Protein AF-A0AAV5GVS8-F1 (afdb_monomer_lite)

pLDDT: mean 88.96, std 12.46, range [25.19, 98.62]

Sequence (884 aa):
MPSSALDIPVWERPAPTSEQLEYAELARIDLSKWPARKEELVSDLRHAVTEVGFWFVENTGISDEEVIRQHSIGNAFLDTSLDEKRKYPCDFARGNFFGFREGFRIMGDSGVKDNSEALCLPKITPSMTHEFPDFDHLEPFKPEIEAFQRKVHARVLDPLLRLLALMLELPEEYFAAAHAWERPTEDHLRYMRYIPNSKEVDEKLKDKAYLNGHTDFGILTLLFSQVVQGLQILSPDNRWLHVPYIPNTIVVNTADILSFATGGYLKSTIHRVVRPPEDQAHVQRMGLFYFSRAAHDWKTGVVAPSPVLERLGLYKATEQPAEPVSGLAGIAQAVRLQEALGKHVDFTVFERDSDVGGVWRDSTWPGTAVDVPIHLYCLYSHLNPSFSSKWAGRDEVLAYWKRIVTRHSLQDRFVFETEFIASRWDATTQTHTVTFRRVKTGETFEVVTDILVAATGALNKPIIPNVPGRDKFEGLQWHSSRWNNEVDLKGKRLAVVGNGSSGIQVIPNIVDIEGIHITQFIRSPGYFRPKVNFEYSFLQRLLFRIPGVLRLYRWKIYLEYDRNILSRGTGTWTSDLRERMTTNTVAYMKRELPEKYHDTLIPKYPMHCKRVAYDAGWLASLNRPNVELIADPIVAVDETGIITKSGRHVEVDCIAWATGFEVSETGVGLNKGVYGEDGRELREVWKEREGAYGYLGVAVPGVPNYFAVLGPNAISQSWGWTLGHNTELIARIIRGIYDQRLSSIVVKPEVMDAYNEYLGTRLEHTSLASPQCGTSWYKDPDTNKIVAPAPWGATELWTRARKIRWEDFLARRFPSPGSADDKPYIVELTSARTWTPWGLFVDWLAARLQKWLVRLMVEVEPGREEGLGRLPPGDPAAAKAVKA

InterPro domains:
  IPR005123 Oxoglutarate/iron-dependent dioxygenase domain [PS51471] (185-294)
  IPR023753 FAD/NAD(P)-binding domain [PF07992] (326-507)
  IPR026992 Non-haem dioxygenase, N-terminal domain [PF14226] (29-118)
  IPR027443 Isopenicillin N synthase-like superfamily [G3DSA:2.60.120.330] (17-322)
  IPR036188 FAD/NAD(P)-binding domain superfamily [G3DSA:3.50.50.60] (326-546)
  IPR036188 FAD/NAD(P)-binding domain superfamily [G3DSA:3.50.50.60] (633-811)
  IPR036188 FAD/NAD(P)-binding domain superfamily [SSF51905] (326-535)
  IPR036188 FAD/NAD(P)-binding domain superfamily [SSF51905] (567-809)
  IPR044861 Isopenicillin N synthase-like, Fe(2+) 2OG dioxygenase domain [PF03171] (190-291)

Structure (mmCIF, N/CA/C/O backbone):
data_AF-A0AAV5GVS8-F1
#
_entry.id   AF-A0AAV5GVS8-F1
#
loop_
_atom_site.group_PDB
_atom_site.id
_atom_site.type_symbol
_atom_site.label_atom_id
_atom_site.label_alt_id
_atom_site.label_comp_id
_atom_site.label_asym_id
_atom_site.label_entity_id
_atom_site.label_seq_id
_atom_site.pdbx_PDB_ins_code
_atom_site.Cartn_x
_atom_site.Cartn_y
_atom_site.Cartn_z
_atom_site.occupancy
_atom_site.B_iso_or_equiv
_atom_site.auth_seq_id
_atom_site.auth_comp_id
_atom_site.auth_asym_id
_atom_site.auth_atom_id
_atom_site.pdbx_PDB_model_num
ATOM 1 N N . MET A 1 1 ? -14.555 24.469 -47.625 1.00 25.19 1 MET A N 1
ATOM 2 C CA . MET A 1 1 ? -14.295 24.143 -49.044 1.00 25.19 1 MET A CA 1
ATOM 3 C C . MET A 1 1 ? -13.224 23.067 -49.052 1.00 25.19 1 MET A C 1
ATOM 5 O O . MET A 1 1 ? -12.346 23.182 -48.200 1.00 25.19 1 MET A O 1
ATOM 9 N N . PRO A 1 2 ? -13.289 22.035 -49.909 1.00 37.31 2 PRO A N 1
ATOM 10 C CA . PRO A 1 2 ? -12.160 21.125 -50.061 1.00 37.31 2 PRO A CA 1
ATOM 11 C C . PRO A 1 2 ? -10.952 21.933 -50.548 1.00 37.31 2 PRO A C 1
ATOM 13 O O . PRO A 1 2 ? -11.097 22.789 -51.424 1.00 37.31 2 PRO A O 1
ATOM 16 N N . SER A 1 3 ? -9.793 21.714 -49.925 1.00 36.47 3 SER A N 1
ATOM 17 C CA . SER A 1 3 ? -8.537 22.300 -50.399 1.00 36.47 3 SER A CA 1
ATOM 18 C C . SER A 1 3 ? -8.269 21.813 -51.822 1.00 36.47 3 SER A C 1
ATOM 20 O O . SER A 1 3 ? -8.675 20.704 -52.170 1.00 36.47 3 SER A O 1
ATOM 22 N N . SER A 1 4 ? -7.618 22.632 -52.649 1.00 41.31 4 SER A N 1
ATOM 23 C CA . SER A 1 4 ? -7.280 22.267 -54.028 1.00 41.31 4 SER A CA 1
ATOM 24 C C . SER A 1 4 ? -6.521 20.943 -54.043 1.00 41.31 4 SER A C 1
ATOM 26 O O . SER A 1 4 ? -5.409 20.872 -53.515 1.00 41.31 4 SER A O 1
ATOM 28 N N . ALA A 1 5 ? -7.138 19.910 -54.619 1.00 46.88 5 ALA A N 1
ATOM 29 C CA . ALA A 1 5 ? -6.570 18.575 -54.652 1.00 46.88 5 ALA A CA 1
ATOM 30 C C . ALA A 1 5 ? -5.198 18.605 -55.333 1.00 46.88 5 ALA A C 1
ATOM 32 O O . ALA A 1 5 ? -5.068 19.072 -56.465 1.00 46.88 5 ALA A O 1
ATOM 33 N N . LEU A 1 6 ? -4.185 18.073 -54.649 1.00 62.47 6 LEU A N 1
ATOM 34 C CA . LEU A 1 6 ? -3.020 17.554 -55.348 1.00 62.47 6 LEU A CA 1
ATOM 35 C C . LEU A 1 6 ? -3.494 16.354 -56.162 1.00 62.47 6 LEU A C 1
ATOM 37 O O . LEU A 1 6 ? -4.132 15.440 -55.627 1.00 62.47 6 LEU A O 1
ATOM 41 N N . ASP A 1 7 ? -3.240 16.431 -57.462 1.00 75.00 7 ASP A N 1
ATOM 42 C CA . ASP A 1 7 ? -3.770 15.504 -58.448 1.00 75.00 7 ASP A CA 1
ATOM 43 C C . ASP A 1 7 ? -2.989 14.187 -58.349 1.00 75.00 7 ASP A C 1
ATOM 45 O O . ASP A 1 7 ? -1.837 14.086 -58.774 1.00 75.00 7 ASP A O 1
ATOM 49 N N . ILE A 1 8 ? -3.598 13.200 -57.692 1.00 88.94 8 ILE A N 1
ATOM 50 C CA . ILE A 1 8 ? -3.068 11.841 -57.551 1.00 88.94 8 ILE A CA 1
ATOM 51 C C . ILE A 1 8 ? -3.932 10.884 -58.374 1.00 88.94 8 ILE A C 1
ATOM 53 O O . ILE A 1 8 ? -5.154 11.060 -58.394 1.00 88.94 8 ILE A O 1
ATOM 57 N N . PRO A 1 9 ? -3.341 9.864 -59.027 1.00 90.56 9 PRO A N 1
ATOM 58 C CA . PRO A 1 9 ? -4.104 8.883 -59.785 1.00 90.56 9 PRO A CA 1
ATOM 59 C C . PRO A 1 9 ? -5.215 8.260 -58.938 1.00 90.56 9 PRO A C 1
ATOM 61 O O . PRO A 1 9 ? -4.976 7.805 -57.817 1.00 90.56 9 PRO A O 1
ATOM 64 N N . VAL A 1 10 ? -6.432 8.238 -59.482 1.00 92.12 10 VAL A N 1
ATOM 65 C CA . VAL A 1 10 ? -7.559 7.546 -58.852 1.00 92.12 10 VAL A CA 1
ATOM 66 C C . VAL A 1 10 ? -7.275 6.049 -58.889 1.00 92.12 10 VAL A C 1
ATOM 68 O O . VAL A 1 10 ? -6.981 5.495 -59.946 1.00 92.12 10 VAL A O 1
ATOM 71 N N . TRP A 1 11 ? -7.358 5.388 -57.737 1.00 92.12 11 TRP A N 1
ATOM 72 C CA . TRP A 1 11 ? -7.229 3.938 -57.671 1.00 92.12 11 TRP A CA 1
ATOM 73 C C . TRP A 1 11 ? -8.448 3.273 -58.321 1.00 92.12 11 TRP A C 1
ATOM 75 O O . TRP A 1 11 ? -9.575 3.409 -57.838 1.00 92.12 11 TRP A O 1
ATOM 85 N N . GLU A 1 12 ? -8.224 2.551 -59.417 1.00 89.50 12 GLU A N 1
ATOM 86 C CA . GLU A 1 12 ? -9.275 1.814 -60.116 1.00 89.50 12 GLU A CA 1
ATOM 87 C C . GLU A 1 12 ? -9.557 0.472 -59.433 1.00 89.50 12 GLU A C 1
ATOM 89 O O . GLU A 1 12 ? -8.656 -0.316 -59.140 1.00 89.50 12 GLU A O 1
ATOM 94 N N . ARG A 1 13 ? -10.843 0.198 -59.198 1.00 88.94 13 ARG A N 1
ATOM 95 C CA . ARG A 1 13 ? -11.313 -1.039 -58.572 1.00 88.94 13 ARG A CA 1
ATOM 96 C C . ARG A 1 13 ? -11.180 -2.213 -59.561 1.00 88.94 13 ARG A C 1
ATOM 98 O O . ARG A 1 13 ? -11.824 -2.167 -60.609 1.00 88.94 13 ARG A O 1
ATOM 105 N N . PRO A 1 14 ? -10.431 -3.287 -59.237 1.00 91.06 14 PRO A N 1
ATOM 106 C CA . PRO A 1 14 ? -10.344 -4.470 -60.093 1.00 91.06 14 PRO A CA 1
ATOM 107 C C . PRO A 1 14 ? -11.698 -5.161 -60.290 1.00 91.06 14 PRO A C 1
ATOM 109 O O . PRO A 1 14 ? -12.604 -5.024 -59.465 1.00 91.06 14 PRO A O 1
ATOM 112 N N . ALA A 1 15 ? -11.818 -5.965 -61.348 1.00 91.06 15 ALA A N 1
ATOM 113 C CA . ALA A 1 15 ? -12.991 -6.810 -61.550 1.00 91.06 15 ALA A CA 1
ATOM 114 C C . ALA A 1 15 ? -13.127 -7.860 -60.420 1.00 91.06 15 ALA A C 1
ATOM 116 O O . ALA A 1 15 ? -12.114 -8.423 -59.986 1.00 91.06 15 ALA A O 1
ATOM 117 N N . PRO A 1 16 ? -14.353 -8.160 -59.942 1.00 93.56 16 PRO A N 1
ATOM 118 C CA . PRO A 1 16 ? -14.607 -9.323 -59.093 1.00 93.56 16 PRO A CA 1
ATOM 119 C C . PRO A 1 16 ? -14.174 -10.621 -59.785 1.00 93.56 16 PRO A C 1
ATOM 121 O O . PRO A 1 16 ? -14.270 -10.723 -61.007 1.00 93.56 16 PRO A O 1
ATOM 124 N N . THR A 1 17 ? -13.726 -11.610 -59.008 1.00 94.38 17 THR A N 1
ATOM 125 C CA . THR A 1 17 ? -13.376 -12.930 -59.554 1.00 94.38 17 THR A CA 1
ATOM 126 C C . THR A 1 17 ? -14.593 -13.612 -60.183 1.00 94.38 17 THR A C 1
ATOM 128 O O . THR A 1 17 ? -15.729 -13.472 -59.723 1.00 94.38 17 THR A O 1
ATOM 131 N N . SER A 1 18 ? -14.317 -14.355 -61.244 1.00 93.19 18 SER A N 1
ATOM 132 C CA . SER A 1 18 ? -15.211 -15.262 -61.953 1.00 93.19 18 SER A CA 1
ATOM 133 C C . SER A 1 18 ? -15.088 -16.715 -61.470 1.00 93.19 18 SER A C 1
ATOM 135 O O . SER A 1 18 ? -15.912 -17.553 -61.842 1.00 93.19 18 SER A O 1
ATOM 137 N N . GLU A 1 19 ? -14.090 -17.025 -60.634 1.00 94.25 19 GLU A N 1
ATOM 138 C CA . GLU A 1 19 ? -13.893 -18.361 -60.071 1.00 94.25 19 GLU A CA 1
ATOM 139 C C . GLU A 1 19 ? -14.892 -18.667 -58.945 1.00 94.25 19 GLU A C 1
ATOM 141 O O . GLU A 1 19 ? -15.252 -17.812 -58.135 1.00 94.25 19 GLU A O 1
ATOM 146 N N . GLN A 1 20 ? -15.336 -19.925 -58.879 1.00 92.44 20 GLN A N 1
ATOM 147 C CA . GLN A 1 20 ? -16.224 -20.398 -57.819 1.00 92.44 20 GLN A CA 1
ATOM 148 C C . GLN A 1 20 ? -15.407 -20.770 -56.580 1.00 92.44 20 GLN A C 1
ATOM 150 O O . GLN A 1 20 ? -14.637 -21.729 -56.602 1.00 92.44 20 GLN A O 1
ATOM 155 N N . LEU A 1 21 ? -15.598 -20.016 -55.497 1.00 94.31 21 LEU A N 1
ATOM 156 C CA . LEU A 1 21 ? -14.928 -20.219 -54.213 1.00 94.31 21 LEU A CA 1
ATOM 157 C C . LEU A 1 21 ? -15.927 -20.679 -53.142 1.00 94.31 21 LEU A C 1
ATOM 159 O O . LEU A 1 21 ? -17.108 -20.336 -53.185 1.00 94.31 21 LEU A O 1
ATOM 163 N N . GLU A 1 22 ? -15.440 -21.421 -52.149 1.00 94.75 22 GLU A N 1
ATOM 164 C CA . GLU A 1 22 ? -16.219 -21.770 -50.958 1.00 94.75 22 GLU A CA 1
ATOM 165 C C . GLU A 1 22 ? -16.215 -20.574 -49.988 1.00 94.75 22 GLU A C 1
ATOM 167 O O . GLU A 1 22 ? -15.165 -20.201 -49.456 1.00 94.75 22 GLU A O 1
ATOM 172 N N . TYR A 1 23 ? -17.372 -19.934 -49.797 1.00 95.00 23 TYR A N 1
ATOM 173 C CA . TYR A 1 23 ? -17.512 -18.710 -49.000 1.00 95.00 23 TYR A CA 1
ATOM 174 C C . TYR A 1 23 ? -18.056 -18.970 -47.590 1.00 95.00 23 TYR A C 1
ATOM 176 O O . TYR A 1 23 ? -18.855 -19.877 -47.372 1.00 95.00 23 TYR A O 1
ATOM 184 N N . ALA A 1 24 ? -17.662 -18.123 -46.640 1.00 92.31 24 ALA A N 1
ATOM 185 C CA . ALA A 1 24 ? -18.228 -18.088 -45.297 1.00 92.31 24 ALA A CA 1
ATOM 186 C C . ALA A 1 24 ? -19.589 -17.370 -45.272 1.00 92.31 24 ALA A C 1
ATOM 188 O O . ALA A 1 24 ? -19.736 -16.273 -45.820 1.00 92.31 24 ALA A O 1
ATOM 189 N N . GLU A 1 25 ? -20.560 -17.949 -44.566 1.00 90.31 25 GLU A N 1
ATOM 190 C CA . GLU A 1 25 ? -21.828 -17.289 -44.244 1.00 90.31 25 GLU A CA 1
ATOM 191 C C . GLU A 1 25 ? -21.620 -16.328 -43.065 1.00 90.31 25 GLU A C 1
ATOM 193 O O . GLU A 1 25 ? -21.480 -16.746 -41.917 1.00 90.31 25 GLU A O 1
ATOM 198 N N . LEU A 1 26 ? -21.560 -15.024 -43.353 1.00 92.25 26 LEU A N 1
ATOM 199 C CA . LEU A 1 26 ? -21.350 -13.974 -42.353 1.00 92.25 26 LEU A CA 1
ATOM 200 C C . LEU A 1 26 ? -22.602 -13.103 -42.201 1.00 92.25 26 LEU A C 1
ATOM 202 O O . LEU A 1 26 ? -23.224 -12.711 -43.193 1.00 92.25 26 LEU A O 1
ATOM 206 N N . ALA A 1 27 ? -22.934 -12.753 -40.957 1.00 92.75 27 ALA A N 1
ATOM 207 C CA . ALA A 1 27 ? -24.050 -11.862 -40.644 1.00 92.75 27 ALA A CA 1
ATOM 208 C C . ALA A 1 27 ? -23.850 -10.451 -41.227 1.00 92.75 27 ALA A C 1
ATOM 210 O O . ALA A 1 27 ? -22.722 -10.029 -41.495 1.00 92.75 27 ALA A O 1
ATOM 211 N N . ARG A 1 28 ? -24.949 -9.705 -41.386 1.00 94.06 28 ARG A N 1
ATOM 212 C CA . ARG A 1 28 ? -24.949 -8.316 -41.867 1.00 94.06 28 ARG A CA 1
ATOM 213 C C . ARG A 1 28 ? -25.641 -7.412 -40.857 1.00 94.06 28 ARG A C 1
ATOM 215 O O . ARG A 1 28 ? -26.767 -7.690 -40.461 1.00 94.06 28 ARG A O 1
ATOM 222 N N . ILE A 1 29 ? -24.959 -6.345 -40.454 1.00 95.38 29 ILE A N 1
ATOM 223 C CA . ILE A 1 29 ? -25.410 -5.404 -39.428 1.00 95.38 29 ILE A CA 1
ATOM 224 C C . ILE A 1 29 ? -25.643 -4.036 -40.075 1.00 95.38 29 ILE A C 1
ATOM 226 O O . ILE A 1 29 ? -24.706 -3.362 -40.505 1.00 95.38 29 ILE A O 1
ATOM 230 N N . ASP A 1 30 ? -26.908 -3.634 -40.146 1.00 95.75 30 ASP A N 1
ATOM 231 C CA . ASP A 1 30 ? -27.362 -2.402 -40.795 1.00 95.75 30 ASP A CA 1
ATOM 232 C C . ASP A 1 30 ? -27.329 -1.211 -39.824 1.00 95.75 30 ASP A C 1
ATOM 234 O O . ASP A 1 30 ? -28.254 -0.997 -39.036 1.00 95.75 30 ASP A O 1
ATOM 238 N N . LEU A 1 31 ? -26.275 -0.390 -39.888 1.00 95.94 31 LEU A N 1
ATOM 239 C CA . LEU A 1 31 ? -26.132 0.752 -38.979 1.00 95.94 31 LEU A CA 1
ATOM 240 C C . LEU A 1 31 ? -27.085 1.921 -39.273 1.00 95.94 31 LEU A C 1
ATOM 242 O O . LEU A 1 31 ? -27.145 2.843 -38.459 1.00 95.94 31 LEU A O 1
ATOM 246 N N . SER A 1 32 ? -27.911 1.877 -40.329 1.00 94.75 32 SER A N 1
ATOM 247 C CA . SER A 1 32 ? -29.004 2.855 -40.485 1.00 94.75 32 SER A CA 1
ATOM 248 C C . SER A 1 32 ? -30.065 2.728 -39.383 1.00 94.75 32 SER A C 1
ATOM 250 O O . SER A 1 32 ? -30.741 3.702 -39.047 1.00 94.75 32 SER A O 1
ATOM 252 N N . LYS A 1 33 ? -30.163 1.545 -38.760 1.00 94.69 33 LYS A N 1
ATOM 253 C CA . LYS A 1 33 ? -31.031 1.262 -37.610 1.00 94.69 33 LYS A CA 1
ATOM 254 C C . LYS A 1 33 ? -30.519 1.885 -36.299 1.00 94.69 33 LYS A C 1
ATOM 256 O O . LYS A 1 33 ? -31.276 1.976 -35.328 1.00 94.69 33 LYS A O 1
ATOM 261 N N . TRP A 1 34 ? -29.253 2.312 -36.229 1.00 92.94 34 TRP A N 1
ATOM 262 C CA . TRP A 1 34 ? -28.658 2.922 -35.034 1.00 92.94 34 TRP A CA 1
ATOM 263 C C . TRP A 1 34 ? -28.953 4.436 -34.965 1.00 92.94 34 TRP A C 1
ATOM 265 O O . TRP A 1 34 ? -28.809 5.126 -35.973 1.00 92.94 34 TRP A O 1
ATOM 275 N N . PRO A 1 35 ? -29.320 5.010 -33.799 1.00 91.69 35 PRO A N 1
ATOM 276 C CA . PRO A 1 35 ? -29.492 4.392 -32.479 1.00 91.69 35 PRO A CA 1
ATOM 277 C C . PRO A 1 35 ? -30.942 3.966 -32.168 1.00 91.69 35 PRO A C 1
ATOM 279 O O . PRO A 1 35 ? -31.258 3.722 -31.008 1.00 91.69 35 PRO A O 1
ATOM 282 N N . ALA A 1 36 ? -31.840 3.938 -33.158 1.00 93.94 36 ALA A N 1
ATOM 283 C CA . ALA A 1 36 ? -33.286 3.818 -32.946 1.00 93.94 36 ALA A CA 1
ATOM 284 C C . ALA A 1 36 ? -33.791 2.388 -32.658 1.00 93.94 36 ALA A C 1
ATOM 286 O O . ALA A 1 36 ? -34.860 2.237 -32.072 1.00 93.94 36 ALA A O 1
ATOM 287 N N . ARG A 1 37 ? -33.057 1.349 -33.079 1.00 93.62 37 ARG A N 1
ATOM 288 C CA . ARG A 1 37 ? -33.410 -0.073 -32.895 1.00 93.62 37 ARG A CA 1
ATOM 289 C C . ARG A 1 37 ? -32.222 -0.867 -32.338 1.00 93.62 37 ARG A C 1
ATOM 291 O O . ARG A 1 37 ? -31.684 -1.754 -33.002 1.00 93.62 37 ARG A O 1
ATOM 298 N N . LYS A 1 38 ? -31.760 -0.507 -31.136 1.00 92.38 38 LYS A N 1
ATOM 299 C CA . LYS A 1 38 ? -30.547 -1.094 -30.534 1.00 92.38 38 LYS A CA 1
ATOM 300 C C . LYS A 1 38 ? -30.720 -2.582 -30.226 1.00 92.38 38 LYS A C 1
ATOM 302 O O . LYS A 1 38 ? -29.792 -3.354 -30.419 1.00 92.38 38 LYS A O 1
ATOM 307 N N . GLU A 1 39 ? -31.908 -2.982 -29.790 1.00 89.81 39 GLU A N 1
ATOM 308 C CA . GLU A 1 39 ? -32.247 -4.347 -29.380 1.00 89.81 39 GLU A CA 1
ATOM 309 C C . GLU A 1 39 ? -32.221 -5.316 -30.571 1.00 89.81 39 GLU A C 1
ATOM 311 O O . GLU A 1 39 ? -31.695 -6.422 -30.459 1.00 89.81 39 GLU A O 1
ATOM 316 N N . GLU A 1 40 ? -32.727 -4.873 -31.727 1.00 92.50 40 GLU A N 1
ATOM 317 C CA . GLU A 1 40 ? -32.669 -5.611 -32.996 1.00 92.50 40 GLU A CA 1
ATOM 318 C C . GLU A 1 40 ? -31.210 -5.813 -33.428 1.00 92.50 40 GLU A C 1
ATOM 320 O O . GLU A 1 40 ? -30.779 -6.940 -33.640 1.00 92.50 40 GLU A O 1
ATOM 325 N N . LEU A 1 41 ? -30.410 -4.741 -33.423 1.00 93.44 41 LEU A N 1
ATOM 326 C CA . LEU A 1 41 ? -28.983 -4.799 -33.757 1.00 93.44 41 LEU A CA 1
ATOM 327 C C . LEU A 1 41 ? -28.164 -5.680 -32.798 1.00 93.44 41 LEU A C 1
ATOM 329 O O . LEU A 1 41 ? -27.256 -6.380 -33.237 1.00 93.44 41 LEU A O 1
ATOM 333 N N . VAL A 1 42 ? -28.478 -5.675 -31.498 1.00 93.19 42 VAL A N 1
ATOM 334 C CA . VAL A 1 42 ? -27.859 -6.571 -30.503 1.00 93.19 42 VAL A CA 1
ATOM 335 C C . VAL A 1 42 ? -28.241 -8.031 -30.753 1.00 93.19 42 VAL A C 1
ATOM 337 O O . VAL A 1 42 ? -27.420 -8.921 -30.526 1.00 93.19 42 VAL A O 1
ATOM 340 N N . SER A 1 43 ? -29.464 -8.292 -31.221 1.00 89.50 43 SER A N 1
ATOM 341 C CA . SER A 1 43 ? -29.901 -9.633 -31.617 1.00 89.50 43 SER A CA 1
ATOM 342 C C . SER A 1 43 ? -29.160 -10.116 -32.868 1.00 89.50 43 SER A C 1
ATOM 344 O O . SER A 1 43 ? -28.577 -11.200 -32.837 1.00 89.50 43 SER A O 1
ATOM 346 N N . ASP A 1 44 ? -29.124 -9.296 -33.923 1.00 88.50 44 ASP A N 1
ATOM 347 C CA . ASP A 1 44 ? -28.443 -9.588 -35.194 1.00 88.50 44 ASP A CA 1
ATOM 348 C C . ASP A 1 44 ? -26.931 -9.841 -34.988 1.00 88.50 44 ASP A C 1
ATOM 350 O O . ASP A 1 44 ? -26.346 -10.742 -35.593 1.00 88.50 44 ASP A O 1
ATOM 354 N N . LEU A 1 45 ? -26.293 -9.079 -34.089 1.00 90.88 45 LEU A N 1
ATOM 355 C CA . LEU A 1 45 ? -24.857 -9.170 -33.797 1.00 90.88 45 LEU A CA 1
ATOM 356 C C . LEU A 1 45 ? -24.472 -10.419 -32.984 1.00 90.88 45 LEU A C 1
ATOM 358 O O . LEU A 1 45 ? -23.348 -10.906 -33.112 1.00 90.88 45 LEU A O 1
ATOM 362 N N . ARG A 1 46 ? -25.375 -10.954 -32.149 1.00 89.00 46 ARG A N 1
ATOM 363 C CA . ARG A 1 46 ? -25.027 -11.945 -31.113 1.00 89.00 46 ARG A CA 1
ATOM 364 C C . ARG A 1 46 ? -24.347 -13.194 -31.672 1.00 89.00 46 ARG A C 1
ATOM 366 O O . ARG A 1 46 ? -23.237 -13.508 -31.256 1.00 89.00 46 ARG A O 1
ATOM 373 N N . HIS A 1 47 ? -24.983 -13.875 -32.625 1.00 82.00 47 HIS A N 1
ATOM 374 C CA . HIS A 1 47 ? -24.433 -15.100 -33.219 1.00 82.00 47 HIS A CA 1
ATOM 375 C C . HIS A 1 47 ? -23.101 -14.845 -33.942 1.00 82.00 47 HIS A C 1
ATOM 377 O O . HIS A 1 47 ? -22.155 -15.626 -33.826 1.00 82.00 47 HIS A O 1
ATOM 383 N N . ALA A 1 48 ? -23.011 -13.712 -34.640 1.00 86.12 48 ALA A N 1
ATOM 384 C CA . ALA A 1 48 ? -21.842 -13.352 -35.426 1.00 86.12 48 ALA A CA 1
ATOM 385 C C . ALA A 1 48 ? -20.579 -13.189 -34.568 1.00 86.12 48 ALA A C 1
ATOM 387 O O . ALA A 1 48 ? -19.489 -13.544 -35.009 1.00 86.12 48 ALA A O 1
ATOM 388 N N . VAL A 1 49 ? -20.717 -12.697 -33.333 1.00 89.31 49 VAL A N 1
ATOM 389 C CA . VAL A 1 49 ? -19.578 -12.417 -32.448 1.00 89.31 49 VAL A CA 1
ATOM 390 C C . VAL A 1 49 ? -19.250 -13.584 -31.502 1.00 89.31 49 VAL A C 1
ATOM 392 O O . VAL A 1 49 ? -18.081 -13.762 -31.152 1.00 89.31 49 VAL A O 1
ATOM 395 N N . THR A 1 50 ? -20.231 -14.402 -31.094 1.00 88.38 50 THR A N 1
ATOM 396 C CA . THR A 1 50 ? -19.979 -15.534 -30.172 1.00 88.38 50 THR A CA 1
ATOM 397 C C . THR A 1 50 ? -19.523 -16.819 -30.857 1.00 88.38 50 THR A C 1
ATOM 399 O O . THR A 1 50 ? -18.834 -17.611 -30.218 1.00 88.38 50 THR A O 1
ATOM 402 N N . GLU A 1 51 ? -19.863 -17.024 -32.136 1.00 83.50 51 GLU A N 1
ATOM 403 C CA . GLU A 1 51 ? -19.509 -18.250 -32.873 1.00 83.50 51 GLU A CA 1
ATOM 404 C C . GLU A 1 51 ? -18.502 -18.014 -34.010 1.00 83.50 51 GLU A C 1
ATOM 406 O O . GLU A 1 51 ? -17.623 -18.846 -34.228 1.00 83.50 51 GLU A O 1
ATOM 411 N N . VAL A 1 52 ? -18.615 -16.894 -34.741 1.00 87.62 52 VAL A N 1
ATOM 412 C CA . VAL A 1 52 ? -17.866 -16.672 -35.998 1.00 87.62 52 VAL A CA 1
ATOM 413 C C . VAL A 1 52 ? -16.736 -15.649 -35.856 1.00 87.62 52 VAL A C 1
ATOM 415 O O . VAL A 1 52 ? -15.696 -15.794 -36.495 1.00 87.62 52 VAL A O 1
ATOM 418 N N . GLY A 1 53 ? -16.915 -14.607 -35.044 1.00 90.12 53 GLY A N 1
ATOM 419 C CA . GLY A 1 53 ? -15.957 -13.508 -34.859 1.00 90.12 53 GLY A CA 1
ATOM 420 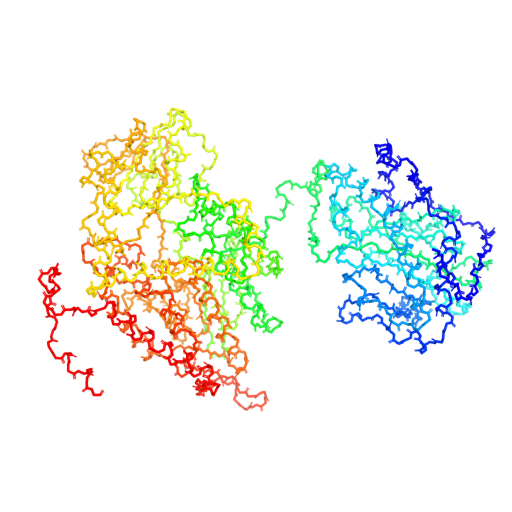C C . GLY A 1 53 ? -15.740 -12.612 -36.090 1.00 90.12 53 GLY A C 1
ATOM 421 O O . GLY A 1 53 ? -14.828 -11.788 -36.088 1.00 90.12 53 GLY A O 1
ATOM 422 N N . PHE A 1 54 ? -16.557 -12.769 -37.139 1.00 93.56 54 PHE A N 1
ATOM 423 C CA . PHE A 1 54 ? -16.521 -11.996 -38.385 1.00 93.56 54 PHE A CA 1
ATOM 424 C C . PHE A 1 54 ? -17.942 -11.661 -38.862 1.00 93.56 54 PHE A C 1
ATOM 426 O O . PHE A 1 54 ? -18.826 -12.517 -38.842 1.00 93.56 54 PHE A O 1
ATOM 433 N N . TRP A 1 55 ? -18.161 -10.426 -39.320 1.00 95.62 55 TRP A N 1
ATOM 434 C CA . TRP A 1 55 ? -19.438 -9.979 -39.892 1.00 95.62 55 TRP A CA 1
ATOM 435 C C . TRP A 1 55 ? -19.265 -8.819 -40.873 1.00 95.62 55 TRP A C 1
ATOM 437 O O . TRP A 1 55 ? -18.212 -8.188 -40.934 1.00 95.62 55 TRP A O 1
ATOM 447 N N . PHE A 1 56 ? -20.315 -8.525 -41.635 1.00 97.06 56 PHE A N 1
ATOM 448 C CA . PHE A 1 56 ? -20.414 -7.322 -42.452 1.00 97.06 56 PHE A CA 1
ATOM 449 C C . PHE A 1 56 ? -21.193 -6.229 -41.729 1.00 97.06 56 PHE A C 1
ATOM 451 O O . PHE A 1 56 ? -22.182 -6.488 -41.044 1.00 97.06 56 PHE A O 1
ATOM 458 N N . VAL A 1 57 ? -20.786 -4.988 -41.955 1.00 97.12 57 VAL A N 1
ATOM 459 C CA . VAL A 1 57 ? -21.509 -3.788 -41.544 1.00 97.12 57 VAL A CA 1
ATOM 460 C C . VAL A 1 57 ? -21.858 -2.976 -42.785 1.00 97.12 57 VAL A C 1
ATOM 462 O O . VAL A 1 57 ? -20.989 -2.700 -43.615 1.00 97.12 57 VAL A O 1
ATOM 465 N N . GLU A 1 58 ? -23.127 -2.598 -42.908 1.00 95.88 58 GLU A N 1
ATOM 466 C CA . GLU A 1 58 ? -23.686 -1.872 -44.051 1.00 95.88 58 GLU A CA 1
ATOM 467 C C . GLU A 1 58 ? -24.402 -0.581 -43.614 1.00 95.88 58 GLU A C 1
ATOM 469 O O . GLU A 1 58 ? -24.617 -0.333 -42.425 1.00 95.88 58 GLU A O 1
ATOM 474 N N . ASN A 1 59 ? -24.708 0.287 -44.585 1.00 95.69 59 ASN A N 1
ATOM 475 C CA . ASN A 1 59 ? -25.358 1.593 -44.389 1.00 95.69 59 ASN A CA 1
ATOM 476 C C . ASN A 1 59 ? -24.663 2.521 -43.365 1.00 95.69 59 ASN A C 1
ATOM 478 O O . ASN A 1 59 ? -25.298 3.318 -42.677 1.00 95.69 59 ASN A O 1
ATOM 482 N N . THR A 1 60 ? -23.330 2.469 -43.310 1.00 95.06 60 THR A N 1
ATOM 483 C CA . THR A 1 60 ? -22.474 3.261 -42.402 1.00 95.06 60 THR A CA 1
ATOM 484 C C . THR A 1 60 ? -22.497 4.773 -42.664 1.00 95.06 60 THR A C 1
ATOM 486 O O . THR A 1 60 ? -21.999 5.561 -41.859 1.00 95.06 60 THR A O 1
ATOM 489 N N . GLY A 1 61 ? -23.019 5.205 -43.815 1.00 93.56 61 GLY A N 1
ATOM 490 C CA . GLY A 1 61 ? -22.933 6.590 -44.283 1.00 93.56 61 GLY A CA 1
ATOM 491 C C . GLY A 1 61 ? -21.541 7.002 -44.783 1.00 93.56 61 GLY A C 1
ATOM 492 O O . GLY A 1 61 ? -21.324 8.191 -45.027 1.00 93.56 61 GLY A O 1
ATOM 493 N N . ILE A 1 62 ? -20.608 6.055 -44.928 1.00 95.75 62 ILE A N 1
ATOM 494 C CA . ILE A 1 62 ? -19.340 6.221 -45.652 1.00 95.75 62 ILE A CA 1
ATOM 495 C C . ILE A 1 62 ? -19.585 5.798 -47.104 1.00 95.75 62 ILE A C 1
ATOM 497 O O . ILE A 1 62 ? -20.127 4.719 -47.339 1.00 95.75 62 ILE A O 1
ATOM 501 N N . SER A 1 63 ? -19.242 6.653 -48.067 1.00 93.50 63 SER A N 1
ATOM 502 C CA . SER A 1 63 ? -19.437 6.377 -49.491 1.00 93.50 63 SER A CA 1
ATOM 503 C C . SER A 1 63 ? -18.276 5.576 -50.082 1.00 93.50 63 SER A C 1
ATOM 505 O O . SER A 1 63 ? -17.150 5.603 -49.582 1.00 93.50 63 SER A O 1
ATOM 507 N N . ASP A 1 64 ? -18.539 4.890 -51.196 1.00 90.62 64 ASP A N 1
ATOM 508 C CA . ASP A 1 64 ? -17.490 4.181 -51.935 1.00 90.62 64 ASP A CA 1
ATOM 509 C C . ASP A 1 64 ? -16.443 5.151 -52.510 1.00 90.62 64 ASP A C 1
ATOM 511 O O . ASP A 1 64 ? -15.261 4.832 -52.552 1.00 90.62 64 ASP A O 1
ATOM 515 N N . GLU A 1 65 ? -16.855 6.375 -52.859 1.00 92.94 65 GLU A N 1
ATOM 516 C CA . GLU A 1 65 ? -15.969 7.461 -53.298 1.00 92.94 65 GLU A CA 1
ATOM 517 C C . GLU A 1 65 ? -14.955 7.860 -52.213 1.00 92.94 65 GLU A C 1
ATOM 519 O O . GLU A 1 65 ? -13.776 8.042 -52.512 1.00 92.94 65 GLU A O 1
ATOM 524 N N . GLU A 1 66 ? -15.373 7.946 -50.943 1.00 94.81 66 GLU A N 1
ATOM 525 C CA . GLU A 1 66 ? -14.462 8.208 -49.820 1.00 94.81 66 GLU A CA 1
ATOM 526 C C . GLU A 1 66 ? -13.452 7.063 -49.646 1.00 94.81 66 GLU A C 1
ATOM 528 O O . GLU A 1 66 ? -12.265 7.311 -49.433 1.00 94.81 66 GLU A O 1
ATOM 533 N N . VAL A 1 67 ? -13.897 5.811 -49.791 1.00 95.31 67 VAL A N 1
ATOM 534 C CA . VAL A 1 67 ? -13.035 4.620 -49.710 1.00 95.31 67 VAL A CA 1
ATOM 535 C C . VAL A 1 67 ? -12.037 4.581 -50.875 1.00 95.31 67 VAL A C 1
ATOM 537 O O . VAL A 1 67 ? -10.840 4.408 -50.645 1.00 95.31 67 VAL A O 1
ATOM 540 N N . ILE A 1 68 ? -12.487 4.827 -52.110 1.00 94.69 68 ILE A N 1
ATOM 541 C CA . ILE A 1 68 ? -11.632 4.943 -53.304 1.00 94.69 68 ILE A CA 1
ATOM 542 C C . ILE A 1 68 ? -10.628 6.091 -53.145 1.00 94.69 68 ILE A C 1
ATOM 544 O O . ILE A 1 68 ? -9.456 5.929 -53.491 1.00 94.69 68 ILE A O 1
ATOM 548 N N . ARG A 1 69 ? -11.024 7.232 -52.565 1.00 94.75 69 ARG A N 1
ATOM 549 C CA . ARG A 1 69 ? -10.109 8.353 -52.295 1.00 94.75 69 ARG A CA 1
ATOM 550 C C . ARG A 1 69 ? -9.000 7.961 -51.317 1.00 94.75 69 ARG A C 1
ATOM 552 O O . ARG A 1 69 ? -7.836 8.238 -51.596 1.00 94.75 69 ARG A O 1
ATOM 559 N N . GLN A 1 70 ? -9.323 7.262 -50.227 1.00 96.00 70 GLN A N 1
ATOM 560 C CA . GLN A 1 70 ? -8.312 6.744 -49.293 1.00 96.00 70 GLN A CA 1
ATOM 561 C C . GLN A 1 70 ? -7.411 5.677 -49.944 1.00 96.00 70 GLN A C 1
ATOM 563 O O . GLN A 1 70 ? -6.197 5.706 -49.748 1.00 96.00 70 GLN A O 1
ATOM 568 N N . HIS A 1 71 ? -7.963 4.787 -50.781 1.00 95.12 71 HIS A N 1
ATOM 569 C CA . HIS A 1 71 ? -7.159 3.859 -51.587 1.00 95.12 71 HIS A CA 1
ATOM 570 C C . HIS A 1 71 ? -6.222 4.586 -52.557 1.00 95.12 71 HIS A C 1
ATOM 572 O O . HIS A 1 71 ? -5.079 4.170 -52.697 1.00 95.12 71 HIS A O 1
ATOM 578 N N . SER A 1 72 ? -6.665 5.685 -53.173 1.00 94.88 72 SER A N 1
ATOM 579 C CA . SER A 1 72 ? -5.849 6.505 -54.081 1.00 94.88 72 SER A CA 1
ATOM 580 C C . SER A 1 72 ? -4.659 7.131 -53.345 1.00 94.88 72 SER A C 1
ATOM 582 O O . SER A 1 72 ? -3.525 7.015 -53.802 1.00 94.88 72 SER A O 1
ATOM 584 N N . ILE A 1 73 ? -4.894 7.712 -52.160 1.00 94.44 73 ILE A N 1
ATOM 585 C CA . ILE A 1 73 ? -3.841 8.276 -51.294 1.00 94.44 73 ILE A CA 1
ATOM 586 C C . ILE A 1 73 ? -2.848 7.182 -50.866 1.00 94.44 73 ILE A C 1
ATOM 588 O O . ILE A 1 73 ? -1.635 7.347 -51.002 1.00 94.44 73 ILE A O 1
ATOM 592 N N . GLY A 1 74 ? -3.352 6.040 -50.388 1.00 94.12 74 GLY A N 1
ATOM 593 C CA . GLY A 1 74 ? -2.514 4.918 -49.967 1.00 94.12 74 GLY A CA 1
ATOM 594 C C . GLY A 1 74 ? -1.727 4.273 -51.108 1.00 94.12 74 GLY A C 1
ATOM 595 O O . GLY A 1 74 ? -0.576 3.892 -50.911 1.00 94.12 74 GLY A O 1
ATOM 596 N N . ASN A 1 75 ? -2.308 4.181 -52.305 1.00 92.62 75 ASN A N 1
ATOM 597 C CA . ASN A 1 75 ? -1.631 3.655 -53.486 1.00 92.62 75 ASN A CA 1
ATOM 598 C C . ASN A 1 75 ? -0.526 4.608 -53.961 1.00 92.62 75 ASN A C 1
ATOM 600 O O . ASN A 1 75 ? 0.602 4.170 -54.165 1.00 92.62 75 ASN A O 1
ATOM 604 N N . ALA A 1 76 ? -0.817 5.912 -54.044 1.00 91.69 76 ALA A N 1
ATOM 605 C CA . ALA A 1 76 ? 0.165 6.934 -54.406 1.00 91.69 76 ALA A CA 1
ATOM 606 C C . ALA A 1 76 ? 1.379 6.944 -53.457 1.00 91.69 76 ALA A C 1
ATOM 608 O O . ALA A 1 76 ? 2.506 7.089 -53.921 1.00 91.69 76 ALA A O 1
ATOM 609 N N . PHE A 1 77 ? 1.171 6.720 -52.152 1.00 92.31 77 PHE A N 1
ATOM 610 C CA . PHE A 1 77 ? 2.263 6.479 -51.201 1.00 92.31 77 PHE A CA 1
ATOM 611 C C . PHE A 1 77 ? 3.036 5.191 -51.517 1.00 92.31 77 PHE A C 1
ATOM 613 O O . PHE A 1 77 ? 4.262 5.203 -51.618 1.00 92.31 77 PHE A O 1
ATOM 620 N N . LEU A 1 78 ? 2.336 4.059 -51.647 1.00 92.12 78 LEU A N 1
ATOM 621 C CA . LEU A 1 78 ? 2.980 2.748 -51.769 1.00 92.12 78 LEU A CA 1
ATOM 622 C C . LEU A 1 78 ? 3.771 2.603 -53.082 1.00 92.12 78 LEU A C 1
ATOM 624 O O . LEU A 1 78 ? 4.784 1.900 -53.096 1.00 92.12 78 LEU A O 1
ATOM 628 N N . ASP A 1 79 ? 3.376 3.300 -54.147 1.00 91.44 79 ASP A N 1
ATOM 629 C CA . ASP A 1 79 ? 4.089 3.350 -55.433 1.00 91.44 79 ASP A CA 1
ATOM 630 C C . ASP A 1 79 ? 5.358 4.225 -55.433 1.00 91.44 79 ASP A C 1
ATOM 632 O O . ASP A 1 79 ? 6.117 4.199 -56.404 1.00 91.44 79 ASP A O 1
ATOM 636 N N . THR A 1 80 ? 5.654 4.950 -54.346 1.00 91.06 80 THR A N 1
ATOM 637 C CA . THR A 1 80 ? 6.952 5.629 -54.190 1.00 91.06 80 THR A CA 1
ATOM 638 C C . THR A 1 80 ? 8.115 4.636 -54.031 1.00 91.06 80 THR A C 1
ATOM 640 O O . THR A 1 80 ? 7.938 3.435 -53.787 1.00 91.06 80 THR A O 1
ATOM 643 N N . SER A 1 81 ? 9.347 5.136 -54.195 1.00 91.25 81 SER A N 1
ATOM 644 C CA . SER A 1 81 ? 10.555 4.313 -54.085 1.00 91.25 81 SER A CA 1
ATOM 645 C C . SER A 1 81 ? 10.706 3.707 -52.686 1.00 91.25 81 SER A C 1
ATOM 647 O O . SER A 1 81 ? 10.211 4.227 -51.685 1.00 91.25 81 SER A O 1
ATOM 649 N N . LEU A 1 82 ? 11.416 2.582 -52.593 1.00 90.19 82 LEU A N 1
ATOM 650 C CA . LEU A 1 82 ? 11.581 1.895 -51.314 1.00 90.19 82 LEU A CA 1
ATOM 651 C C . LEU A 1 82 ? 12.362 2.736 -50.290 1.00 90.19 82 LEU A C 1
ATOM 653 O O . LEU A 1 82 ? 12.049 2.692 -49.104 1.00 90.19 82 LEU A O 1
ATOM 657 N N . ASP A 1 83 ? 13.323 3.539 -50.751 1.00 90.31 83 ASP A N 1
ATOM 658 C CA . ASP A 1 83 ? 14.089 4.459 -49.904 1.00 90.31 83 ASP A CA 1
ATOM 659 C C . ASP A 1 83 ? 13.225 5.611 -49.368 1.00 90.31 83 ASP A C 1
ATOM 661 O O . ASP A 1 83 ? 13.399 6.019 -48.221 1.00 90.31 83 ASP A O 1
ATOM 665 N N . GLU A 1 84 ? 12.251 6.088 -50.154 1.00 88.62 84 GLU A N 1
ATOM 666 C CA . GLU A 1 84 ? 11.279 7.091 -49.711 1.00 88.62 84 GLU A CA 1
ATOM 667 C C . GLU A 1 84 ? 10.405 6.528 -48.585 1.00 88.62 84 GLU A C 1
ATOM 669 O O . GLU A 1 84 ? 10.349 7.095 -47.494 1.00 88.62 84 GLU A O 1
ATOM 674 N N . LYS A 1 85 ? 9.803 5.351 -48.801 1.00 91.44 85 LYS A N 1
ATOM 675 C CA . LYS A 1 85 ? 8.949 4.681 -47.806 1.00 91.44 85 LYS A CA 1
ATOM 676 C C . LYS A 1 85 ? 9.709 4.339 -46.518 1.00 91.44 85 LYS A C 1
ATOM 678 O O . LYS A 1 85 ? 9.147 4.416 -45.428 1.00 91.44 85 LYS A O 1
ATOM 683 N N . ARG A 1 86 ? 11.005 4.020 -46.617 1.00 92.00 86 ARG A N 1
ATOM 684 C CA . ARG A 1 86 ? 11.890 3.711 -45.478 1.00 92.00 86 ARG A CA 1
ATOM 685 C C . ARG A 1 86 ? 12.277 4.907 -44.601 1.00 92.00 86 ARG A C 1
ATOM 687 O O . ARG A 1 86 ? 12.876 4.669 -43.555 1.00 92.00 86 ARG A O 1
ATOM 694 N N . LYS A 1 87 ? 11.937 6.156 -44.957 1.00 90.25 87 LYS A N 1
ATOM 695 C CA . LYS A 1 87 ? 12.235 7.340 -44.120 1.00 90.25 87 LYS A CA 1
ATOM 696 C C . LYS A 1 87 ? 11.626 7.260 -42.710 1.00 90.25 87 LYS A C 1
ATOM 698 O O . LYS A 1 87 ? 12.284 7.655 -41.751 1.00 90.25 87 LYS A O 1
ATOM 703 N N . TYR A 1 88 ? 10.407 6.725 -42.581 1.00 88.44 88 TYR A N 1
ATOM 704 C CA . TYR A 1 88 ? 9.686 6.597 -41.304 1.00 88.44 88 TYR A CA 1
ATOM 705 C C . TYR A 1 88 ? 9.205 5.149 -41.096 1.00 88.44 88 TYR A C 1
ATOM 707 O O . TYR A 1 88 ? 8.037 4.848 -41.358 1.00 88.44 88 TYR A O 1
ATOM 715 N N . PRO A 1 89 ? 10.087 4.223 -40.675 1.00 91.44 89 PRO A N 1
ATOM 716 C CA . PRO A 1 89 ? 9.726 2.831 -40.426 1.00 91.44 89 PRO A CA 1
ATOM 717 C C . PRO A 1 89 ? 9.011 2.662 -39.075 1.00 91.44 89 PRO A C 1
ATOM 719 O O . PRO A 1 89 ? 9.222 3.452 -38.155 1.00 91.44 89 PRO A O 1
ATOM 722 N N . CYS A 1 90 ? 8.231 1.590 -38.913 1.00 89.94 90 CYS A N 1
ATOM 723 C CA . CYS A 1 90 ? 7.671 1.227 -37.606 1.00 89.94 90 CYS A CA 1
ATOM 724 C C . CYS A 1 90 ? 8.764 0.892 -36.574 1.00 89.94 90 CYS A C 1
ATOM 726 O O . CYS A 1 90 ? 9.513 -0.076 -36.740 1.00 89.94 90 CYS A O 1
ATOM 728 N N . ASP A 1 91 ? 8.816 1.644 -35.471 1.00 86.06 91 ASP A N 1
ATOM 729 C CA . ASP A 1 91 ? 9.755 1.413 -34.365 1.00 86.06 91 ASP A CA 1
ATOM 730 C C . ASP A 1 91 ? 9.229 0.353 -33.379 1.00 86.06 91 ASP A C 1
ATOM 732 O O . ASP A 1 91 ? 8.819 0.633 -32.246 1.00 86.06 91 ASP A O 1
ATOM 736 N N . PHE A 1 92 ? 9.293 -0.911 -33.805 1.00 83.06 92 PHE A N 1
ATOM 737 C CA . PHE A 1 92 ? 8.943 -2.055 -32.958 1.00 83.06 92 PHE A CA 1
ATOM 738 C C . PHE A 1 92 ? 9.810 -2.171 -31.696 1.00 83.06 92 PHE A C 1
ATOM 740 O O . PHE A 1 92 ? 9.358 -2.754 -30.712 1.00 83.06 92 PHE A O 1
ATOM 747 N N . ALA A 1 93 ? 11.025 -1.607 -31.678 1.00 81.31 93 ALA A N 1
ATOM 748 C CA . ALA A 1 93 ? 11.891 -1.633 -30.497 1.00 81.31 93 ALA A CA 1
ATOM 749 C C . ALA A 1 93 ? 11.348 -0.749 -29.359 1.00 81.31 93 ALA A C 1
ATOM 751 O O . ALA A 1 93 ? 11.641 -0.998 -28.188 1.00 81.31 93 ALA A O 1
ATOM 752 N N . ARG A 1 94 ? 10.519 0.248 -29.692 1.00 79.62 94 ARG A N 1
ATOM 753 C CA . ARG A 1 94 ? 9.761 1.073 -28.738 1.00 79.62 94 ARG A CA 1
ATOM 754 C C . ARG A 1 94 ? 8.285 0.677 -28.631 1.00 79.62 94 ARG A C 1
ATOM 756 O O . ARG A 1 94 ? 7.535 1.368 -27.949 1.00 79.62 94 ARG A O 1
ATOM 763 N N . GLY A 1 95 ? 7.878 -0.423 -29.271 1.00 76.62 95 GLY A N 1
ATOM 764 C CA . GLY A 1 95 ? 6.484 -0.873 -29.334 1.00 76.62 95 GLY A CA 1
ATOM 765 C C . GLY A 1 95 ? 5.590 -0.020 -30.240 1.00 76.62 95 GLY A C 1
ATOM 766 O O . GLY A 1 95 ? 4.375 -0.108 -30.138 1.00 76.62 95 GLY A O 1
ATOM 767 N N . ASN A 1 96 ? 6.169 0.811 -31.110 1.00 83.62 96 ASN A N 1
ATOM 768 C CA . ASN A 1 96 ? 5.425 1.714 -31.979 1.00 83.62 96 ASN A CA 1
ATOM 769 C C . ASN A 1 96 ? 5.040 1.013 -33.296 1.00 83.62 96 ASN A C 1
ATOM 771 O O . ASN A 1 96 ? 5.878 0.408 -33.969 1.00 83.62 96 ASN A O 1
ATOM 775 N N . PHE A 1 97 ? 3.759 1.099 -33.659 1.00 85.81 97 PHE A N 1
ATOM 776 C CA . PHE A 1 97 ? 3.180 0.456 -34.842 1.00 85.81 97 PHE A CA 1
ATOM 777 C C . PHE A 1 97 ? 2.894 1.422 -36.002 1.00 85.81 97 PHE A C 1
ATOM 779 O O . PHE A 1 97 ? 2.362 0.977 -37.019 1.00 85.81 97 PHE A O 1
ATOM 786 N N . PHE A 1 98 ? 3.212 2.711 -35.866 1.00 93.12 98 PHE A N 1
ATOM 787 C CA . PHE A 1 98 ? 2.981 3.745 -36.880 1.00 93.12 98 PHE A CA 1
ATOM 788 C C . PHE A 1 98 ? 4.164 3.864 -37.853 1.00 93.12 98 PHE A C 1
ATOM 790 O O . PHE A 1 98 ? 5.269 3.427 -37.547 1.00 93.12 98 PHE A O 1
ATOM 797 N N . GLY A 1 99 ? 3.935 4.418 -39.044 1.00 93.81 99 GLY A N 1
ATOM 798 C CA . GLY A 1 99 ? 4.930 4.463 -40.121 1.00 93.81 99 GLY A CA 1
ATOM 799 C C . GLY A 1 99 ? 4.847 3.276 -41.087 1.00 93.81 99 GLY A C 1
ATOM 800 O O . GLY A 1 99 ? 3.842 2.561 -41.146 1.00 93.81 99 GLY A O 1
ATOM 801 N N . PHE A 1 100 ? 5.884 3.117 -41.907 1.00 94.81 100 PHE A N 1
ATOM 802 C CA . PHE A 1 100 ? 5.966 2.128 -42.980 1.00 94.81 100 PHE A CA 1
ATOM 803 C C . PHE A 1 100 ? 6.555 0.788 -42.517 1.00 94.81 100 PHE A C 1
ATOM 805 O O . PHE A 1 100 ? 7.441 0.724 -41.660 1.00 94.81 100 PHE A O 1
ATOM 812 N N . ARG A 1 101 ? 6.088 -0.299 -43.135 1.00 91.62 101 ARG A N 1
ATOM 813 C CA . ARG A 1 101 ? 6.528 -1.667 -42.872 1.00 91.62 101 ARG A CA 1
ATOM 814 C C . ARG A 1 101 ? 6.539 -2.508 -44.147 1.00 91.62 101 ARG A C 1
ATOM 816 O O . ARG A 1 101 ? 5.499 -2.715 -44.769 1.00 91.62 101 ARG A O 1
ATOM 823 N N . GLU A 1 102 ? 7.700 -3.065 -44.465 1.00 90.81 102 GLU A N 1
ATOM 824 C CA . GLU A 1 102 ? 7.869 -4.129 -45.463 1.00 90.81 102 GLU A CA 1
ATOM 825 C C . GLU A 1 102 ? 7.560 -5.511 -44.880 1.00 90.81 102 GLU A C 1
ATOM 827 O O . GLU A 1 102 ? 7.556 -5.712 -43.660 1.00 90.81 102 GLU A O 1
ATOM 832 N N . GLY A 1 103 ? 7.401 -6.490 -45.766 1.00 84.88 103 GLY A N 1
ATOM 833 C CA . GLY A 1 103 ? 7.377 -7.896 -45.412 1.00 84.88 103 GLY A CA 1
ATOM 834 C C . GLY A 1 103 ? 8.651 -8.338 -44.692 1.00 84.88 103 GLY A C 1
ATOM 835 O O . GLY A 1 103 ? 9.784 -8.160 -45.157 1.00 84.88 103 GLY A O 1
ATOM 836 N N . PHE A 1 104 ? 8.459 -8.915 -43.512 1.00 83.12 104 PHE A N 1
ATOM 837 C CA . PHE A 1 104 ? 9.529 -9.290 -42.586 1.00 83.12 104 PHE A CA 1
ATOM 838 C C . PHE A 1 104 ? 9.357 -10.699 -42.016 1.00 83.12 104 PHE A C 1
ATOM 840 O O . PHE A 1 104 ? 10.295 -11.234 -41.425 1.00 83.12 104 PHE A O 1
ATOM 847 N N . ARG A 1 105 ? 8.179 -11.310 -42.186 1.00 84.88 105 ARG A N 1
ATOM 848 C CA . ARG A 1 105 ? 7.870 -12.651 -41.689 1.00 84.88 105 ARG A CA 1
ATOM 849 C C . ARG A 1 105 ? 8.335 -13.679 -42.710 1.00 84.88 105 ARG A C 1
ATOM 851 O O . ARG A 1 105 ? 8.058 -13.526 -43.894 1.00 84.88 105 ARG A O 1
ATOM 858 N N . ILE A 1 106 ? 9.008 -14.734 -42.258 1.00 87.06 106 ILE A N 1
ATOM 859 C CA . ILE A 1 106 ? 9.274 -15.902 -43.104 1.00 87.06 106 ILE A CA 1
ATOM 860 C C . ILE A 1 106 ? 8.019 -16.778 -43.136 1.00 87.06 106 ILE A C 1
ATOM 862 O O . ILE A 1 106 ? 7.409 -17.063 -42.102 1.00 87.06 106 ILE A O 1
ATOM 866 N N . MET A 1 107 ? 7.618 -17.180 -44.336 1.00 86.00 107 MET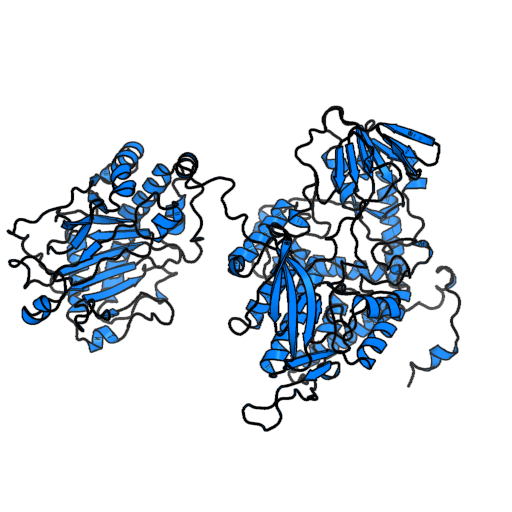 A N 1
ATOM 867 C CA . MET A 1 107 ? 6.367 -17.880 -44.591 1.00 86.00 107 MET A CA 1
ATOM 868 C C . MET A 1 107 ? 6.522 -19.381 -44.356 1.00 86.00 107 MET A C 1
ATOM 870 O O . MET A 1 107 ? 6.765 -20.160 -45.278 1.00 86.00 107 MET A O 1
ATOM 874 N N . GLY A 1 108 ? 6.400 -19.780 -43.088 1.00 78.12 108 GLY A N 1
ATOM 875 C CA . GLY A 1 108 ? 6.632 -21.160 -42.661 1.00 78.12 108 GLY A CA 1
ATOM 876 C C . GLY A 1 108 ? 8.112 -21.532 -42.769 1.00 78.12 108 GLY A C 1
ATOM 877 O O . GLY A 1 108 ? 8.980 -20.767 -42.360 1.00 78.12 108 GLY A O 1
ATOM 878 N N . ASP A 1 109 ? 8.390 -22.698 -43.338 1.00 80.81 109 ASP A N 1
ATOM 879 C CA . ASP A 1 109 ? 9.722 -23.244 -43.615 1.00 80.81 109 ASP A CA 1
ATOM 880 C C . ASP A 1 109 ? 10.253 -22.909 -45.026 1.00 80.81 109 ASP A C 1
ATOM 882 O O . ASP A 1 109 ? 11.378 -23.266 -45.365 1.00 80.81 109 ASP A O 1
ATOM 886 N N . SER A 1 110 ? 9.492 -22.162 -45.836 1.00 84.06 110 SER A N 1
ATOM 887 C CA . SER A 1 110 ? 9.822 -21.855 -47.243 1.00 84.06 110 SER A CA 1
ATOM 888 C C . SER A 1 110 ? 11.073 -20.990 -47.464 1.00 84.06 110 SER A C 1
ATOM 890 O O . SER A 1 110 ? 11.572 -20.903 -48.587 1.00 84.06 110 SER A O 1
ATOM 892 N N . GLY A 1 111 ? 11.541 -20.272 -46.436 1.00 84.31 111 GLY A N 1
ATOM 893 C CA . GLY A 1 111 ? 12.579 -19.238 -46.560 1.00 84.31 111 GLY A CA 1
ATOM 894 C C . GLY A 1 111 ? 12.141 -17.970 -47.315 1.00 84.31 111 GLY A C 1
ATOM 895 O O . GLY A 1 111 ? 12.929 -17.034 -47.445 1.00 84.31 111 GLY A O 1
ATOM 896 N N . VAL A 1 112 ? 10.893 -17.909 -47.790 1.00 87.62 112 VAL A N 1
ATOM 897 C CA . VAL A 1 112 ? 10.309 -16.762 -48.499 1.00 87.62 112 VAL A CA 1
ATOM 898 C C . VAL A 1 112 ? 9.764 -15.756 -47.481 1.00 87.62 112 VAL A C 1
ATOM 900 O O . VAL A 1 112 ? 9.117 -16.147 -46.509 1.00 87.62 112 VAL A O 1
ATOM 903 N N . LYS A 1 113 ? 10.016 -14.459 -47.690 1.00 87.62 113 LYS A N 1
ATOM 904 C CA . LYS A 1 113 ? 9.389 -13.383 -46.903 1.00 87.62 113 LYS A CA 1
ATOM 905 C C . LYS A 1 113 ? 7.953 -13.129 -47.359 1.00 87.62 113 LYS A C 1
ATOM 907 O O . LYS A 1 113 ? 7.659 -13.273 -48.541 1.00 87.62 113 LYS A O 1
ATOM 912 N N . ASP A 1 114 ? 7.090 -12.692 -46.445 1.00 87.69 114 ASP A N 1
ATOM 913 C CA . ASP A 1 114 ? 5.764 -12.194 -46.808 1.00 87.69 114 ASP A CA 1
ATOM 914 C C . ASP A 1 114 ? 5.865 -11.047 -47.833 1.00 87.69 114 ASP A C 1
ATOM 916 O O . ASP A 1 114 ? 6.789 -10.236 -47.800 1.00 87.69 114 ASP A O 1
ATOM 920 N N . ASN A 1 115 ? 4.930 -11.007 -48.777 1.00 90.94 115 ASN A N 1
ATOM 921 C CA . ASN A 1 115 ? 4.917 -10.084 -49.915 1.00 90.94 115 ASN A CA 1
ATOM 922 C C . ASN A 1 115 ? 4.084 -8.820 -49.639 1.00 90.94 115 ASN A C 1
ATOM 924 O O . ASN A 1 115 ? 3.523 -8.226 -50.567 1.00 90.94 115 ASN A O 1
ATOM 928 N N . SER A 1 116 ? 3.955 -8.436 -48.363 1.00 93.44 116 SER A N 1
ATOM 929 C CA . SER A 1 116 ? 3.146 -7.291 -47.959 1.00 93.44 116 SER A CA 1
ATOM 930 C C . SER A 1 116 ? 3.955 -6.007 -47.783 1.00 93.44 116 SER A C 1
ATOM 932 O O . SER A 1 116 ? 5.105 -6.010 -47.353 1.00 93.44 116 SER A O 1
ATOM 934 N N . GLU A 1 117 ? 3.319 -4.880 -48.078 1.00 95.06 117 GLU A N 1
ATOM 935 C CA . GLU A 1 117 ? 3.764 -3.552 -47.664 1.00 95.06 117 GLU A CA 1
ATOM 936 C C . GLU A 1 117 ? 2.610 -2.868 -46.930 1.00 95.06 117 GLU A C 1
ATOM 938 O O . GLU A 1 117 ? 1.453 -2.995 -47.338 1.00 95.06 117 GLU A O 1
ATOM 943 N N . ALA A 1 118 ? 2.899 -2.142 -45.852 1.00 95.19 118 ALA A N 1
ATOM 944 C CA . ALA A 1 118 ? 1.893 -1.423 -45.080 1.00 95.19 118 ALA A CA 1
ATOM 945 C C . ALA A 1 118 ? 2.390 -0.053 -44.615 1.00 95.19 118 ALA A C 1
ATOM 947 O O . ALA A 1 118 ? 3.547 0.098 -44.236 1.00 95.19 118 ALA A O 1
ATOM 948 N N . LEU A 1 119 ? 1.482 0.916 -44.574 1.00 95.69 119 LEU A N 1
ATOM 949 C CA . LEU A 1 119 ? 1.645 2.193 -43.893 1.00 95.69 119 LEU A CA 1
ATOM 950 C C . LEU A 1 119 ? 0.565 2.309 -42.816 1.00 95.69 119 LEU A C 1
ATOM 952 O O . LEU A 1 119 ? -0.626 2.244 -43.123 1.00 95.69 119 LEU A O 1
ATOM 956 N N . CYS A 1 120 ? 0.979 2.497 -41.567 1.00 95.19 120 CYS A N 1
ATOM 957 C CA . CYS A 1 120 ? 0.102 2.685 -40.417 1.00 95.19 120 CYS A CA 1
ATOM 958 C C . CYS A 1 120 ? 0.100 4.159 -39.991 1.00 95.19 120 CYS A C 1
ATOM 960 O O . CYS A 1 120 ? 1.141 4.707 -39.632 1.00 95.19 120 CYS A O 1
ATOM 962 N N . LEU A 1 121 ? -1.073 4.789 -39.994 1.00 95.38 121 LEU A N 1
ATOM 963 C CA . LEU A 1 121 ? -1.275 6.195 -39.650 1.00 95.38 121 LEU A CA 1
ATOM 964 C C . LEU A 1 121 ? -2.093 6.306 -38.353 1.00 95.38 121 LEU A C 1
ATOM 966 O O . LEU A 1 121 ? -3.237 5.835 -38.335 1.00 95.38 121 LEU A O 1
ATOM 970 N N . PRO A 1 122 ? -1.558 6.921 -37.279 1.00 94.00 122 PRO A N 1
ATOM 971 C CA . PRO A 1 122 ? -2.286 7.086 -36.020 1.00 94.00 122 PRO A CA 1
ATOM 972 C C . PRO A 1 122 ? -3.532 7.955 -36.219 1.00 94.00 122 PRO A C 1
ATOM 974 O O . PRO A 1 122 ? -3.646 8.667 -37.224 1.00 94.00 122 PRO A O 1
ATOM 977 N N . LYS A 1 123 ? -4.456 7.955 -35.248 1.00 92.25 123 LYS A N 1
ATOM 978 C CA . LYS A 1 123 ? -5.498 8.994 -35.195 1.00 92.25 123 LYS A CA 1
ATOM 979 C C . LYS A 1 123 ? -4.858 10.383 -35.237 1.00 92.25 123 LYS A C 1
ATOM 981 O O . LYS A 1 123 ? -3.974 10.688 -34.440 1.00 92.25 123 LYS A O 1
ATOM 986 N N . ILE A 1 124 ? -5.339 11.243 -36.126 1.00 92.00 124 ILE A N 1
ATOM 987 C CA . ILE A 1 124 ? -4.908 12.640 -36.177 1.00 92.00 124 ILE A CA 1
ATOM 988 C C . ILE A 1 124 ? -5.692 13.413 -35.105 1.00 92.00 124 ILE A C 1
ATOM 990 O O . ILE A 1 124 ? -6.845 13.793 -35.287 1.00 92.00 124 ILE A O 1
ATOM 994 N N . THR A 1 125 ? -5.068 13.584 -33.940 1.00 90.81 125 THR A N 1
ATOM 995 C CA . THR A 1 125 ? -5.595 14.338 -32.787 1.00 90.81 125 THR A CA 1
ATOM 996 C C . THR A 1 125 ? -4.476 15.159 -32.141 1.00 90.81 125 THR A C 1
ATOM 998 O O . THR A 1 125 ? -3.300 14.824 -32.313 1.00 90.81 125 THR A O 1
ATOM 1001 N N . PRO A 1 126 ? -4.775 16.179 -31.313 1.00 87.56 126 PRO A N 1
ATOM 1002 C CA . PRO A 1 126 ? -3.743 16.901 -30.561 1.00 87.56 126 PRO A CA 1
ATOM 1003 C C . PRO A 1 126 ? -2.882 15.998 -29.661 1.00 87.56 126 PRO A C 1
ATOM 1005 O O . PRO A 1 126 ? -1.738 16.334 -29.367 1.00 87.56 126 PRO A O 1
ATOM 1008 N N . SER A 1 127 ? -3.420 14.852 -29.225 1.00 84.69 127 SER A N 1
ATOM 1009 C CA . SER A 1 127 ? -2.724 13.870 -28.389 1.00 84.69 127 SER A CA 1
ATOM 1010 C C . SER A 1 127 ? -1.810 12.919 -29.173 1.00 84.69 127 SER A C 1
ATOM 1012 O O . SER A 1 127 ? -0.800 12.495 -28.619 1.00 84.69 127 SER A O 1
ATOM 1014 N N . MET A 1 128 ? -2.115 12.618 -30.441 1.00 89.06 128 MET A N 1
ATOM 1015 C CA . MET A 1 128 ? -1.423 11.590 -31.240 1.00 89.06 128 MET A CA 1
ATOM 1016 C C . MET A 1 128 ? -0.716 12.125 -32.501 1.00 89.06 128 MET A C 1
ATOM 1018 O O . MET A 1 128 ? 0.085 11.411 -33.090 1.00 89.06 128 MET A O 1
ATOM 1022 N N . THR A 1 129 ? -0.931 13.383 -32.905 1.00 85.38 129 THR A N 1
ATOM 1023 C CA . THR A 1 129 ? -0.349 13.970 -34.139 1.00 85.38 129 THR A CA 1
ATOM 1024 C C . THR A 1 129 ? 1.188 13.968 -34.185 1.00 85.38 129 THR A C 1
ATOM 1026 O O . THR A 1 129 ? 1.776 14.006 -35.260 1.00 85.38 129 THR A O 1
ATOM 1029 N N . HIS A 1 130 ? 1.854 13.865 -33.031 1.00 86.19 130 HIS A N 1
ATOM 1030 C CA . HIS A 1 130 ? 3.314 13.745 -32.934 1.00 86.19 130 HIS A CA 1
ATOM 1031 C C . HIS A 1 130 ? 3.862 12.384 -33.405 1.00 86.19 130 HIS A C 1
ATOM 1033 O O . HIS A 1 130 ? 5.056 12.274 -33.661 1.00 86.19 130 HIS A O 1
ATOM 1039 N N . GLU A 1 131 ? 2.997 11.373 -33.517 1.00 88.38 131 GLU A N 1
ATOM 1040 C CA . GLU A 1 131 ? 3.300 10.042 -34.058 1.00 88.38 131 GLU A CA 1
ATOM 1041 C C . GLU A 1 131 ? 2.968 9.932 -35.559 1.00 88.38 131 GLU A C 1
ATOM 1043 O O . GLU A 1 131 ? 3.166 8.881 -36.173 1.00 88.38 131 GLU A O 1
ATOM 1048 N N . PHE A 1 132 ? 2.402 10.982 -36.169 1.00 88.50 132 PHE A N 1
ATOM 1049 C CA . PHE A 1 132 ? 2.067 10.965 -37.590 1.00 88.50 132 PHE A CA 1
ATOM 1050 C C . PHE A 1 132 ? 3.357 11.064 -38.422 1.00 88.50 132 PHE A C 1
ATOM 1052 O O . PHE A 1 132 ? 4.118 12.014 -38.227 1.00 88.50 132 PHE A O 1
ATOM 1059 N N . PRO A 1 133 ? 3.630 10.118 -39.340 1.00 85.56 133 PRO A N 1
ATOM 1060 C CA . PRO A 1 133 ? 4.880 10.113 -40.086 1.00 85.56 133 PRO A CA 1
ATOM 1061 C C . PRO A 1 133 ? 4.903 11.249 -41.117 1.00 85.56 133 PRO A C 1
ATOM 1063 O O . PRO A 1 133 ? 4.016 11.356 -41.966 1.00 85.56 133 PRO A O 1
ATOM 1066 N N . ASP A 1 134 ? 5.936 12.086 -41.035 1.00 80.81 134 ASP A N 1
ATOM 1067 C CA . ASP A 1 134 ? 6.088 13.337 -41.789 1.00 80.81 134 ASP A CA 1
ATOM 1068 C C . ASP A 1 134 ? 6.625 13.080 -43.210 1.00 80.81 134 ASP A C 1
ATOM 1070 O O . ASP A 1 134 ? 7.740 13.443 -43.578 1.00 80.81 134 ASP A O 1
ATOM 1074 N N . PHE A 1 135 ? 5.841 12.350 -44.005 1.00 81.62 135 PHE A N 1
ATOM 1075 C CA . PHE A 1 135 ? 6.124 12.128 -45.419 1.00 81.62 135 PHE A CA 1
ATOM 1076 C C . PHE A 1 135 ? 5.621 13.320 -46.247 1.00 81.62 135 PHE A C 1
ATOM 1078 O O . PHE A 1 135 ? 4.416 13.588 -46.276 1.00 81.62 135 PHE A O 1
ATOM 1085 N N . ASP A 1 136 ? 6.521 13.959 -47.007 1.00 77.06 136 ASP A N 1
ATOM 1086 C CA . ASP A 1 136 ? 6.248 15.141 -47.853 1.00 77.06 136 ASP A CA 1
ATOM 1087 C C . ASP A 1 136 ? 5.004 14.987 -48.756 1.00 77.06 136 ASP A C 1
ATOM 1089 O O . ASP A 1 136 ? 4.286 15.944 -49.044 1.00 77.06 136 ASP A O 1
ATOM 1093 N N . HIS A 1 137 ? 4.741 13.759 -49.209 1.00 76.44 137 HIS A N 1
ATOM 1094 C CA . HIS A 1 137 ? 3.665 13.397 -50.130 1.00 76.44 137 HIS A CA 1
ATOM 1095 C C . HIS A 1 137 ? 2.362 12.940 -49.437 1.00 76.44 137 HIS A C 1
ATOM 1097 O O . HIS A 1 137 ? 1.377 12.673 -50.122 1.00 76.44 137 HIS A O 1
ATOM 1103 N N . LEU A 1 138 ? 2.326 12.871 -48.100 1.00 84.31 138 LEU A N 1
ATOM 1104 C CA . LEU A 1 138 ? 1.119 12.594 -47.305 1.00 84.31 138 LEU A CA 1
ATOM 1105 C C . LEU A 1 138 ? 0.603 13.802 -46.531 1.00 84.31 138 LEU A C 1
ATOM 1107 O O . LEU A 1 138 ? -0.610 13.915 -46.353 1.00 84.31 138 LEU A O 1
ATOM 1111 N N . GLU A 1 139 ? 1.489 14.692 -46.076 1.00 85.06 139 GLU A N 1
ATOM 1112 C CA . GLU A 1 139 ? 1.110 15.856 -45.264 1.00 85.06 139 GLU A CA 1
ATOM 1113 C C . GLU A 1 139 ? -0.032 16.693 -45.887 1.00 85.06 139 GLU A C 1
ATOM 1115 O O . GLU A 1 139 ? -0.960 17.055 -45.158 1.00 85.06 139 GLU A O 1
ATOM 1120 N N . PRO A 1 140 ? -0.096 16.915 -47.219 1.00 88.81 140 PRO A N 1
ATOM 1121 C CA . PRO A 1 140 ? -1.222 17.625 -47.831 1.00 88.81 140 PRO A CA 1
ATOM 1122 C C . PRO A 1 140 ? -2.580 16.910 -47.720 1.00 88.81 140 PRO A C 1
ATOM 1124 O O . PRO A 1 140 ? -3.621 17.567 -47.728 1.00 88.81 140 PRO A O 1
ATOM 1127 N N . PHE A 1 141 ? -2.586 15.577 -47.612 1.00 91.69 141 PHE A N 1
ATOM 1128 C CA . PHE A 1 141 ? -3.797 14.754 -47.498 1.00 91.69 141 PHE A CA 1
ATOM 1129 C C . PHE A 1 141 ? -4.225 14.515 -46.045 1.00 91.69 141 PHE A C 1
ATOM 1131 O O . PHE A 1 141 ? -5.328 14.023 -45.806 1.00 91.69 141 PHE A O 1
ATOM 1138 N N . LYS A 1 142 ? -3.399 14.894 -45.062 1.00 91.00 142 LYS A N 1
ATOM 1139 C CA . LYS A 1 142 ? -3.668 14.751 -43.622 1.00 91.00 142 LYS A CA 1
ATOM 1140 C C . LYS A 1 142 ? -5.074 15.226 -43.202 1.00 91.00 142 LYS A C 1
ATOM 1142 O O . LYS A 1 142 ? -5.728 14.468 -42.488 1.00 91.00 142 LYS A O 1
ATOM 1147 N N . PRO A 1 143 ? -5.627 16.364 -43.686 1.00 92.50 143 PRO A N 1
ATOM 1148 C CA . PRO A 1 143 ? -6.996 16.766 -43.341 1.00 92.50 143 PRO A CA 1
ATOM 1149 C C . PRO A 1 143 ? -8.084 15.847 -43.926 1.00 92.50 143 PRO A C 1
ATOM 1151 O O . PRO A 1 143 ? -9.126 15.656 -43.301 1.00 92.50 143 PRO A O 1
ATOM 1154 N N . GLU A 1 144 ? -7.861 15.261 -45.110 1.00 94.25 144 GLU A N 1
ATOM 1155 C CA . GLU A 1 144 ? -8.778 14.271 -45.701 1.00 94.25 144 GLU A CA 1
ATOM 1156 C C . GLU A 1 144 ? -8.743 12.955 -44.907 1.00 94.25 144 GLU A C 1
ATOM 1158 O O . GLU A 1 144 ? -9.788 12.365 -44.626 1.00 94.25 144 GLU A O 1
ATOM 1163 N N . ILE A 1 145 ? -7.544 12.524 -44.501 1.00 95.50 145 ILE A N 1
ATOM 1164 C CA . ILE A 1 145 ? -7.315 11.321 -43.689 1.00 95.50 145 ILE A CA 1
ATOM 1165 C C . ILE A 1 145 ? -7.946 11.481 -42.298 1.00 95.50 145 ILE A C 1
ATOM 1167 O O . ILE A 1 145 ? -8.645 10.577 -41.844 1.00 95.50 145 ILE A O 1
ATOM 1171 N N . GLU A 1 146 ? -7.770 12.632 -41.637 1.00 95.56 146 GLU A N 1
ATOM 1172 C CA . GLU A 1 146 ? -8.404 12.934 -40.344 1.00 95.56 146 GLU A CA 1
ATOM 1173 C C . GLU A 1 146 ? -9.931 12.881 -40.459 1.00 95.56 146 GLU A C 1
ATOM 1175 O O . GLU A 1 146 ? -10.595 12.205 -39.669 1.00 95.56 146 GLU A O 1
ATOM 1180 N N . ALA A 1 147 ? -10.496 13.558 -41.464 1.00 96.69 147 ALA A N 1
ATOM 1181 C CA . ALA A 1 147 ? -11.937 13.583 -41.689 1.00 96.69 147 ALA A CA 1
ATOM 1182 C C . ALA A 1 147 ? -12.501 12.169 -41.904 1.00 96.69 147 ALA A C 1
ATOM 1184 O O . ALA A 1 147 ? -13.534 11.828 -41.320 1.00 96.69 147 ALA A O 1
ATOM 1185 N N . PHE A 1 148 ? -11.796 11.328 -42.670 1.00 97.88 148 PHE A N 1
ATOM 1186 C CA . PHE A 1 148 ? -12.157 9.926 -42.859 1.00 97.88 148 PHE A CA 1
ATOM 1187 C C . PHE A 1 148 ? -12.059 9.131 -41.550 1.00 97.88 148 PHE A C 1
ATOM 1189 O O . PHE A 1 148 ? -13.058 8.560 -41.116 1.00 97.88 148 PHE A O 1
ATOM 1196 N N . GLN A 1 149 ? -10.912 9.149 -40.859 1.00 97.12 149 GLN A N 1
ATOM 1197 C CA . GLN A 1 149 ? -10.718 8.469 -39.569 1.00 97.12 149 GLN A CA 1
ATOM 1198 C C . GLN A 1 149 ? -11.801 8.843 -38.544 1.00 97.12 149 GLN A C 1
ATOM 1200 O O . GLN A 1 149 ? -12.348 7.971 -37.867 1.00 97.12 149 GLN A O 1
ATOM 1205 N N . ARG A 1 150 ? -12.140 10.133 -38.447 1.00 96.50 150 ARG A N 1
ATOM 1206 C CA . ARG A 1 150 ? -13.150 10.657 -37.520 1.00 96.50 150 ARG A CA 1
ATOM 1207 C C . ARG A 1 150 ? -14.564 10.222 -37.902 1.00 96.50 150 ARG A C 1
ATOM 1209 O O . ARG A 1 150 ? -15.384 9.961 -37.021 1.00 96.50 150 ARG A O 1
ATOM 1216 N N . LYS A 1 151 ? -14.851 10.099 -39.202 1.00 97.62 151 LYS A N 1
ATOM 1217 C CA . LYS A 1 151 ? -16.115 9.555 -39.716 1.00 97.62 151 LYS A CA 1
ATOM 1218 C C . LYS A 1 151 ? -16.235 8.056 -39.433 1.00 97.62 151 LYS A C 1
ATOM 1220 O O . LYS A 1 151 ? -17.272 7.638 -38.929 1.00 97.62 151 LYS A O 1
ATOM 1225 N N . VAL A 1 152 ? -15.178 7.274 -39.671 1.00 98.06 152 VAL A N 1
ATOM 1226 C CA . VAL A 1 152 ? -15.105 5.838 -39.330 1.00 98.06 152 VAL A CA 1
ATOM 1227 C C . VAL A 1 152 ? -15.332 5.620 -37.838 1.00 98.06 152 VAL A C 1
ATOM 1229 O O . VAL A 1 152 ? -16.161 4.795 -37.452 1.00 98.06 152 VAL A O 1
ATOM 1232 N N . HIS A 1 153 ? -14.659 6.408 -36.997 1.00 97.19 153 HIS A N 1
ATOM 1233 C CA . HIS A 1 153 ? -14.833 6.359 -35.550 1.00 97.19 153 HIS A CA 1
ATOM 1234 C C . HIS A 1 153 ? -16.294 6.602 -35.140 1.00 97.19 153 HIS A C 1
ATOM 1236 O O . HIS A 1 153 ? -16.923 5.729 -34.543 1.00 97.19 153 HIS A O 1
ATOM 1242 N N . ALA A 1 154 ? -16.860 7.746 -35.533 1.00 96.69 154 ALA A N 1
ATOM 1243 C CA . ALA A 1 154 ? -18.176 8.186 -35.073 1.00 96.69 154 ALA A CA 1
ATOM 1244 C C . ALA A 1 154 ? -19.368 7.453 -35.720 1.00 96.69 154 ALA A C 1
ATOM 1246 O O . ALA A 1 154 ? -20.467 7.473 -35.168 1.00 96.69 154 ALA A O 1
ATOM 1247 N N . ARG A 1 155 ? -19.195 6.858 -36.909 1.00 97.00 155 ARG A N 1
ATOM 1248 C CA . ARG A 1 155 ? -20.277 6.183 -37.653 1.00 97.00 155 ARG A CA 1
ATOM 1249 C C . ARG A 1 155 ? -20.219 4.663 -37.615 1.00 97.00 155 ARG A C 1
ATOM 1251 O O . ARG A 1 155 ? -21.230 4.041 -37.919 1.00 97.00 155 ARG A O 1
ATOM 1258 N N . VAL A 1 156 ? -19.074 4.076 -37.271 1.00 97.62 156 VAL A N 1
ATOM 1259 C CA . VAL A 1 156 ? -18.875 2.620 -37.293 1.00 97.62 156 VAL A CA 1
ATOM 1260 C C . VAL A 1 156 ? -18.365 2.129 -35.947 1.00 97.62 156 VAL A C 1
ATOM 1262 O O . VAL A 1 156 ? -19.048 1.347 -35.294 1.00 97.62 156 VAL A O 1
ATOM 1265 N N . LEU A 1 157 ? -17.200 2.608 -35.498 1.00 97.56 157 LEU A N 1
ATOM 1266 C CA . LEU A 1 157 ? -16.557 2.057 -34.305 1.00 97.56 157 LEU A CA 1
ATOM 1267 C C . LEU A 1 157 ? -17.365 2.317 -33.025 1.00 97.56 157 LEU A C 1
ATOM 1269 O O . LEU A 1 157 ? -17.689 1.369 -32.317 1.00 97.56 157 LEU A O 1
ATOM 1273 N N . ASP A 1 158 ? -17.708 3.573 -32.731 1.00 96.81 158 ASP A N 1
ATOM 1274 C CA . ASP A 1 158 ? -18.454 3.931 -31.518 1.00 96.81 158 ASP A CA 1
ATOM 1275 C C . ASP A 1 158 ? -19.827 3.214 -31.439 1.00 96.81 158 ASP A C 1
ATOM 1277 O O . ASP A 1 158 ? -20.063 2.546 -30.429 1.00 96.81 158 ASP A O 1
ATOM 1281 N N . PRO A 1 159 ? -20.675 3.189 -32.494 1.00 97.56 159 PRO A N 1
ATOM 1282 C CA . PRO A 1 159 ? -21.890 2.368 -32.516 1.00 97.56 159 PRO A CA 1
ATOM 1283 C C . PRO A 1 159 ? -21.653 0.877 -32.233 1.00 97.56 159 PRO A C 1
ATOM 1285 O O . PRO A 1 159 ? -22.382 0.289 -31.436 1.00 97.56 159 PRO A O 1
ATOM 1288 N N . LEU A 1 160 ? -20.631 0.253 -32.834 1.00 97.56 160 LEU A N 1
ATOM 1289 C CA . LEU A 1 160 ? -20.336 -1.168 -32.608 1.00 97.56 160 LEU A CA 1
ATOM 1290 C C . LEU A 1 160 ? -19.876 -1.437 -31.168 1.00 97.56 160 LEU A C 1
ATOM 1292 O O . LEU A 1 160 ? -20.367 -2.371 -30.541 1.00 97.56 160 LEU A O 1
ATOM 1296 N N . LEU A 1 161 ? -18.993 -0.604 -30.608 1.00 96.88 161 LEU A N 1
ATOM 1297 C CA . LEU A 1 161 ? -18.537 -0.734 -29.217 1.00 96.88 161 LEU A CA 1
ATOM 1298 C C . LEU A 1 161 ? -19.698 -0.606 -28.216 1.00 96.88 161 LEU A C 1
ATOM 1300 O O . LEU A 1 161 ? -19.733 -1.324 -27.215 1.00 96.88 161 LEU A O 1
ATOM 1304 N N . ARG A 1 162 ? -20.673 0.262 -28.509 1.00 97.44 162 ARG A N 1
ATOM 1305 C CA . ARG A 1 162 ? -21.905 0.419 -27.721 1.00 97.44 162 ARG A CA 1
ATOM 1306 C C . ARG A 1 162 ? -22.824 -0.793 -27.831 1.00 97.44 162 ARG A C 1
ATOM 1308 O O . ARG A 1 162 ? -23.308 -1.277 -26.811 1.00 97.44 162 ARG A O 1
ATOM 1315 N N . LEU A 1 163 ? -23.034 -1.321 -29.039 1.00 96.69 163 LEU A N 1
ATOM 1316 C CA . LEU A 1 163 ? -23.808 -2.550 -29.256 1.00 96.69 163 LEU A CA 1
ATOM 1317 C C . LEU A 1 163 ? -23.179 -3.747 -28.529 1.00 96.69 163 LEU A C 1
ATOM 1319 O O . LEU A 1 163 ? -23.896 -4.512 -27.890 1.00 96.69 163 LEU A O 1
ATOM 1323 N N . LEU A 1 164 ? -21.849 -3.871 -28.543 1.00 95.88 164 LEU A N 1
ATOM 1324 C CA . LEU A 1 164 ? -21.122 -4.896 -27.789 1.00 95.88 164 LEU A CA 1
ATOM 1325 C C . LEU A 1 164 ? -21.304 -4.743 -26.270 1.00 95.88 164 LEU A C 1
ATOM 1327 O O . LEU A 1 164 ? -21.503 -5.740 -25.580 1.00 95.88 164 LEU A O 1
ATOM 1331 N N . ALA A 1 165 ? -21.289 -3.515 -25.740 1.00 95.81 165 ALA A N 1
ATOM 1332 C CA . ALA A 1 165 ? -21.565 -3.267 -24.323 1.00 95.81 165 ALA A CA 1
ATOM 1333 C C . ALA A 1 165 ? -23.014 -3.640 -23.948 1.00 95.81 165 ALA A C 1
ATOM 1335 O O . ALA A 1 165 ? -23.230 -4.368 -22.978 1.00 95.81 165 ALA A O 1
ATOM 1336 N N . LEU A 1 166 ? -23.998 -3.226 -24.754 1.00 96.00 166 LEU A N 1
ATOM 1337 C CA . LEU A 1 166 ? -25.416 -3.555 -24.555 1.00 96.00 166 LEU A CA 1
ATOM 1338 C C . LEU A 1 166 ? -25.686 -5.065 -24.656 1.00 96.00 166 LEU A C 1
ATOM 1340 O O . LEU A 1 166 ? -26.431 -5.613 -23.847 1.00 96.00 166 LEU A O 1
ATOM 1344 N N . MET A 1 167 ? -25.033 -5.764 -25.590 1.00 94.38 167 MET A N 1
ATOM 1345 C CA . MET A 1 167 ? -25.116 -7.223 -25.743 1.00 94.38 167 MET A CA 1
ATOM 1346 C C . MET A 1 167 ? -24.641 -7.990 -24.499 1.00 94.38 167 MET A C 1
ATOM 1348 O O . MET A 1 167 ? -25.117 -9.106 -24.259 1.00 94.38 167 MET A O 1
ATOM 1352 N N . LEU A 1 168 ? -23.728 -7.384 -23.730 1.00 94.06 168 LEU A N 1
ATOM 1353 C CA . LEU A 1 168 ? -23.188 -7.861 -22.456 1.00 94.06 168 LEU A CA 1
ATOM 1354 C C . LEU A 1 168 ? -23.929 -7.302 -21.224 1.00 94.06 168 LEU A C 1
ATOM 1356 O O . LEU A 1 168 ? -23.488 -7.552 -20.103 1.00 94.06 168 LEU A O 1
ATOM 1360 N N . GLU A 1 169 ? -25.023 -6.554 -21.395 1.00 95.19 169 GLU A N 1
ATOM 1361 C CA . GLU A 1 169 ? -25.752 -5.871 -20.307 1.00 95.19 169 GLU A CA 1
ATOM 1362 C C . GLU A 1 169 ? -24.861 -4.928 -19.469 1.00 95.19 169 GLU A C 1
ATOM 1364 O O . GLU A 1 169 ? -25.088 -4.701 -18.280 1.00 95.19 169 GLU A O 1
ATOM 1369 N N . LEU A 1 170 ? -23.827 -4.364 -20.100 1.00 93.75 170 LEU A N 1
ATOM 1370 C CA . LEU A 1 170 ? -22.963 -3.331 -19.534 1.00 93.75 170 LEU A CA 1
ATOM 1371 C C . LEU A 1 170 ? -23.524 -1.930 -19.844 1.00 93.75 170 LEU A C 1
ATOM 1373 O O . LEU A 1 170 ? -24.307 -1.768 -20.785 1.00 93.75 170 LEU A O 1
ATOM 1377 N N . PRO A 1 171 ? -23.095 -0.882 -19.112 1.00 95.25 171 PRO A N 1
ATOM 1378 C CA . PRO A 1 171 ? -23.355 0.498 -19.508 1.00 95.25 171 PRO A CA 1
ATOM 1379 C C . PRO A 1 171 ? -22.892 0.745 -20.948 1.00 95.25 171 PRO A C 1
ATOM 1381 O O . PRO A 1 171 ? -21.782 0.363 -21.306 1.00 95.25 171 PRO A O 1
ATOM 1384 N N . GLU A 1 172 ? -23.709 1.422 -21.756 1.00 93.88 172 GLU A N 1
ATOM 1385 C CA . GLU A 1 172 ? -23.473 1.615 -23.198 1.00 93.88 172 GLU A CA 1
ATOM 1386 C C . GLU A 1 172 ? -22.083 2.209 -23.521 1.00 93.88 172 GLU A C 1
ATOM 1388 O O . GLU A 1 172 ? -21.447 1.837 -24.503 1.00 93.88 172 GLU A O 1
ATOM 1393 N N . GLU A 1 173 ? -21.570 3.079 -22.648 1.00 92.88 173 GLU A N 1
ATOM 1394 C CA . GLU A 1 173 ? -20.245 3.705 -22.766 1.00 92.88 173 GLU A CA 1
ATOM 1395 C C . GLU A 1 173 ? -19.059 2.780 -22.424 1.00 92.88 173 GLU A C 1
ATOM 1397 O O . GLU A 1 173 ? -17.917 3.200 -22.585 1.00 92.88 173 GLU A O 1
ATOM 1402 N N . TYR A 1 174 ? -19.276 1.559 -21.912 1.00 92.56 174 TYR A N 1
ATOM 1403 C CA . TYR A 1 174 ? -18.229 0.759 -21.252 1.00 92.56 174 TYR A CA 1
ATOM 1404 C C . TYR A 1 174 ? -16.986 0.548 -22.128 1.00 92.56 174 TYR A C 1
ATOM 1406 O O . TYR A 1 174 ? -15.872 0.851 -21.698 1.00 92.56 174 TYR A O 1
ATOM 1414 N N . PHE A 1 175 ? -17.175 0.090 -23.369 1.00 92.94 175 PHE A N 1
ATOM 1415 C CA . PHE A 1 175 ? -16.084 -0.010 -24.340 1.00 92.94 175 PHE A CA 1
ATOM 1416 C C . PHE A 1 175 ? -15.835 1.323 -25.060 1.00 92.94 175 PHE A C 1
ATOM 1418 O O . PHE A 1 175 ? -14.685 1.723 -25.222 1.00 92.94 175 PHE A O 1
ATOM 1425 N N . ALA A 1 176 ? -16.888 2.054 -25.448 1.00 93.75 176 ALA A N 1
ATOM 1426 C CA . ALA A 1 176 ? -16.768 3.300 -26.213 1.00 93.75 176 ALA A CA 1
ATOM 1427 C C . ALA A 1 176 ? -15.882 4.357 -25.519 1.00 93.75 176 ALA A C 1
ATOM 1429 O O . ALA A 1 176 ? -15.032 4.978 -26.158 1.00 93.75 176 ALA A O 1
ATOM 1430 N N . ALA A 1 177 ? -15.981 4.499 -24.193 1.00 90.75 177 ALA A N 1
ATOM 1431 C CA . ALA A 1 177 ? -15.162 5.423 -23.410 1.00 90.75 177 ALA A CA 1
ATOM 1432 C C . ALA A 1 177 ? -13.658 5.084 -23.441 1.00 90.75 177 ALA A C 1
ATOM 1434 O O . ALA A 1 177 ? -12.821 5.987 -23.332 1.00 90.75 177 ALA A O 1
ATOM 1435 N N . ALA A 1 178 ? -13.292 3.808 -23.605 1.00 89.50 178 ALA A N 1
ATOM 1436 C CA . ALA A 1 178 ? -11.903 3.376 -23.763 1.00 89.50 178 ALA A CA 1
ATOM 1437 C C . ALA A 1 178 ? -11.332 3.676 -25.163 1.00 89.50 178 ALA A C 1
ATOM 1439 O O . ALA A 1 178 ? -10.116 3.653 -25.328 1.00 89.50 178 ALA A O 1
ATOM 1440 N N . HIS A 1 179 ? -12.187 4.025 -26.129 1.00 91.75 179 HIS A N 1
ATOM 1441 C CA . HIS A 1 179 ? -11.826 4.398 -27.500 1.00 91.75 179 HIS A CA 1
ATOM 1442 C C . HIS A 1 179 ? -12.251 5.823 -27.873 1.00 91.75 179 HIS A C 1
ATOM 1444 O O . HIS A 1 179 ? -12.253 6.169 -29.052 1.00 91.75 179 HIS A O 1
ATOM 1450 N N . ALA A 1 180 ? -12.636 6.668 -26.910 1.00 92.25 180 ALA A N 1
ATOM 1451 C CA . ALA A 1 180 ? -13.090 8.032 -27.185 1.00 92.25 180 ALA A CA 1
ATOM 1452 C C . ALA A 1 180 ? -12.089 8.789 -28.085 1.00 92.25 180 ALA A C 1
ATOM 1454 O O . ALA A 1 180 ? -10.881 8.695 -27.872 1.00 92.25 180 ALA A O 1
ATOM 1455 N N . TRP A 1 181 ? -12.583 9.536 -29.082 1.00 92.94 181 TRP A N 1
ATOM 1456 C CA . TRP A 1 181 ? -11.769 10.093 -30.178 1.00 92.94 181 TRP A CA 1
ATOM 1457 C C . TRP A 1 181 ? -10.480 10.792 -29.703 1.00 92.94 181 TRP A C 1
ATOM 1459 O O . TRP A 1 181 ? -9.394 10.426 -30.144 1.00 92.94 181 TRP A O 1
ATOM 1469 N N . GLU A 1 182 ? -10.593 11.711 -28.737 1.00 90.50 182 GLU A N 1
ATOM 1470 C CA . GLU A 1 182 ? -9.477 12.500 -28.180 1.00 90.50 182 GLU A CA 1
ATOM 1471 C C . GLU A 1 182 ? -8.499 11.703 -27.286 1.00 90.50 182 GLU A C 1
ATOM 1473 O O . GLU A 1 182 ? -7.415 12.192 -26.943 1.00 90.50 182 GLU A O 1
ATOM 1478 N N . ARG A 1 183 ? -8.878 10.493 -26.852 1.00 89.94 183 ARG A N 1
ATOM 1479 C CA . ARG A 1 183 ? -8.109 9.691 -25.890 1.00 89.94 183 ARG A CA 1
ATOM 1480 C C . ARG A 1 183 ? -6.867 9.089 -26.571 1.00 89.94 183 ARG A C 1
ATOM 1482 O O . ARG A 1 183 ? -7.002 8.547 -27.670 1.00 89.94 183 ARG A O 1
ATOM 1489 N N . PRO A 1 184 ? -5.678 9.133 -25.933 1.00 88.44 184 PRO A N 1
ATOM 1490 C CA . PRO A 1 184 ? -4.488 8.450 -26.436 1.00 88.44 184 PRO A CA 1
ATOM 1491 C C . PRO A 1 184 ? -4.717 6.936 -26.517 1.00 88.44 184 PRO A C 1
ATOM 1493 O O . PRO A 1 184 ? -5.017 6.285 -25.512 1.00 88.44 184 PRO A O 1
ATOM 1496 N N . THR A 1 185 ? -4.590 6.403 -27.725 1.00 89.50 185 THR A N 1
ATOM 1497 C CA . THR A 1 185 ? -4.861 5.011 -28.109 1.00 89.50 185 THR A CA 1
ATOM 1498 C C . THR A 1 185 ? -3.954 4.648 -29.278 1.00 89.50 185 THR A C 1
ATOM 1500 O O . THR A 1 185 ? -3.672 5.515 -30.107 1.00 89.50 185 THR A O 1
ATOM 1503 N N . GLU A 1 186 ? -3.694 3.363 -29.486 1.00 88.31 186 GLU A N 1
ATOM 1504 C CA . GLU A 1 186 ? -3.058 2.876 -30.718 1.00 88.31 186 GLU A CA 1
ATOM 1505 C C . GLU A 1 186 ? -4.041 2.697 -31.905 1.00 88.31 186 GLU A C 1
ATOM 1507 O O . GLU A 1 186 ? -3.709 2.019 -32.880 1.00 88.31 186 GLU A O 1
ATOM 1512 N N . ASP A 1 187 ? -5.260 3.262 -31.840 1.00 93.06 187 ASP A N 1
ATOM 1513 C CA . ASP A 1 187 ? -6.207 3.292 -32.968 1.00 93.06 187 ASP A CA 1
ATOM 1514 C C . ASP A 1 187 ? -5.505 3.869 -34.220 1.00 93.06 187 ASP A C 1
ATOM 1516 O O . ASP A 1 187 ? -4.920 4.957 -34.164 1.00 93.06 187 ASP A O 1
ATOM 1520 N N . HIS A 1 188 ? -5.571 3.169 -35.358 1.00 94.56 188 HIS A N 1
ATOM 1521 C CA . HIS A 1 188 ? -4.916 3.618 -36.593 1.00 94.56 188 HIS A CA 1
ATOM 1522 C C . HIS A 1 188 ? -5.634 3.205 -37.873 1.00 94.56 188 HIS A C 1
ATOM 1524 O O . HIS A 1 188 ? -6.216 2.123 -37.973 1.00 94.56 188 HIS A O 1
ATOM 1530 N N . LEU A 1 189 ? -5.498 4.056 -38.890 1.00 97.00 189 LEU A N 1
ATOM 1531 C CA . LEU A 1 189 ? -5.787 3.708 -40.277 1.00 97.00 189 LEU A CA 1
ATOM 1532 C C . LEU A 1 189 ? -4.559 3.002 -40.867 1.00 97.00 189 LEU A C 1
ATOM 1534 O O . LEU A 1 189 ? -3.428 3.408 -40.605 1.00 97.00 189 LEU A O 1
ATOM 1538 N N . ARG A 1 190 ? -4.750 1.955 -41.667 1.00 96.62 190 ARG A N 1
ATOM 1539 C CA . ARG A 1 190 ? -3.666 1.275 -42.382 1.00 96.62 190 ARG A CA 1
ATOM 1540 C C . ARG A 1 190 ? -4.000 1.144 -43.860 1.00 96.62 190 ARG A C 1
ATOM 1542 O O . ARG A 1 190 ? -5.010 0.535 -44.216 1.00 96.62 190 ARG A O 1
ATOM 1549 N N . TYR A 1 191 ? -3.097 1.636 -44.700 1.00 96.75 191 TYR A N 1
ATOM 1550 C CA . TYR A 1 191 ? -3.020 1.247 -46.104 1.00 96.75 191 TYR A CA 1
ATOM 1551 C C . TYR A 1 191 ? -2.092 0.044 -46.202 1.00 96.75 191 TYR A C 1
ATOM 1553 O O . TYR A 1 191 ? -1.012 0.047 -45.615 1.00 96.75 191 TYR A O 1
ATOM 1561 N N . MET A 1 192 ? -2.506 -1.004 -46.902 1.00 95.38 192 MET A N 1
ATOM 1562 C CA . MET A 1 192 ? -1.713 -2.221 -47.039 1.00 95.38 192 MET A CA 1
ATOM 1563 C C . MET A 1 192 ? -1.878 -2.794 -48.437 1.00 95.38 192 MET A C 1
ATOM 1565 O O . MET A 1 192 ? -2.983 -2.786 -48.972 1.00 95.38 192 MET A O 1
ATOM 1569 N N . ARG A 1 193 ? -0.814 -3.350 -49.011 1.00 93.88 193 ARG A N 1
ATOM 1570 C CA . ARG A 1 193 ? -0.893 -4.112 -50.258 1.00 93.88 193 ARG A CA 1
ATOM 1571 C C . ARG A 1 193 ? -0.162 -5.433 -50.162 1.00 93.88 193 ARG A C 1
ATOM 1573 O O . ARG A 1 193 ? 0.808 -5.546 -49.421 1.00 93.88 193 ARG A O 1
ATOM 1580 N N . TYR A 1 194 ? -0.619 -6.400 -50.946 1.00 93.94 194 TYR A N 1
ATOM 1581 C CA . TYR A 1 194 ? 0.131 -7.614 -51.254 1.00 93.94 194 TYR A CA 1
ATOM 1582 C C . TYR A 1 194 ? 0.552 -7.560 -52.720 1.00 93.94 194 TYR A C 1
ATOM 1584 O O . TYR A 1 194 ? -0.288 -7.351 -53.602 1.00 93.94 194 TYR A O 1
ATOM 1592 N N . ILE A 1 195 ? 1.851 -7.722 -52.960 1.00 92.44 195 ILE A N 1
ATOM 1593 C CA . ILE A 1 195 ? 2.457 -7.690 -54.292 1.00 92.44 195 ILE A CA 1
ATOM 1594 C C . ILE A 1 195 ? 2.403 -9.111 -54.882 1.00 92.44 195 ILE A C 1
ATOM 1596 O O . ILE A 1 195 ? 2.871 -10.038 -54.219 1.00 92.44 195 ILE A O 1
ATOM 1600 N N . PRO A 1 196 ? 1.856 -9.323 -56.094 1.00 92.75 196 PRO A N 1
ATOM 1601 C CA . PRO A 1 196 ? 1.837 -10.633 -56.738 1.00 92.75 196 PRO A CA 1
ATOM 1602 C C . PRO A 1 196 ? 3.220 -11.286 -56.798 1.00 92.75 196 PRO A C 1
ATOM 1604 O O . PRO A 1 196 ? 4.194 -10.681 -57.248 1.00 92.75 196 PRO A O 1
ATOM 1607 N N . ASN A 1 197 ? 3.293 -12.538 -56.358 1.00 90.44 197 ASN A N 1
ATOM 1608 C CA . ASN A 1 197 ? 4.490 -13.362 -56.485 1.00 90.44 197 ASN A CA 1
ATOM 1609 C C . ASN A 1 197 ? 4.620 -13.938 -57.904 1.00 90.44 197 ASN A C 1
ATOM 1611 O O . ASN A 1 197 ? 3.649 -14.022 -58.658 1.00 90.44 197 ASN A O 1
ATOM 1615 N N . SER A 1 198 ? 5.811 -14.431 -58.253 1.00 90.06 198 SER A N 1
ATOM 1616 C CA . SER A 1 198 ? 5.945 -15.356 -59.383 1.00 90.06 198 SER A CA 1
ATOM 1617 C C . SER A 1 198 ? 5.383 -16.738 -59.020 1.00 90.06 198 SER A C 1
ATOM 1619 O O . SER A 1 198 ? 5.374 -17.130 -57.851 1.00 90.06 198 SER A O 1
ATOM 1621 N N . LYS A 1 199 ? 4.971 -17.521 -60.028 1.00 87.50 199 LYS A N 1
ATOM 1622 C CA . LYS A 1 199 ? 4.451 -18.886 -59.815 1.00 87.50 199 LYS A CA 1
ATOM 1623 C C . LYS A 1 199 ? 5.448 -19.785 -59.064 1.00 87.50 199 LYS A C 1
ATOM 1625 O O . LYS A 1 199 ? 5.049 -20.493 -58.149 1.00 87.50 199 LYS A O 1
ATOM 1630 N N . GLU A 1 200 ? 6.743 -19.658 -59.357 1.00 88.44 200 GLU A N 1
ATOM 1631 C CA . GLU A 1 200 ? 7.830 -20.372 -58.662 1.00 88.44 200 GLU A CA 1
ATOM 1632 C C . GLU A 1 200 ? 7.966 -20.019 -57.170 1.00 88.44 200 GLU A C 1
ATOM 1634 O O . GLU A 1 200 ? 8.516 -20.798 -56.389 1.00 88.44 200 GLU A O 1
ATOM 1639 N N . VAL A 1 201 ? 7.540 -18.818 -56.766 1.00 88.56 201 VAL A N 1
ATOM 1640 C CA . VAL A 1 201 ? 7.512 -18.403 -55.358 1.00 88.56 201 VAL A CA 1
ATOM 1641 C C . VAL A 1 201 ? 6.239 -18.920 -54.694 1.00 88.56 201 VAL A C 1
ATOM 1643 O O . VAL A 1 201 ? 6.327 -19.485 -53.607 1.00 88.56 201 VAL A O 1
ATOM 1646 N N . ASP A 1 202 ? 5.086 -18.828 -55.363 1.00 88.56 202 ASP A N 1
ATOM 1647 C CA . ASP A 1 202 ? 3.820 -19.384 -54.862 1.00 88.56 202 ASP A CA 1
ATOM 1648 C C . ASP A 1 202 ? 3.889 -20.901 -54.623 1.00 88.56 202 ASP A C 1
ATOM 1650 O O . ASP A 1 202 ? 3.321 -21.393 -53.652 1.00 88.56 202 ASP A O 1
ATOM 1654 N N . GLU A 1 203 ? 4.609 -21.647 -55.464 1.00 88.75 203 GLU A N 1
ATOM 1655 C CA . GLU A 1 203 ? 4.818 -23.096 -55.314 1.00 88.75 203 GLU A CA 1
ATOM 1656 C C . GLU A 1 203 ? 5.681 -23.476 -54.097 1.00 88.75 203 GLU A C 1
ATOM 1658 O O . GLU A 1 203 ? 5.591 -24.602 -53.611 1.00 88.75 203 GLU A O 1
ATOM 1663 N N . LYS A 1 204 ? 6.479 -22.541 -53.559 1.00 88.06 204 LYS A N 1
ATOM 1664 C CA . LYS A 1 204 ? 7.251 -22.730 -52.314 1.00 88.06 204 LYS A CA 1
ATOM 1665 C C . LYS A 1 204 ? 6.434 -22.418 -51.061 1.00 88.06 204 LYS A C 1
ATOM 1667 O O . LYS A 1 204 ? 6.855 -22.765 -49.959 1.00 88.06 204 LYS A O 1
ATOM 1672 N N . LEU A 1 205 ? 5.296 -21.739 -51.202 1.00 86.94 205 LEU A N 1
ATOM 1673 C CA . LEU A 1 205 ? 4.446 -21.337 -50.087 1.00 86.94 205 LEU A CA 1
ATOM 1674 C C . LEU A 1 205 ? 3.439 -22.445 -49.771 1.00 86.94 205 LEU A C 1
ATOM 1676 O O . LEU A 1 205 ? 2.570 -22.770 -50.581 1.00 86.94 205 LEU A O 1
ATOM 1680 N N . LYS A 1 206 ? 3.510 -22.990 -48.551 1.00 82.94 206 LYS A N 1
ATOM 1681 C CA . LYS A 1 206 ? 2.506 -23.935 -48.048 1.00 82.94 206 LYS A CA 1
ATOM 1682 C C . LYS A 1 206 ? 1.107 -23.315 -48.151 1.00 82.94 206 LYS A C 1
ATOM 1684 O O . LYS A 1 206 ? 0.899 -22.169 -47.753 1.00 82.94 206 LYS A O 1
ATOM 1689 N N . ASP A 1 207 ? 0.170 -24.063 -48.730 1.00 84.31 207 ASP A N 1
ATOM 1690 C CA . ASP A 1 207 ? -1.199 -23.637 -49.059 1.00 84.31 207 ASP A CA 1
ATOM 1691 C C . ASP A 1 207 ? -1.294 -22.322 -49.870 1.00 84.31 207 ASP A C 1
ATOM 1693 O O . ASP A 1 207 ? -2.340 -21.674 -49.873 1.00 84.31 207 ASP A O 1
ATOM 1697 N N . LYS A 1 208 ? -0.209 -21.896 -50.538 1.00 88.12 208 LYS A N 1
ATOM 1698 C CA . LYS A 1 208 ? -0.080 -20.581 -51.194 1.00 88.12 208 LYS A CA 1
ATOM 1699 C C . LYS A 1 208 ? -0.409 -19.404 -50.255 1.00 88.12 208 LYS A C 1
ATOM 1701 O O . LYS A 1 208 ? -0.973 -18.393 -50.681 1.00 88.12 208 LYS A O 1
ATOM 1706 N N . ALA A 1 209 ? -0.086 -19.529 -48.965 1.00 85.94 209 ALA A N 1
ATOM 1707 C CA . ALA A 1 209 ? -0.338 -18.491 -47.970 1.00 85.94 209 ALA A CA 1
ATOM 1708 C C . ALA A 1 209 ? 0.589 -17.275 -48.168 1.00 85.94 209 ALA A C 1
ATOM 1710 O O . ALA A 1 209 ? 1.809 -17.406 -48.134 1.00 85.94 209 ALA A O 1
ATOM 1711 N N . TYR A 1 210 ? 0.001 -16.086 -48.325 1.00 88.81 210 TYR A N 1
ATOM 1712 C CA . TYR A 1 210 ? 0.681 -14.779 -48.308 1.00 88.81 210 TYR A CA 1
ATOM 1713 C C . TYR A 1 210 ? 0.828 -14.247 -46.875 1.00 88.81 210 TYR A C 1
ATOM 1715 O O . TYR A 1 210 ? 1.779 -13.541 -46.553 1.00 88.81 210 TYR A O 1
ATOM 1723 N N . LEU A 1 211 ? -0.101 -14.622 -45.992 1.00 88.12 211 LEU A N 1
ATOM 1724 C CA . LEU A 1 211 ? -0.027 -14.411 -44.553 1.00 88.12 211 LEU A CA 1
ATOM 1725 C C . LEU A 1 211 ? -0.665 -15.612 -43.852 1.00 88.12 211 LEU A C 1
ATOM 1727 O O . LEU A 1 211 ? -1.819 -15.933 -44.124 1.00 88.12 211 LEU A O 1
ATOM 1731 N N . ASN A 1 212 ? 0.085 -16.276 -42.970 1.00 88.31 212 ASN A N 1
ATOM 1732 C CA . ASN A 1 212 ? -0.353 -17.490 -42.275 1.00 88.31 212 ASN A CA 1
ATOM 1733 C C . ASN A 1 212 ? -1.547 -17.230 -41.337 1.00 88.31 212 ASN A C 1
ATOM 1735 O O . ASN A 1 212 ? -1.849 -16.085 -40.999 1.00 88.31 212 ASN A O 1
ATOM 1739 N N . GLY A 1 213 ? -2.207 -18.307 -40.898 1.00 89.94 213 GLY A N 1
ATOM 1740 C CA . GLY A 1 213 ? -3.297 -18.244 -39.921 1.00 89.94 213 GLY A CA 1
ATOM 1741 C C . GLY A 1 213 ? -2.880 -17.516 -38.642 1.00 89.94 213 GLY A C 1
ATOM 1742 O O . GLY A 1 213 ? -1.915 -17.917 -37.994 1.00 89.94 213 GLY A O 1
ATOM 1743 N N . HIS A 1 214 ? -3.594 -16.446 -38.302 1.00 92.56 214 HIS A N 1
ATOM 1744 C CA . HIS A 1 214 ? -3.360 -15.620 -37.118 1.00 92.56 214 HIS A CA 1
ATOM 1745 C C . HIS A 1 214 ? -4.664 -14.970 -36.642 1.00 92.56 214 HIS A C 1
ATOM 1747 O O . HIS A 1 214 ? -5.650 -14.921 -37.375 1.00 92.56 214 HIS A O 1
ATOM 1753 N N . THR A 1 215 ? -4.653 -14.463 -35.416 1.00 94.19 215 THR A N 1
ATOM 1754 C CA . THR A 1 215 ? -5.645 -13.518 -34.899 1.00 94.19 215 THR A CA 1
ATOM 1755 C C . THR A 1 215 ? -5.102 -12.093 -34.967 1.00 94.19 215 THR A C 1
ATOM 1757 O O . THR A 1 215 ? -3.889 -11.874 -35.069 1.00 94.19 215 THR A O 1
ATOM 1760 N N . ASP A 1 216 ? -5.999 -11.110 -34.905 1.00 92.81 216 ASP A N 1
ATOM 1761 C CA . ASP A 1 216 ? -5.607 -9.720 -34.709 1.00 92.81 216 ASP A CA 1
ATOM 1762 C C . ASP A 1 216 ? -5.454 -9.412 -33.218 1.00 92.81 216 ASP A C 1
ATOM 1764 O O . ASP A 1 216 ? -6.352 -9.652 -32.412 1.00 92.81 216 ASP A O 1
ATOM 1768 N N . PHE A 1 217 ? -4.344 -8.771 -32.858 1.00 87.88 217 PHE A N 1
ATOM 1769 C CA . PHE A 1 217 ? -4.235 -8.069 -31.581 1.00 87.88 217 PHE A CA 1
ATOM 1770 C C . PHE A 1 217 ? -5.139 -6.819 -31.625 1.00 87.88 217 PHE A C 1
ATOM 1772 O O . PHE A 1 217 ? -5.201 -6.164 -32.665 1.00 87.88 217 PHE A O 1
ATOM 1779 N N . GLY A 1 218 ? -5.800 -6.440 -30.528 1.00 90.75 218 GLY A N 1
ATOM 1780 C CA . GLY A 1 218 ? -6.690 -5.264 -30.476 1.00 90.75 218 GLY A CA 1
ATOM 1781 C C . GLY A 1 218 ? -8.134 -5.596 -30.091 1.00 90.75 218 GLY A C 1
ATOM 1782 O O . GLY A 1 218 ? -8.375 -6.608 -29.440 1.00 90.75 218 GLY A O 1
ATOM 1783 N N . ILE A 1 219 ? -9.078 -4.724 -30.458 1.00 93.38 219 ILE A N 1
ATOM 1784 C CA . ILE A 1 219 ? -10.497 -4.811 -30.058 1.00 93.38 219 ILE A CA 1
ATOM 1785 C C . ILE A 1 219 ? -11.402 -5.173 -31.236 1.00 93.38 219 ILE A C 1
ATOM 1787 O O . ILE A 1 219 ? -12.088 -6.193 -31.191 1.00 93.38 219 ILE A O 1
ATOM 1791 N N . LEU A 1 220 ? -11.349 -4.371 -32.299 1.00 96.56 220 LEU A N 1
ATOM 1792 C CA . LEU A 1 220 ? -12.019 -4.620 -33.574 1.00 96.56 220 LEU A CA 1
ATOM 1793 C C . LEU A 1 220 ? -11.077 -4.255 -34.723 1.00 96.56 220 LEU A C 1
ATOM 1795 O O . LEU A 1 220 ? -10.423 -3.210 -34.668 1.00 96.56 220 LEU A O 1
ATOM 1799 N N . THR A 1 221 ? -11.065 -5.055 -35.784 1.00 97.12 221 THR A N 1
ATOM 1800 C CA . THR A 1 221 ? -10.464 -4.670 -37.070 1.00 97.12 221 THR A CA 1
ATOM 1801 C C . THR A 1 221 ? -11.575 -4.395 -38.071 1.00 97.12 221 THR A C 1
ATOM 1803 O O . THR A 1 221 ? -12.423 -5.251 -38.305 1.00 97.12 221 THR A O 1
ATOM 1806 N N . LEU A 1 222 ? -11.560 -3.209 -38.679 1.00 97.88 222 LEU A N 1
ATOM 1807 C CA . LEU A 1 222 ? -12.497 -2.793 -39.721 1.00 97.88 222 LEU A CA 1
ATOM 1808 C C . LEU A 1 222 ? -11.776 -2.838 -41.077 1.00 97.88 222 LEU A C 1
ATOM 1810 O O . LEU A 1 222 ? -10.891 -2.021 -41.320 1.00 97.88 222 LEU A O 1
ATOM 1814 N N . LEU A 1 223 ? -12.130 -3.771 -41.958 1.00 97.19 223 LEU A N 1
ATOM 1815 C CA . LEU A 1 223 ? -11.623 -3.884 -43.330 1.00 97.19 223 LEU A CA 1
ATOM 1816 C C . LEU A 1 223 ? -12.695 -3.399 -44.313 1.00 97.19 223 LEU A C 1
ATOM 1818 O O . LEU A 1 223 ? -13.782 -3.966 -44.391 1.00 97.19 223 LEU A O 1
ATOM 1822 N N . PHE A 1 224 ? -12.385 -2.371 -45.096 1.00 96.38 224 PHE A N 1
ATOM 1823 C CA . PHE A 1 224 ? -13.298 -1.861 -46.123 1.00 96.38 224 PHE A CA 1
ATOM 1824 C C . PHE A 1 224 ? -13.375 -2.821 -47.324 1.00 96.38 224 PHE A C 1
ATOM 1826 O O . PHE A 1 224 ? -12.402 -3.513 -47.630 1.00 96.38 224 PHE A O 1
ATOM 1833 N N . SER A 1 225 ? -14.540 -2.870 -47.987 1.00 87.06 225 SER A N 1
ATOM 1834 C CA . SER A 1 225 ? -14.879 -3.727 -49.140 1.00 87.06 225 SER A CA 1
ATOM 1835 C C . SER A 1 225 ? -13.709 -4.063 -50.085 1.00 87.06 225 SER A C 1
ATOM 1837 O O . SER A 1 225 ? -13.371 -3.292 -50.985 1.00 87.06 225 SER A O 1
ATOM 1839 N N . GLN A 1 226 ? -13.165 -5.274 -49.944 1.00 85.69 226 GLN A N 1
ATOM 1840 C CA . GLN A 1 226 ? -12.058 -5.801 -50.745 1.00 85.69 226 GLN A CA 1
ATOM 1841 C C . GLN A 1 226 ? -12.564 -6.651 -51.922 1.00 85.69 226 GLN A C 1
ATOM 1843 O O . GLN A 1 226 ? -13.286 -7.621 -51.705 1.00 85.69 226 GLN A O 1
ATOM 1848 N N . VAL A 1 227 ? -12.141 -6.329 -53.150 1.00 91.44 227 VAL A N 1
ATOM 1849 C CA . VAL A 1 227 ? -12.576 -7.033 -54.378 1.00 91.44 227 VAL A CA 1
ATOM 1850 C C . VAL A 1 227 ? -11.636 -8.167 -54.779 1.00 91.44 227 VAL A C 1
ATOM 1852 O O . VAL A 1 227 ? -12.082 -9.179 -55.324 1.00 91.44 227 VAL A O 1
ATOM 1855 N N . VAL A 1 228 ? -10.337 -8.015 -54.502 1.00 94.38 228 VAL A N 1
ATOM 1856 C CA . VAL A 1 228 ? -9.341 -9.048 -54.799 1.00 94.38 228 VAL A CA 1
ATOM 1857 C C . VAL A 1 228 ? -9.400 -10.110 -53.704 1.00 94.38 228 VAL A C 1
ATOM 1859 O O . VAL A 1 228 ? -9.078 -9.863 -52.532 1.00 94.38 228 VAL A O 1
ATOM 1862 N N . GLN A 1 229 ? -9.858 -11.295 -54.096 1.00 94.25 229 GLN A N 1
ATOM 1863 C CA . GLN A 1 229 ? -10.073 -12.428 -53.212 1.00 94.25 229 GLN A CA 1
ATOM 1864 C C . GLN A 1 229 ? -8.760 -12.948 -52.623 1.00 94.25 229 GLN A C 1
ATOM 1866 O O . GLN A 1 229 ? -7.678 -12.736 -53.164 1.00 94.25 229 GLN A O 1
ATOM 1871 N N . GLY A 1 230 ? -8.860 -13.594 -51.460 1.00 92.50 230 GLY A N 1
ATOM 1872 C CA . GLY A 1 230 ? -7.702 -14.162 -50.758 1.00 92.50 230 GLY A CA 1
ATOM 1873 C C . GLY A 1 230 ? -7.764 -14.073 -49.233 1.00 92.50 230 GLY A C 1
ATOM 1874 O O . GLY A 1 230 ? -6.983 -14.743 -48.570 1.00 92.50 230 GLY A O 1
ATOM 1875 N N . LEU A 1 231 ? -8.690 -13.303 -48.646 1.00 95.81 231 LEU A N 1
ATOM 1876 C CA . LEU A 1 231 ? -8.973 -13.415 -47.209 1.00 95.81 231 LEU A CA 1
ATOM 1877 C C . LEU A 1 231 ? -9.776 -14.694 -46.956 1.00 95.81 231 LEU A C 1
ATOM 1879 O O . LEU A 1 231 ? -10.865 -14.853 -47.510 1.00 95.81 231 LEU A O 1
ATOM 1883 N N . GLN A 1 232 ? -9.248 -15.567 -46.103 1.00 96.19 232 GLN A N 1
ATOM 1884 C CA . GLN A 1 232 ? -9.939 -16.753 -45.609 1.00 96.19 232 GLN A CA 1
ATOM 1885 C C . GLN A 1 232 ? -10.034 -16.709 -44.082 1.00 96.19 232 GLN A C 1
ATOM 1887 O O . GLN A 1 232 ? -9.076 -16.314 -43.415 1.00 96.19 232 GLN A O 1
ATOM 1892 N N . ILE A 1 233 ? -11.158 -17.161 -43.532 1.00 95.12 233 ILE A N 1
ATOM 1893 C CA . ILE A 1 233 ? -11.332 -17.406 -42.094 1.00 95.12 233 ILE A CA 1
ATOM 1894 C C . ILE A 1 233 ? -11.340 -18.910 -41.819 1.00 95.12 233 ILE A C 1
ATOM 1896 O O . ILE A 1 233 ? -11.759 -19.697 -42.671 1.00 95.12 233 ILE A O 1
ATOM 1900 N N . LEU A 1 234 ? -10.866 -19.310 -40.641 1.00 93.38 234 LEU A N 1
ATOM 1901 C CA . LEU A 1 234 ? -10.978 -20.679 -40.158 1.00 93.38 234 LEU A CA 1
ATOM 1902 C C . LEU A 1 234 ? -12.324 -20.832 -39.445 1.00 93.38 234 LEU A C 1
ATOM 1904 O O . LEU A 1 234 ? -12.581 -20.187 -38.431 1.00 93.38 234 LEU A O 1
ATOM 1908 N N . SER A 1 235 ? -13.186 -21.671 -40.000 1.00 89.00 235 SER A N 1
ATOM 1909 C CA . SER A 1 235 ? -14.497 -21.990 -39.429 1.00 89.00 235 SER A CA 1
ATOM 1910 C C . SER A 1 235 ? -14.389 -22.981 -38.253 1.00 89.00 235 SER A C 1
ATOM 1912 O O . SER A 1 235 ? -13.364 -23.658 -38.121 1.00 89.00 235 SER A O 1
ATOM 1914 N N . PRO A 1 236 ? -15.421 -23.106 -37.389 1.00 82.50 236 PRO A N 1
ATOM 1915 C CA . PRO A 1 236 ? -15.375 -23.984 -36.211 1.00 82.50 236 PRO A CA 1
ATOM 1916 C C . PRO A 1 236 ? -15.131 -25.475 -36.506 1.00 82.50 236 PRO A C 1
ATOM 1918 O O . PRO A 1 236 ? -14.641 -26.197 -35.640 1.00 82.50 236 PRO A O 1
ATOM 1921 N N . ASP A 1 237 ? -15.430 -25.943 -37.723 1.00 87.12 237 ASP A N 1
ATOM 1922 C CA . ASP A 1 237 ? -15.135 -27.304 -38.195 1.00 87.12 237 ASP A CA 1
ATOM 1923 C C . ASP A 1 237 ? -13.749 -27.435 -38.870 1.00 87.12 237 ASP A C 1
ATOM 1925 O O . ASP A 1 237 ? -13.433 -28.458 -39.476 1.00 87.12 237 ASP A O 1
ATOM 1929 N N . ASN A 1 238 ? -12.885 -26.429 -38.692 1.00 88.38 238 ASN A N 1
ATOM 1930 C CA . ASN A 1 238 ? -11.514 -26.323 -39.200 1.00 88.38 238 ASN A CA 1
ATOM 1931 C C . ASN A 1 238 ? -11.378 -26.243 -40.734 1.00 88.38 238 ASN A C 1
ATOM 1933 O O . ASN A 1 238 ? -10.309 -26.547 -41.273 1.00 88.38 238 ASN A O 1
ATOM 1937 N N . ARG A 1 239 ? -12.411 -25.782 -41.455 1.00 93.25 239 ARG A N 1
ATOM 1938 C CA . ARG A 1 239 ? -12.300 -25.445 -42.886 1.00 93.25 239 ARG A CA 1
ATOM 1939 C C . ARG A 1 239 ? -11.900 -23.987 -43.107 1.00 93.25 239 ARG A C 1
ATOM 1941 O O . ARG A 1 239 ? -12.342 -23.092 -42.384 1.00 93.25 239 ARG A O 1
ATOM 1948 N N . TRP A 1 240 ? -11.093 -23.744 -44.139 1.00 95.31 240 TRP A N 1
ATOM 1949 C CA . TRP A 1 240 ? -10.728 -22.400 -44.592 1.00 95.31 240 TRP A CA 1
ATOM 1950 C C . TRP A 1 240 ? -11.739 -21.894 -45.621 1.00 95.31 240 TRP A C 1
ATOM 1952 O O . TRP A 1 240 ? -11.748 -22.367 -46.753 1.00 95.31 240 TRP A O 1
ATOM 1962 N N . LEU A 1 241 ? -12.559 -20.918 -45.233 1.00 95.50 241 LEU A N 1
ATOM 1963 C CA . LEU A 1 241 ? -13.631 -20.363 -46.062 1.00 95.50 241 LEU A CA 1
ATOM 1964 C C . LEU A 1 241 ? -13.293 -18.934 -46.495 1.00 95.50 241 LEU A C 1
ATOM 1966 O O . LEU A 1 241 ? -12.799 -18.142 -45.691 1.00 95.50 241 LEU A O 1
ATOM 1970 N N . HIS A 1 242 ? -13.563 -18.582 -47.752 1.00 96.00 242 HIS A N 1
ATOM 1971 C CA . HIS A 1 242 ? -13.332 -17.234 -48.272 1.00 96.00 242 HIS A CA 1
ATOM 1972 C C . HIS A 1 242 ? -14.329 -16.223 -47.698 1.00 96.00 242 HIS A C 1
ATOM 1974 O O . HIS A 1 242 ? -15.520 -16.505 -47.575 1.00 96.00 242 HIS A O 1
ATOM 1980 N N . VAL A 1 243 ? -13.871 -15.004 -47.414 1.00 95.56 243 VAL A N 1
ATOM 1981 C CA . VAL A 1 243 ? -14.777 -13.892 -47.087 1.00 95.56 243 VAL A CA 1
ATOM 1982 C C . VAL A 1 243 ? -15.331 -13.307 -48.395 1.00 95.56 243 VAL A C 1
ATOM 1984 O O . VAL A 1 243 ? -14.542 -12.839 -49.222 1.00 95.56 243 VAL A O 1
ATOM 1987 N N . PRO A 1 244 ? -16.657 -13.329 -48.632 1.00 93.94 244 PRO A N 1
ATOM 1988 C CA . PRO A 1 244 ? -17.219 -12.868 -49.897 1.00 93.94 244 PRO A CA 1
ATOM 1989 C C . PRO A 1 244 ? -17.023 -11.359 -50.089 1.00 93.94 244 PRO A C 1
ATOM 1991 O O . PRO A 1 244 ? -17.047 -10.578 -49.138 1.00 93.94 244 PRO A O 1
ATOM 1994 N N . TYR A 1 245 ? -16.857 -10.928 -51.340 1.00 93.06 245 TYR A N 1
ATOM 1995 C CA . TYR A 1 245 ? -16.884 -9.503 -51.665 1.00 93.06 245 TYR A CA 1
ATOM 1996 C C . TYR A 1 245 ? -18.336 -9.016 -51.697 1.00 93.06 245 TYR A C 1
ATOM 1998 O O . TYR A 1 245 ? -19.132 -9.486 -52.509 1.00 93.06 245 TYR A O 1
ATOM 2006 N N . ILE A 1 246 ? -18.666 -8.048 -50.840 1.00 93.12 246 ILE A N 1
ATOM 2007 C CA . ILE A 1 246 ? -19.945 -7.331 -50.868 1.00 93.12 246 ILE A CA 1
ATOM 2008 C C . ILE A 1 246 ? -19.644 -5.832 -51.049 1.00 93.12 246 ILE A C 1
ATOM 2010 O O . ILE A 1 246 ? -18.911 -5.271 -50.224 1.00 93.12 246 ILE A O 1
ATOM 2014 N N . PRO A 1 247 ? -20.159 -5.165 -52.102 1.00 91.19 247 PRO A N 1
ATOM 2015 C CA . PRO A 1 247 ? -19.977 -3.726 -52.304 1.00 91.19 247 PRO A CA 1
ATOM 2016 C C . PRO A 1 247 ? -20.515 -2.893 -51.133 1.00 91.19 247 PRO A C 1
ATOM 2018 O O . PRO A 1 247 ? -21.523 -3.257 -50.535 1.00 91.19 247 PRO A O 1
ATOM 2021 N N . ASN A 1 248 ? -19.882 -1.750 -50.850 1.00 91.00 248 ASN A N 1
ATOM 2022 C CA . ASN A 1 248 ? -20.313 -0.765 -49.844 1.00 91.00 248 ASN A CA 1
ATOM 2023 C C . ASN A 1 248 ? -20.475 -1.310 -48.408 1.00 91.00 248 ASN A C 1
ATOM 2025 O O . ASN A 1 248 ? -21.305 -0.818 -47.641 1.00 91.00 248 ASN A O 1
ATOM 2029 N N . THR A 1 249 ? -19.670 -2.306 -48.029 1.00 95.69 249 THR A N 1
ATOM 2030 C CA . THR A 1 249 ? -19.658 -2.890 -46.681 1.00 95.69 249 THR A CA 1
ATOM 2031 C C . THR A 1 249 ? -18.295 -2.746 -46.008 1.00 95.69 249 THR A C 1
ATOM 2033 O O . THR A 1 249 ? -17.267 -2.477 -46.635 1.00 95.69 249 THR A O 1
ATOM 2036 N N . ILE A 1 250 ? -18.285 -2.939 -44.694 1.00 97.81 250 ILE A N 1
ATOM 2037 C CA . ILE A 1 250 ? -17.070 -3.103 -43.901 1.00 97.81 250 ILE A CA 1
ATOM 2038 C C . ILE A 1 250 ? -17.107 -4.507 -43.306 1.00 97.81 250 ILE A C 1
ATOM 2040 O O . ILE A 1 250 ? -18.046 -4.846 -42.590 1.00 97.81 250 ILE A O 1
ATOM 2044 N N . VAL A 1 251 ? -16.091 -5.316 -43.595 1.00 97.12 251 VAL A N 1
ATOM 2045 C CA . VAL A 1 251 ? -15.832 -6.567 -42.879 1.00 97.12 251 VAL A CA 1
ATOM 2046 C C . VAL A 1 251 ? -15.266 -6.199 -41.516 1.00 97.12 251 VAL A C 1
ATOM 2048 O O . VAL A 1 251 ? -14.254 -5.505 -41.432 1.00 97.12 251 VAL A O 1
ATOM 2051 N N . VAL A 1 252 ? -15.897 -6.665 -40.449 1.00 96.88 252 VAL A N 1
ATOM 2052 C CA . VAL A 1 252 ? -15.424 -6.474 -39.080 1.00 96.88 252 VAL A CA 1
ATOM 2053 C C . VAL A 1 252 ? -14.981 -7.813 -38.517 1.00 96.88 252 VAL A C 1
ATOM 2055 O O . VAL A 1 252 ? -15.698 -8.800 -38.674 1.00 96.88 252 VAL A O 1
ATOM 2058 N N . ASN A 1 253 ? -13.819 -7.839 -37.860 1.00 94.75 253 ASN A N 1
ATOM 2059 C CA . ASN A 1 253 ? -13.433 -8.936 -36.974 1.00 94.75 253 ASN A CA 1
ATOM 2060 C C . ASN A 1 253 ? -13.379 -8.477 -35.516 1.00 94.75 253 ASN A C 1
ATOM 2062 O O . ASN A 1 253 ? -13.112 -7.306 -35.224 1.00 94.75 253 ASN A O 1
ATOM 2066 N N . THR A 1 254 ? -13.620 -9.420 -34.611 1.00 94.12 254 THR A N 1
ATOM 2067 C CA . THR A 1 254 ? -13.257 -9.307 -33.199 1.00 94.12 254 THR A CA 1
ATOM 2068 C C . THR A 1 254 ? -11.818 -9.755 -32.977 1.00 94.12 254 THR A C 1
ATOM 2070 O O . THR A 1 254 ? -11.382 -10.777 -33.505 1.00 94.12 254 THR A O 1
ATOM 2073 N N . ALA A 1 255 ? -11.096 -8.987 -32.162 1.00 93.00 255 ALA A N 1
ATOM 2074 C CA . ALA A 1 255 ? -9.667 -9.150 -31.916 1.00 93.00 255 ALA A CA 1
ATOM 2075 C C . ALA A 1 255 ? -9.362 -9.546 -30.453 1.00 93.00 255 ALA A C 1
ATOM 2077 O O . ALA A 1 255 ? -10.228 -9.519 -29.571 1.00 93.00 255 ALA A O 1
ATOM 2078 N N . ASP A 1 256 ? -8.115 -9.944 -30.193 1.00 92.12 256 ASP A N 1
ATOM 2079 C CA . ASP A 1 256 ? -7.712 -10.700 -28.998 1.00 92.12 256 ASP A CA 1
ATOM 2080 C C . ASP A 1 256 ? -8.039 -10.021 -27.659 1.00 92.12 256 ASP A C 1
ATOM 2082 O O . ASP A 1 256 ? -8.476 -10.692 -26.724 1.00 92.12 256 ASP A O 1
ATOM 2086 N N . ILE A 1 257 ? -7.896 -8.694 -27.543 1.00 90.75 257 ILE A N 1
ATOM 2087 C CA . ILE A 1 257 ? -8.182 -7.988 -26.281 1.00 90.75 257 ILE A CA 1
ATOM 2088 C C . ILE A 1 257 ? -9.676 -8.042 -25.953 1.00 90.75 257 ILE A C 1
ATOM 2090 O O . ILE A 1 257 ? -10.023 -8.145 -24.780 1.00 90.75 257 ILE A O 1
ATOM 2094 N N . LEU A 1 258 ? -10.564 -8.018 -26.952 1.00 91.62 258 LEU A N 1
ATOM 2095 C CA . LEU A 1 258 ? -12.008 -8.108 -26.722 1.00 91.62 258 LEU A CA 1
ATOM 2096 C C . LEU A 1 258 ? -12.427 -9.534 -26.329 1.00 91.62 258 LEU A C 1
ATOM 2098 O O . LEU A 1 258 ? -13.287 -9.707 -25.464 1.00 91.62 258 LEU A O 1
ATOM 2102 N N . SER A 1 259 ? -11.761 -10.550 -26.886 1.00 91.12 259 SER A N 1
ATOM 2103 C CA . SER A 1 259 ? -11.890 -11.939 -26.428 1.00 91.12 259 SER A CA 1
ATOM 2104 C C . SER A 1 259 ? -11.461 -12.079 -24.962 1.00 91.12 259 SER A C 1
ATOM 2106 O O . SER A 1 259 ? -12.244 -12.531 -24.124 1.00 91.12 259 SER A O 1
ATOM 2108 N N . PHE A 1 260 ? -10.273 -11.586 -24.595 1.00 88.25 260 PHE A N 1
ATOM 2109 C CA . PHE A 1 260 ? -9.789 -11.632 -23.208 1.00 88.25 260 PHE A CA 1
ATOM 2110 C C . PHE A 1 260 ? -10.670 -10.826 -22.242 1.00 88.25 260 PHE A C 1
ATOM 2112 O O . PHE A 1 260 ? -11.026 -11.322 -21.174 1.00 88.25 260 PHE A O 1
ATOM 2119 N N . ALA A 1 261 ? -11.097 -9.621 -22.632 1.00 89.50 261 ALA A N 1
ATOM 2120 C CA . ALA A 1 261 ? -12.000 -8.775 -21.851 1.00 89.50 261 ALA A CA 1
ATOM 2121 C C . ALA A 1 261 ? -13.405 -9.379 -21.674 1.00 89.50 261 ALA A C 1
ATOM 2123 O O . ALA A 1 261 ? -14.200 -8.849 -20.903 1.00 89.50 261 ALA A O 1
ATOM 2124 N N . THR A 1 262 ? -13.729 -10.482 -22.354 1.00 91.75 262 THR A N 1
ATOM 2125 C CA . THR A 1 262 ? -15.017 -11.178 -22.230 1.00 91.75 262 THR A CA 1
ATOM 2126 C C . THR A 1 262 ? -14.881 -12.649 -21.834 1.00 91.75 262 THR A C 1
ATOM 2128 O O . THR A 1 262 ? -15.820 -13.422 -22.000 1.00 91.75 262 THR A O 1
ATOM 2131 N N . GLY A 1 263 ? -13.721 -13.058 -21.304 1.00 86.31 263 GLY A N 1
ATOM 2132 C CA . GLY A 1 263 ? -13.494 -14.439 -20.858 1.00 86.31 263 GLY A CA 1
ATOM 2133 C C . GLY A 1 263 ? -13.563 -15.464 -21.998 1.00 86.31 263 GLY A C 1
ATOM 2134 O O . GLY A 1 263 ? -13.924 -16.616 -21.775 1.00 86.31 263 GLY A O 1
ATOM 2135 N N . GLY A 1 264 ? -13.281 -15.041 -23.235 1.00 88.19 264 GLY A N 1
ATOM 2136 C CA . GLY A 1 264 ? -13.420 -15.857 -24.441 1.00 88.19 264 GLY A CA 1
ATOM 2137 C C . GLY A 1 264 ? -14.861 -16.027 -24.938 1.00 88.19 264 GLY A C 1
ATOM 2138 O O . GLY A 1 264 ? -15.099 -16.891 -25.787 1.00 88.19 264 GLY A O 1
ATOM 2139 N N . TYR A 1 265 ? -15.826 -15.246 -24.432 1.00 92.31 265 TYR A N 1
ATOM 2140 C CA . TYR A 1 265 ? -17.208 -15.250 -24.928 1.00 92.31 265 TYR A CA 1
ATOM 2141 C C . TYR A 1 265 ? -17.309 -14.691 -26.353 1.00 92.31 265 TYR A C 1
ATOM 2143 O O . TYR A 1 265 ? -17.962 -15.295 -27.200 1.00 92.31 265 TYR A O 1
ATOM 2151 N N . LEU A 1 266 ? -16.632 -13.572 -26.627 1.00 92.50 266 LEU A N 1
ATOM 2152 C CA . LEU A 1 266 ? -16.539 -12.983 -27.964 1.00 92.50 266 LEU A CA 1
ATOM 2153 C C . LEU A 1 266 ? -15.292 -13.537 -28.663 1.00 92.50 266 LEU A C 1
ATOM 2155 O O . LEU A 1 266 ? -14.196 -13.465 -28.108 1.00 92.50 266 LEU A O 1
ATOM 2159 N N . LYS A 1 267 ? -15.433 -14.138 -29.847 1.00 88.38 267 LYS A N 1
ATOM 2160 C CA . LYS A 1 267 ? -14.353 -14.945 -30.441 1.00 88.38 267 LYS A CA 1
ATOM 2161 C C . LYS A 1 267 ? -13.376 -14.102 -31.245 1.00 88.38 267 LYS A C 1
ATOM 2163 O O . LYS A 1 267 ? -13.769 -13.413 -32.179 1.00 88.38 267 LYS A O 1
ATOM 2168 N N . SER A 1 268 ? -12.090 -14.209 -30.924 1.00 92.12 268 SER A N 1
ATOM 2169 C CA . SER A 1 268 ? -11.028 -13.793 -31.841 1.00 92.12 268 SER A CA 1
ATOM 2170 C C . SER A 1 268 ? -10.783 -14.926 -32.833 1.00 92.12 268 SER A C 1
ATOM 2172 O O . SER A 1 268 ? -10.440 -16.039 -32.425 1.00 92.12 268 SER A O 1
ATOM 2174 N N . THR A 1 269 ? -11.025 -14.672 -34.118 1.00 90.88 269 THR A N 1
ATOM 2175 C CA . THR A 1 269 ? -11.085 -15.729 -35.138 1.00 90.88 269 THR A CA 1
ATOM 2176 C C . THR A 1 269 ? -9.819 -15.782 -35.980 1.00 90.88 269 THR A C 1
ATOM 2178 O O . THR A 1 269 ? -9.370 -14.782 -36.552 1.00 90.88 269 THR A O 1
ATOM 2181 N N . ILE A 1 270 ? -9.256 -16.989 -36.084 1.00 93.81 270 ILE A N 1
ATOM 2182 C CA . ILE A 1 270 ? -8.065 -17.254 -36.887 1.00 93.81 270 ILE A CA 1
ATOM 2183 C C . ILE A 1 270 ? -8.403 -17.035 -38.364 1.00 93.81 270 ILE A C 1
ATOM 2185 O O . ILE A 1 270 ? -9.305 -17.661 -38.918 1.00 93.81 270 ILE A O 1
ATOM 2189 N N . HIS A 1 271 ? -7.653 -16.155 -39.013 1.00 95.31 271 HIS A N 1
ATOM 2190 C CA . HIS A 1 271 ? -7.805 -15.825 -40.420 1.00 95.31 271 HIS A CA 1
ATOM 2191 C C . HIS A 1 271 ? -6.439 -15.772 -41.114 1.00 95.31 271 HIS A C 1
ATOM 2193 O O . HIS A 1 271 ? -5.390 -15.658 -40.476 1.00 95.31 271 HIS A O 1
ATOM 2199 N N . ARG A 1 272 ? -6.433 -15.920 -42.439 1.00 94.25 272 ARG A N 1
ATOM 2200 C CA . ARG A 1 272 ? -5.218 -15.938 -43.262 1.00 94.25 272 ARG A CA 1
ATOM 2201 C C . ARG A 1 272 ? -5.432 -15.183 -44.566 1.00 94.25 272 ARG A C 1
ATOM 2203 O O . ARG A 1 272 ? -6.567 -14.992 -45.003 1.00 94.25 272 ARG A O 1
ATOM 2210 N N . VAL A 1 273 ? -4.336 -14.786 -45.205 1.00 93.31 273 VAL A N 1
ATOM 2211 C CA . VAL A 1 273 ? -4.368 -14.292 -46.586 1.00 93.31 273 VAL A CA 1
ATOM 2212 C C . VAL A 1 273 ? -3.662 -15.315 -47.459 1.00 93.31 273 VAL A C 1
ATOM 2214 O O . VAL A 1 273 ? -2.500 -15.634 -47.224 1.00 93.31 273 VAL A O 1
ATOM 2217 N N . VAL A 1 274 ? -4.362 -15.844 -48.453 1.00 93.88 274 VAL A N 1
ATOM 2218 C CA . VAL A 1 274 ? -3.802 -16.699 -49.505 1.00 93.88 274 VAL A CA 1
ATOM 2219 C C . VAL A 1 274 ? -3.648 -15.908 -50.798 1.00 93.88 274 VAL A C 1
ATOM 2221 O O . VAL A 1 274 ? -4.250 -14.844 -50.968 1.00 93.88 274 VAL A O 1
ATOM 2224 N N . ARG A 1 275 ? -2.845 -16.449 -51.714 1.00 93.69 275 ARG A N 1
ATOM 2225 C CA . ARG A 1 275 ? -2.798 -16.027 -53.112 1.00 93.69 275 ARG A CA 1
ATOM 2226 C C . ARG A 1 275 ? -4.222 -15.895 -53.690 1.00 93.69 275 ARG A C 1
ATOM 2228 O O . ARG A 1 275 ? -5.033 -16.796 -53.459 1.00 93.69 275 ARG A O 1
ATOM 2235 N N . PRO A 1 276 ? -4.525 -14.837 -54.464 1.00 94.81 276 PRO A N 1
ATOM 2236 C CA . PRO A 1 276 ? -5.803 -14.726 -55.159 1.00 94.81 276 PRO A CA 1
ATOM 2237 C C . PRO A 1 276 ? -6.074 -15.889 -56.145 1.00 94.81 276 PRO A C 1
ATOM 2239 O O . PRO A 1 276 ? -5.132 -16.590 -56.551 1.00 94.81 276 PRO A O 1
ATOM 2242 N N . PRO A 1 277 ? -7.347 -16.071 -56.558 1.00 94.25 277 PRO A N 1
ATOM 2243 C CA . PRO A 1 277 ? -7.744 -16.950 -57.668 1.00 94.25 277 PRO A CA 1
ATOM 2244 C C . PRO A 1 277 ? -6.930 -16.665 -58.939 1.00 94.25 277 PRO A C 1
ATOM 2246 O O . PRO A 1 277 ? -6.368 -15.580 -59.070 1.00 94.25 277 PRO A O 1
ATOM 2249 N N . GLU A 1 278 ? -6.821 -17.609 -59.873 1.00 92.38 278 GLU A N 1
ATOM 2250 C CA . GLU A 1 278 ? -5.949 -17.464 -61.051 1.00 92.38 278 GLU A CA 1
ATOM 2251 C C . GLU A 1 278 ? -6.328 -16.251 -61.916 1.00 92.38 278 GLU A C 1
ATOM 2253 O O . GLU A 1 278 ? -5.438 -15.539 -62.389 1.00 92.38 278 GLU A O 1
ATOM 2258 N N . ASP A 1 279 ? -7.624 -15.949 -62.035 1.00 94.31 279 ASP A N 1
ATOM 2259 C CA . ASP A 1 279 ? -8.118 -14.763 -62.747 1.00 94.31 279 ASP A CA 1
ATOM 2260 C C . ASP A 1 279 ? -7.771 -13.415 -62.078 1.00 94.31 279 ASP A C 1
ATOM 2262 O O . ASP A 1 279 ? -7.722 -12.388 -62.755 1.00 94.31 279 ASP A O 1
ATOM 2266 N N . GLN A 1 280 ? -7.437 -13.414 -60.784 1.00 94.62 280 GLN A N 1
ATOM 2267 C CA . GLN A 1 280 ? -7.003 -12.240 -60.016 1.00 94.62 280 GLN A CA 1
ATOM 2268 C C . GLN A 1 280 ? -5.533 -12.310 -59.557 1.00 94.62 280 GLN A C 1
ATOM 2270 O O . GLN A 1 280 ? -5.022 -11.350 -58.984 1.00 94.62 280 GLN A O 1
ATOM 2275 N N . ALA A 1 281 ? -4.814 -13.409 -59.804 1.00 92.19 281 ALA A N 1
ATOM 2276 C CA . ALA A 1 281 ? -3.493 -13.673 -59.221 1.00 92.19 281 ALA A CA 1
ATOM 2277 C C . ALA A 1 281 ? -2.394 -12.685 -59.642 1.00 92.19 281 ALA A C 1
ATOM 2279 O O . ALA A 1 281 ? -1.377 -12.564 -58.967 1.00 92.19 281 ALA A O 1
ATOM 2280 N N . HIS A 1 282 ? -2.599 -11.987 -60.757 1.00 91.81 282 HIS A N 1
ATOM 2281 C CA . HIS A 1 282 ? -1.707 -10.960 -61.290 1.00 91.81 282 HIS A CA 1
ATOM 2282 C C . HIS A 1 282 ? -2.037 -9.542 -60.777 1.00 91.81 282 HIS A C 1
ATOM 2284 O O . HIS A 1 282 ? -1.330 -8.590 -61.105 1.00 91.81 282 HIS A O 1
ATOM 2290 N N . VAL A 1 283 ? -3.105 -9.385 -59.987 1.00 92.81 283 VAL A N 1
ATOM 2291 C CA . VAL A 1 283 ? -3.619 -8.096 -59.505 1.00 92.81 283 VAL A CA 1
ATOM 2292 C C . VAL A 1 283 ? -3.071 -7.791 -58.109 1.00 92.81 283 VAL A C 1
ATOM 2294 O O . VAL A 1 283 ? -3.100 -8.636 -57.215 1.00 92.81 283 VAL A O 1
ATOM 2297 N N . GLN A 1 284 ? -2.602 -6.559 -57.885 1.00 91.00 284 GLN A N 1
ATOM 2298 C CA . GLN A 1 284 ? -2.189 -6.116 -56.550 1.00 91.00 284 GLN A CA 1
ATOM 2299 C C . GLN A 1 284 ? -3.393 -6.026 -55.604 1.00 91.00 284 GLN A C 1
ATOM 2301 O O . GLN A 1 284 ? -4.375 -5.333 -55.876 1.00 91.00 284 GLN A O 1
ATOM 2306 N N . ARG A 1 285 ? -3.308 -6.688 -54.446 1.00 92.88 285 ARG A N 1
ATOM 2307 C CA . ARG A 1 285 ? -4.390 -6.698 -53.452 1.00 92.88 285 ARG A CA 1
ATOM 2308 C C . ARG A 1 285 ? -4.236 -5.535 -52.470 1.00 92.88 285 ARG A C 1
ATOM 2310 O O . ARG A 1 285 ? -3.614 -5.692 -51.420 1.00 92.88 285 ARG A O 1
ATOM 2317 N N . MET A 1 286 ? -4.812 -4.386 -52.820 1.00 91.94 286 MET A N 1
ATOM 2318 C CA . MET A 1 286 ? -4.870 -3.164 -52.000 1.00 91.94 286 MET A CA 1
ATOM 2319 C C . MET A 1 286 ? -5.968 -3.248 -50.934 1.00 91.94 286 MET A C 1
ATOM 2321 O O . MET A 1 286 ? -7.137 -3.395 -51.271 1.00 91.94 286 MET A O 1
ATOM 2325 N N . GLY A 1 287 ? -5.628 -3.128 -49.652 1.00 94.38 287 GLY A N 1
ATOM 2326 C CA . GLY A 1 287 ? -6.559 -3.131 -48.521 1.00 94.38 287 GLY A CA 1
ATOM 2327 C C . GLY A 1 287 ? -6.488 -1.848 -47.691 1.00 94.38 287 GLY A C 1
ATOM 2328 O O . GLY A 1 287 ? -5.405 -1.340 -47.400 1.00 94.38 287 GLY A O 1
ATOM 2329 N N . LEU A 1 288 ? -7.661 -1.362 -47.286 1.00 97.38 288 LEU A N 1
ATOM 2330 C CA . LEU A 1 288 ? -7.845 -0.259 -46.349 1.00 97.38 288 LEU A CA 1
ATOM 2331 C C . LEU A 1 288 ? -8.396 -0.826 -45.039 1.00 97.38 288 LEU A C 1
ATOM 2333 O O . LEU A 1 288 ? -9.410 -1.526 -45.047 1.00 97.38 288 LEU A O 1
ATOM 2337 N N . PHE A 1 289 ? -7.735 -0.526 -43.924 1.00 97.19 289 PHE A N 1
ATOM 2338 C CA . PHE A 1 289 ? -8.111 -1.028 -42.604 1.00 97.19 289 PHE A CA 1
ATOM 2339 C C . PHE A 1 289 ? -8.181 0.105 -41.580 1.00 97.19 289 PHE A C 1
ATOM 2341 O O . PHE A 1 289 ? -7.382 1.037 -41.636 1.00 97.19 289 PHE A O 1
ATOM 2348 N N . TYR A 1 290 ? -9.058 -0.021 -40.589 1.00 97.56 290 TYR A N 1
ATOM 2349 C CA . TYR A 1 290 ? -9.001 0.734 -39.341 1.00 97.56 290 TYR A CA 1
ATOM 2350 C C . TYR A 1 290 ? -8.890 -0.261 -38.181 1.00 97.56 290 TYR A C 1
ATOM 2352 O O . TYR A 1 290 ? -9.805 -1.049 -37.942 1.00 97.56 290 TYR A O 1
ATOM 2360 N N . PHE A 1 291 ? -7.762 -0.247 -37.475 1.00 96.19 291 PHE A N 1
ATOM 2361 C CA . PHE A 1 291 ? -7.527 -1.101 -36.312 1.00 96.19 291 PHE A CA 1
ATOM 2362 C C . PHE A 1 291 ? -7.910 -0.350 -35.047 1.00 96.19 291 PHE A C 1
ATOM 2364 O O . PHE A 1 291 ? -7.331 0.696 -34.757 1.00 96.19 291 PHE A O 1
ATOM 2371 N N . SER A 1 292 ? -8.842 -0.906 -34.278 1.00 95.06 292 SER A N 1
ATOM 2372 C CA . SER A 1 292 ? -9.243 -0.359 -32.990 1.00 95.06 292 SER A CA 1
ATOM 2373 C C . SER A 1 292 ? -8.421 -0.959 -31.849 1.00 95.06 292 SER A C 1
ATOM 2375 O O . SER A 1 292 ? -8.313 -2.183 -31.707 1.00 95.06 292 SER A O 1
ATOM 2377 N N . ARG A 1 293 ? -7.832 -0.089 -31.025 1.00 90.88 293 ARG A N 1
ATOM 2378 C CA . ARG A 1 293 ? -6.931 -0.427 -29.919 1.00 90.88 293 ARG A CA 1
ATOM 2379 C C . ARG A 1 293 ? -7.346 0.296 -28.653 1.00 90.88 293 ARG A C 1
ATOM 2381 O O . ARG A 1 293 ? -7.713 1.465 -28.683 1.00 90.88 293 ARG A O 1
ATOM 2388 N N . ALA A 1 294 ? -7.264 -0.421 -27.540 1.00 85.06 294 ALA A N 1
ATOM 2389 C CA . ALA A 1 294 ? -7.529 0.122 -26.222 1.00 85.06 294 ALA A CA 1
ATOM 2390 C C . ALA A 1 294 ? -6.718 1.405 -25.960 1.00 85.06 294 ALA A C 1
ATOM 2392 O O . ALA A 1 294 ? -5.563 1.518 -26.381 1.00 85.06 294 ALA A O 1
ATOM 2393 N N . ALA A 1 295 ? -7.292 2.360 -25.223 1.00 85.38 295 ALA A N 1
ATOM 2394 C CA . ALA A 1 295 ? -6.501 3.448 -24.659 1.00 85.38 295 ALA A CA 1
ATOM 2395 C C . ALA A 1 295 ? -5.380 2.925 -23.761 1.00 85.38 295 ALA A C 1
ATOM 2397 O O . ALA A 1 295 ? -5.543 1.915 -23.076 1.00 85.38 295 ALA A O 1
ATOM 2398 N N . HIS A 1 296 ? -4.269 3.666 -23.711 1.00 81.38 296 HIS A N 1
ATOM 2399 C CA . HIS A 1 296 ? -3.052 3.259 -22.991 1.00 81.38 296 HIS A CA 1
ATOM 2400 C C . HIS A 1 296 ? -3.273 3.055 -21.475 1.00 81.38 296 HIS A C 1
ATOM 2402 O O . HIS A 1 296 ? -2.424 2.493 -20.791 1.00 81.38 296 HIS A O 1
ATOM 2408 N N . ASP A 1 297 ? -4.396 3.541 -20.936 1.00 76.69 297 ASP A N 1
ATOM 2409 C CA . ASP A 1 297 ? -4.808 3.436 -19.536 1.00 76.69 297 ASP A CA 1
ATOM 2410 C C . ASP A 1 297 ? -6.009 2.492 -19.295 1.00 76.69 297 ASP A C 1
ATOM 2412 O O . ASP A 1 297 ? -6.493 2.401 -18.163 1.00 76.69 297 ASP A O 1
ATOM 2416 N N . TRP A 1 298 ? -6.507 1.777 -20.314 1.00 79.19 298 TRP A N 1
ATOM 2417 C CA . TRP A 1 298 ? -7.518 0.731 -20.114 1.00 79.19 298 TRP A CA 1
ATOM 2418 C C . TRP A 1 298 ? -6.856 -0.537 -19.550 1.00 79.19 298 TRP A C 1
ATOM 2420 O O . TRP A 1 298 ? -5.951 -1.111 -20.151 1.00 79.19 298 TRP A O 1
ATOM 2430 N N . LYS A 1 299 ? -7.325 -0.989 -18.377 1.00 66.06 299 LYS A N 1
ATOM 2431 C CA . LYS A 1 299 ? -6.925 -2.262 -17.758 1.00 66.06 299 LYS A CA 1
ATOM 2432 C C . LYS A 1 299 ? -7.245 -3.457 -18.676 1.00 66.06 299 LYS A C 1
ATOM 2434 O O . LYS A 1 299 ? -8.384 -3.916 -18.715 1.00 66.06 299 LYS A O 1
ATOM 2439 N N . THR A 1 300 ? -6.237 -3.994 -19.356 1.00 58.62 300 THR A N 1
ATOM 2440 C CA . THR A 1 300 ? -6.297 -5.302 -20.027 1.00 58.62 300 THR A CA 1
ATOM 2441 C C . THR A 1 300 ? -6.172 -6.450 -19.017 1.00 58.62 300 THR A C 1
ATOM 2443 O O . THR A 1 300 ? -5.643 -6.259 -17.923 1.00 58.62 300 THR A O 1
ATOM 2446 N N . GLY A 1 301 ? -6.628 -7.656 -19.378 1.00 58.88 301 GLY A N 1
ATOM 2447 C CA . GLY A 1 301 ? -6.474 -8.862 -18.544 1.00 58.88 301 GLY A CA 1
ATOM 2448 C C . GLY A 1 301 ? -7.513 -9.041 -17.427 1.00 58.88 301 GLY A C 1
ATOM 2449 O O . GLY A 1 301 ? -7.362 -9.933 -16.600 1.00 58.88 301 GLY A O 1
ATOM 2450 N N . VAL A 1 302 ? -8.570 -8.224 -17.399 1.00 68.88 302 VAL A N 1
ATOM 2451 C CA . VAL A 1 302 ? -9.720 -8.388 -16.495 1.00 68.88 302 VAL A CA 1
ATOM 2452 C C . VAL A 1 302 ? -10.968 -8.635 -17.338 1.00 68.88 302 VAL A C 1
ATOM 2454 O O . VAL A 1 302 ? -11.240 -7.872 -18.265 1.00 68.88 302 VAL A O 1
ATOM 2457 N N . VAL A 1 303 ? -11.729 -9.685 -17.017 1.00 84.44 303 VAL A N 1
ATOM 2458 C CA . VAL A 1 303 ? -13.027 -9.945 -17.654 1.00 84.44 303 VAL A CA 1
ATOM 2459 C C . VAL A 1 303 ? -14.015 -8.851 -17.244 1.00 84.44 303 VAL A C 1
ATOM 2461 O O . VAL A 1 303 ? -14.101 -8.487 -16.069 1.00 84.44 303 VAL A O 1
ATOM 2464 N N . ALA A 1 304 ? -14.744 -8.300 -18.213 1.00 87.50 304 ALA A N 1
ATOM 2465 C CA . ALA A 1 304 ? -15.696 -7.224 -17.990 1.00 87.50 304 ALA A CA 1
ATOM 2466 C C . ALA A 1 304 ? -16.780 -7.647 -16.976 1.00 87.50 304 ALA A C 1
ATOM 2468 O O . ALA A 1 304 ? -17.258 -8.783 -17.045 1.00 87.50 304 ALA A O 1
ATOM 2469 N N . PRO A 1 305 ? -17.214 -6.751 -16.065 1.00 86.44 305 PRO A N 1
ATOM 2470 C CA . PRO A 1 305 ? -18.172 -7.054 -15.002 1.00 86.44 305 PRO A CA 1
ATOM 2471 C C . PRO A 1 305 ? -19.607 -7.098 -15.549 1.00 86.44 305 PRO A C 1
ATOM 2473 O O . PRO A 1 305 ? -20.449 -6.259 -15.238 1.00 86.44 305 PRO A O 1
ATOM 2476 N N . SER A 1 306 ? -19.841 -8.045 -16.451 1.00 91.69 306 SER A N 1
ATOM 2477 C CA . SER A 1 306 ? -21.047 -8.198 -17.252 1.00 91.69 306 SER A CA 1
ATOM 2478 C C . SER A 1 306 ? -22.006 -9.192 -16.593 1.00 91.69 306 SER A C 1
ATOM 2480 O O . SER A 1 306 ? -21.605 -10.331 -16.343 1.00 91.69 306 SER A O 1
ATOM 2482 N N . PRO A 1 307 ? -23.290 -8.833 -16.406 1.00 90.44 307 PRO A N 1
ATOM 2483 C CA . PRO A 1 307 ? -24.315 -9.778 -15.964 1.00 90.44 307 PRO A CA 1
ATOM 2484 C C . PRO A 1 307 ? -24.490 -10.973 -16.914 1.00 90.44 307 PRO A C 1
ATOM 2486 O O . PRO A 1 307 ? -24.829 -12.070 -16.474 1.00 90.44 307 PRO A O 1
ATOM 2489 N N . VAL A 1 308 ? -24.231 -10.793 -18.216 1.00 91.94 308 VAL A N 1
ATOM 2490 C CA . VAL A 1 308 ? -24.242 -11.886 -19.204 1.00 91.94 308 VAL A CA 1
ATOM 2491 C C . VAL A 1 308 ? -23.092 -12.856 -18.944 1.00 91.94 308 VAL A C 1
ATOM 2493 O O . VAL A 1 308 ? -23.324 -14.060 -18.858 1.00 91.94 308 VAL A O 1
ATOM 2496 N N . LEU A 1 309 ? -21.868 -12.349 -18.767 1.00 91.50 309 LEU A N 1
ATOM 2497 C CA . LEU A 1 309 ? -20.701 -13.187 -18.469 1.00 91.50 309 LEU A CA 1
ATOM 2498 C C . LEU A 1 309 ? -20.818 -13.863 -17.095 1.00 91.50 309 LEU A C 1
ATOM 2500 O O . LEU A 1 309 ? -20.359 -14.994 -16.944 1.00 91.50 309 LEU A O 1
ATOM 2504 N N . GLU A 1 310 ? -21.484 -13.218 -16.130 1.00 85.69 310 GLU A N 1
ATOM 2505 C CA . GLU A 1 310 ? -21.783 -13.804 -14.819 1.00 85.69 310 GLU A CA 1
ATOM 2506 C C . GLU A 1 310 ? -22.714 -15.014 -14.925 1.00 85.69 310 GLU A C 1
ATOM 2508 O O . GLU A 1 310 ? -22.400 -16.091 -14.418 1.00 85.69 310 GLU A O 1
ATOM 2513 N N . ARG A 1 311 ? -23.825 -14.886 -15.662 1.00 93.25 311 ARG A N 1
ATOM 2514 C CA . ARG A 1 311 ? -24.758 -16.004 -15.897 1.00 93.25 311 ARG A CA 1
ATOM 2515 C C . ARG A 1 311 ? -24.135 -17.159 -16.681 1.00 93.25 311 ARG A C 1
ATOM 2517 O O . ARG A 1 311 ? -24.598 -18.288 -16.555 1.00 93.25 311 ARG A O 1
ATOM 2524 N N . LEU A 1 312 ? -23.104 -16.885 -17.479 1.00 87.44 312 LEU A N 1
ATOM 2525 C CA . LEU A 1 312 ? -22.338 -17.890 -18.220 1.00 87.44 312 LEU A CA 1
ATOM 2526 C C . LEU A 1 312 ? -21.178 -18.495 -17.406 1.00 87.44 312 LEU A C 1
ATOM 2528 O O . LEU A 1 312 ? -20.515 -19.406 -17.893 1.00 87.44 312 LEU A O 1
ATOM 2532 N N . GLY A 1 313 ? -20.907 -17.999 -16.192 1.00 84.06 313 GLY A N 1
ATOM 2533 C CA . GLY A 1 313 ? -19.781 -18.437 -15.361 1.00 84.06 313 GLY A CA 1
ATOM 2534 C C . GLY A 1 313 ? -18.396 -18.057 -15.904 1.00 84.06 313 GLY A C 1
ATOM 2535 O O . GLY A 1 313 ? -17.395 -18.560 -15.399 1.00 84.06 313 GLY A O 1
ATOM 2536 N N . LEU A 1 314 ? -18.338 -17.184 -16.918 1.00 81.56 314 LEU A N 1
ATOM 2537 C CA . LEU A 1 314 ? -17.110 -16.634 -17.517 1.00 81.56 314 LEU A CA 1
ATOM 2538 C C . LEU A 1 314 ? -16.600 -15.400 -16.756 1.00 81.56 314 LEU A C 1
ATOM 2540 O O . LEU A 1 314 ? -15.441 -15.012 -16.877 1.00 81.56 314 LEU A O 1
ATOM 2544 N N . TYR A 1 315 ? -17.481 -14.801 -15.961 1.00 73.00 315 TYR A N 1
ATOM 2545 C CA . TYR A 1 315 ? -17.193 -13.848 -14.902 1.00 73.00 315 TYR A CA 1
ATOM 2546 C C . TYR A 1 315 ? -17.861 -14.377 -13.625 1.00 73.00 315 TYR A C 1
ATOM 2548 O O . TYR A 1 315 ? -18.884 -15.056 -13.694 1.00 73.00 315 TYR A O 1
ATOM 2556 N N . LYS A 1 316 ? -17.324 -14.056 -12.450 1.00 63.16 316 LYS A N 1
ATOM 2557 C CA . LYS A 1 316 ? -18.055 -14.163 -11.178 1.00 63.16 316 LYS A CA 1
ATOM 2558 C C . LYS A 1 316 ? -17.760 -12.895 -10.398 1.00 63.16 316 LYS A C 1
ATOM 2560 O O . LYS A 1 316 ? -16.610 -12.459 -10.398 1.00 63.16 316 LYS A O 1
ATOM 2565 N N . ALA A 1 317 ? -18.722 -12.335 -9.665 1.00 48.91 317 ALA A N 1
ATOM 2566 C CA . ALA A 1 317 ? -18.433 -11.213 -8.765 1.00 48.91 317 ALA A CA 1
ATOM 2567 C C . ALA A 1 317 ? -17.312 -11.519 -7.738 1.00 48.91 317 ALA A C 1
ATOM 2569 O O . ALA A 1 317 ? -16.630 -10.606 -7.279 1.00 48.91 317 ALA A O 1
ATOM 2570 N N . THR A 1 318 ? -17.084 -12.801 -7.421 1.00 39.06 318 THR A N 1
ATOM 2571 C CA . THR A 1 318 ? -15.981 -13.304 -6.579 1.00 39.06 318 THR A CA 1
ATOM 2572 C C . THR A 1 318 ? -14.689 -13.634 -7.343 1.00 39.06 318 THR A C 1
ATOM 2574 O O . THR A 1 318 ? -13.677 -13.906 -6.708 1.00 39.06 318 THR A O 1
ATOM 2577 N N . GLU A 1 319 ? -14.722 -13.636 -8.680 1.00 37.56 319 GLU A N 1
ATOM 2578 C CA . GLU A 1 319 ? -13.586 -13.843 -9.598 1.00 37.56 319 GLU A CA 1
ATOM 2579 C C . GLU A 1 319 ? -13.305 -12.583 -10.435 1.00 37.56 319 GLU A C 1
ATOM 2581 O O . GLU A 1 319 ? -12.837 -12.643 -11.572 1.00 37.56 319 GLU A O 1
ATOM 2586 N N . GLN A 1 320 ? -13.437 -11.408 -9.817 1.00 35.25 320 GLN A N 1
ATOM 2587 C CA . GLN A 1 320 ? -12.294 -10.510 -9.969 1.00 35.25 320 GLN A CA 1
ATOM 2588 C C . GLN A 1 320 ? -11.069 -11.273 -9.432 1.00 35.25 320 GLN A C 1
ATOM 2590 O O . GLN A 1 320 ? -11.212 -11.980 -8.427 1.00 35.25 320 GLN A O 1
ATOM 2595 N N . PRO A 1 321 ? -9.850 -11.114 -9.986 1.00 30.16 321 PRO A N 1
ATOM 2596 C CA . PRO A 1 321 ? -8.710 -11.228 -9.091 1.00 30.16 321 PRO A CA 1
ATOM 2597 C C . PRO A 1 321 ? -9.043 -10.299 -7.923 1.00 30.16 321 PRO A C 1
ATOM 2599 O O . PRO A 1 321 ? -9.343 -9.123 -8.158 1.00 30.16 321 PRO A O 1
ATOM 2602 N N . ALA A 1 322 ? -9.061 -10.814 -6.689 1.00 30.70 322 ALA A N 1
ATOM 2603 C CA . ALA A 1 322 ? -8.936 -9.941 -5.533 1.00 30.70 322 ALA A CA 1
ATOM 2604 C C . ALA A 1 322 ? -7.710 -9.088 -5.869 1.00 30.70 322 ALA A C 1
ATOM 2606 O O . ALA A 1 322 ? -6.640 -9.676 -6.054 1.00 30.70 322 ALA A O 1
ATOM 2607 N N . GLU A 1 323 ? -7.936 -7.802 -6.234 1.00 33.09 323 GLU A N 1
ATOM 2608 C CA . GLU A 1 323 ? -6.905 -6.997 -6.924 1.00 33.09 323 GLU A CA 1
ATOM 2609 C C . GLU A 1 323 ? -5.612 -7.240 -6.147 1.00 33.09 323 GLU A C 1
ATOM 2611 O O . GLU A 1 323 ? -5.722 -7.128 -4.956 1.00 33.09 323 GLU A O 1
ATOM 2616 N N . PRO A 1 324 ? -4.476 -7.685 -6.701 1.00 31.12 324 PRO A N 1
ATOM 2617 C CA . PRO A 1 324 ? -3.545 -8.567 -5.962 1.00 31.12 324 PRO A CA 1
ATOM 2618 C C . PRO A 1 324 ? -2.447 -7.796 -5.223 1.00 31.12 324 PRO A C 1
ATOM 2620 O O . PRO A 1 324 ? -1.715 -7.008 -5.828 1.00 31.12 324 PRO A O 1
ATOM 2623 N N . VAL A 1 325 ? -2.427 -7.842 -3.883 1.00 38.16 325 VAL A N 1
ATOM 2624 C CA . VAL A 1 325 ? -2.054 -6.623 -3.133 1.00 38.16 325 VAL A CA 1
ATOM 2625 C C . VAL A 1 325 ? -1.488 -6.992 -1.692 1.00 38.16 325 VAL A C 1
ATOM 2627 O O . VAL A 1 325 ? -1.813 -8.053 -1.191 1.00 38.16 325 VAL A O 1
ATOM 2630 N N . SER A 1 326 ? -0.560 -6.244 -1.033 1.00 49.53 326 SER A N 1
ATOM 2631 C CA . SER A 1 326 ? 0.140 -6.535 0.282 1.00 49.53 326 SER A CA 1
ATOM 2632 C C . SER A 1 326 ? 0.066 -5.406 1.370 1.00 49.53 326 SER A C 1
ATOM 2634 O O . SER A 1 326 ? -0.650 -4.420 1.234 1.00 49.53 326 SER A O 1
ATOM 2636 N N . GLY A 1 327 ? 0.776 -5.458 2.502 1.00 75.25 327 GLY A N 1
ATOM 2637 C CA . GLY A 1 327 ? 0.896 -4.332 3.453 1.00 75.25 327 GLY A CA 1
ATOM 2638 C C . GLY A 1 327 ? 1.294 -2.979 2.813 1.00 75.25 327 GLY A C 1
ATOM 2639 O O . GLY A 1 327 ? 2.115 -2.924 1.897 1.00 75.25 327 GLY A O 1
ATOM 2640 N N . LEU A 1 328 ? 0.768 -1.850 3.331 1.00 88.50 328 LEU A N 1
ATOM 2641 C CA . LEU A 1 328 ? 1.014 -0.493 2.781 1.00 88.50 328 LEU A CA 1
ATOM 2642 C C . LEU A 1 328 ? 2.494 -0.156 2.567 1.00 88.50 328 LEU A C 1
ATOM 2644 O O . LEU A 1 328 ? 2.853 0.583 1.648 1.00 88.50 328 LEU A O 1
ATOM 2648 N N . ALA A 1 329 ? 3.343 -0.677 3.453 1.00 91.19 329 ALA A N 1
ATOM 2649 C CA . ALA A 1 329 ? 4.772 -0.450 3.405 1.00 91.19 329 ALA A CA 1
ATOM 2650 C C . ALA A 1 329 ? 5.438 -1.127 2.201 1.00 91.19 329 ALA A C 1
ATOM 2652 O O . ALA A 1 329 ? 6.315 -0.518 1.590 1.00 91.19 329 ALA A O 1
ATOM 2653 N N . GLY A 1 330 ? 4.977 -2.323 1.818 1.00 92.56 330 GLY A N 1
ATOM 2654 C CA . GLY A 1 330 ? 5.474 -3.052 0.652 1.00 92.56 330 GLY A CA 1
ATOM 2655 C C . GLY A 1 330 ? 5.166 -2.299 -0.638 1.00 92.56 330 GLY A C 1
ATOM 2656 O O . GLY A 1 330 ? 6.070 -2.052 -1.429 1.00 92.56 330 GLY A O 1
ATOM 2657 N N . ILE A 1 331 ? 3.925 -1.812 -0.788 1.00 93.44 331 ILE A N 1
ATOM 2658 C CA . ILE A 1 331 ? 3.518 -0.971 -1.929 1.00 93.44 331 ILE A CA 1
ATOM 2659 C C . ILE A 1 331 ? 4.419 0.262 -2.039 1.00 93.44 331 ILE A C 1
ATOM 2661 O O . ILE A 1 331 ? 4.972 0.555 -3.094 1.00 93.44 331 ILE A O 1
ATOM 2665 N N . ALA A 1 332 ? 4.557 1.012 -0.942 1.00 94.19 332 ALA A N 1
ATOM 2666 C CA . ALA A 1 332 ? 5.309 2.257 -0.942 1.00 94.19 332 ALA A CA 1
ATOM 2667 C C . ALA A 1 332 ? 6.788 2.021 -1.277 1.00 94.19 332 ALA A C 1
ATOM 2669 O O . ALA A 1 332 ? 7.354 2.782 -2.063 1.00 94.19 332 ALA A O 1
ATOM 2670 N N . GLN A 1 333 ? 7.387 0.955 -0.734 1.00 95.38 333 GLN A N 1
ATOM 2671 C CA . GLN A 1 333 ? 8.767 0.580 -1.021 1.00 95.38 333 GLN A CA 1
ATOM 2672 C C . GLN A 1 333 ? 8.956 0.151 -2.478 1.00 95.38 333 GLN A C 1
ATOM 2674 O O . GLN A 1 333 ? 9.882 0.642 -3.119 1.00 95.38 333 GLN A O 1
ATOM 2679 N N . ALA A 1 334 ? 8.072 -0.696 -3.009 1.00 94.75 334 ALA A N 1
ATOM 2680 C CA . ALA A 1 334 ? 8.097 -1.138 -4.402 1.00 94.75 334 ALA A CA 1
ATOM 2681 C C . ALA A 1 334 ? 8.037 0.053 -5.373 1.00 94.75 334 ALA A C 1
ATOM 2683 O O . ALA A 1 334 ? 8.888 0.180 -6.252 1.00 94.75 334 ALA A O 1
ATOM 2684 N N . VAL A 1 335 ? 7.122 1.002 -5.133 1.00 94.62 335 VAL A N 1
ATOM 2685 C CA . VAL A 1 335 ? 7.036 2.245 -5.916 1.00 94.62 335 VAL A CA 1
ATOM 2686 C C . VAL A 1 335 ? 8.311 3.091 -5.788 1.00 94.62 335 VAL A C 1
ATOM 2688 O O . VAL A 1 335 ? 8.777 3.636 -6.785 1.00 94.62 335 VAL A O 1
ATOM 2691 N N . ARG A 1 336 ? 8.904 3.233 -4.587 1.00 94.88 336 ARG A N 1
ATOM 2692 C CA . ARG A 1 336 ? 10.186 3.960 -4.439 1.00 94.88 336 ARG A CA 1
ATOM 2693 C C . ARG A 1 336 ? 11.320 3.274 -5.209 1.00 94.88 336 ARG A C 1
ATOM 2695 O O . ARG A 1 336 ? 12.133 3.969 -5.806 1.00 94.88 336 ARG A O 1
ATOM 2702 N N . LEU A 1 337 ? 11.377 1.942 -5.199 1.00 95.25 337 LEU A N 1
ATOM 2703 C CA . LEU A 1 337 ? 12.395 1.168 -5.914 1.00 95.25 337 LEU A CA 1
ATOM 2704 C C . LEU A 1 337 ? 12.247 1.315 -7.433 1.00 95.25 337 LEU A C 1
ATOM 2706 O O . LEU A 1 337 ? 13.226 1.656 -8.093 1.00 95.25 337 LEU A O 1
ATOM 2710 N N . GLN A 1 338 ? 11.035 1.169 -7.977 1.00 93.69 338 GLN A N 1
ATOM 2711 C CA . GLN A 1 338 ? 10.768 1.429 -9.397 1.00 93.69 338 GLN A CA 1
ATOM 2712 C C . GLN A 1 338 ? 11.125 2.869 -9.798 1.00 93.69 338 GLN A C 1
ATOM 2714 O O . GLN A 1 338 ? 11.785 3.063 -10.814 1.00 93.69 338 GLN A O 1
ATOM 2719 N N . GLU A 1 339 ? 10.753 3.879 -9.002 1.00 93.94 339 GLU A N 1
ATOM 2720 C CA . GLU A 1 339 ? 11.098 5.281 -9.293 1.00 93.94 339 GLU A CA 1
ATOM 2721 C C . GLU A 1 339 ? 12.615 5.557 -9.217 1.00 93.94 339 GLU A C 1
ATOM 2723 O O . GLU A 1 339 ? 13.124 6.363 -9.994 1.00 93.94 339 GLU A O 1
ATOM 2728 N N . ALA A 1 340 ? 13.350 4.905 -8.307 1.00 93.88 340 ALA A N 1
ATOM 2729 C CA . ALA A 1 340 ? 14.781 5.149 -8.097 1.00 93.88 340 ALA A CA 1
ATOM 2730 C C . ALA A 1 340 ? 15.702 4.353 -9.043 1.00 93.88 340 ALA A C 1
ATOM 2732 O O . ALA A 1 340 ? 16.777 4.838 -9.411 1.00 93.88 340 ALA A O 1
ATOM 2733 N N . LEU A 1 341 ? 15.321 3.127 -9.410 1.00 93.38 341 LEU A N 1
ATOM 2734 C CA . LEU A 1 341 ? 16.164 2.164 -10.137 1.00 93.38 341 LEU A CA 1
ATOM 2735 C C . LEU A 1 341 ? 15.567 1.719 -11.481 1.00 93.38 341 LEU A C 1
ATOM 2737 O O . LEU A 1 341 ? 16.315 1.290 -12.360 1.00 93.38 341 LEU A O 1
ATOM 2741 N N . GLY A 1 342 ? 14.253 1.842 -11.688 1.00 92.56 342 GLY A N 1
ATOM 2742 C CA . GLY A 1 342 ? 13.586 1.399 -12.913 1.00 92.56 342 GLY A CA 1
ATOM 2743 C C . GLY A 1 342 ? 13.872 -0.074 -13.212 1.00 92.56 342 GLY A C 1
ATOM 2744 O O . GLY A 1 342 ? 13.680 -0.934 -12.360 1.00 92.56 342 GLY A O 1
ATOM 2745 N N . LYS A 1 343 ? 14.394 -0.362 -14.410 1.00 90.12 343 LYS A N 1
ATOM 2746 C CA . LYS A 1 343 ? 14.786 -1.719 -14.837 1.00 90.12 343 LYS A CA 1
ATOM 2747 C C . LYS A 1 343 ? 16.052 -2.283 -14.166 1.00 90.12 343 LYS A C 1
ATOM 2749 O O . LYS A 1 343 ? 16.451 -3.393 -14.492 1.00 90.12 343 LYS A O 1
ATOM 2754 N N . HIS A 1 344 ? 16.720 -1.515 -13.302 1.00 91.44 344 HIS A N 1
ATOM 2755 C CA . HIS A 1 344 ? 17.944 -1.935 -12.604 1.00 91.44 344 HIS A CA 1
ATOM 2756 C C . HIS A 1 344 ? 17.682 -2.561 -11.229 1.00 91.44 344 HIS A C 1
ATOM 2758 O O . HIS A 1 344 ? 18.628 -2.881 -10.516 1.00 91.44 344 HIS A O 1
ATOM 2764 N N . VAL A 1 345 ? 16.413 -2.722 -10.848 1.00 89.75 345 VAL A N 1
ATOM 2765 C CA . VAL A 1 345 ? 16.007 -3.488 -9.673 1.00 89.75 345 VAL A CA 1
ATOM 2766 C C . VAL A 1 345 ? 15.034 -4.571 -10.109 1.00 89.75 345 VAL A C 1
ATOM 2768 O O . VAL A 1 345 ? 14.042 -4.287 -10.780 1.00 89.75 345 VAL A O 1
ATOM 2771 N N . ASP A 1 346 ? 15.319 -5.803 -9.708 1.00 90.88 346 ASP A N 1
ATOM 2772 C CA . ASP A 1 346 ? 14.337 -6.875 -9.709 1.00 90.88 346 ASP A CA 1
ATOM 2773 C C . ASP A 1 346 ? 13.882 -7.110 -8.267 1.00 90.88 346 ASP A C 1
ATOM 2775 O O . ASP A 1 346 ? 14.688 -7.054 -7.339 1.00 90.88 346 ASP A O 1
ATOM 2779 N N . PHE A 1 347 ? 12.579 -7.277 -8.054 1.00 92.94 347 PHE A N 1
ATOM 2780 C CA . PHE A 1 347 ? 12.029 -7.479 -6.716 1.00 92.94 347 PHE A CA 1
ATOM 2781 C C . PHE A 1 347 ? 10.732 -8.284 -6.749 1.00 92.94 347 PHE A C 1
ATOM 2783 O O . PHE A 1 347 ? 9.925 -8.177 -7.675 1.00 92.94 347 PHE A O 1
ATOM 2790 N N . THR A 1 348 ? 10.520 -9.039 -5.676 1.00 93.38 348 THR A N 1
ATOM 2791 C CA . THR A 1 348 ? 9.280 -9.756 -5.371 1.00 93.38 348 THR A CA 1
ATOM 2792 C C . THR A 1 348 ? 8.849 -9.382 -3.956 1.00 93.38 348 THR A C 1
ATOM 2794 O O . THR A 1 348 ? 9.693 -9.219 -3.074 1.00 93.38 348 THR A O 1
ATOM 2797 N N . VAL A 1 349 ? 7.548 -9.220 -3.726 1.00 94.19 349 VAL A N 1
ATOM 2798 C CA . VAL A 1 349 ? 6.979 -8.868 -2.422 1.00 94.19 349 VAL A CA 1
ATOM 2799 C C . VAL A 1 349 ? 6.089 -10.006 -1.932 1.00 94.19 349 VAL A C 1
ATOM 2801 O O . VAL A 1 349 ? 5.067 -10.323 -2.535 1.00 94.19 349 VAL A O 1
ATOM 2804 N N . PHE A 1 350 ? 6.473 -10.621 -0.820 1.00 92.06 350 PHE A N 1
ATOM 2805 C CA . PHE A 1 350 ? 5.748 -11.744 -0.233 1.00 92.06 350 PHE A CA 1
ATOM 2806 C C . PHE A 1 350 ? 4.721 -11.244 0.791 1.00 92.06 350 PHE A C 1
ATOM 2808 O O . PHE A 1 350 ? 5.049 -10.435 1.661 1.00 92.06 350 PHE A O 1
ATOM 2815 N N . GLU A 1 351 ? 3.483 -11.726 0.689 1.00 90.12 351 GLU A N 1
ATOM 2816 C CA . GLU A 1 351 ? 2.371 -11.398 1.586 1.00 90.12 351 GLU A CA 1
ATOM 2817 C C . GLU A 1 351 ? 1.769 -12.685 2.153 1.00 90.12 351 GLU A C 1
ATOM 2819 O O . GLU A 1 351 ? 1.535 -13.654 1.431 1.00 90.12 351 GLU A O 1
ATOM 2824 N N . ARG A 1 352 ? 1.491 -12.688 3.460 1.00 88.62 352 ARG A N 1
ATOM 2825 C CA . ARG A 1 352 ? 0.931 -13.855 4.151 1.00 88.62 352 ARG A CA 1
ATOM 2826 C C . ARG A 1 352 ? -0.558 -14.039 3.870 1.00 88.62 352 ARG A C 1
ATOM 2828 O O . ARG A 1 352 ? -1.015 -15.169 3.759 1.00 88.62 352 ARG A O 1
ATOM 2835 N N . ASP A 1 353 ? -1.320 -12.954 3.830 1.00 87.75 353 ASP A N 1
ATOM 2836 C CA . ASP A 1 353 ? -2.746 -12.996 3.513 1.00 87.75 353 ASP A CA 1
ATOM 2837 C C . ASP A 1 353 ? -2.943 -12.939 1.969 1.00 87.75 353 ASP A C 1
ATOM 2839 O O . ASP A 1 353 ? -1.983 -13.056 1.204 1.00 87.75 353 ASP A O 1
ATOM 2843 N N . SER A 1 354 ? -4.181 -12.796 1.488 1.00 85.62 354 SER A N 1
ATOM 2844 C CA . SER A 1 354 ? -4.519 -12.832 0.054 1.00 85.62 354 SER A CA 1
ATOM 2845 C C . SER A 1 354 ? -4.634 -11.462 -0.657 1.00 85.62 354 SER A C 1
ATOM 2847 O O . SER A 1 354 ? -4.903 -11.464 -1.853 1.00 85.62 354 SER A O 1
ATOM 2849 N N . ASP A 1 355 ? -4.469 -10.310 0.032 1.00 83.44 355 ASP A N 1
ATOM 2850 C CA . ASP A 1 355 ? -4.827 -8.954 -0.491 1.00 83.44 355 ASP A CA 1
ATOM 2851 C C . ASP A 1 355 ? -4.105 -7.730 0.204 1.00 83.44 355 ASP A C 1
ATOM 2853 O O . ASP A 1 355 ? -3.461 -7.918 1.237 1.00 83.44 355 ASP A O 1
ATOM 2857 N N . VAL A 1 356 ? -4.182 -6.470 -0.326 1.00 86.19 356 VAL A N 1
ATOM 2858 C CA . VAL A 1 356 ? -3.463 -5.193 0.103 1.00 86.19 356 VAL A CA 1
ATOM 2859 C C . VAL A 1 356 ? -4.090 -4.659 1.340 1.00 86.19 356 VAL A C 1
ATOM 2861 O O . VAL A 1 356 ? -5.276 -4.762 1.584 1.00 86.19 356 VAL A O 1
ATOM 2864 N N . GLY A 1 357 ? -3.293 -3.850 2.001 1.00 84.25 357 GLY A N 1
ATOM 2865 C CA . GLY A 1 357 ? -3.770 -2.854 2.930 1.00 84.25 357 GLY A CA 1
ATOM 2866 C C . GLY A 1 357 ? -3.153 -3.140 4.267 1.00 84.25 357 GLY A C 1
ATOM 2867 O O . GLY A 1 357 ? -3.037 -2.217 5.072 1.00 84.25 357 GLY A O 1
ATOM 2868 N N . GLY A 1 358 ? -2.738 -4.400 4.474 1.00 88.94 358 GLY A N 1
ATOM 2869 C CA . GLY A 1 358 ? -2.463 -4.985 5.770 1.00 88.94 358 GLY A CA 1
ATOM 2870 C C . GLY A 1 358 ? -3.619 -4.613 6.680 1.00 88.94 358 GLY A C 1
ATOM 2871 O O . GLY A 1 358 ? -4.759 -5.026 6.472 1.00 88.94 358 GLY A O 1
ATOM 2872 N N . VAL A 1 359 ? -3.338 -3.668 7.574 1.00 88.44 359 VAL A N 1
ATOM 2873 C CA . VAL A 1 359 ? -4.320 -3.036 8.452 1.00 88.44 359 VAL A CA 1
ATOM 2874 C C . VAL A 1 359 ? -5.613 -2.587 7.748 1.00 88.44 359 VAL A C 1
ATOM 2876 O O . VAL A 1 359 ? -6.666 -2.786 8.331 1.00 88.44 359 VAL A O 1
ATOM 2879 N N . TRP A 1 360 ? -5.611 -2.045 6.522 1.00 91.94 360 TRP A N 1
ATOM 2880 C CA . TRP A 1 360 ? -6.851 -1.540 5.885 1.00 91.94 360 TRP A CA 1
ATOM 2881 C C . TRP A 1 360 ? -7.745 -2.603 5.240 1.00 91.94 360 TRP A C 1
ATOM 2883 O O . TRP A 1 360 ? -8.927 -2.341 5.044 1.00 91.94 360 TRP A O 1
ATOM 2893 N N . ARG A 1 361 ? -7.202 -3.786 4.949 1.00 90.31 361 ARG A N 1
ATOM 2894 C CA . ARG A 1 361 ? -7.964 -4.982 4.552 1.00 90.31 361 ARG A CA 1
ATOM 2895 C C . ARG A 1 361 ? -8.487 -5.708 5.781 1.00 90.31 361 ARG A C 1
ATOM 2897 O O . ARG A 1 361 ? -9.646 -6.089 5.823 1.00 90.31 361 ARG A O 1
ATOM 2904 N N . ASP A 1 362 ? -7.642 -5.821 6.801 1.00 87.75 362 ASP A N 1
ATOM 2905 C CA . ASP A 1 362 ? -7.945 -6.533 8.044 1.00 87.75 362 ASP A CA 1
ATOM 2906 C C . ASP A 1 362 ? -8.938 -5.790 8.954 1.00 87.75 362 ASP A C 1
ATOM 2908 O O . ASP A 1 362 ? -9.751 -6.405 9.641 1.00 87.75 362 ASP A O 1
ATOM 2912 N N . SER A 1 363 ? -8.863 -4.458 9.002 1.00 90.12 363 SER A N 1
ATOM 2913 C CA . SER A 1 363 ? -9.635 -3.625 9.936 1.00 90.12 363 SER A CA 1
ATOM 2914 C C . SER A 1 363 ? -11.054 -3.399 9.430 1.00 90.12 363 SER A C 1
ATOM 2916 O O . SER A 1 363 ? -11.421 -2.297 9.037 1.00 90.12 363 SER A O 1
ATOM 2918 N N . THR A 1 364 ? -11.860 -4.455 9.392 1.00 92.56 364 THR A N 1
ATOM 2919 C CA . THR A 1 364 ? -13.202 -4.398 8.803 1.00 92.56 364 THR A CA 1
ATOM 2920 C C . THR A 1 364 ? -14.279 -3.830 9.732 1.00 92.56 364 THR A C 1
ATOM 2922 O O . THR A 1 364 ? -15.416 -3.692 9.294 1.00 92.56 364 THR A O 1
ATOM 2925 N N . TRP A 1 365 ? -13.943 -3.456 10.972 1.00 92.88 365 TRP A N 1
ATOM 2926 C CA . TRP A 1 365 ? -14.916 -3.050 11.991 1.00 92.88 365 TRP A CA 1
ATOM 2927 C C . TRP A 1 365 ? -15.689 -1.753 11.649 1.00 92.88 365 TRP A C 1
ATOM 2929 O O . TRP A 1 365 ? -15.147 -0.876 10.956 1.00 92.88 365 TRP A O 1
ATOM 2939 N N . PRO A 1 366 ? -16.924 -1.577 12.167 1.00 92.31 366 PRO A N 1
ATOM 2940 C CA . PRO A 1 366 ? -17.731 -0.375 11.945 1.00 92.31 366 PRO A CA 1
ATOM 2941 C C . PRO A 1 366 ? -17.009 0.913 12.362 1.00 92.31 366 PRO A C 1
ATOM 2943 O O . PRO A 1 366 ? -16.436 0.996 13.446 1.00 92.31 366 PRO A O 1
ATOM 2946 N N . GLY A 1 367 ? -17.027 1.931 11.499 1.00 89.94 367 GLY A N 1
ATOM 2947 C CA . GLY A 1 367 ? -16.384 3.222 11.773 1.00 89.94 367 GLY A CA 1
ATOM 2948 C C . GLY A 1 367 ? -14.869 3.288 11.545 1.00 89.94 367 GLY A C 1
ATOM 2949 O O . GLY A 1 367 ? -14.262 4.309 11.876 1.00 89.94 367 GLY A O 1
ATOM 2950 N N . THR A 1 368 ? -14.240 2.245 10.983 1.00 93.19 368 THR A N 1
ATOM 2951 C CA . THR A 1 368 ? -12.796 2.249 10.683 1.00 93.19 368 THR A CA 1
ATOM 2952 C C . THR A 1 368 ? -12.408 3.430 9.784 1.00 93.19 368 THR A C 1
ATOM 2954 O O . THR A 1 368 ? -12.792 3.492 8.614 1.00 93.19 368 THR A O 1
ATOM 2957 N N . ALA A 1 369 ? -11.602 4.358 10.308 1.00 92.81 369 ALA A N 1
ATOM 2958 C CA . ALA A 1 369 ? -11.171 5.565 9.595 1.00 92.81 369 ALA A CA 1
ATOM 2959 C C . ALA A 1 369 ? -9.799 6.076 10.064 1.00 92.81 369 ALA A C 1
ATOM 2961 O O . ALA A 1 369 ? -9.366 5.812 11.189 1.00 92.81 369 ALA A O 1
ATOM 2962 N N . VAL A 1 370 ? -9.122 6.876 9.229 1.00 91.75 370 VAL A N 1
ATOM 2963 C CA . VAL A 1 370 ? -7.802 7.445 9.570 1.00 91.75 370 VAL A CA 1
ATOM 2964 C C . VAL A 1 370 ? -7.860 8.378 10.784 1.00 91.75 370 VAL A C 1
ATOM 2966 O O . VAL A 1 370 ? -8.767 9.194 10.925 1.00 91.75 370 VAL A O 1
ATOM 2969 N N . ASP A 1 371 ? -6.841 8.298 11.640 1.00 88.69 371 ASP A N 1
ATOM 2970 C CA . ASP A 1 371 ? -6.600 9.214 12.773 1.00 88.69 371 ASP A CA 1
ATOM 2971 C C . ASP A 1 371 ? -5.513 10.268 12.445 1.00 88.69 371 ASP A C 1
ATOM 2973 O O . ASP A 1 371 ? -4.960 10.922 13.325 1.00 88.69 371 ASP A O 1
ATOM 2977 N N . VAL A 1 372 ? -5.184 10.432 11.159 1.00 88.94 372 VAL A N 1
ATOM 2978 C CA . VAL A 1 372 ? -4.337 11.500 10.599 1.00 88.94 372 VAL A CA 1
ATOM 2979 C C . VAL A 1 372 ? -5.066 12.044 9.363 1.00 88.94 372 VAL A C 1
ATOM 2981 O O . VAL A 1 372 ? -5.624 11.228 8.633 1.00 88.94 372 VAL A O 1
ATOM 2984 N N . PRO A 1 373 ? -5.083 13.364 9.079 1.00 91.69 373 PRO A N 1
ATOM 2985 C CA . PRO A 1 373 ? -5.793 13.894 7.920 1.00 91.69 373 PRO A CA 1
ATOM 2986 C C . PRO A 1 373 ? -5.327 13.217 6.632 1.00 91.69 373 PRO A C 1
ATOM 2988 O O . PRO A 1 373 ? -4.122 13.064 6.414 1.00 91.69 373 PRO A O 1
ATOM 2991 N N . ILE A 1 374 ? -6.264 12.821 5.773 1.00 93.19 374 ILE A N 1
ATOM 2992 C CA . ILE A 1 374 ? -5.992 11.897 4.663 1.00 93.19 374 ILE A CA 1
ATOM 2993 C C . ILE A 1 374 ? -4.905 12.408 3.702 1.00 93.19 374 ILE A C 1
ATOM 2995 O O . ILE A 1 374 ? -4.030 11.652 3.279 1.00 93.19 374 ILE A O 1
ATOM 2999 N N . HIS A 1 375 ? -4.853 13.722 3.463 1.00 92.56 375 HIS A N 1
ATOM 3000 C CA . HIS A 1 375 ? -3.818 14.358 2.642 1.00 92.56 375 HIS A CA 1
ATOM 3001 C C . HIS A 1 375 ? -2.417 14.412 3.285 1.00 92.56 375 HIS A C 1
ATOM 3003 O O . HIS A 1 375 ? -1.479 14.828 2.607 1.00 92.56 375 HIS A O 1
ATOM 3009 N N . LEU A 1 376 ? -2.241 13.973 4.539 1.00 90.00 376 LEU A N 1
ATOM 3010 C CA . LEU A 1 376 ? -0.947 13.656 5.170 1.00 90.00 376 LEU A CA 1
ATOM 3011 C C . LEU A 1 376 ? -0.723 12.131 5.320 1.00 90.00 376 LEU A C 1
ATOM 3013 O O . LEU A 1 376 ? 0.417 11.700 5.490 1.00 90.00 376 LEU A O 1
ATOM 3017 N N . TYR A 1 377 ? -1.781 11.316 5.234 1.00 90.75 377 TYR A N 1
ATOM 3018 C CA . TYR A 1 377 ? -1.712 9.849 5.292 1.00 90.75 377 TYR A CA 1
ATOM 3019 C C . TYR A 1 377 ? -1.419 9.190 3.924 1.00 90.75 377 TYR A C 1
ATOM 3021 O O . TYR A 1 377 ? -0.931 8.066 3.874 1.00 90.75 377 TYR A O 1
ATOM 3029 N N . CYS A 1 378 ? -1.648 9.895 2.812 1.00 89.25 378 CYS A N 1
ATOM 3030 C CA . CYS A 1 378 ? -1.285 9.448 1.461 1.00 89.25 378 CYS A CA 1
ATOM 3031 C C . CYS A 1 378 ? 0.220 9.619 1.136 1.00 89.25 378 CYS A C 1
ATOM 3033 O O . CYS A 1 378 ? 0.916 10.422 1.774 1.00 89.25 378 CYS A O 1
ATOM 3035 N N . LEU A 1 379 ? 0.727 8.917 0.112 1.00 88.19 379 LEU A N 1
ATOM 3036 C CA . LEU A 1 379 ? 2.093 9.097 -0.404 1.00 88.19 379 LEU A CA 1
ATOM 3037 C C . LEU A 1 379 ? 2.288 10.488 -1.018 1.00 88.19 379 LEU A C 1
ATOM 3039 O O . LEU A 1 379 ? 1.423 10.999 -1.728 1.00 88.19 379 LEU A O 1
ATOM 3043 N N . TYR A 1 380 ? 3.468 11.075 -0.806 1.00 84.56 380 TYR A N 1
ATOM 3044 C CA . TYR A 1 380 ? 3.820 12.401 -1.328 1.00 84.56 380 TYR A CA 1
ATOM 3045 C C . TYR A 1 380 ? 3.874 12.464 -2.868 1.00 84.56 380 TYR A C 1
ATOM 3047 O O . TYR A 1 380 ? 3.498 13.475 -3.459 1.00 84.56 380 TYR A O 1
ATOM 3055 N N . SER A 1 381 ? 4.305 11.378 -3.512 1.00 86.00 381 SER A N 1
ATOM 3056 C CA . SER A 1 381 ? 4.340 11.208 -4.971 1.00 86.00 381 SER A CA 1
ATOM 3057 C C . SER A 1 381 ? 2.959 10.966 -5.592 1.00 86.00 381 SER A C 1
ATOM 3059 O O . SER A 1 381 ? 2.738 11.307 -6.749 1.00 86.00 381 SER A O 1
ATOM 3061 N N . HIS A 1 382 ? 2.014 10.428 -4.816 1.00 91.06 382 HIS A N 1
ATOM 3062 C CA . HIS A 1 382 ? 0.696 9.989 -5.281 1.00 91.06 382 HIS A CA 1
ATOM 3063 C C . HIS A 1 382 ? -0.416 10.718 -4.528 1.00 91.06 382 HIS A C 1
ATOM 3065 O O . HIS A 1 382 ? -1.261 10.107 -3.870 1.00 91.06 382 HIS A O 1
ATOM 3071 N N . LEU A 1 383 ? -0.401 12.051 -4.596 1.00 92.31 383 LEU A N 1
ATOM 3072 C CA . LEU A 1 383 ? -1.455 12.879 -4.016 1.00 92.31 383 LEU A CA 1
ATOM 3073 C C . LEU A 1 383 ? -2.779 12.649 -4.761 1.00 92.31 383 LEU A C 1
ATOM 3075 O O . LEU A 1 383 ? -2.824 12.685 -5.987 1.00 92.31 383 LEU A O 1
ATOM 3079 N N . ASN A 1 384 ? -3.864 12.453 -4.014 1.00 93.19 384 ASN A N 1
ATOM 3080 C CA . ASN A 1 384 ? -5.214 12.306 -4.557 1.00 93.19 384 ASN A CA 1
ATOM 3081 C C . ASN A 1 384 ? -6.051 13.555 -4.207 1.00 93.19 384 ASN A C 1
ATOM 3083 O O . ASN A 1 384 ? -6.311 13.767 -3.021 1.00 93.19 384 ASN A O 1
ATOM 3087 N N . PRO A 1 385 ? -6.474 14.382 -5.183 1.00 93.62 385 PRO A N 1
ATOM 3088 C CA . PRO A 1 385 ? -7.325 15.553 -4.948 1.00 93.62 385 PRO A CA 1
ATOM 3089 C C . PRO A 1 385 ? -8.821 15.212 -4.832 1.00 93.62 385 PRO A C 1
ATOM 3091 O O . PRO A 1 385 ? -9.633 16.101 -4.586 1.00 93.62 385 PRO A O 1
ATOM 3094 N N . SER A 1 386 ? -9.203 13.949 -5.044 1.00 92.75 386 SER A N 1
ATOM 3095 C CA . SER A 1 386 ? -10.595 13.483 -5.017 1.00 92.75 386 SER A CA 1
ATOM 3096 C C . SER A 1 386 ? -11.021 12.870 -3.682 1.00 92.75 386 SER A C 1
ATOM 3098 O O . SER A 1 386 ? -12.118 12.330 -3.625 1.00 92.75 386 SER A O 1
ATOM 3100 N N . PHE A 1 387 ? -10.190 12.930 -2.632 1.00 95.19 387 PHE A N 1
ATOM 3101 C CA . PHE A 1 387 ? -10.585 12.410 -1.320 1.00 95.19 387 PHE A CA 1
ATOM 3102 C C . PHE A 1 387 ? -11.874 13.084 -0.811 1.00 95.19 387 PHE A C 1
ATOM 3104 O O . PHE A 1 387 ? -12.036 14.303 -0.924 1.00 95.19 387 PHE A O 1
ATOM 3111 N N . SER A 1 388 ? -12.781 12.280 -0.259 1.00 94.88 388 SER A N 1
ATOM 3112 C CA . SER A 1 388 ? -14.132 12.676 0.146 1.00 94.88 388 SER A CA 1
ATOM 3113 C C . SER A 1 388 ? -14.130 13.633 1.334 1.00 94.88 388 SER A C 1
ATOM 3115 O O . SER A 1 388 ? -14.831 14.643 1.319 1.00 94.88 388 SER A O 1
ATOM 3117 N N . SER A 1 389 ? -13.313 13.338 2.347 1.00 94.56 389 SER A N 1
ATOM 3118 C CA . SER A 1 389 ? -13.381 13.927 3.682 1.00 94.56 389 SER A CA 1
ATOM 3119 C C . SER A 1 389 ? -12.012 13.984 4.356 1.00 94.56 389 SER A C 1
ATOM 3121 O O . SER A 1 389 ? -11.069 13.287 3.972 1.00 94.56 389 SER A O 1
ATOM 3123 N N . LYS A 1 390 ? -11.879 14.830 5.384 1.00 93.25 390 LYS A N 1
ATOM 3124 C CA . LYS A 1 390 ? -10.614 15.010 6.116 1.00 93.25 390 LYS A CA 1
ATOM 3125 C C . LYS A 1 390 ? -10.112 13.712 6.753 1.00 93.25 390 LYS A C 1
ATOM 3127 O O . LYS A 1 390 ? -8.902 13.467 6.732 1.00 93.25 390 LYS A O 1
ATOM 3132 N N . TRP A 1 391 ? -11.009 12.909 7.322 1.00 93.00 391 TRP A N 1
ATOM 3133 C CA . TRP A 1 391 ? -10.689 11.622 7.937 1.00 93.00 391 TRP A CA 1
ATOM 3134 C C . TRP A 1 391 ? -11.383 10.489 7.171 1.00 93.00 391 TRP A C 1
ATOM 3136 O O . TRP A 1 391 ? -12.372 9.929 7.637 1.00 93.00 391 TRP A O 1
ATOM 3146 N N . ALA A 1 392 ? -10.860 10.182 5.982 1.00 94.06 392 ALA A N 1
ATOM 3147 C CA . ALA A 1 392 ? -11.369 9.124 5.113 1.00 94.06 392 ALA A CA 1
ATOM 3148 C C . ALA A 1 392 ? -11.531 7.765 5.829 1.00 94.06 392 ALA A C 1
ATOM 3150 O O . ALA A 1 392 ? -10.696 7.363 6.652 1.00 94.06 392 ALA A O 1
ATOM 3151 N N . GLY A 1 393 ? -12.612 7.064 5.479 1.00 94.62 393 GLY A N 1
ATOM 3152 C CA . GLY A 1 393 ? -12.920 5.716 5.955 1.00 94.62 393 GLY A CA 1
ATOM 3153 C C . GLY A 1 393 ? -12.077 4.627 5.283 1.00 94.62 393 GLY A C 1
ATOM 3154 O O . GLY A 1 393 ? -11.393 4.874 4.286 1.00 94.62 393 GLY A O 1
ATOM 3155 N N . ARG A 1 394 ? -12.155 3.409 5.831 1.00 93.00 394 ARG A N 1
ATOM 3156 C CA . ARG A 1 394 ? -11.406 2.215 5.401 1.00 93.00 394 ARG A CA 1
ATOM 3157 C C . ARG A 1 394 ? -11.359 2.031 3.888 1.00 93.00 394 ARG A C 1
ATOM 3159 O O . ARG A 1 394 ? -10.272 1.948 3.324 1.00 93.00 394 ARG A O 1
ATOM 3166 N N . ASP A 1 395 ? -12.520 1.997 3.242 1.00 93.44 395 ASP A N 1
ATOM 3167 C CA . ASP A 1 395 ? -12.630 1.594 1.837 1.00 93.44 395 ASP A CA 1
ATOM 3168 C C . ASP A 1 395 ? -12.052 2.633 0.877 1.00 93.44 395 ASP A C 1
ATOM 3170 O O . ASP A 1 395 ? -11.395 2.279 -0.098 1.00 93.44 395 ASP A O 1
ATOM 3174 N N . GLU A 1 396 ? -12.185 3.922 1.193 1.00 95.19 396 GLU A N 1
ATOM 3175 C CA . GLU A 1 396 ? -11.552 4.991 0.417 1.00 95.19 396 GLU A CA 1
ATOM 3176 C C . GLU A 1 396 ? -10.017 4.944 0.526 1.00 95.19 396 GLU A C 1
ATOM 3178 O O . GLU A 1 396 ? -9.306 5.176 -0.459 1.00 95.19 396 GLU A O 1
ATOM 3183 N N . VAL A 1 397 ? -9.488 4.605 1.707 1.00 93.75 397 VAL A N 1
ATOM 3184 C CA . VAL A 1 397 ? -8.046 4.405 1.911 1.00 93.75 397 VAL A CA 1
ATOM 3185 C C . VAL A 1 397 ? -7.569 3.153 1.175 1.00 93.75 397 VAL A C 1
ATOM 3187 O O . VAL A 1 397 ? -6.550 3.203 0.485 1.00 93.75 397 VAL A O 1
ATOM 3190 N N . LEU A 1 398 ? -8.310 2.048 1.268 1.00 94.00 398 LEU A N 1
ATOM 3191 C CA . LEU A 1 398 ? -7.984 0.790 0.601 1.00 94.00 398 LEU A CA 1
ATOM 3192 C C . LEU A 1 398 ? -7.979 0.956 -0.928 1.00 94.00 398 LEU A C 1
ATOM 3194 O O . LEU A 1 398 ? -6.980 0.645 -1.577 1.00 94.00 398 LEU A O 1
ATOM 3198 N N . ALA A 1 399 ? -9.026 1.566 -1.492 1.00 92.50 399 ALA A N 1
ATOM 3199 C CA . ALA A 1 399 ? -9.125 1.900 -2.913 1.00 92.50 399 ALA A CA 1
ATOM 3200 C C . ALA A 1 399 ? -8.029 2.880 -3.374 1.00 92.50 399 ALA A C 1
ATOM 3202 O O . ALA A 1 399 ? -7.549 2.805 -4.508 1.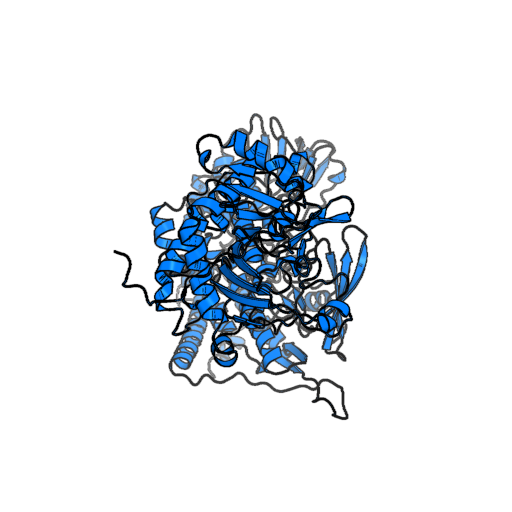00 92.50 399 ALA A O 1
ATOM 3203 N N . TYR A 1 400 ? -7.585 3.799 -2.505 1.00 93.69 400 TYR A N 1
ATOM 3204 C CA . TYR A 1 400 ? -6.439 4.662 -2.795 1.00 93.69 400 TYR A CA 1
ATOM 3205 C C . TYR A 1 400 ? -5.148 3.860 -3.021 1.00 93.69 400 TYR A C 1
ATOM 3207 O O . TYR A 1 400 ? -4.415 4.161 -3.967 1.00 93.69 400 TYR A O 1
ATOM 3215 N N . TRP A 1 401 ? -4.889 2.846 -2.195 1.00 92.12 401 TRP A N 1
ATOM 3216 C CA . TRP A 1 401 ? -3.689 2.014 -2.285 1.00 92.12 401 TRP A CA 1
ATOM 3217 C C . TRP A 1 401 ? -3.768 0.967 -3.401 1.00 92.12 401 TRP A C 1
ATOM 3219 O O . TRP A 1 401 ? -2.803 0.823 -4.151 1.00 92.12 401 TRP A O 1
ATOM 3229 N N . LYS A 1 402 ? -4.930 0.330 -3.598 1.00 91.56 402 LYS A N 1
ATOM 3230 C CA . LYS A 1 402 ? -5.198 -0.567 -4.737 1.00 91.56 402 LYS A CA 1
ATOM 3231 C C . LYS A 1 402 ? -4.951 0.119 -6.091 1.00 91.56 402 LYS A C 1
ATOM 3233 O O . LYS A 1 402 ? -4.246 -0.413 -6.952 1.00 91.56 402 LYS A O 1
ATOM 3238 N N . ARG A 1 403 ? -5.387 1.378 -6.242 1.00 90.75 403 ARG A N 1
ATOM 3239 C CA . ARG A 1 403 ? -5.092 2.196 -7.435 1.00 90.75 403 ARG A CA 1
ATOM 3240 C C . ARG A 1 403 ? -3.595 2.464 -7.641 1.00 90.75 403 ARG A C 1
ATOM 3242 O O . ARG A 1 403 ? -3.173 2.589 -8.786 1.00 90.75 403 ARG A O 1
ATOM 3249 N N . ILE A 1 404 ? -2.791 2.576 -6.579 1.00 91.62 404 ILE A N 1
ATOM 3250 C CA . ILE A 1 404 ? -1.330 2.743 -6.712 1.00 91.62 404 ILE A CA 1
ATOM 3251 C C . ILE A 1 404 ? -0.694 1.465 -7.247 1.00 91.62 404 ILE A C 1
ATOM 3253 O O . ILE A 1 404 ? 0.121 1.557 -8.157 1.00 91.62 404 ILE A O 1
ATOM 3257 N N . VAL A 1 405 ? -1.105 0.299 -6.744 1.00 91.12 405 VAL A N 1
ATOM 3258 C CA . VAL A 1 405 ? -0.621 -0.993 -7.253 1.00 91.12 405 VAL A CA 1
ATOM 3259 C C . VAL A 1 405 ? -0.929 -1.135 -8.738 1.00 91.12 405 VAL A C 1
ATOM 3261 O O . VAL A 1 405 ? -0.003 -1.367 -9.509 1.00 91.12 405 VAL A O 1
ATOM 3264 N N . THR A 1 406 ? -2.171 -0.849 -9.154 1.00 88.31 406 THR A N 1
ATOM 3265 C CA . THR A 1 406 ? -2.529 -0.854 -10.585 1.00 88.31 406 THR A CA 1
ATOM 3266 C C . THR A 1 406 ? -1.683 0.143 -11.390 1.00 88.31 406 THR A C 1
ATOM 3268 O O . THR A 1 406 ? -1.170 -0.203 -12.446 1.00 88.31 406 THR A O 1
ATOM 3271 N N . ARG A 1 407 ? -1.519 1.387 -10.910 1.00 88.38 407 ARG A N 1
ATOM 3272 C CA . ARG A 1 407 ? -0.798 2.456 -11.633 1.00 88.38 407 ARG A CA 1
ATOM 3273 C C . ARG A 1 407 ? 0.676 2.126 -11.906 1.00 88.38 407 ARG A C 1
ATOM 3275 O O . ARG A 1 407 ? 1.242 2.691 -12.834 1.00 88.38 407 ARG A O 1
ATOM 3282 N N . HIS A 1 408 ? 1.284 1.272 -11.087 1.00 86.50 408 HIS A N 1
ATOM 3283 C CA . HIS A 1 408 ? 2.696 0.883 -11.181 1.00 86.50 408 HIS A CA 1
ATOM 3284 C C . HIS A 1 408 ? 2.907 -0.550 -11.689 1.00 86.50 408 HIS A C 1
ATOM 3286 O O . HIS A 1 408 ? 4.034 -1.046 -11.648 1.00 86.50 408 HIS A O 1
ATOM 3292 N N . SER A 1 409 ? 1.838 -1.211 -12.152 1.00 87.50 409 SER A N 1
ATOM 3293 C CA . SER A 1 409 ? 1.843 -2.611 -12.600 1.00 87.50 409 SER A CA 1
ATOM 3294 C C . SER A 1 409 ? 2.532 -3.545 -11.596 1.00 87.50 409 SER A C 1
ATOM 3296 O O . SER A 1 409 ? 3.377 -4.364 -11.949 1.00 87.50 409 SER A O 1
ATOM 3298 N N . LEU A 1 410 ? 2.219 -3.366 -10.310 1.00 86.88 410 LEU A N 1
ATOM 3299 C CA . LEU A 1 410 ? 2.852 -4.104 -9.213 1.00 86.88 410 LEU A CA 1
ATOM 3300 C C . LEU A 1 410 ? 2.208 -5.469 -8.942 1.00 86.88 410 LEU A C 1
ATOM 3302 O O . LEU A 1 410 ? 2.749 -6.227 -8.146 1.00 86.88 410 LEU A O 1
ATOM 3306 N N . GLN A 1 411 ? 1.082 -5.779 -9.585 1.00 84.38 411 GLN A N 1
ATOM 3307 C CA . GLN A 1 411 ? 0.305 -7.004 -9.387 1.00 84.38 411 GLN A CA 1
ATOM 3308 C C . GLN A 1 411 ? 1.170 -8.271 -9.457 1.00 84.38 411 GLN A C 1
ATOM 3310 O O . GLN A 1 411 ? 1.234 -9.028 -8.491 1.00 84.38 411 GLN A O 1
ATOM 3315 N N . ASP A 1 412 ? 1.916 -8.433 -10.550 1.00 84.62 412 ASP A N 1
ATOM 3316 C CA . ASP A 1 412 ? 2.740 -9.621 -10.819 1.00 84.62 412 ASP A CA 1
ATOM 3317 C C . ASP A 1 412 ? 4.045 -9.649 -10.001 1.00 84.62 412 ASP A C 1
ATOM 3319 O O . ASP A 1 412 ? 4.841 -10.579 -10.108 1.00 84.62 412 ASP A O 1
ATOM 3323 N N . ARG A 1 413 ? 4.290 -8.620 -9.174 1.00 86.75 413 ARG A N 1
ATOM 3324 C CA . ARG A 1 413 ? 5.417 -8.568 -8.229 1.00 86.75 413 ARG A CA 1
ATOM 3325 C C . ARG A 1 413 ? 5.077 -9.151 -6.864 1.00 86.75 413 ARG A C 1
ATOM 3327 O O . ARG A 1 413 ? 5.971 -9.237 -6.024 1.00 86.75 413 ARG A O 1
ATOM 3334 N N . PHE A 1 414 ? 3.825 -9.524 -6.615 1.00 89.12 414 PHE A N 1
ATOM 3335 C CA . PHE A 1 414 ? 3.402 -10.065 -5.331 1.00 89.12 414 PHE A CA 1
ATOM 3336 C C . PHE A 1 414 ? 3.245 -11.588 -5.345 1.00 89.12 414 PHE A C 1
ATOM 3338 O O . PHE A 1 414 ? 2.755 -12.174 -6.307 1.00 89.12 414 PHE A O 1
ATOM 3345 N N . VAL A 1 415 ? 3.589 -12.220 -4.223 1.00 89.31 415 VAL A N 1
ATOM 3346 C CA . VAL A 1 415 ? 3.340 -13.645 -3.973 1.00 89.31 415 VAL A CA 1
ATOM 3347 C C . VAL A 1 415 ? 2.555 -13.781 -2.668 1.00 89.31 415 VAL A C 1
ATOM 3349 O O . VAL A 1 415 ? 3.105 -13.605 -1.580 1.00 89.31 415 VAL A O 1
ATOM 3352 N N . PHE A 1 416 ? 1.257 -14.064 -2.794 1.00 89.75 416 PHE A N 1
ATOM 3353 C CA . PHE A 1 416 ? 0.305 -14.171 -1.678 1.00 89.75 416 PHE A CA 1
ATOM 3354 C C . PHE A 1 416 ? 0.355 -15.507 -0.964 1.00 89.75 416 PHE A C 1
ATOM 3356 O O . PHE A 1 416 ? 1.006 -16.455 -1.417 1.00 89.75 416 PHE A O 1
ATOM 3363 N N . GLU A 1 417 ? -0.389 -15.577 0.142 1.00 90.50 417 GLU A N 1
ATOM 3364 C CA . GLU A 1 417 ? -0.581 -16.794 0.927 1.00 90.50 417 GLU A CA 1
ATOM 3365 C C . GLU A 1 417 ? 0.767 -17.427 1.290 1.00 90.50 417 GLU A C 1
ATOM 3367 O O . GLU A 1 417 ? 0.938 -18.646 1.264 1.00 90.50 417 GLU A O 1
ATOM 3372 N N . THR A 1 418 ? 1.756 -16.572 1.562 1.00 89.31 418 THR A N 1
ATOM 3373 C CA . THR A 1 418 ? 3.160 -16.937 1.712 1.00 89.31 418 THR A CA 1
ATOM 3374 C C . THR A 1 418 ? 3.754 -16.223 2.921 1.00 89.31 418 THR A C 1
ATOM 3376 O O . THR A 1 418 ? 3.974 -15.014 2.936 1.00 89.31 418 THR A O 1
ATOM 3379 N N . GLU A 1 419 ? 3.996 -16.992 3.975 1.00 88.31 419 GLU A N 1
ATOM 3380 C CA . GLU A 1 419 ? 4.508 -16.515 5.251 1.00 88.31 419 GLU A CA 1
ATOM 3381 C C . GLU A 1 419 ? 6.039 -16.575 5.288 1.00 88.31 419 GLU A C 1
ATOM 3383 O O . GLU A 1 419 ? 6.635 -17.594 4.941 1.00 88.31 419 GLU A O 1
ATOM 3388 N N . PHE A 1 420 ? 6.685 -15.502 5.744 1.00 91.44 420 PHE A N 1
ATOM 3389 C CA . PHE A 1 420 ? 8.115 -15.510 6.056 1.00 91.44 420 PHE A CA 1
ATOM 3390 C C . PHE A 1 420 ? 8.398 -16.422 7.259 1.00 91.44 420 PHE A C 1
ATOM 3392 O O . PHE A 1 420 ? 7.748 -16.287 8.298 1.00 91.44 420 PHE A O 1
ATOM 3399 N N . ILE A 1 421 ? 9.397 -17.302 7.144 1.00 91.75 421 ILE A N 1
ATOM 3400 C CA . ILE A 1 421 ? 9.835 -18.194 8.228 1.00 91.75 421 ILE A CA 1
ATOM 3401 C C . ILE A 1 421 ? 11.222 -17.809 8.741 1.00 91.75 421 ILE A C 1
ATOM 3403 O O . ILE A 1 421 ? 11.405 -17.679 9.953 1.00 91.75 421 ILE A O 1
ATOM 3407 N N . ALA A 1 422 ? 12.190 -17.641 7.839 1.00 93.06 422 ALA A N 1
ATOM 3408 C CA . ALA A 1 422 ? 13.572 -17.338 8.194 1.00 93.06 422 ALA A CA 1
ATOM 3409 C C . ALA A 1 422 ? 14.322 -16.623 7.061 1.00 93.06 422 ALA A C 1
ATOM 3411 O O . ALA A 1 422 ? 13.938 -16.690 5.900 1.00 93.06 422 ALA A O 1
ATOM 3412 N N . SER A 1 423 ? 15.426 -15.968 7.409 1.00 95.94 423 SER A N 1
ATOM 3413 C CA . SER A 1 423 ? 16.419 -15.402 6.499 1.00 95.94 423 SER A CA 1
ATOM 3414 C C . SER A 1 423 ? 17.802 -15.629 7.093 1.00 95.94 423 SER A C 1
ATOM 3416 O O . SER A 1 423 ? 18.065 -15.173 8.206 1.00 95.94 423 SER A O 1
ATOM 3418 N N . ARG A 1 424 ? 18.702 -16.272 6.350 1.00 97.00 424 ARG A N 1
ATOM 3419 C CA . ARG A 1 424 ? 20.103 -16.468 6.741 1.00 97.00 424 ARG A CA 1
ATOM 3420 C C . ARG A 1 424 ? 21.016 -15.701 5.797 1.00 97.00 424 ARG A C 1
ATOM 3422 O O . ARG A 1 424 ? 20.921 -15.881 4.587 1.00 97.00 424 ARG A O 1
ATOM 3429 N N . TRP A 1 425 ? 21.869 -14.845 6.352 1.00 96.12 425 TRP A N 1
ATOM 3430 C CA . TRP A 1 425 ? 22.935 -14.192 5.599 1.00 96.12 425 TRP A CA 1
ATOM 3431 C C . TRP A 1 425 ? 24.063 -15.181 5.284 1.00 96.12 425 TRP A C 1
ATOM 3433 O O . TRP A 1 425 ? 24.552 -15.868 6.181 1.00 96.12 425 TRP A O 1
ATOM 3443 N N . ASP A 1 426 ? 24.505 -15.218 4.030 1.00 94.25 426 ASP A N 1
ATOM 3444 C CA . ASP A 1 426 ? 25.729 -15.896 3.614 1.00 94.25 426 ASP A CA 1
ATOM 3445 C C . ASP A 1 426 ? 26.827 -14.860 3.340 1.00 94.25 426 ASP A C 1
ATOM 3447 O O . ASP A 1 426 ? 26.771 -14.080 2.388 1.00 94.25 426 ASP A O 1
ATOM 3451 N N . ALA A 1 427 ? 27.866 -14.872 4.176 1.00 92.62 427 ALA A N 1
ATOM 3452 C CA . ALA A 1 427 ? 29.009 -13.976 4.047 1.00 92.62 427 ALA A CA 1
ATOM 3453 C C . ALA A 1 427 ? 29.878 -14.256 2.804 1.00 92.62 427 ALA A C 1
ATOM 3455 O O . ALA A 1 427 ? 30.627 -13.367 2.395 1.00 92.62 427 ALA A O 1
ATOM 3456 N N . THR A 1 428 ? 29.771 -15.439 2.192 1.00 90.56 428 THR A N 1
ATOM 3457 C CA . THR A 1 428 ? 30.512 -15.816 0.980 1.00 90.56 428 THR A CA 1
ATOM 3458 C C . THR A 1 428 ? 29.840 -15.246 -0.263 1.00 90.56 428 THR A C 1
ATOM 3460 O O . THR A 1 428 ? 30.461 -14.470 -0.985 1.00 90.56 428 THR A O 1
ATOM 3463 N N . THR A 1 429 ? 28.563 -15.575 -0.489 1.00 90.38 429 THR A N 1
ATOM 3464 C CA . THR A 1 429 ? 27.798 -15.065 -1.644 1.00 90.38 429 THR A CA 1
ATOM 3465 C C . THR A 1 429 ? 27.290 -13.635 -1.463 1.00 90.38 429 THR A C 1
ATOM 3467 O O . THR A 1 429 ? 26.930 -13.004 -2.450 1.00 90.38 429 THR A O 1
ATOM 3470 N N . GLN A 1 430 ? 27.314 -13.095 -0.238 1.00 93.75 430 GLN A N 1
ATOM 3471 C CA . GLN A 1 430 ? 26.779 -11.771 0.111 1.00 93.75 430 GLN A CA 1
ATOM 3472 C C . GLN A 1 430 ? 25.269 -11.650 -0.167 1.00 93.75 430 GLN A C 1
ATOM 3474 O O . GLN A 1 430 ? 24.793 -10.604 -0.605 1.00 93.75 430 GLN A O 1
ATOM 3479 N N . THR A 1 431 ? 24.521 -12.723 0.103 1.00 95.12 431 THR A N 1
ATOM 3480 C CA . THR A 1 431 ? 23.068 -12.802 -0.113 1.00 95.12 431 THR A CA 1
ATOM 3481 C C . THR A 1 431 ? 22.328 -13.289 1.134 1.00 95.12 431 THR A C 1
ATOM 3483 O O . THR A 1 431 ? 22.914 -13.847 2.065 1.00 95.12 431 THR A O 1
ATOM 3486 N N . HIS A 1 432 ? 21.010 -13.103 1.147 1.00 95.12 432 HIS A N 1
ATOM 3487 C CA . HIS A 1 432 ? 20.097 -13.770 2.066 1.00 95.12 432 HIS A CA 1
ATOM 3488 C C . HIS A 1 432 ? 19.477 -14.998 1.396 1.00 95.12 432 HIS A C 1
ATOM 3490 O O . HIS A 1 432 ? 18.820 -14.865 0.364 1.00 95.12 432 HIS A O 1
ATOM 3496 N N . THR A 1 433 ? 19.579 -16.165 2.033 1.00 96.44 433 THR A N 1
ATOM 3497 C CA . THR A 1 433 ? 18.675 -17.293 1.760 1.00 96.44 433 THR A CA 1
ATOM 3498 C C . THR A 1 433 ? 17.444 -17.144 2.647 1.00 96.44 433 THR A C 1
ATOM 3500 O O . THR A 1 433 ? 17.555 -17.173 3.876 1.00 96.44 433 THR A O 1
ATOM 3503 N N . VAL A 1 434 ? 16.280 -16.932 2.035 1.00 94.50 434 VAL A N 1
ATOM 3504 C CA . VAL A 1 434 ? 15.015 -16.639 2.718 1.00 94.50 434 VAL A CA 1
ATOM 3505 C C . VAL A 1 434 ? 14.055 -17.814 2.572 1.00 94.50 434 VAL A C 1
ATOM 3507 O O . VAL A 1 434 ? 13.620 -18.133 1.468 1.00 94.50 434 VAL A O 1
ATOM 3510 N N . THR A 1 435 ? 13.697 -18.436 3.692 1.00 93.38 435 THR A N 1
ATOM 3511 C CA . THR A 1 435 ? 12.723 -19.529 3.755 1.00 93.38 435 THR A CA 1
ATOM 3512 C C . THR A 1 435 ? 11.315 -18.962 3.956 1.00 93.38 435 THR A C 1
ATOM 3514 O O . THR A 1 435 ? 11.044 -18.234 4.920 1.00 93.38 435 THR A O 1
ATOM 3517 N N . PHE A 1 436 ? 10.396 -19.354 3.080 1.00 92.12 436 PHE A N 1
ATOM 3518 C CA . PHE A 1 436 ? 8.971 -19.040 3.137 1.00 92.12 436 PHE A CA 1
ATOM 3519 C C . PHE A 1 436 ? 8.131 -20.304 3.333 1.00 92.12 436 PHE A C 1
ATOM 3521 O O . PHE A 1 436 ? 8.592 -21.415 3.076 1.00 92.12 436 PHE A O 1
ATOM 3528 N N . ARG A 1 437 ? 6.873 -20.135 3.754 1.00 89.94 437 ARG A N 1
ATOM 3529 C CA . ARG A 1 437 ? 5.864 -21.196 3.853 1.00 89.94 437 ARG A CA 1
ATOM 3530 C C . ARG A 1 437 ? 4.570 -20.796 3.156 1.00 89.94 437 ARG A C 1
ATOM 3532 O O . ARG A 1 437 ? 4.005 -19.748 3.458 1.00 89.94 437 ARG A O 1
ATOM 3539 N N . ARG A 1 438 ? 4.045 -21.663 2.293 1.00 88.19 438 ARG A N 1
ATOM 3540 C CA . ARG A 1 438 ? 2.696 -21.547 1.728 1.00 88.19 438 ARG A CA 1
ATOM 3541 C C . ARG A 1 438 ? 1.654 -21.747 2.829 1.00 88.19 438 ARG A C 1
ATOM 3543 O O . ARG A 1 438 ? 1.613 -22.794 3.468 1.00 88.19 438 ARG A O 1
ATOM 3550 N N . VAL A 1 439 ? 0.788 -20.761 3.038 1.00 84.69 439 VAL A N 1
ATOM 3551 C CA . VAL A 1 439 ? -0.210 -20.737 4.121 1.00 84.69 439 VAL A CA 1
ATOM 3552 C C . VAL A 1 439 ? -1.265 -21.834 3.953 1.00 84.69 439 VAL A C 1
ATOM 3554 O O . VAL A 1 439 ? -1.670 -22.432 4.944 1.00 84.69 439 VAL A O 1
ATOM 3557 N N . LYS A 1 440 ? -1.672 -22.146 2.713 1.00 86.69 440 LYS A N 1
ATOM 3558 C CA . LYS A 1 440 ? -2.667 -23.197 2.427 1.00 86.69 440 LYS A CA 1
ATOM 3559 C C . LYS A 1 440 ? -2.129 -24.625 2.540 1.00 86.69 440 LYS A C 1
ATOM 3561 O O . LYS A 1 440 ? -2.841 -25.490 3.035 1.00 86.69 440 LYS A O 1
ATOM 3566 N N . THR A 1 441 ? -0.915 -24.891 2.052 1.00 89.56 441 THR A N 1
ATOM 3567 C CA . THR A 1 441 ? -0.361 -26.260 1.970 1.00 89.56 441 THR A CA 1
ATOM 3568 C C . THR A 1 441 ? 0.600 -26.600 3.108 1.00 89.56 441 THR A C 1
ATOM 3570 O O . THR A 1 441 ? 0.885 -27.772 3.331 1.00 89.56 441 THR A O 1
ATOM 3573 N N . GLY A 1 442 ? 1.129 -25.599 3.818 1.00 89.12 442 GLY A N 1
ATOM 3574 C CA . GLY A 1 442 ? 2.199 -25.770 4.805 1.00 89.12 442 GLY A CA 1
ATOM 3575 C C . GLY A 1 442 ? 3.589 -26.009 4.199 1.00 89.12 442 GLY A C 1
ATOM 3576 O O . GLY A 1 442 ? 4.565 -26.062 4.945 1.00 89.12 442 GLY A O 1
ATOM 3577 N N . GLU A 1 443 ? 3.691 -26.117 2.872 1.00 92.44 443 GLU A N 1
ATOM 3578 C CA . GLU A 1 443 ? 4.932 -26.357 2.132 1.00 92.44 443 GLU A CA 1
ATOM 3579 C C . GLU A 1 443 ? 5.924 -25.200 2.298 1.00 92.44 443 GLU A C 1
ATOM 3581 O O . GLU A 1 443 ? 5.555 -24.030 2.165 1.00 92.44 443 GLU A O 1
ATOM 3586 N N . THR A 1 444 ? 7.190 -25.525 2.558 1.00 90.69 444 THR A N 1
ATOM 3587 C CA . THR A 1 444 ? 8.281 -24.550 2.661 1.00 90.69 444 THR A CA 1
ATOM 3588 C C . THR A 1 444 ? 9.138 -24.522 1.405 1.00 90.69 444 THR A C 1
ATOM 3590 O O . THR A 1 444 ? 9.501 -25.576 0.891 1.00 90.69 444 THR A O 1
ATOM 3593 N N . PHE A 1 445 ? 9.531 -23.328 0.968 1.00 89.69 445 PHE A N 1
ATOM 3594 C CA . PHE A 1 445 ? 10.446 -23.119 -0.155 1.00 89.69 445 PHE A CA 1
ATOM 3595 C C . PHE A 1 445 ? 11.417 -21.974 0.146 1.00 89.69 445 PHE A C 1
ATOM 3597 O O . PHE A 1 445 ? 11.177 -21.175 1.054 1.00 89.69 445 PHE A O 1
ATOM 3604 N N . GLU A 1 446 ? 12.511 -21.888 -0.610 1.00 91.88 446 GLU A N 1
ATOM 3605 C CA . GLU A 1 446 ? 13.561 -20.888 -0.397 1.00 91.88 446 GLU A CA 1
ATOM 3606 C C . GLU A 1 446 ? 13.731 -19.959 -1.599 1.00 91.88 446 GLU A C 1
ATOM 3608 O O . GLU A 1 446 ? 13.496 -20.341 -2.746 1.00 91.88 446 GLU A O 1
ATOM 3613 N N . VAL A 1 447 ? 14.135 -18.721 -1.317 1.00 90.44 447 VAL A N 1
ATOM 3614 C CA . VAL A 1 447 ? 14.435 -17.675 -2.299 1.00 90.44 447 VAL A CA 1
ATOM 3615 C C . VAL A 1 447 ? 15.739 -17.001 -1.890 1.00 90.44 447 VAL A C 1
ATOM 3617 O O . VAL A 1 447 ? 15.889 -16.598 -0.737 1.00 90.44 447 VAL A O 1
ATOM 3620 N N . VAL A 1 448 ? 16.674 -16.856 -2.827 1.00 93.38 448 VAL A N 1
ATOM 3621 C CA . VAL A 1 448 ? 17.925 -16.114 -2.613 1.00 93.38 448 VAL A CA 1
ATOM 3622 C C . VAL A 1 448 ? 17.743 -14.672 -3.090 1.00 93.38 448 VAL A C 1
ATOM 3624 O O . VAL A 1 448 ? 17.170 -14.444 -4.153 1.00 93.38 448 VAL A O 1
ATOM 3627 N N . THR A 1 449 ? 18.203 -13.695 -2.305 1.00 93.50 449 THR A N 1
ATOM 3628 C CA . THR A 1 449 ? 18.140 -12.262 -2.646 1.00 93.50 449 THR A CA 1
ATOM 3629 C C . THR A 1 449 ? 19.357 -11.510 -2.115 1.00 93.50 449 THR A C 1
ATOM 3631 O O . THR A 1 449 ? 19.809 -11.769 -1.001 1.00 93.50 449 THR A O 1
ATOM 3634 N N . ASP A 1 450 ? 19.855 -10.528 -2.866 1.00 94.00 450 ASP A N 1
ATOM 3635 C CA . ASP A 1 450 ? 20.939 -9.645 -2.417 1.00 94.00 450 ASP A CA 1
ATOM 3636 C C . ASP A 1 450 ? 20.519 -8.789 -1.210 1.00 94.00 450 ASP A C 1
ATOM 3638 O O . ASP A 1 450 ? 21.341 -8.432 -0.368 1.00 94.00 450 ASP A O 1
ATOM 3642 N N . ILE A 1 451 ? 19.232 -8.420 -1.142 1.00 96.75 451 ILE A N 1
ATOM 3643 C CA . ILE A 1 451 ? 18.687 -7.418 -0.215 1.00 96.75 451 ILE A CA 1
ATOM 3644 C C . ILE A 1 451 ? 17.337 -7.884 0.336 1.00 96.75 451 ILE A C 1
ATOM 3646 O O . ILE A 1 451 ? 16.463 -8.322 -0.416 1.00 96.75 451 ILE A O 1
ATOM 3650 N N . LEU A 1 452 ? 17.142 -7.742 1.650 1.00 97.12 452 LEU A N 1
ATOM 3651 C CA . LEU A 1 452 ? 15.891 -8.069 2.335 1.00 97.12 452 LEU A CA 1
ATOM 3652 C C . LEU A 1 452 ? 15.254 -6.810 2.935 1.00 97.12 452 LEU A C 1
ATOM 3654 O O . LEU A 1 452 ? 15.828 -6.167 3.811 1.00 97.12 452 LEU A O 1
ATOM 3658 N N . VAL A 1 453 ? 14.033 -6.470 2.504 1.00 96.81 453 VAL A N 1
ATOM 3659 C CA . VAL A 1 453 ? 13.284 -5.331 3.060 1.00 96.81 453 VAL A CA 1
ATOM 3660 C C . VAL A 1 453 ? 12.048 -5.790 3.838 1.00 96.81 453 VAL A C 1
ATOM 3662 O O . VAL A 1 453 ? 11.044 -6.212 3.268 1.00 96.81 453 VAL A O 1
ATOM 3665 N N . ALA A 1 454 ? 12.093 -5.653 5.163 1.00 93.56 454 ALA A N 1
ATOM 3666 C CA . ALA A 1 454 ? 10.979 -5.930 6.059 1.00 93.56 454 ALA A CA 1
ATOM 3667 C C . ALA A 1 454 ? 9.928 -4.806 6.008 1.00 93.56 454 ALA A C 1
ATOM 3669 O O . ALA A 1 454 ? 10.065 -3.741 6.620 1.00 93.56 454 ALA A O 1
ATOM 3670 N N . ALA A 1 455 ? 8.837 -5.073 5.290 1.00 92.38 455 ALA A N 1
ATOM 3671 C CA . ALA A 1 455 ? 7.689 -4.181 5.132 1.00 92.38 455 ALA A CA 1
ATOM 3672 C C . ALA A 1 455 ? 6.425 -4.672 5.880 1.00 92.38 455 ALA A C 1
ATOM 3674 O O . ALA A 1 455 ? 5.300 -4.341 5.508 1.00 92.38 455 ALA A O 1
ATOM 3675 N N . THR A 1 456 ? 6.610 -5.449 6.953 1.00 84.31 456 THR A N 1
ATOM 3676 C CA . THR A 1 456 ? 5.566 -6.210 7.675 1.00 84.31 456 THR A CA 1
ATOM 3677 C C . THR A 1 456 ? 4.482 -5.370 8.357 1.00 84.31 456 THR A C 1
ATOM 3679 O O . THR A 1 456 ? 3.389 -5.875 8.614 1.00 84.31 456 THR A O 1
ATOM 3682 N N . GLY A 1 457 ? 4.767 -4.098 8.646 1.00 81.25 457 GLY A N 1
ATOM 3683 C CA . GLY A 1 457 ? 3.847 -3.167 9.300 1.00 81.25 457 GLY A CA 1
ATOM 3684 C C . GLY A 1 457 ? 3.725 -3.381 10.813 1.00 81.25 457 GLY A C 1
ATOM 3685 O O . GLY A 1 457 ? 3.570 -4.494 11.297 1.00 81.25 457 GLY A O 1
ATOM 3686 N N . ALA A 1 458 ? 3.730 -2.288 11.579 1.00 79.19 458 ALA A N 1
ATOM 3687 C CA . ALA A 1 458 ? 3.867 -2.366 13.034 1.00 79.19 458 ALA A CA 1
ATOM 3688 C C . ALA A 1 458 ? 2.594 -2.733 13.836 1.00 79.19 458 ALA A C 1
ATOM 3690 O O . ALA A 1 458 ? 2.626 -2.684 15.059 1.00 79.19 458 ALA A O 1
ATOM 3691 N N . LEU A 1 459 ? 1.478 -3.080 13.181 1.00 83.31 459 LEU A N 1
ATOM 3692 C CA . LEU A 1 459 ? 0.196 -3.449 13.814 1.00 83.31 459 LEU A CA 1
ATOM 3693 C C . LEU A 1 459 ? -0.467 -4.603 13.033 1.00 83.31 459 LEU A C 1
ATOM 3695 O O . LEU A 1 459 ? -1.479 -4.403 12.365 1.00 83.31 459 LEU A O 1
ATOM 3699 N N . ASN A 1 460 ? 0.155 -5.787 13.047 1.00 77.62 460 ASN A N 1
ATOM 3700 C CA . ASN A 1 460 ? -0.230 -6.937 12.208 1.00 77.62 460 ASN A CA 1
ATOM 3701 C C . ASN A 1 460 ? -0.610 -8.211 12.998 1.00 77.62 460 ASN A C 1
ATOM 3703 O O . ASN A 1 460 ? -1.476 -8.969 12.563 1.00 77.62 460 ASN A O 1
ATOM 3707 N N . LYS A 1 461 ? 0.000 -8.445 14.165 1.00 85.00 461 LYS A N 1
ATOM 3708 C CA . LYS A 1 461 ? -0.225 -9.610 15.030 1.00 85.00 461 LYS A CA 1
ATOM 3709 C C . LYS A 1 461 ? -1.172 -9.220 16.172 1.00 85.00 461 LYS A C 1
ATOM 3711 O O . LYS A 1 461 ? -0.741 -8.481 17.058 1.00 85.00 461 LYS A O 1
ATOM 3716 N N . PRO A 1 462 ? -2.448 -9.646 16.162 1.00 88.88 462 PRO A N 1
ATOM 3717 C CA . PRO A 1 462 ? -3.407 -9.265 17.195 1.00 88.88 462 PRO A CA 1
ATOM 3718 C C . PRO A 1 462 ? -3.045 -9.874 18.553 1.00 88.88 462 PRO A C 1
ATOM 3720 O O . PRO A 1 462 ? -2.594 -11.017 18.627 1.00 88.88 462 PRO A O 1
ATOM 3723 N N . ILE A 1 463 ? -3.282 -9.126 19.631 1.00 87.81 463 ILE A N 1
ATOM 3724 C CA . ILE A 1 463 ? -3.182 -9.636 21.002 1.00 87.81 463 ILE A CA 1
ATOM 3725 C C . ILE A 1 463 ? -4.588 -10.002 21.459 1.00 87.81 463 ILE A C 1
ATOM 3727 O O . ILE A 1 463 ? -5.396 -9.113 21.718 1.00 87.81 463 ILE A O 1
ATOM 3731 N N . ILE A 1 464 ? -4.869 -11.295 21.614 1.00 88.31 464 ILE A N 1
ATOM 3732 C CA . ILE A 1 464 ? -6.070 -11.772 22.310 1.00 88.31 464 ILE A CA 1
ATOM 3733 C C . ILE A 1 464 ? -5.626 -12.247 23.701 1.00 88.31 464 ILE A C 1
ATOM 3735 O O . ILE A 1 464 ? -4.814 -13.172 23.773 1.00 88.31 464 ILE A O 1
ATOM 3739 N N . PRO A 1 465 ? -6.073 -11.617 24.804 1.00 87.00 465 PRO A N 1
ATOM 3740 C CA . PRO A 1 465 ? -5.625 -11.989 26.142 1.00 87.00 465 PRO A CA 1
ATOM 3741 C C . PRO A 1 465 ? -6.022 -13.422 26.506 1.00 87.00 465 PRO A C 1
ATOM 3743 O O . PRO A 1 465 ? -7.172 -13.818 26.320 1.00 87.00 465 PRO A O 1
ATOM 3746 N N . ASN A 1 466 ? -5.087 -14.176 27.085 1.00 86.81 466 ASN A N 1
ATOM 3747 C CA . ASN A 1 466 ? -5.362 -15.502 27.634 1.00 86.81 466 ASN A CA 1
ATOM 3748 C C . ASN A 1 466 ? -6.018 -15.378 29.022 1.00 86.81 466 ASN A C 1
ATOM 3750 O O . ASN A 1 466 ? -5.351 -15.484 30.051 1.00 86.81 466 ASN A O 1
ATOM 3754 N N . VAL A 1 467 ? -7.313 -15.055 29.043 1.00 91.50 467 VAL A N 1
ATOM 3755 C CA . VAL A 1 467 ? -8.115 -14.983 30.274 1.00 91.50 467 VAL A CA 1
ATOM 3756 C C . VAL A 1 467 ? -8.543 -16.401 30.685 1.00 91.50 467 VAL A C 1
ATOM 3758 O O . VAL A 1 467 ? -9.010 -17.147 29.821 1.00 91.50 467 VAL A O 1
ATOM 3761 N N . PRO A 1 468 ? -8.439 -16.793 31.971 1.00 96.19 468 PRO A N 1
ATOM 3762 C CA . PRO A 1 468 ? -8.935 -18.083 32.449 1.00 96.19 468 PRO A CA 1
ATOM 3763 C C . PRO A 1 468 ? -10.380 -18.350 32.013 1.00 96.19 468 PRO A C 1
ATOM 3765 O O . PRO A 1 468 ? -11.247 -17.499 32.191 1.00 96.19 468 PRO A O 1
ATOM 3768 N N . GLY A 1 469 ? -10.623 -19.525 31.431 1.00 92.75 469 GLY A N 1
ATOM 3769 C CA . GLY A 1 469 ? -11.949 -19.957 30.976 1.00 92.75 469 GLY A CA 1
ATOM 3770 C C . GLY A 1 469 ? -12.450 -19.340 29.662 1.00 92.75 469 GLY A C 1
ATOM 3771 O O . GLY A 1 469 ? -13.485 -19.770 29.171 1.00 92.75 469 GLY A O 1
ATOM 3772 N N . ARG A 1 470 ? -11.697 -18.437 29.012 1.00 93.88 470 ARG A N 1
ATOM 3773 C CA . ARG A 1 470 ? -12.058 -17.830 27.709 1.00 93.88 470 ARG A CA 1
ATOM 3774 C C . ARG A 1 470 ? -12.456 -18.842 26.630 1.00 93.88 470 ARG A C 1
ATOM 3776 O O . ARG A 1 470 ? -13.336 -18.557 25.823 1.00 93.88 470 ARG A O 1
ATOM 3783 N N . ASP A 1 471 ? -11.813 -20.004 26.621 1.00 92.25 471 ASP A N 1
ATOM 3784 C CA . ASP A 1 471 ? -12.036 -21.056 25.623 1.00 92.25 471 ASP A CA 1
ATOM 3785 C C . ASP A 1 471 ? -13.304 -21.894 25.907 1.00 92.25 471 ASP A C 1
ATOM 3787 O O . ASP A 1 471 ? -13.653 -22.759 25.110 1.00 92.25 471 ASP A O 1
ATOM 3791 N N . LYS A 1 472 ? -13.992 -21.643 27.034 1.00 94.12 472 LYS A N 1
ATOM 3792 C CA . LYS A 1 472 ? -15.283 -22.249 27.410 1.00 94.12 472 LYS A CA 1
ATOM 3793 C C . LYS A 1 472 ? -16.497 -21.413 27.001 1.00 94.12 472 LYS A C 1
ATOM 3795 O O . LYS A 1 472 ? -17.609 -21.915 27.080 1.00 94.12 472 LYS A O 1
ATOM 3800 N N . PHE A 1 473 ? -16.298 -20.144 26.642 1.00 97.31 473 PHE A N 1
ATOM 3801 C CA . PHE A 1 473 ? -17.387 -19.226 26.315 1.00 97.31 473 PHE A CA 1
ATOM 3802 C C . PHE A 1 473 ? -18.193 -19.753 25.124 1.00 97.31 473 PHE A C 1
ATOM 3804 O O . PHE A 1 473 ? -17.639 -19.920 24.038 1.00 97.31 473 PHE A O 1
ATOM 3811 N N . GLU A 1 474 ? -19.488 -20.003 25.329 1.00 97.00 474 GLU A N 1
ATOM 3812 C CA . GLU A 1 474 ? -20.378 -20.578 24.311 1.00 97.00 474 GLU A CA 1
ATOM 3813 C C . GLU A 1 474 ? -20.844 -19.529 23.284 1.00 97.00 474 GLU A C 1
ATOM 3815 O O . GLU A 1 474 ? -21.299 -19.870 22.191 1.00 97.00 474 GLU A O 1
ATOM 3820 N N . GLY A 1 475 ? -20.716 -18.241 23.622 1.00 96.38 475 GLY A N 1
ATOM 3821 C CA . GLY A 1 475 ? -21.011 -17.123 22.731 1.00 96.38 475 GLY A CA 1
ATOM 3822 C C . GLY A 1 475 ? -19.921 -16.846 21.687 1.00 96.38 475 GLY A C 1
ATOM 3823 O O . GLY A 1 475 ? -18.846 -17.446 21.651 1.00 96.38 475 GLY A O 1
ATOM 3824 N N . LEU A 1 476 ? -20.184 -15.874 20.815 1.00 96.69 476 LEU A N 1
ATOM 3825 C CA . LEU A 1 476 ? -19.281 -15.541 19.710 1.00 96.69 476 LEU A CA 1
ATOM 3826 C C . LEU A 1 476 ? -18.148 -14.616 20.172 1.00 96.69 476 LEU A C 1
ATOM 3828 O O . LEU A 1 476 ? -18.390 -13.620 20.846 1.00 96.69 476 LEU A O 1
ATOM 3832 N N . GLN A 1 477 ? -16.903 -14.872 19.767 1.00 95.00 477 GLN A N 1
ATOM 3833 C CA . GLN A 1 477 ? -15.785 -13.982 20.099 1.00 95.00 477 GLN A CA 1
ATOM 3834 C C . GLN A 1 477 ? -14.820 -13.763 18.932 1.00 95.00 477 GLN A C 1
ATOM 3836 O O . GLN A 1 477 ? -14.502 -14.687 18.187 1.00 95.00 477 GLN A O 1
ATOM 3841 N N . TRP A 1 478 ? -14.333 -12.529 18.781 1.00 94.94 478 TRP A N 1
ATOM 3842 C CA . TRP A 1 478 ? -13.397 -12.144 17.718 1.00 94.94 478 TRP A CA 1
ATOM 3843 C C . TRP A 1 478 ? -12.470 -11.006 18.156 1.00 94.94 478 TRP A C 1
ATOM 3845 O O . TRP A 1 478 ? -12.792 -10.223 19.048 1.00 94.94 478 TRP A O 1
ATOM 3855 N N . HIS A 1 479 ? -11.305 -10.885 17.515 1.00 94.75 479 HIS A N 1
ATOM 3856 C CA . HIS A 1 479 ? -10.464 -9.691 17.654 1.00 94.75 479 HIS A CA 1
ATOM 3857 C C . HIS A 1 479 ? -10.937 -8.595 16.697 1.00 94.75 479 HIS A C 1
ATOM 3859 O O . HIS A 1 479 ? -11.376 -8.893 15.588 1.00 94.75 479 HIS A O 1
ATOM 3865 N N . SER A 1 480 ? -10.805 -7.322 17.077 1.00 92.50 480 SER A N 1
ATOM 3866 C CA . SER A 1 480 ? -11.254 -6.194 16.248 1.00 92.50 480 SER A CA 1
ATOM 3867 C C . SER A 1 480 ? -10.672 -6.231 14.830 1.00 92.50 480 SER A C 1
ATOM 3869 O O . SER A 1 480 ? -11.397 -6.019 13.867 1.00 92.50 480 SER A O 1
ATOM 3871 N N . SER A 1 481 ? -9.395 -6.596 14.677 1.00 88.69 481 SER A N 1
ATOM 3872 C CA . SER A 1 481 ? -8.708 -6.744 13.379 1.00 88.69 481 SER A CA 1
ATOM 3873 C C . SER A 1 481 ? -9.130 -7.958 12.536 1.00 88.69 481 SER A C 1
ATOM 3875 O O . SER A 1 481 ? -8.477 -8.262 11.540 1.00 88.69 481 SER A O 1
ATOM 3877 N N . ARG A 1 482 ? -10.129 -8.720 12.979 1.00 89.25 482 ARG A N 1
ATOM 3878 C CA . ARG A 1 482 ? -10.807 -9.798 12.249 1.00 89.25 482 ARG A CA 1
ATOM 3879 C C . ARG A 1 482 ? -12.294 -9.718 12.617 1.00 89.25 482 ARG A C 1
ATOM 3881 O O . ARG A 1 482 ? -12.866 -10.666 13.145 1.00 89.25 482 ARG A O 1
ATOM 3888 N N . TRP A 1 483 ? -12.877 -8.528 12.439 1.00 93.31 483 TRP A N 1
ATOM 3889 C CA . TRP A 1 483 ? -14.259 -8.253 12.826 1.00 93.31 483 TRP A CA 1
ATOM 3890 C C . TRP A 1 483 ? -15.217 -9.170 12.068 1.00 93.31 483 TRP A C 1
ATOM 3892 O O . TRP A 1 483 ? -15.197 -9.202 10.834 1.00 93.31 483 TRP A O 1
ATOM 3902 N N . ASN A 1 484 ? -16.061 -9.898 12.800 1.00 93.00 484 ASN A N 1
ATOM 3903 C CA . ASN A 1 484 ? -17.067 -10.738 12.174 1.00 93.00 484 ASN A CA 1
ATOM 3904 C C . ASN A 1 484 ? -18.252 -9.867 11.720 1.00 93.00 484 ASN A C 1
ATOM 3906 O O . ASN A 1 484 ? -19.022 -9.372 12.539 1.00 93.00 484 ASN A O 1
ATOM 3910 N N . ASN A 1 485 ? -18.356 -9.648 10.408 1.00 89.75 485 ASN A N 1
ATOM 3911 C CA . ASN A 1 485 ? -19.413 -8.838 9.793 1.00 89.75 485 ASN A CA 1
ATOM 3912 C C . ASN A 1 485 ? -20.687 -9.649 9.487 1.00 89.75 485 ASN A C 1
ATOM 3914 O O . ASN A 1 485 ? -21.672 -9.070 9.044 1.00 89.75 485 ASN A O 1
ATOM 3918 N N . GLU A 1 486 ? -20.677 -10.964 9.723 1.00 92.56 486 GLU A N 1
ATOM 3919 C CA . GLU A 1 486 ? -21.823 -11.860 9.501 1.00 92.56 486 GLU A CA 1
ATOM 3920 C C . GLU A 1 486 ? -22.755 -11.929 10.726 1.00 92.56 486 GLU A C 1
ATOM 3922 O O . GLU A 1 486 ? -23.854 -12.475 10.649 1.00 92.56 486 GLU A O 1
ATOM 3927 N N . VAL A 1 487 ? -22.330 -11.376 11.869 1.00 93.69 487 VAL A N 1
ATOM 3928 C CA . VAL A 1 487 ? -23.099 -11.388 13.121 1.00 93.69 487 VAL A CA 1
ATOM 3929 C C . VAL A 1 487 ? -24.083 -10.225 13.152 1.00 93.69 487 VAL A C 1
ATOM 3931 O O . VAL A 1 487 ? -23.680 -9.068 13.273 1.00 93.69 487 VAL A O 1
ATOM 3934 N N . ASP A 1 488 ? -25.379 -10.537 13.137 1.00 95.25 488 ASP A N 1
ATOM 3935 C CA . ASP A 1 488 ? -26.407 -9.566 13.511 1.00 95.25 488 ASP A CA 1
ATOM 3936 C C . ASP A 1 488 ? -26.319 -9.261 15.018 1.00 95.25 488 ASP A C 1
ATOM 3938 O O . ASP A 1 488 ? -26.438 -10.148 15.870 1.00 95.25 488 ASP A O 1
ATOM 3942 N N . LEU A 1 489 ? -26.088 -7.986 15.335 1.00 96.81 489 LEU A N 1
ATOM 3943 C CA . LEU A 1 489 ? -25.992 -7.468 16.699 1.00 96.81 489 LEU A CA 1
ATOM 3944 C C . LEU A 1 489 ? -27.349 -6.997 17.255 1.00 96.81 489 LEU A C 1
ATOM 3946 O O . LEU A 1 489 ? -27.413 -6.554 18.405 1.00 96.81 489 LEU A O 1
ATOM 3950 N N . LYS A 1 490 ? -28.437 -7.086 16.477 1.00 97.75 490 LYS A N 1
ATOM 3951 C CA . LYS A 1 490 ? -29.793 -6.758 16.930 1.00 97.75 490 LYS A CA 1
ATOM 3952 C C . LYS A 1 490 ? -30.181 -7.597 18.150 1.00 97.75 490 LYS A C 1
ATOM 3954 O O . LYS A 1 490 ? -30.096 -8.824 18.144 1.00 97.75 490 LYS A O 1
ATOM 3959 N N . GLY A 1 491 ? -30.600 -6.919 19.218 1.00 97.69 491 GLY A N 1
ATOM 3960 C CA . GLY A 1 491 ? -30.960 -7.547 20.493 1.00 97.69 491 GLY A CA 1
ATOM 3961 C C . GLY A 1 491 ? -29.802 -8.206 21.258 1.00 97.69 491 GLY A C 1
ATOM 3962 O O . GLY A 1 491 ? -30.069 -8.895 22.240 1.00 97.69 491 GLY A O 1
ATOM 3963 N N . LYS A 1 492 ? -28.540 -8.055 20.821 1.00 98.19 492 LYS A N 1
ATOM 3964 C CA . LYS A 1 492 ? -27.384 -8.735 21.431 1.00 98.19 492 LYS A CA 1
ATOM 3965 C C . LYS A 1 492 ? -26.754 -7.948 22.573 1.00 98.19 492 LYS A C 1
ATOM 3967 O O . LYS A 1 492 ? -26.673 -6.719 22.551 1.00 98.19 492 LYS A O 1
ATOM 3972 N N . ARG A 1 493 ? -26.199 -8.690 23.526 1.00 98.62 493 ARG A N 1
ATOM 3973 C CA . ARG A 1 493 ? -25.299 -8.218 24.581 1.00 98.62 493 ARG A CA 1
ATOM 3974 C C . ARG A 1 493 ? -23.854 -8.380 24.112 1.00 98.62 493 ARG A C 1
ATOM 3976 O O . ARG A 1 493 ? -23.371 -9.501 23.956 1.00 98.62 493 ARG A O 1
ATOM 3983 N N . LEU A 1 494 ? -23.165 -7.269 23.871 1.00 98.44 494 LEU A N 1
ATOM 3984 C CA . LEU A 1 494 ? -21.806 -7.223 23.332 1.00 98.44 494 LEU A CA 1
ATOM 3985 C C . LEU A 1 494 ? -20.819 -6.674 24.369 1.00 98.44 494 LEU A C 1
ATOM 3987 O O . LEU A 1 494 ? -20.874 -5.498 24.735 1.00 98.44 494 LEU A O 1
ATOM 3991 N N . ALA A 1 495 ? -19.843 -7.488 24.766 1.00 98.38 495 ALA A N 1
ATOM 3992 C CA . ALA A 1 495 ? -18.652 -6.999 25.447 1.00 98.38 495 ALA A CA 1
ATOM 3993 C C . ALA A 1 495 ? -17.662 -6.398 24.438 1.00 98.38 495 ALA A C 1
ATOM 3995 O O . ALA A 1 495 ? -17.310 -7.039 23.449 1.00 98.38 495 ALA A O 1
ATOM 3996 N N . VAL A 1 496 ? -17.138 -5.202 24.716 1.00 97.94 496 VAL A N 1
ATOM 3997 C CA . VAL A 1 496 ? -16.015 -4.606 23.969 1.00 97.94 496 VAL A CA 1
ATOM 3998 C C . VAL A 1 496 ? -14.830 -4.446 24.914 1.00 97.94 496 VAL A C 1
ATOM 4000 O O . VAL A 1 496 ? -14.844 -3.603 25.807 1.00 97.94 496 VAL A O 1
ATOM 4003 N N . VAL A 1 497 ? -13.780 -5.247 24.743 1.00 97.38 497 VAL A N 1
ATOM 4004 C CA . VAL A 1 497 ? -12.618 -5.219 25.644 1.00 97.38 497 VAL A CA 1
ATOM 4005 C C . VAL A 1 497 ? -11.540 -4.302 25.073 1.00 97.38 497 VAL A C 1
ATOM 4007 O O . VAL A 1 497 ? -10.826 -4.678 24.148 1.00 97.38 497 VAL A O 1
ATOM 4010 N N . GLY A 1 498 ? -11.401 -3.101 25.637 1.00 94.06 498 GLY A N 1
ATOM 4011 C CA . GLY A 1 498 ? -10.379 -2.116 25.277 1.00 94.06 498 GLY A CA 1
ATOM 4012 C C . GLY A 1 498 ? -10.925 -0.775 24.767 1.00 94.06 498 GLY A C 1
ATOM 4013 O O . GLY A 1 498 ? -11.974 -0.688 24.132 1.00 94.06 498 GLY A O 1
ATOM 4014 N N . ASN A 1 499 ? -10.165 0.293 25.029 1.00 92.62 499 ASN A N 1
ATOM 4015 C CA . ASN A 1 499 ? -10.442 1.691 24.661 1.00 92.62 499 ASN A CA 1
ATOM 4016 C C . ASN A 1 499 ? -9.329 2.326 23.796 1.00 92.62 499 ASN A C 1
ATOM 4018 O O . ASN A 1 499 ? -9.127 3.541 23.816 1.00 92.62 499 ASN A O 1
ATOM 4022 N N . GLY A 1 500 ? -8.588 1.511 23.037 1.00 90.06 500 GLY A N 1
ATOM 4023 C CA . GLY A 1 500 ? -7.736 2.002 21.945 1.00 90.06 500 GLY A CA 1
ATOM 4024 C C . GLY A 1 500 ? -8.559 2.469 20.733 1.00 90.06 500 GLY A C 1
ATOM 4025 O O . GLY A 1 500 ? -9.786 2.363 20.746 1.00 90.06 500 GLY A O 1
ATOM 4026 N N . SER A 1 501 ? -7.895 2.932 19.660 1.00 88.75 501 SER A N 1
ATOM 4027 C CA . SER A 1 501 ? -8.570 3.446 18.447 1.00 88.75 501 SER A CA 1
ATOM 4028 C C . SER A 1 501 ? -9.658 2.504 17.907 1.00 88.75 501 SER A C 1
ATOM 4030 O O . SER A 1 501 ? -10.717 2.989 17.531 1.00 88.75 501 SER A O 1
ATOM 4032 N N . SER A 1 502 ? -9.457 1.178 17.916 1.00 90.94 502 SER A N 1
ATOM 4033 C CA . SER A 1 502 ? -10.491 0.224 17.482 1.00 90.94 502 SER A CA 1
ATOM 4034 C C . SER A 1 502 ? -11.741 0.263 18.369 1.00 90.94 502 SER A C 1
ATOM 4036 O O . SER A 1 502 ? -12.842 0.432 17.860 1.00 90.94 502 SER A O 1
ATOM 4038 N N . GLY A 1 503 ? -11.582 0.167 19.694 1.00 92.38 503 GLY A N 1
ATOM 4039 C CA . GLY A 1 503 ? -12.712 0.123 20.631 1.00 92.38 503 GLY A CA 1
ATOM 4040 C C . GLY A 1 503 ? -13.555 1.401 20.615 1.00 92.38 503 GLY A C 1
ATOM 4041 O O . GLY A 1 503 ? -14.780 1.329 20.651 1.00 92.38 503 GLY A O 1
ATOM 4042 N N . ILE A 1 504 ? -12.911 2.569 20.484 1.00 94.44 504 ILE A N 1
ATOM 4043 C CA . ILE A 1 504 ? -13.624 3.855 20.411 1.00 94.44 504 ILE A CA 1
ATOM 4044 C C . ILE A 1 504 ? -14.230 4.154 19.032 1.00 94.44 504 ILE A C 1
ATOM 4046 O O . ILE A 1 504 ? -15.095 5.016 18.936 1.00 94.44 504 ILE A O 1
ATOM 4050 N N . GLN A 1 505 ? -13.789 3.488 17.959 1.00 94.50 505 GLN A N 1
ATOM 4051 C CA . GLN A 1 505 ? -14.405 3.640 16.634 1.00 94.50 505 GLN A CA 1
ATOM 4052 C C . GLN A 1 505 ? -15.637 2.737 16.482 1.00 94.50 505 GLN A C 1
ATOM 4054 O O . GLN A 1 505 ? -16.640 3.190 15.937 1.00 94.50 505 GLN A O 1
ATOM 4059 N N . VAL A 1 506 ? -15.598 1.515 17.029 1.00 95.12 506 VAL A N 1
ATOM 4060 C CA . VAL A 1 506 ? -16.714 0.552 16.980 1.00 95.12 506 VAL A CA 1
ATOM 4061 C C . VAL A 1 506 ? -17.985 1.114 17.618 1.00 95.12 506 VAL A C 1
ATOM 4063 O O . VAL A 1 506 ? -18.992 1.266 16.936 1.00 95.12 506 VAL A O 1
ATOM 4066 N N . ILE A 1 507 ? -17.937 1.442 18.915 1.00 96.00 507 ILE A N 1
ATOM 4067 C CA . ILE A 1 507 ? -19.127 1.737 19.735 1.00 96.00 507 ILE A CA 1
ATOM 4068 C C . ILE A 1 507 ? -20.054 2.811 19.127 1.00 96.00 507 ILE A C 1
ATOM 4070 O O . ILE A 1 507 ? -21.233 2.503 18.946 1.00 96.00 507 ILE A O 1
ATOM 4074 N N . PRO A 1 508 ? -19.585 4.021 18.745 1.00 95.44 508 PRO A N 1
ATOM 4075 C CA . PRO A 1 508 ? -20.469 5.045 18.177 1.00 95.44 508 PRO A CA 1
ATOM 4076 C C . PRO A 1 508 ? -21.092 4.662 16.824 1.00 95.44 508 PRO A C 1
ATOM 4078 O O . PRO A 1 508 ? -22.046 5.303 16.406 1.00 95.44 508 PRO A O 1
ATOM 4081 N N . ASN A 1 509 ? -20.589 3.624 16.143 1.00 95.12 509 ASN A N 1
ATOM 4082 C CA . ASN A 1 509 ? -21.126 3.140 14.867 1.00 95.12 509 ASN A CA 1
ATOM 4083 C C . ASN A 1 509 ? -22.064 1.926 15.021 1.00 95.12 509 ASN A C 1
ATOM 4085 O O . ASN A 1 509 ? -22.586 1.443 14.021 1.00 95.12 509 ASN A O 1
ATOM 4089 N N . ILE A 1 510 ? -22.279 1.431 16.248 1.00 95.81 510 ILE A N 1
ATOM 4090 C CA . ILE A 1 510 ? -23.195 0.309 16.541 1.00 95.81 510 ILE A CA 1
ATOM 4091 C C . ILE A 1 510 ? -24.213 0.606 17.655 1.00 95.81 510 ILE A C 1
ATOM 4093 O O . ILE A 1 510 ? -25.151 -0.159 17.830 1.00 95.81 510 ILE A O 1
ATOM 4097 N N . VAL A 1 511 ? -24.062 1.701 18.410 1.00 96.69 511 VAL A N 1
ATOM 4098 C CA . VAL A 1 511 ? -24.887 2.025 19.596 1.00 96.69 511 VAL A CA 1
ATOM 4099 C C . VAL A 1 511 ? -26.381 2.254 19.313 1.00 96.69 511 VAL A C 1
ATOM 4101 O O . VAL A 1 511 ? -27.204 2.120 20.222 1.00 96.69 511 VAL A O 1
ATOM 4104 N N . ASP A 1 512 ? -26.738 2.577 18.068 1.00 96.75 512 ASP A N 1
ATOM 4105 C CA . ASP A 1 512 ? -28.123 2.754 17.611 1.00 96.75 512 ASP A CA 1
ATOM 4106 C C . ASP A 1 512 ? -28.733 1.482 16.978 1.00 96.75 512 ASP A C 1
ATOM 4108 O O . ASP A 1 512 ? -29.866 1.526 16.499 1.00 96.75 512 ASP A O 1
ATOM 4112 N N . ILE A 1 513 ? -28.030 0.339 16.990 1.00 97.62 513 ILE A N 1
ATOM 4113 C CA . ILE A 1 513 ? -28.613 -0.952 16.587 1.00 97.62 513 ILE A CA 1
ATOM 4114 C C . ILE A 1 513 ? -29.744 -1.327 17.557 1.00 97.62 513 ILE A C 1
ATOM 4116 O O . ILE A 1 513 ? -29.612 -1.238 18.778 1.00 97.62 513 ILE A O 1
ATOM 4120 N N . GLU A 1 514 ? -30.877 -1.757 17.006 1.00 97.31 514 GLU A N 1
ATOM 4121 C CA . GLU A 1 514 ? -32.095 -2.037 17.767 1.00 97.31 514 GLU A CA 1
ATOM 4122 C C . GLU A 1 514 ? -31.857 -3.098 18.858 1.00 97.31 514 GLU A C 1
ATOM 4124 O O . GLU A 1 514 ? -31.418 -4.214 18.583 1.00 97.31 514 GLU A O 1
ATOM 4129 N N . GLY A 1 515 ? -32.136 -2.747 20.115 1.00 96.94 515 GLY A N 1
ATOM 4130 C CA . GLY A 1 515 ? -32.002 -3.655 21.259 1.00 96.94 515 GLY A CA 1
ATOM 4131 C C . GLY A 1 515 ? -30.570 -4.068 21.629 1.00 96.94 515 GLY A C 1
ATOM 4132 O O . GLY A 1 515 ? -30.419 -4.938 22.483 1.00 96.94 515 GLY A O 1
ATOM 4133 N N . ILE A 1 516 ? -29.524 -3.492 21.022 1.00 98.19 516 ILE A N 1
ATOM 4134 C CA . ILE A 1 516 ? -28.141 -3.816 21.402 1.00 98.19 516 ILE A CA 1
ATOM 4135 C C . ILE A 1 516 ? -27.824 -3.281 22.806 1.00 98.19 516 ILE A C 1
ATOM 4137 O O . ILE A 1 516 ? -28.115 -2.124 23.121 1.00 98.19 516 ILE A O 1
ATOM 4141 N N . HIS A 1 517 ? -27.157 -4.092 23.622 1.00 98.50 517 HIS A N 1
ATOM 4142 C CA . HIS A 1 517 ? -26.576 -3.695 24.903 1.00 98.50 517 HIS A CA 1
ATOM 4143 C C . HIS A 1 517 ? -25.055 -3.841 24.835 1.00 98.50 517 HIS A C 1
ATOM 4145 O O . HIS A 1 517 ? -24.551 -4.907 24.491 1.00 98.50 517 HIS A O 1
ATOM 4151 N N . ILE A 1 518 ? -24.312 -2.780 25.151 1.00 98.56 518 ILE A N 1
ATOM 4152 C CA . ILE A 1 518 ? -22.853 -2.737 24.999 1.00 98.56 518 ILE A CA 1
ATOM 4153 C C . ILE A 1 518 ? -22.196 -2.533 26.364 1.00 98.56 518 ILE A C 1
ATOM 4155 O O . ILE A 1 518 ? -22.401 -1.501 27.003 1.00 98.56 518 ILE A O 1
ATOM 4159 N N . THR A 1 519 ? -21.333 -3.461 26.773 1.00 98.62 519 THR A N 1
ATOM 4160 C CA . THR A 1 519 ? -20.491 -3.306 27.968 1.00 98.62 519 THR A CA 1
ATOM 4161 C C . THR A 1 519 ? -19.027 -3.196 27.557 1.00 98.62 519 THR A C 1
ATOM 4163 O O . THR A 1 519 ? -18.412 -4.162 27.106 1.00 98.62 519 THR A O 1
ATOM 4166 N N . GLN A 1 520 ? -18.438 -2.012 27.706 1.00 97.94 520 GLN A N 1
ATOM 4167 C CA . GLN A 1 520 ? -17.030 -1.789 27.402 1.00 97.94 520 GLN A CA 1
ATOM 4168 C C . GLN A 1 520 ? -16.156 -1.975 28.645 1.00 97.94 520 GLN A C 1
ATOM 4170 O O . GLN A 1 520 ? -16.307 -1.265 29.638 1.00 97.94 520 GLN A O 1
ATOM 4175 N N . PHE A 1 521 ? -15.178 -2.872 28.556 1.00 97.56 521 PHE A N 1
ATOM 4176 C CA . PHE A 1 521 ? -14.185 -3.104 29.602 1.00 97.56 521 PHE A CA 1
ATOM 4177 C C . PHE A 1 521 ? -12.911 -2.308 29.318 1.00 97.56 521 PHE A C 1
ATOM 4179 O O . PHE A 1 521 ? -12.358 -2.376 28.216 1.00 97.56 521 PHE A O 1
ATOM 4186 N N . ILE A 1 522 ? -12.411 -1.573 30.313 1.00 94.38 522 ILE A N 1
ATOM 4187 C CA . ILE A 1 522 ? -11.196 -0.757 30.193 1.00 94.38 522 ILE A CA 1
ATOM 4188 C C . ILE A 1 522 ? -10.186 -1.053 31.301 1.00 94.38 522 ILE A C 1
ATOM 4190 O O . ILE A 1 522 ? -10.540 -1.290 32.448 1.00 94.38 522 ILE A O 1
ATOM 4194 N N . ARG A 1 523 ? -8.893 -0.997 30.954 1.00 90.25 523 ARG A N 1
ATOM 4195 C CA . ARG A 1 523 ? -7.778 -1.200 31.900 1.00 90.25 523 ARG A CA 1
ATOM 4196 C C . ARG A 1 523 ? -7.061 0.095 32.278 1.00 90.25 523 ARG A C 1
ATOM 4198 O O . ARG A 1 523 ? -6.394 0.168 33.306 1.00 90.25 523 ARG A O 1
ATOM 4205 N N . SER A 1 524 ? -7.088 1.107 31.413 1.00 89.38 524 SER A N 1
ATOM 4206 C CA . SER A 1 524 ? -6.348 2.353 31.632 1.00 89.38 524 SER A CA 1
ATOM 4207 C C . SER A 1 524 ? -7.015 3.525 30.908 1.00 89.38 524 SER A C 1
ATOM 4209 O O . SER A 1 524 ? -7.466 3.346 29.774 1.00 89.38 524 SER A O 1
ATOM 4211 N N . PRO A 1 525 ? -7.048 4.727 31.509 1.00 91.50 525 PRO A N 1
ATOM 4212 C CA . PRO A 1 525 ? -7.548 5.925 30.845 1.00 91.50 525 PRO A CA 1
ATOM 4213 C C . PRO A 1 525 ? -6.650 6.332 29.669 1.00 91.50 525 PRO A C 1
ATOM 4215 O O . PRO A 1 525 ? -5.460 6.012 29.634 1.00 91.50 525 PRO A O 1
ATOM 4218 N N . GLY A 1 526 ? -7.238 7.057 28.718 1.00 92.31 526 GLY A N 1
ATOM 4219 C CA . GLY A 1 526 ? -6.581 7.607 27.532 1.00 92.31 526 GLY A CA 1
ATOM 4220 C C . GLY A 1 526 ? -6.882 9.097 27.377 1.00 92.31 526 GLY A C 1
ATOM 4221 O O . GLY A 1 526 ? -7.827 9.603 27.970 1.00 92.31 526 GLY A O 1
ATOM 4222 N N . TYR A 1 527 ? -6.091 9.813 26.578 1.00 94.31 527 TYR A N 1
ATOM 4223 C CA . TYR A 1 527 ? -6.442 11.175 26.163 1.00 94.31 527 TYR A CA 1
ATOM 4224 C C . TYR A 1 527 ? -7.205 11.120 24.840 1.00 94.31 527 TYR A C 1
ATOM 4226 O O . TYR A 1 527 ? -6.701 10.538 23.876 1.00 94.31 527 TYR A O 1
ATOM 4234 N N . PHE A 1 528 ? -8.369 11.767 24.784 1.00 94.75 528 PHE A N 1
ATOM 4235 C CA . PHE A 1 528 ? -9.280 11.737 23.640 1.00 94.75 528 PHE A CA 1
ATOM 4236 C C . PHE A 1 528 ? -9.553 13.154 23.128 1.00 94.75 528 PHE A C 1
ATOM 4238 O O . PHE A 1 528 ? -9.936 14.033 23.896 1.00 94.75 528 PHE A O 1
ATOM 4245 N N . ARG A 1 529 ? -9.326 13.394 21.833 1.00 92.50 529 ARG A N 1
ATOM 4246 C CA . ARG A 1 529 ? -9.485 14.705 21.177 1.00 92.50 529 ARG A CA 1
ATOM 4247 C C . ARG A 1 529 ? -10.612 14.702 20.152 1.00 92.50 529 ARG A C 1
ATOM 4249 O O . ARG A 1 529 ? -10.752 13.699 19.466 1.00 92.50 529 ARG A O 1
ATOM 4256 N N . PRO A 1 530 ? -11.324 15.821 19.937 1.00 91.81 530 PRO A N 1
ATOM 4257 C CA . PRO A 1 530 ? -12.436 15.864 18.992 1.00 91.81 530 PRO A CA 1
ATOM 4258 C C . PRO A 1 530 ? -11.995 15.523 17.563 1.00 91.81 530 PRO A C 1
ATOM 4260 O O . PRO A 1 530 ? -11.138 16.202 16.981 1.00 91.81 530 PRO A O 1
ATOM 4263 N N . LYS A 1 531 ? -12.619 14.505 16.962 1.00 89.56 531 LYS A N 1
ATOM 4264 C CA . LYS A 1 531 ? -12.447 14.131 15.552 1.00 89.56 531 LYS A CA 1
ATOM 4265 C C . LYS A 1 531 ? -13.459 14.868 14.677 1.00 89.56 531 LYS A C 1
ATOM 4267 O O . LYS A 1 531 ? -14.353 14.266 14.096 1.00 89.56 531 LYS A O 1
ATOM 4272 N N . VAL A 1 532 ? -13.306 16.190 14.548 1.00 84.69 532 VAL A N 1
ATOM 4273 C CA . VAL A 1 532 ? -14.142 16.981 13.624 1.00 84.69 532 VAL A CA 1
ATOM 4274 C C . VAL A 1 532 ? -13.866 16.522 12.190 1.00 84.69 532 VAL A C 1
ATOM 4276 O O . VAL A 1 532 ? -12.839 16.898 11.607 1.00 84.69 532 VAL A O 1
ATOM 4279 N N . ASN A 1 533 ? -14.744 15.671 11.654 1.00 87.00 533 ASN A N 1
ATOM 4280 C CA . ASN A 1 533 ? -14.748 15.270 10.254 1.00 87.00 533 ASN A CA 1
ATOM 4281 C C . ASN A 1 533 ? -15.623 16.221 9.449 1.00 87.00 533 ASN A C 1
ATOM 4283 O O . ASN A 1 533 ? -16.674 16.656 9.905 1.00 87.00 533 ASN A O 1
ATOM 4287 N N . PHE A 1 534 ? -15.157 16.543 8.253 1.00 90.94 534 PHE A N 1
ATOM 4288 C CA . PHE A 1 534 ? -15.910 17.306 7.276 1.00 90.94 534 PHE A CA 1
ATOM 4289 C C . PHE A 1 534 ? -15.594 16.748 5.897 1.00 90.94 534 PHE A C 1
ATOM 4291 O O . PHE A 1 534 ? -14.457 16.343 5.623 1.00 90.94 534 PHE A O 1
ATOM 4298 N N . GLU A 1 535 ? -16.602 16.740 5.037 1.00 94.38 535 GLU A N 1
ATOM 4299 C CA . GLU A 1 535 ? -16.416 16.473 3.621 1.00 94.38 535 GLU A CA 1
ATOM 4300 C C . GLU A 1 535 ? -15.712 17.654 2.955 1.00 94.38 535 GLU A C 1
ATOM 4302 O O . GLU A 1 535 ? -15.987 18.820 3.249 1.00 94.38 535 GLU A O 1
ATOM 4307 N N . TYR A 1 536 ? -14.791 17.357 2.043 1.00 94.19 536 TYR A N 1
ATOM 4308 C CA . TYR A 1 536 ? -14.192 18.375 1.198 1.00 94.19 536 TYR A CA 1
ATOM 4309 C C . TYR A 1 536 ? -15.226 18.845 0.181 1.00 94.19 536 TYR A C 1
ATOM 4311 O O . TYR A 1 536 ? -15.703 18.053 -0.630 1.00 94.19 536 TYR A O 1
ATOM 4319 N N . SER A 1 537 ? -15.558 20.136 0.192 1.00 94.56 537 SER A N 1
ATOM 4320 C CA . SER A 1 537 ? -16.547 20.691 -0.734 1.00 94.56 537 SER A CA 1
ATOM 4321 C C . SER A 1 537 ? -16.109 20.529 -2.194 1.00 94.56 537 SER A C 1
ATOM 4323 O O . SER A 1 537 ? -14.919 20.390 -2.494 1.00 94.56 537 SER A O 1
ATOM 4325 N N . PHE A 1 538 ? -17.059 20.602 -3.133 1.00 93.31 538 PHE A N 1
ATOM 4326 C CA . PHE A 1 538 ? -16.749 20.572 -4.567 1.00 93.31 538 PHE A CA 1
ATOM 4327 C C . PHE A 1 538 ? -15.657 21.591 -4.941 1.00 93.31 538 PHE A C 1
ATOM 4329 O O . PHE A 1 538 ? -14.692 21.234 -5.614 1.00 93.31 538 PHE A O 1
ATOM 4336 N N . LEU A 1 539 ? -15.746 22.819 -4.416 1.00 93.75 539 LEU A N 1
ATOM 4337 C CA . LEU A 1 539 ? -14.739 23.859 -4.632 1.00 93.75 539 LEU A CA 1
ATOM 4338 C C . LEU A 1 539 ? -13.372 23.485 -4.037 1.00 93.75 539 LEU A C 1
ATOM 4340 O O . LEU A 1 539 ? -12.359 23.692 -4.695 1.00 93.75 539 LEU A O 1
ATOM 4344 N N . GLN A 1 540 ? -13.308 22.893 -2.839 1.00 93.88 540 GLN A N 1
ATOM 4345 C CA . GLN A 1 540 ? -12.036 22.426 -2.266 1.00 93.88 540 GLN A CA 1
ATOM 4346 C C . GLN A 1 540 ? -11.401 21.323 -3.124 1.00 93.88 540 GLN A C 1
ATOM 4348 O O . GLN A 1 540 ? -10.217 21.406 -3.448 1.00 93.88 540 GLN A O 1
ATOM 4353 N N . ARG A 1 541 ? -12.190 20.332 -3.563 1.00 94.56 541 ARG A N 1
ATOM 4354 C CA . ARG A 1 541 ? -11.721 19.254 -4.453 1.00 94.56 541 ARG A CA 1
ATOM 4355 C C . ARG A 1 541 ? -11.301 19.782 -5.832 1.00 94.56 541 ARG A C 1
ATOM 4357 O O . ARG A 1 541 ? -10.364 19.245 -6.425 1.00 94.56 541 ARG A O 1
ATOM 4364 N N . LEU A 1 542 ? -11.938 20.842 -6.334 1.00 93.56 542 LEU A N 1
ATOM 4365 C CA . LEU A 1 542 ? -11.525 21.538 -7.556 1.00 93.56 542 LEU A CA 1
ATOM 4366 C C . LEU A 1 542 ? -10.196 22.285 -7.354 1.00 93.56 542 LEU A C 1
ATOM 4368 O O . LEU A 1 542 ? -9.259 22.075 -8.118 1.00 93.56 542 LEU A O 1
ATOM 4372 N N . LEU A 1 543 ? -10.066 23.072 -6.282 1.00 96.19 543 LEU A N 1
ATOM 4373 C CA . LEU A 1 543 ? -8.829 23.784 -5.935 1.00 96.19 543 LEU A CA 1
ATOM 4374 C C . LEU A 1 543 ? -7.647 22.827 -5.713 1.00 96.19 543 LEU A C 1
ATOM 4376 O O . LEU A 1 543 ? -6.531 23.132 -6.121 1.00 96.19 543 LEU A O 1
ATOM 4380 N N . PHE A 1 544 ? -7.869 21.641 -5.137 1.00 96.38 544 PHE A N 1
ATOM 4381 C CA . PHE A 1 544 ? -6.823 20.624 -4.972 1.00 96.38 544 PHE A CA 1
ATOM 4382 C C . PHE A 1 544 ? -6.284 20.047 -6.293 1.00 96.38 544 PHE A C 1
ATOM 4384 O O . PHE A 1 544 ? -5.207 19.450 -6.280 1.00 96.38 544 PHE A O 1
ATOM 4391 N N . ARG A 1 545 ? -6.984 20.228 -7.422 1.00 95.06 545 ARG A N 1
ATOM 4392 C CA . ARG A 1 545 ? -6.486 19.865 -8.763 1.00 95.06 545 ARG A CA 1
ATOM 4393 C C . ARG A 1 545 ? -5.537 20.919 -9.346 1.00 95.06 545 ARG A C 1
ATOM 4395 O O . ARG A 1 545 ? -4.788 20.599 -10.264 1.00 95.06 545 ARG A O 1
ATOM 4402 N N . ILE A 1 546 ? -5.527 22.145 -8.815 1.00 95.62 546 ILE A N 1
ATOM 4403 C CA . ILE A 1 546 ? -4.600 23.198 -9.250 1.00 95.62 546 ILE A CA 1
ATOM 4404 C C . ILE A 1 546 ? -3.173 22.825 -8.803 1.00 95.62 546 ILE A C 1
ATOM 4406 O O . ILE A 1 546 ? -2.965 22.524 -7.617 1.00 95.62 546 ILE A O 1
ATOM 4410 N N . PRO A 1 547 ? -2.169 22.857 -9.705 1.00 93.81 547 PRO A N 1
ATOM 4411 C CA . PRO A 1 547 ? -0.783 22.559 -9.365 1.00 93.81 547 PRO A CA 1
ATOM 4412 C C . PRO A 1 547 ? -0.292 23.335 -8.136 1.00 93.81 547 PRO A C 1
ATOM 4414 O O . PRO A 1 547 ? -0.498 24.537 -7.999 1.00 93.81 547 PRO A O 1
ATOM 4417 N N . GLY A 1 548 ? 0.350 22.630 -7.205 1.00 93.44 548 GLY A N 1
ATOM 4418 C CA . GLY A 1 548 ? 0.898 23.214 -5.976 1.00 93.44 548 GLY A CA 1
ATOM 4419 C C . GLY A 1 548 ? -0.106 23.434 -4.836 1.00 93.44 548 GLY A C 1
ATOM 4420 O O . GLY A 1 548 ? 0.283 23.246 -3.685 1.00 93.44 548 GLY A O 1
ATOM 4421 N N . VAL A 1 549 ? -1.388 23.723 -5.095 1.00 95.94 549 VAL A N 1
ATOM 4422 C CA . VAL A 1 549 ? -2.376 24.042 -4.036 1.00 95.94 549 VAL A CA 1
ATOM 4423 C C . VAL A 1 549 ? -2.525 22.901 -3.028 1.00 95.94 549 VAL A C 1
ATOM 4425 O O . VAL A 1 549 ? -2.406 23.115 -1.819 1.00 95.94 549 VAL A O 1
ATOM 4428 N N . LEU A 1 550 ? -2.692 21.663 -3.502 1.00 95.31 550 LEU A N 1
ATOM 4429 C CA . LEU A 1 550 ? -2.778 20.504 -2.610 1.00 95.31 550 LEU A CA 1
ATOM 4430 C C . LEU A 1 550 ? -1.462 20.238 -1.851 1.00 95.31 550 LEU A C 1
ATOM 4432 O O . LEU A 1 550 ? -1.489 19.783 -0.705 1.00 95.31 550 LEU A O 1
ATOM 4436 N N . ARG A 1 551 ? -0.304 20.571 -2.441 1.00 94.56 551 ARG A N 1
ATOM 4437 C CA . ARG A 1 551 ? 0.991 20.496 -1.742 1.00 94.56 551 ARG A CA 1
ATOM 4438 C C . ARG A 1 551 ? 1.065 21.532 -0.621 1.00 94.56 551 ARG A C 1
ATOM 4440 O O . ARG A 1 551 ? 1.464 21.168 0.478 1.00 94.56 551 ARG A O 1
ATOM 4447 N N . LEU A 1 552 ? 0.634 22.774 -0.852 1.00 94.69 552 LEU A N 1
ATOM 4448 C CA . LEU A 1 552 ? 0.569 23.823 0.176 1.00 94.69 552 LEU A CA 1
ATOM 4449 C C . LEU A 1 552 ? -0.389 23.448 1.317 1.00 94.69 552 LEU A C 1
ATOM 4451 O O . LEU A 1 552 ? -0.044 23.600 2.488 1.00 94.69 552 LEU A O 1
ATOM 4455 N N . TYR A 1 553 ? -1.554 22.877 0.998 1.00 94.31 553 TYR A N 1
ATOM 4456 C CA . TYR A 1 553 ? -2.484 22.364 2.008 1.00 94.31 553 TYR A CA 1
ATOM 4457 C C . TYR A 1 553 ? -1.870 21.222 2.839 1.00 94.31 553 TYR A C 1
ATOM 4459 O O . TYR A 1 553 ? -1.951 21.242 4.070 1.00 94.31 553 TYR A O 1
ATOM 4467 N N . ARG A 1 554 ? -1.173 20.271 2.197 1.00 92.44 554 ARG A N 1
ATOM 4468 C CA . ARG A 1 554 ? -0.405 19.227 2.898 1.00 92.44 554 ARG A CA 1
ATOM 4469 C C . ARG A 1 554 ? 0.713 19.819 3.762 1.00 92.44 554 ARG A C 1
ATOM 4471 O O . ARG A 1 554 ? 0.884 19.358 4.885 1.00 92.44 554 ARG A O 1
ATOM 4478 N N . TRP A 1 555 ? 1.430 20.843 3.290 1.00 91.06 555 TRP A N 1
ATOM 4479 C CA . TRP A 1 555 ? 2.457 21.5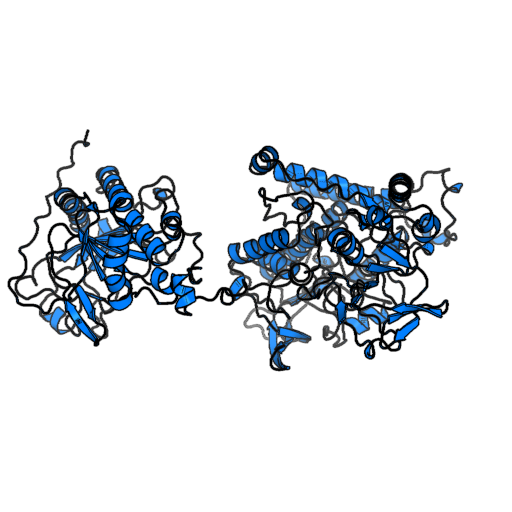54 4.065 1.00 91.06 555 TRP A CA 1
ATOM 4480 C C . TRP A 1 555 ? 1.883 22.247 5.304 1.00 91.06 555 TRP A C 1
ATOM 4482 O O . TRP A 1 555 ? 2.485 22.159 6.371 1.00 91.06 555 TRP A O 1
ATOM 4492 N N . LYS A 1 556 ? 0.694 22.860 5.216 1.00 92.69 556 LYS A N 1
ATOM 4493 C CA . LYS A 1 556 ? -0.008 23.396 6.393 1.00 92.69 556 LYS A CA 1
ATOM 4494 C C . LYS A 1 556 ? -0.259 22.297 7.434 1.00 92.69 556 LYS A C 1
ATOM 4496 O O . LYS A 1 556 ? 0.139 22.452 8.585 1.00 92.69 556 LYS A O 1
ATOM 4501 N N . ILE A 1 557 ? -0.890 21.187 7.031 1.00 91.12 557 ILE A N 1
ATOM 4502 C CA . ILE A 1 557 ? -1.189 20.067 7.944 1.00 91.12 557 ILE A CA 1
ATOM 4503 C C . ILE A 1 557 ? 0.108 19.501 8.537 1.00 91.12 557 ILE A C 1
ATOM 4505 O O . ILE A 1 557 ? 0.176 19.228 9.733 1.00 91.12 557 ILE A O 1
ATOM 4509 N N . TYR A 1 558 ? 1.144 19.353 7.708 1.00 89.06 558 TYR A N 1
ATOM 4510 C CA . TYR A 1 558 ? 2.471 18.923 8.129 1.00 89.06 558 TYR A CA 1
ATOM 4511 C C . TYR A 1 558 ? 3.021 19.818 9.244 1.00 89.06 558 TYR A C 1
ATOM 4513 O O . TYR A 1 558 ? 3.367 19.292 10.291 1.00 89.06 558 TYR A O 1
ATOM 4521 N N . LEU A 1 559 ? 3.045 21.146 9.073 1.00 89.44 559 LEU A N 1
ATOM 4522 C CA . LEU A 1 559 ? 3.590 22.072 10.076 1.00 89.44 559 LEU A CA 1
ATOM 4523 C C . LEU A 1 559 ? 2.785 22.058 11.386 1.00 89.44 559 LEU A C 1
ATOM 4525 O O . LEU A 1 559 ? 3.367 22.128 12.469 1.00 89.44 559 LEU A O 1
ATOM 4529 N N . GLU A 1 560 ? 1.456 21.930 11.304 1.00 89.00 560 GLU A N 1
ATOM 4530 C CA . GLU A 1 560 ? 0.584 21.797 12.479 1.00 89.00 560 GLU A CA 1
ATOM 4531 C C . GLU A 1 560 ? 0.898 20.530 13.284 1.00 89.00 560 GLU A C 1
ATOM 4533 O O . GLU A 1 560 ? 1.054 20.601 14.505 1.00 89.00 560 GLU A O 1
ATOM 4538 N N . TYR A 1 561 ? 1.014 19.378 12.615 1.00 88.12 561 TYR A N 1
ATOM 4539 C CA . TYR A 1 561 ? 1.391 18.120 13.262 1.00 88.12 561 TYR A CA 1
ATOM 4540 C C . TYR A 1 561 ? 2.838 18.153 13.747 1.00 88.12 561 TYR A C 1
ATOM 4542 O O . TYR A 1 561 ? 3.109 17.706 14.862 1.00 88.12 561 TYR A O 1
ATOM 4550 N N . ASP A 1 562 ? 3.747 18.748 12.969 1.00 87.88 562 ASP A N 1
ATOM 4551 C CA . ASP A 1 562 ? 5.163 18.705 13.296 1.00 87.88 562 ASP A CA 1
ATOM 4552 C C . ASP A 1 562 ? 5.469 19.451 14.594 1.00 87.88 562 ASP A C 1
ATOM 4554 O O . ASP A 1 562 ? 6.095 18.907 15.505 1.00 87.88 562 ASP A O 1
ATOM 4558 N N . ARG A 1 563 ? 4.869 20.638 14.737 1.00 88.94 563 ARG A N 1
ATOM 4559 C CA . ARG A 1 563 ? 4.859 21.415 15.979 1.00 88.94 563 ARG A CA 1
ATOM 4560 C C . ARG A 1 563 ? 4.249 20.644 17.154 1.00 88.94 563 ARG A C 1
ATOM 4562 O O . ARG A 1 563 ? 4.743 20.747 18.272 1.00 88.94 563 ARG A O 1
ATOM 4569 N N . ASN A 1 564 ? 3.165 19.900 16.934 1.00 88.25 564 ASN A N 1
ATOM 4570 C CA . ASN A 1 564 ? 2.423 19.253 18.018 1.00 88.25 564 ASN A CA 1
ATOM 4571 C C . ASN A 1 564 ? 3.231 18.144 18.720 1.00 88.25 564 ASN A C 1
ATOM 4573 O O . ASN A 1 564 ? 3.093 18.005 19.935 1.00 88.25 564 ASN A O 1
ATOM 4577 N N . ILE A 1 565 ? 4.101 17.400 18.022 1.00 87.50 565 ILE A N 1
ATOM 4578 C CA . ILE A 1 565 ? 4.946 16.370 18.670 1.00 87.50 565 ILE A CA 1
ATOM 4579 C C . ILE A 1 565 ? 5.988 16.960 19.601 1.00 87.50 565 ILE A C 1
ATOM 4581 O O . ILE A 1 565 ? 6.401 16.276 20.530 1.00 87.50 565 ILE A O 1
ATOM 4585 N N . LEU A 1 566 ? 6.419 18.204 19.362 1.00 88.75 566 LEU A N 1
ATOM 4586 C CA . LEU A 1 566 ? 7.454 18.839 20.173 1.00 88.75 566 LEU A CA 1
ATOM 4587 C C . LEU A 1 566 ? 7.002 18.916 21.632 1.00 88.75 566 LEU A C 1
ATOM 4589 O O . LEU A 1 566 ? 7.826 18.763 22.518 1.00 88.75 566 LEU A O 1
ATOM 4593 N N . SER A 1 567 ? 5.691 18.979 21.892 1.00 90.44 567 SER A N 1
ATOM 4594 C CA . SER A 1 567 ? 5.105 18.831 23.233 1.00 90.44 567 SER A CA 1
ATOM 4595 C C . SER A 1 567 ? 5.412 17.500 23.948 1.00 90.44 567 SER A C 1
ATOM 4597 O O . SER A 1 567 ? 5.075 17.339 25.121 1.00 90.44 567 SER A O 1
ATOM 4599 N N . ARG A 1 568 ? 6.072 16.533 23.296 1.00 90.44 568 ARG A N 1
ATOM 4600 C CA . ARG A 1 568 ? 6.704 15.402 23.981 1.00 90.44 568 ARG A CA 1
ATOM 4601 C C . ARG A 1 568 ? 7.915 15.833 24.810 1.00 90.44 568 ARG A C 1
ATOM 4603 O O . ARG A 1 568 ? 8.117 15.205 25.837 1.00 90.44 568 ARG A O 1
ATOM 4610 N N . GLY A 1 569 ? 8.689 16.837 24.395 1.00 90.88 569 GLY A N 1
ATOM 4611 C CA . GLY A 1 569 ? 9.938 17.262 25.043 1.00 90.88 569 GLY A CA 1
ATOM 4612 C C . GLY A 1 569 ? 9.766 17.767 26.481 1.00 90.88 569 GLY A C 1
ATOM 4613 O O . GLY A 1 569 ? 8.686 18.223 26.865 1.00 90.88 569 GLY A O 1
ATOM 4614 N N . THR A 1 570 ? 10.820 17.674 27.290 1.00 90.75 570 THR A N 1
ATOM 4615 C CA . THR A 1 570 ? 10.840 18.167 28.681 1.00 90.75 570 THR A CA 1
ATOM 4616 C C . THR A 1 570 ? 11.166 19.657 28.808 1.00 90.75 570 THR A C 1
ATOM 4618 O O . THR A 1 570 ? 10.824 20.248 29.829 1.00 90.75 570 THR A O 1
ATOM 4621 N N . GLY A 1 571 ? 11.765 20.275 27.785 1.00 88.62 571 GLY A N 1
ATOM 4622 C CA . GLY A 1 571 ? 12.121 21.699 27.771 1.00 88.62 571 GLY A CA 1
ATOM 4623 C C . GLY A 1 571 ? 10.932 22.640 28.001 1.00 88.62 571 GLY A C 1
ATOM 4624 O O . GLY A 1 571 ? 9.770 22.262 27.805 1.00 88.62 571 GLY A O 1
ATOM 4625 N N . THR A 1 572 ? 11.209 23.880 28.410 1.00 88.88 572 THR A N 1
ATOM 4626 C CA . THR A 1 572 ? 10.193 24.826 28.907 1.00 88.88 572 THR A CA 1
ATOM 4627 C C . THR A 1 572 ? 9.068 25.065 27.898 1.00 88.88 572 THR A C 1
ATOM 4629 O O . THR A 1 572 ? 7.908 24.772 28.184 1.00 88.88 572 THR A O 1
ATOM 4632 N N . TRP A 1 573 ? 9.393 25.510 26.680 1.00 90.19 573 TRP A N 1
ATOM 4633 C CA . TRP A 1 573 ? 8.389 25.786 25.643 1.00 90.19 573 TRP A CA 1
ATOM 4634 C C . TRP A 1 573 ? 7.566 24.541 25.271 1.00 90.19 573 TRP A C 1
ATOM 4636 O O . TRP A 1 573 ? 6.358 24.621 25.035 1.00 90.19 573 TRP A O 1
ATOM 4646 N N . THR A 1 574 ? 8.205 23.367 25.243 1.00 91.31 574 THR A N 1
ATOM 4647 C CA . THR A 1 574 ? 7.530 22.099 24.939 1.00 91.31 574 THR A CA 1
ATOM 4648 C C . THR A 1 574 ? 6.598 21.644 26.058 1.00 91.31 574 THR A C 1
ATOM 4650 O O . THR A 1 574 ? 5.526 21.102 25.776 1.00 91.31 574 THR A O 1
ATOM 4653 N N . SER A 1 575 ? 6.955 21.924 27.310 1.00 90.81 575 SER A N 1
ATOM 4654 C CA . SER A 1 575 ? 6.124 21.657 28.481 1.00 90.81 575 SER A CA 1
ATOM 4655 C C . SER A 1 575 ? 4.914 22.600 28.544 1.00 90.81 575 SER A C 1
ATOM 4657 O O . SER A 1 575 ? 3.799 22.095 28.665 1.00 90.81 575 SER A O 1
ATOM 4659 N N . ASP A 1 576 ? 5.077 23.909 28.305 1.00 92.00 576 ASP A N 1
ATOM 4660 C CA . ASP A 1 576 ? 3.959 24.865 28.160 1.00 92.00 576 ASP A CA 1
ATOM 4661 C C . ASP A 1 576 ? 2.986 24.442 27.045 1.00 92.00 576 ASP A C 1
ATOM 4663 O O . ASP A 1 576 ? 1.762 24.499 27.199 1.00 92.00 576 ASP A O 1
ATOM 4667 N N . LEU A 1 577 ? 3.518 24.005 25.895 1.00 92.62 577 LEU A N 1
ATOM 4668 C CA . LEU A 1 577 ? 2.694 23.510 24.794 1.00 92.62 577 LEU A CA 1
ATOM 4669 C C . LEU A 1 577 ? 1.917 22.253 25.213 1.00 92.62 577 LEU A C 1
ATOM 4671 O O . LEU A 1 577 ? 0.719 22.166 24.935 1.00 92.62 577 LEU A O 1
ATOM 4675 N N . ARG A 1 578 ? 2.564 21.304 25.907 1.00 93.75 578 ARG A N 1
ATOM 4676 C CA . ARG A 1 578 ? 1.921 20.091 26.436 1.00 93.75 578 ARG A CA 1
ATOM 4677 C C . ARG A 1 578 ? 0.830 20.423 27.444 1.00 93.75 578 ARG A C 1
ATOM 4679 O O . ARG A 1 578 ? -0.236 19.817 27.375 1.00 93.75 578 ARG A O 1
ATOM 4686 N N . GLU A 1 579 ? 1.059 21.371 28.345 1.00 94.50 579 GLU A N 1
ATOM 4687 C CA . GLU A 1 579 ? 0.087 21.788 29.355 1.00 94.50 579 GLU A CA 1
ATOM 4688 C C . GLU A 1 579 ? -1.164 22.382 28.699 1.00 94.50 579 GLU A C 1
ATOM 4690 O O . GLU A 1 579 ? -2.257 21.846 28.874 1.00 94.50 579 GLU A O 1
ATOM 4695 N N . ARG A 1 580 ? -1.010 23.384 27.821 1.00 94.81 580 ARG A N 1
ATOM 4696 C CA . ARG A 1 580 ? -2.127 23.972 27.050 1.00 94.81 580 ARG A CA 1
ATOM 4697 C C . ARG A 1 580 ? -2.894 22.909 26.257 1.00 94.81 580 ARG A C 1
ATOM 4699 O O . ARG A 1 580 ? -4.124 22.905 26.215 1.00 94.81 580 ARG A O 1
ATOM 4706 N N . MET A 1 581 ? -2.166 21.979 25.637 1.00 94.50 581 MET A N 1
ATOM 4707 C CA . MET A 1 581 ? -2.736 20.842 24.912 1.00 94.50 581 MET A CA 1
ATOM 4708 C C . MET A 1 581 ? -3.490 19.866 25.826 1.00 94.50 581 MET A C 1
ATOM 4710 O O . MET A 1 581 ? -4.498 19.311 25.381 1.00 94.50 581 MET A O 1
ATOM 4714 N N . THR A 1 582 ? -3.033 19.680 27.065 1.00 95.75 582 THR A N 1
ATOM 4715 C CA . THR A 1 582 ? -3.652 18.832 28.093 1.00 95.75 582 THR A CA 1
ATOM 4716 C C . THR A 1 582 ? -4.932 19.478 28.605 1.00 95.75 582 THR A C 1
ATOM 4718 O O . THR A 1 582 ? -5.990 18.875 28.457 1.00 95.75 582 THR A O 1
ATOM 4721 N N . THR A 1 583 ? -4.872 20.726 29.079 1.00 96.38 583 THR A N 1
ATOM 4722 C CA . THR A 1 583 ? -6.022 21.491 29.592 1.00 96.38 583 THR A CA 1
ATOM 4723 C C . THR A 1 583 ? -7.172 21.532 28.590 1.00 96.38 583 THR A C 1
ATOM 4725 O O . THR A 1 583 ? -8.290 21.150 28.927 1.00 96.38 583 THR A O 1
ATOM 4728 N N . ASN A 1 584 ? -6.898 21.868 27.324 1.00 95.81 584 ASN A N 1
ATOM 4729 C CA . ASN A 1 584 ? -7.925 21.900 26.276 1.00 95.81 584 ASN A CA 1
ATOM 4730 C C . ASN A 1 584 ? -8.549 20.519 25.998 1.00 95.81 584 ASN A C 1
ATOM 4732 O O . ASN A 1 584 ? -9.731 20.426 25.673 1.00 95.81 584 ASN A O 1
ATOM 4736 N N . THR A 1 585 ? -7.769 19.441 26.118 1.00 96.38 585 THR A N 1
ATOM 4737 C CA . THR A 1 585 ? -8.262 18.074 25.877 1.00 96.38 585 THR A CA 1
ATOM 4738 C C . THR A 1 585 ? -9.049 17.547 27.076 1.00 96.38 585 THR A C 1
ATOM 4740 O O . THR A 1 585 ? -10.091 16.936 26.886 1.00 96.38 585 THR A O 1
ATOM 4743 N N . VAL A 1 586 ? -8.612 17.825 28.308 1.00 97.12 586 VAL A N 1
ATOM 4744 C CA . VAL A 1 586 ? -9.344 17.456 29.531 1.00 97.12 586 VAL A CA 1
ATOM 4745 C C . VAL A 1 586 ? -10.656 18.236 29.637 1.00 97.12 586 VAL A C 1
ATOM 4747 O O . VAL A 1 586 ? -11.674 17.645 29.981 1.00 97.12 586 VAL A O 1
ATOM 4750 N N . ALA A 1 587 ? -10.669 19.524 29.277 1.00 97.31 587 ALA A N 1
ATOM 4751 C CA . ALA A 1 587 ? -11.894 20.324 29.215 1.00 97.31 587 ALA A CA 1
ATOM 4752 C C . ALA A 1 587 ? -12.898 19.768 28.189 1.00 97.31 587 ALA A C 1
ATOM 4754 O O . ALA A 1 587 ? -14.085 19.674 28.486 1.00 97.31 587 ALA A O 1
ATOM 4755 N N . TYR A 1 588 ? -12.422 19.339 27.013 1.00 97.38 588 TYR A N 1
ATOM 4756 C CA . TYR A 1 588 ? -13.247 18.614 26.043 1.00 97.38 588 TYR A CA 1
ATOM 4757 C C . TYR A 1 588 ? -13.778 17.295 26.622 1.00 97.38 588 TYR A C 1
ATOM 4759 O O . TYR A 1 588 ? -14.983 17.071 26.624 1.00 97.38 588 TYR A O 1
ATOM 4767 N N . MET A 1 589 ? -12.897 16.456 27.178 1.00 97.56 589 MET A N 1
ATOM 4768 C CA . MET A 1 589 ? -13.280 15.157 27.733 1.00 97.56 589 MET A CA 1
ATOM 4769 C C . MET A 1 589 ? -14.339 15.288 28.830 1.00 97.56 589 MET A C 1
ATOM 4771 O O . MET A 1 589 ? -15.341 14.588 28.774 1.00 97.56 589 MET A O 1
ATOM 4775 N N . LYS A 1 590 ? -14.170 16.215 29.782 1.00 96.94 590 LYS A N 1
ATOM 4776 C CA . LYS A 1 590 ? -15.147 16.456 30.858 1.00 96.94 590 LYS A CA 1
ATOM 4777 C C . LYS A 1 590 ? -16.507 16.958 30.365 1.00 96.94 590 LYS A C 1
ATOM 4779 O O . LYS A 1 590 ? -17.485 16.778 31.078 1.00 96.94 590 LYS A O 1
ATOM 4784 N N . ARG A 1 591 ? -16.566 17.598 29.193 1.00 96.81 591 ARG A N 1
ATOM 4785 C CA . ARG A 1 591 ? -17.808 18.122 28.607 1.00 96.81 591 ARG A CA 1
ATOM 4786 C C . ARG A 1 591 ? -18.641 17.034 27.929 1.00 96.81 591 ARG A C 1
ATOM 4788 O O . ARG A 1 591 ? -19.857 17.070 28.029 1.00 96.81 591 ARG A O 1
ATOM 4795 N N . GLU A 1 592 ? -17.995 16.103 27.226 1.00 96.50 592 GLU A N 1
ATOM 4796 C CA . GLU A 1 592 ? -18.692 15.023 26.505 1.00 96.50 592 GLU A CA 1
ATOM 4797 C C . GLU A 1 592 ? -18.968 13.793 27.393 1.00 96.50 592 GLU A C 1
ATOM 4799 O O . GLU A 1 592 ? -19.905 13.034 27.143 1.00 96.50 592 GLU A O 1
ATOM 4804 N N . LEU A 1 593 ? -18.134 13.566 28.414 1.00 95.75 593 LEU A N 1
ATOM 4805 C CA . LEU A 1 593 ? -18.171 12.373 29.259 1.00 95.75 593 LEU A CA 1
ATOM 4806 C C . LEU A 1 593 ? -19.161 12.513 30.436 1.00 95.75 593 LEU A C 1
ATOM 4808 O O . LEU A 1 593 ? -19.087 13.518 31.149 1.00 95.75 593 LEU A O 1
ATOM 4812 N N . PRO A 1 594 ? -19.979 11.482 30.747 1.00 95.56 594 PRO A N 1
ATOM 4813 C CA . PRO A 1 594 ? -20.797 11.461 31.960 1.00 95.56 594 PRO A CA 1
ATOM 4814 C C . PRO A 1 594 ? -19.955 11.647 33.229 1.00 95.56 594 PRO A C 1
ATOM 4816 O O . PRO A 1 594 ? -18.931 10.977 33.392 1.00 95.56 594 PRO A O 1
ATOM 4819 N N . GLU A 1 595 ? -20.421 12.474 34.170 1.00 95.56 595 GLU A N 1
ATOM 4820 C CA . GLU A 1 595 ? -19.698 12.797 35.416 1.00 95.56 595 GLU A CA 1
ATOM 4821 C C . GLU A 1 595 ? -19.248 11.551 36.196 1.00 95.56 595 GLU A C 1
ATOM 4823 O O . GLU A 1 595 ? -18.101 11.484 36.639 1.00 95.56 595 GLU A O 1
ATOM 4828 N N . LYS A 1 596 ? -20.090 10.503 36.242 1.00 95.31 596 LYS A N 1
ATOM 4829 C CA . LYS A 1 596 ? -19.789 9.200 36.875 1.00 95.31 596 LYS A CA 1
ATOM 4830 C C . LYS A 1 596 ? -18.496 8.522 36.392 1.00 95.31 596 LYS A C 1
ATOM 4832 O O . LYS A 1 596 ? -17.987 7.642 37.078 1.00 95.31 596 LYS A O 1
ATOM 4837 N N . TYR A 1 597 ? -17.966 8.898 35.226 1.00 96.31 597 TYR A N 1
ATOM 4838 C CA . TYR A 1 597 ? -16.739 8.328 34.663 1.00 96.31 597 TYR A CA 1
ATOM 4839 C C . TYR A 1 597 ? -15.531 9.274 34.709 1.00 96.31 597 TYR A C 1
ATOM 4841 O O . TYR A 1 597 ? -14.444 8.863 34.299 1.00 96.31 597 TYR A O 1
ATOM 4849 N N . HIS A 1 598 ? -15.655 10.506 35.225 1.00 95.44 598 HIS A N 1
ATOM 4850 C CA . HIS A 1 598 ? -14.549 11.481 35.232 1.00 95.44 598 HIS A CA 1
ATOM 4851 C C . HIS A 1 598 ? -13.324 10.955 35.998 1.00 95.44 598 HIS A C 1
ATOM 4853 O O . HIS A 1 598 ? -12.227 10.931 35.440 1.00 95.44 598 HIS A O 1
ATOM 4859 N N . ASP A 1 599 ? -13.501 10.429 37.211 1.00 93.44 599 ASP A N 1
ATOM 4860 C CA . ASP A 1 599 ? -12.392 9.879 38.014 1.00 93.44 599 ASP A CA 1
ATOM 4861 C C . ASP A 1 599 ? -11.741 8.625 37.407 1.00 93.44 599 ASP A C 1
ATOM 4863 O O . ASP A 1 599 ? -10.594 8.297 37.721 1.00 93.44 599 ASP A O 1
ATOM 4867 N N . THR A 1 600 ? -12.466 7.936 36.521 1.00 93.44 600 THR A N 1
ATOM 4868 C CA . THR A 1 600 ? -12.026 6.703 35.856 1.00 93.44 600 THR A CA 1
ATOM 4869 C C . THR A 1 600 ? -11.286 6.986 34.546 1.00 93.44 600 THR A C 1
ATOM 4871 O O . THR A 1 600 ? -10.299 6.317 34.240 1.00 93.44 600 THR A O 1
ATOM 4874 N N . LEU A 1 601 ? -11.755 7.960 33.755 1.00 94.50 601 LEU A N 1
ATOM 4875 C CA . LEU A 1 601 ? -11.277 8.202 32.389 1.00 94.50 601 LEU A CA 1
ATOM 4876 C C . LEU A 1 601 ? -10.368 9.421 32.211 1.00 94.50 601 LEU A C 1
ATOM 4878 O O . LEU A 1 601 ? -9.649 9.454 31.212 1.00 94.50 601 LEU A O 1
ATOM 4882 N N . ILE A 1 602 ? -10.345 10.399 33.126 1.00 95.19 602 ILE A N 1
ATOM 4883 C CA . ILE A 1 602 ? -9.381 11.508 33.037 1.00 95.19 602 ILE A CA 1
ATOM 4884 C C . ILE A 1 602 ? -7.971 10.988 33.405 1.00 95.19 602 ILE A C 1
ATOM 4886 O O . ILE A 1 602 ? -7.760 10.548 34.539 1.00 95.19 602 ILE A O 1
ATOM 4890 N N . PRO A 1 603 ? -6.974 11.020 32.493 1.00 93.31 603 PRO A N 1
ATOM 4891 C CA . PRO A 1 603 ? -5.656 10.458 32.778 1.00 93.31 603 PRO A CA 1
ATOM 4892 C C . PRO A 1 603 ? -4.867 11.267 33.811 1.00 93.31 603 PRO A C 1
ATOM 4894 O O . PRO A 1 603 ? -4.877 12.495 33.799 1.00 93.31 603 PRO A O 1
ATOM 4897 N N . LYS A 1 604 ? -4.092 10.563 34.645 1.00 91.12 604 LYS A N 1
ATOM 4898 C CA . LYS A 1 604 ? -3.188 11.145 35.659 1.00 91.12 604 LYS A CA 1
ATOM 4899 C C . LYS A 1 604 ? -1.709 11.157 35.228 1.00 91.12 604 LYS A C 1
ATOM 4901 O O . LYS A 1 604 ? -0.829 11.438 36.033 1.00 91.12 604 LYS A O 1
ATOM 4906 N N . TYR A 1 605 ? -1.429 10.833 33.962 1.00 91.56 605 TYR A N 1
ATOM 4907 C CA . TYR A 1 605 ? -0.086 10.795 33.371 1.00 91.56 605 TYR A CA 1
ATOM 4908 C C . TYR A 1 605 ? 0.081 11.883 32.289 1.00 91.56 605 TYR A C 1
ATOM 4910 O O . TYR A 1 605 ? -0.922 12.323 31.720 1.00 91.56 605 TYR A O 1
ATOM 4918 N N . PRO A 1 606 ? 1.310 12.319 31.946 1.00 92.12 606 PRO A N 1
ATOM 4919 C CA . PRO A 1 606 ? 1.534 13.378 30.958 1.00 92.12 606 PRO A CA 1
ATOM 4920 C C . PRO A 1 606 ? 0.986 13.055 29.559 1.00 92.12 606 PRO A C 1
ATOM 4922 O O . PRO A 1 606 ? 1.172 11.952 29.032 1.00 92.12 606 PRO A O 1
ATOM 4925 N N . MET A 1 607 ? 0.355 14.040 28.911 1.00 91.31 607 MET A N 1
ATOM 4926 C CA . MET A 1 607 ? -0.083 13.907 27.519 1.00 91.31 607 MET A CA 1
ATOM 4927 C C . MET A 1 607 ? 1.085 13.538 26.587 1.00 91.31 607 MET A C 1
ATOM 4929 O O . MET A 1 607 ? 2.220 13.959 26.789 1.00 91.31 607 MET A O 1
ATOM 4933 N N . HIS A 1 608 ? 0.773 12.754 25.551 1.00 88.88 608 HIS A N 1
ATOM 4934 C CA . HIS A 1 608 ? 1.695 12.172 24.568 1.00 88.88 608 HIS A CA 1
ATOM 4935 C C . HIS A 1 608 ? 2.658 11.086 25.065 1.00 88.88 608 HIS A C 1
ATOM 4937 O O . HIS A 1 608 ? 3.347 10.519 24.215 1.00 88.88 608 HIS A O 1
ATOM 4943 N N . CYS A 1 609 ? 2.641 10.687 26.347 1.00 88.88 609 CYS A N 1
ATOM 4944 C CA . CYS A 1 609 ? 3.319 9.442 26.729 1.00 88.88 609 CYS A CA 1
ATOM 4945 C C . CYS A 1 609 ? 2.674 8.210 26.064 1.00 88.88 609 CYS A C 1
ATOM 4947 O O . CYS A 1 609 ? 3.351 7.325 25.540 1.00 88.88 609 CYS A O 1
ATOM 4949 N N . LYS A 1 610 ? 1.337 8.177 26.027 1.00 88.38 610 LYS A N 1
ATOM 4950 C CA . LYS A 1 610 ? 0.566 7.242 25.195 1.00 88.38 610 LYS A CA 1
ATOM 4951 C C . LYS A 1 610 ? 0.059 7.966 23.953 1.00 88.38 610 LYS A C 1
ATOM 4953 O O . LYS A 1 610 ? -0.015 9.198 23.926 1.00 88.38 610 LYS A O 1
ATOM 4958 N N . ARG A 1 611 ? -0.312 7.204 22.921 1.00 88.12 611 ARG A N 1
ATOM 4959 C CA . ARG A 1 611 ? -1.020 7.747 21.755 1.00 88.12 611 ARG A CA 1
ATOM 4960 C C . ARG A 1 611 ? -2.293 8.464 22.221 1.00 88.12 611 ARG A C 1
ATOM 4962 O O . ARG A 1 611 ? -3.111 7.872 22.916 1.00 88.12 611 ARG A O 1
ATOM 4969 N N . VAL A 1 612 ? -2.442 9.728 21.832 1.00 90.31 612 VAL A N 1
ATOM 4970 C CA . VAL A 1 612 ? -3.700 10.470 21.981 1.00 90.31 612 VAL A CA 1
ATOM 4971 C C . VAL A 1 612 ? -4.647 9.968 20.895 1.00 90.31 612 VAL A C 1
ATOM 4973 O O . VAL A 1 612 ? -4.258 9.904 19.727 1.00 90.31 612 VAL A O 1
ATOM 4976 N N . ALA A 1 613 ? -5.850 9.565 21.284 1.00 91.38 613 ALA A N 1
ATOM 4977 C CA . ALA A 1 613 ? -6.856 9.043 20.373 1.00 91.38 613 ALA A CA 1
ATOM 4978 C C . ALA A 1 613 ? -7.811 10.158 19.915 1.00 91.38 613 ALA A C 1
ATOM 4980 O O . ALA A 1 613 ? -7.928 11.202 20.563 1.00 91.38 613 ALA A O 1
ATOM 4981 N N . TYR A 1 614 ? -8.482 9.943 18.785 1.00 91.62 614 TYR A N 1
ATOM 4982 C CA . TYR A 1 614 ? -9.443 10.890 18.227 1.00 91.62 614 TYR A CA 1
ATOM 4983 C C . TYR A 1 614 ? -10.869 10.379 18.449 1.00 91.62 614 TYR A C 1
ATOM 4985 O O . TYR A 1 614 ? -11.259 9.355 17.896 1.00 91.62 614 TYR A O 1
ATOM 4993 N N . ASP A 1 615 ? -11.621 11.100 19.277 1.00 93.50 615 ASP A N 1
ATOM 4994 C CA . ASP A 1 615 ? -13.005 10.816 19.636 1.00 93.50 615 ASP A CA 1
ATOM 4995 C C . ASP A 1 615 ? -13.954 11.130 18.478 1.00 93.50 615 ASP A C 1
ATOM 4997 O O . ASP A 1 615 ? -14.049 12.276 18.030 1.00 93.50 615 ASP A O 1
ATOM 5001 N N . ALA A 1 616 ? -14.660 10.102 18.015 1.00 90.56 616 ALA A N 1
ATOM 5002 C CA . ALA A 1 616 ? -15.664 10.161 16.958 1.00 90.56 616 ALA A CA 1
ATOM 5003 C C . ALA A 1 616 ? -17.089 9.987 17.523 1.00 90.56 616 ALA A C 1
ATOM 5005 O O . ALA A 1 616 ? -17.921 9.335 16.901 1.00 90.56 616 ALA A O 1
ATOM 5006 N N . GLY A 1 617 ? -17.352 10.525 18.720 1.00 93.44 617 GLY A N 1
ATOM 5007 C CA . GLY A 1 617 ? -18.628 10.372 19.433 1.00 93.44 617 GLY A CA 1
ATOM 5008 C C . GLY A 1 617 ? -18.651 9.221 20.445 1.00 93.44 617 GLY A C 1
ATOM 5009 O O . GLY A 1 617 ? -19.710 8.896 20.978 1.00 93.44 617 GLY A O 1
ATOM 5010 N N . TRP A 1 618 ? -17.503 8.614 20.752 1.00 96.19 618 TRP A N 1
ATOM 5011 C CA . TRP A 1 618 ? -17.380 7.578 21.777 1.00 96.19 618 TRP A CA 1
ATOM 5012 C C . TRP A 1 618 ? -17.657 8.128 23.176 1.00 96.19 618 TRP A C 1
ATOM 5014 O O . TRP A 1 618 ? -18.439 7.526 23.906 1.00 96.19 618 TRP A O 1
ATOM 5024 N N . LEU A 1 619 ? -17.095 9.291 23.534 1.00 96.88 619 LEU A N 1
ATOM 5025 C CA . LEU A 1 619 ? -17.359 9.911 24.842 1.00 96.88 619 LEU A CA 1
ATOM 5026 C C . LEU A 1 619 ? -18.855 10.205 25.025 1.00 96.88 619 LEU A C 1
ATOM 5028 O O . LEU A 1 619 ? -19.434 9.847 26.048 1.00 96.88 619 LEU A O 1
ATOM 5032 N N . ALA A 1 620 ? -19.485 10.774 23.993 1.00 95.50 620 ALA A N 1
ATOM 5033 C CA . ALA A 1 620 ? -20.919 11.042 23.972 1.00 95.50 620 ALA A CA 1
ATOM 5034 C C . ALA A 1 620 ? -21.753 9.750 24.081 1.00 95.50 620 ALA A C 1
ATOM 5036 O O . ALA A 1 620 ? -22.731 9.720 24.829 1.00 95.50 620 ALA A O 1
ATOM 5037 N N . SER A 1 621 ? -21.330 8.664 23.417 1.00 96.81 621 SER A N 1
ATOM 5038 C CA . SER A 1 621 ? -21.997 7.350 23.471 1.00 96.81 621 SER A CA 1
ATOM 5039 C C . SER A 1 621 ? -22.076 6.770 24.888 1.00 96.81 621 SER A C 1
ATOM 5041 O O . SER A 1 621 ? -23.012 6.037 25.183 1.00 96.81 621 SER A O 1
ATOM 5043 N N . LEU A 1 622 ? -21.166 7.134 25.800 1.00 97.06 622 LEU A N 1
ATOM 5044 C CA . LEU A 1 622 ? -21.205 6.692 27.203 1.00 97.06 622 LEU A CA 1
ATOM 5045 C C . LEU A 1 622 ? -22.355 7.315 28.026 1.00 97.06 622 LEU A C 1
ATOM 5047 O O . LEU A 1 622 ? -22.590 6.889 29.158 1.00 97.06 622 LEU A O 1
ATOM 5051 N N . ASN A 1 623 ? -23.079 8.301 27.479 1.00 96.19 623 ASN A N 1
ATOM 5052 C CA . ASN A 1 623 ? -24.322 8.829 28.061 1.00 96.19 623 ASN A CA 1
ATOM 5053 C C . ASN A 1 623 ? -25.562 7.997 27.678 1.00 96.19 623 ASN A C 1
ATOM 5055 O O . ASN A 1 623 ? -26.651 8.251 28.192 1.00 96.19 623 ASN A O 1
ATOM 5059 N N . ARG A 1 624 ? -25.438 7.033 26.755 1.00 97.12 624 ARG A N 1
ATOM 5060 C CA . ARG A 1 624 ? -26.567 6.228 26.271 1.00 97.12 624 ARG A CA 1
ATOM 5061 C C . ARG A 1 624 ? -26.984 5.177 27.310 1.00 97.12 624 ARG A C 1
ATOM 5063 O O . ARG A 1 624 ? -26.116 4.561 27.922 1.00 97.12 624 ARG A O 1
ATOM 5070 N N . PRO A 1 625 ? -28.292 4.905 27.480 1.00 96.62 625 PRO A N 1
ATOM 5071 C CA . PRO A 1 625 ? -28.776 3.950 28.482 1.00 96.62 625 PRO A CA 1
ATOM 5072 C C . PRO A 1 625 ? -28.390 2.496 28.171 1.00 96.62 625 PRO A C 1
ATOM 5074 O O . PRO A 1 625 ? -28.365 1.667 29.074 1.00 96.62 625 PRO A O 1
ATOM 5077 N N . ASN A 1 626 ? -28.077 2.186 26.910 1.00 97.88 626 ASN A N 1
ATOM 5078 C CA . ASN A 1 626 ? -27.657 0.864 26.456 1.00 97.88 626 ASN A CA 1
ATOM 5079 C C . ASN A 1 626 ? -26.127 0.674 26.402 1.00 97.88 626 ASN A C 1
ATOM 5081 O O . ASN A 1 626 ? -25.665 -0.332 25.863 1.00 97.88 626 ASN A O 1
ATOM 5085 N N . VAL A 1 627 ? -25.344 1.613 26.952 1.00 98.12 627 VAL A N 1
ATOM 5086 C CA . VAL A 1 627 ? -23.877 1.531 27.012 1.00 98.12 627 VAL A CA 1
ATOM 5087 C C . VAL A 1 627 ? -23.390 1.641 28.455 1.00 98.12 627 VAL A C 1
ATOM 5089 O O . VAL A 1 627 ? -23.655 2.622 29.149 1.00 98.12 627 VAL A O 1
ATOM 5092 N N . GLU A 1 628 ? -22.610 0.658 28.894 1.00 97.69 628 GLU A N 1
ATOM 5093 C CA . GLU A 1 628 ? -21.934 0.670 30.189 1.00 97.69 628 GLU A CA 1
ATOM 5094 C C . GLU A 1 628 ? -20.414 0.597 30.018 1.00 97.69 628 GLU A C 1
ATOM 5096 O O . GLU A 1 628 ? -19.897 -0.193 29.233 1.00 97.69 628 GLU A O 1
ATOM 5101 N N . LEU A 1 629 ? -19.685 1.397 30.798 1.00 97.50 629 LEU A N 1
ATOM 5102 C CA . LEU A 1 629 ? -18.234 1.309 30.933 1.00 97.50 629 LEU A CA 1
ATOM 5103 C C . LEU A 1 629 ? -17.868 0.665 32.277 1.00 97.50 629 LEU A C 1
ATOM 5105 O O . LEU A 1 629 ? -18.274 1.168 33.328 1.00 97.50 629 LEU A O 1
ATOM 5109 N N . ILE A 1 630 ? -17.057 -0.393 32.240 1.00 97.44 630 ILE A N 1
ATOM 5110 C CA . ILE A 1 630 ? -16.531 -1.101 33.412 1.00 97.44 630 ILE A CA 1
ATOM 5111 C C . ILE A 1 630 ? -15.002 -0.980 33.434 1.00 97.44 630 ILE A C 1
ATOM 5113 O O . ILE A 1 630 ? -14.318 -1.348 32.479 1.00 97.44 630 ILE A O 1
ATOM 5117 N N . ALA A 1 631 ? -14.459 -0.477 34.545 1.00 95.75 631 ALA A N 1
ATOM 5118 C CA . ALA A 1 631 ? -13.015 -0.398 34.799 1.00 95.75 631 ALA A CA 1
ATOM 5119 C C . ALA A 1 631 ? -12.514 -1.427 35.832 1.00 95.75 631 ALA A C 1
ATOM 5121 O O . ALA A 1 631 ? -11.330 -1.444 36.170 1.00 95.75 631 ALA A O 1
ATOM 5122 N N . ASP A 1 632 ? -13.408 -2.278 36.341 1.00 95.81 632 ASP A N 1
ATOM 5123 C CA . ASP A 1 632 ? -13.046 -3.405 37.197 1.00 95.81 632 ASP A CA 1
ATOM 5124 C C . ASP A 1 632 ? -12.350 -4.494 36.352 1.00 95.81 632 ASP A C 1
ATOM 5126 O O . ASP A 1 632 ? -12.904 -4.891 35.320 1.00 95.81 632 ASP A O 1
ATOM 5130 N N . PRO A 1 633 ? -11.139 -4.966 36.714 1.00 95.50 633 PRO A N 1
ATOM 5131 C CA . PRO A 1 633 ? -10.394 -5.908 35.885 1.00 95.50 633 PRO A CA 1
ATOM 5132 C C . PRO A 1 633 ? -11.140 -7.220 35.636 1.00 95.50 633 PRO A C 1
ATOM 5134 O O . PRO A 1 633 ? -11.706 -7.804 36.556 1.00 95.50 633 PRO A O 1
ATOM 5137 N N . ILE A 1 634 ? -11.060 -7.724 34.406 1.00 96.56 634 ILE A N 1
ATOM 5138 C CA . ILE A 1 634 ? -11.499 -9.079 34.053 1.00 96.56 634 ILE A CA 1
ATOM 5139 C C . ILE A 1 634 ? -10.556 -10.092 34.719 1.00 96.56 634 ILE A C 1
ATOM 5141 O O . ILE A 1 634 ? -9.336 -9.946 34.615 1.00 96.56 634 ILE A O 1
ATOM 5145 N N . VAL A 1 635 ? -11.111 -11.116 35.375 1.00 96.88 635 VAL A N 1
ATOM 5146 C CA . VAL A 1 635 ? -10.340 -12.198 36.023 1.00 96.88 635 VAL A CA 1
ATOM 5147 C C . VAL A 1 635 ? -10.620 -13.578 35.434 1.00 96.88 635 VAL A C 1
ATOM 5149 O O . VAL A 1 635 ? -9.727 -14.422 35.444 1.00 96.88 635 VAL A O 1
ATOM 5152 N N . ALA A 1 636 ? -11.818 -13.796 34.892 1.00 96.31 636 ALA A N 1
ATOM 5153 C CA . ALA A 1 636 ? -12.199 -15.026 34.212 1.00 96.31 636 ALA A CA 1
ATOM 5154 C C . ALA A 1 636 ? -13.291 -14.755 33.163 1.00 96.31 636 ALA A C 1
ATOM 5156 O O . ALA A 1 636 ? -13.907 -13.688 33.135 1.00 96.31 636 ALA A O 1
ATOM 5157 N N . VAL A 1 637 ? -13.519 -15.743 32.309 1.00 97.31 637 VAL A N 1
ATOM 5158 C CA . VAL A 1 637 ? -14.672 -15.873 31.416 1.00 97.31 637 VAL A CA 1
ATOM 5159 C C . VAL A 1 637 ? -15.262 -17.256 31.687 1.00 97.31 637 VAL A C 1
ATOM 5161 O O . VAL A 1 637 ? -14.507 -18.205 31.905 1.00 97.31 637 VAL A O 1
ATOM 5164 N N . ASP A 1 638 ? -16.583 -17.366 31.715 1.00 96.69 638 ASP A N 1
ATOM 5165 C CA . ASP A 1 638 ? -17.291 -18.643 31.830 1.00 96.69 638 ASP A CA 1
ATOM 5166 C C . ASP A 1 638 ? -18.078 -18.948 30.551 1.00 96.69 638 ASP A C 1
ATOM 5168 O O . ASP A 1 638 ? -17.920 -18.278 29.532 1.00 96.69 638 ASP A O 1
ATOM 5172 N N . GLU A 1 639 ? -18.899 -19.991 30.592 1.00 97.88 639 GLU A N 1
ATOM 5173 C CA . GLU A 1 639 ? -19.730 -20.442 29.479 1.00 97.88 639 GLU A CA 1
ATOM 5174 C C . GLU A 1 639 ? -20.666 -19.329 28.943 1.00 97.88 639 GLU A C 1
ATOM 5176 O O . GLU A 1 639 ? -20.989 -19.314 27.757 1.00 97.88 639 GLU A O 1
ATOM 5181 N N . THR A 1 640 ? -21.034 -18.345 29.776 1.00 97.50 640 THR A N 1
ATOM 5182 C CA . THR A 1 640 ? -22.094 -17.348 29.509 1.00 97.50 640 THR A CA 1
ATOM 5183 C C . THR A 1 640 ? -21.649 -15.882 29.536 1.00 97.50 640 THR A C 1
ATOM 5185 O O . THR A 1 640 ? -22.394 -15.001 29.096 1.00 97.50 640 THR A O 1
ATOM 5188 N N . GLY A 1 641 ? -20.462 -15.569 30.062 1.00 97.06 641 GLY A N 1
ATOM 5189 C CA . GLY A 1 641 ? -20.067 -14.175 30.235 1.00 97.06 641 GLY A CA 1
ATOM 5190 C C . GLY A 1 641 ? -18.697 -13.924 30.854 1.00 97.06 641 GLY A C 1
ATOM 5191 O O . GLY A 1 641 ? -17.831 -14.792 30.948 1.00 97.06 641 GLY A O 1
ATOM 5192 N N . ILE A 1 642 ? -18.495 -12.668 31.251 1.00 98.06 642 ILE A N 1
ATOM 5193 C CA . ILE A 1 642 ? -17.231 -12.146 31.775 1.00 98.06 642 ILE A CA 1
ATOM 5194 C C . ILE A 1 642 ? -17.337 -11.956 33.291 1.00 98.06 642 ILE A C 1
ATOM 5196 O O . ILE A 1 642 ? -18.251 -11.289 33.774 1.00 98.06 642 ILE A O 1
ATOM 5200 N N . ILE A 1 643 ? -16.365 -12.482 34.041 1.00 98.06 643 ILE A N 1
ATOM 5201 C CA . ILE A 1 643 ? -16.256 -12.316 35.496 1.00 98.06 643 ILE A CA 1
ATOM 5202 C C . ILE A 1 643 ? -15.190 -11.261 35.806 1.00 98.06 643 ILE A C 1
ATOM 5204 O O . ILE A 1 643 ? -14.027 -11.375 35.395 1.00 98.06 643 ILE A O 1
ATOM 5208 N N . THR A 1 644 ? -15.571 -10.236 36.566 1.00 97.69 644 THR A N 1
ATOM 5209 C CA . THR A 1 644 ? -14.670 -9.166 37.010 1.00 97.69 644 THR A CA 1
ATOM 5210 C C . THR A 1 644 ? -14.130 -9.407 38.423 1.00 97.69 644 THR A C 1
ATOM 5212 O O . THR A 1 644 ? -14.623 -10.250 39.173 1.00 97.69 644 THR A O 1
ATOM 5215 N N . LYS A 1 645 ? -13.089 -8.665 38.814 1.00 97.12 645 LYS A N 1
ATOM 5216 C CA . LYS A 1 645 ? -12.372 -8.847 40.084 1.00 97.12 645 LYS A CA 1
ATOM 5217 C C . LYS A 1 645 ? -13.243 -8.617 41.327 1.00 97.12 645 LYS A C 1
ATOM 5219 O O . LYS A 1 645 ? -12.982 -9.240 42.352 1.00 97.12 645 LYS A O 1
ATOM 5224 N N . SER A 1 646 ? -14.267 -7.766 41.254 1.00 96.19 646 SER A N 1
ATOM 5225 C CA . SER A 1 646 ? -15.264 -7.601 42.327 1.00 96.19 646 SER A CA 1
ATOM 5226 C C . SER A 1 646 ? -16.246 -8.776 42.462 1.00 96.19 646 SER A C 1
ATOM 5228 O O . SER A 1 646 ? -17.064 -8.771 43.378 1.00 96.19 646 SER A O 1
ATOM 5230 N N . GLY A 1 647 ? -16.175 -9.778 41.579 1.00 95.81 647 GLY A N 1
ATOM 5231 C CA . GLY A 1 647 ? -17.111 -10.903 41.528 1.00 95.81 647 GLY A CA 1
ATOM 5232 C C . GLY A 1 647 ? -18.378 -10.616 40.719 1.00 95.81 647 GLY A C 1
ATOM 5233 O O . GLY A 1 647 ? -19.278 -11.452 40.695 1.00 95.81 647 GLY A O 1
ATOM 5234 N N . ARG A 1 648 ? -18.469 -9.461 40.042 1.00 97.62 648 ARG A N 1
ATOM 5235 C CA . ARG A 1 648 ? -19.571 -9.186 39.117 1.00 97.62 648 ARG A CA 1
ATOM 5236 C C . ARG A 1 648 ? -19.436 -10.080 37.885 1.00 97.62 648 ARG A C 1
ATOM 5238 O O . ARG A 1 648 ? -18.426 -10.044 37.183 1.00 97.62 648 ARG A O 1
ATOM 5245 N N . HIS A 1 649 ? -20.495 -10.829 37.607 1.00 98.00 649 HIS A N 1
ATOM 5246 C CA . HIS A 1 649 ? -20.697 -11.516 36.338 1.00 98.00 649 HIS A CA 1
ATOM 5247 C C . HIS A 1 649 ? -21.422 -10.591 35.356 1.00 98.00 649 HIS A C 1
ATOM 5249 O O . HIS A 1 649 ? -22.311 -9.825 35.740 1.00 98.00 649 HIS A O 1
ATOM 5255 N N . VAL A 1 650 ? -20.991 -10.615 34.099 1.00 98.25 650 VAL A N 1
ATOM 5256 C CA . VAL A 1 650 ? -21.566 -9.844 32.996 1.00 98.25 650 VAL A CA 1
ATOM 5257 C C . VAL A 1 650 ? -21.859 -10.816 31.861 1.00 98.25 650 VAL A C 1
ATOM 5259 O O . VAL A 1 650 ? -20.981 -11.113 31.048 1.00 98.25 650 VAL A O 1
ATOM 5262 N N . GLU A 1 651 ? -23.090 -11.322 31.830 1.00 98.19 651 GLU A N 1
ATOM 5263 C CA . GLU A 1 651 ? -23.593 -12.161 30.742 1.00 98.19 651 GLU A CA 1
ATOM 5264 C C . GLU A 1 651 ? -23.556 -11.406 29.407 1.00 98.19 651 GLU A C 1
ATOM 5266 O O . GLU A 1 651 ? -24.078 -10.291 29.293 1.00 98.19 651 GLU A O 1
ATOM 5271 N N . VAL A 1 652 ? -22.971 -12.028 28.383 1.00 98.31 652 VAL A N 1
ATOM 5272 C CA . VAL A 1 652 ? -22.875 -11.466 27.031 1.00 98.31 652 VAL A CA 1
ATOM 5273 C C . VAL A 1 652 ? -23.007 -12.557 25.981 1.00 98.31 652 VAL A C 1
ATOM 5275 O O . VAL A 1 652 ? -22.579 -13.684 26.180 1.00 98.31 652 VAL A O 1
ATOM 5278 N N . ASP A 1 653 ? -23.560 -12.202 24.826 1.00 98.25 653 ASP A N 1
ATOM 5279 C CA . ASP A 1 653 ? -23.716 -13.125 23.698 1.00 98.25 653 ASP A CA 1
ATOM 5280 C C . ASP A 1 653 ? -22.502 -13.050 22.755 1.00 98.25 653 ASP A C 1
ATOM 5282 O O . ASP A 1 653 ? -22.247 -13.963 21.966 1.00 98.25 653 ASP A O 1
ATOM 5286 N N . CYS A 1 654 ? -21.767 -11.930 22.802 1.00 98.00 654 CYS A N 1
ATOM 5287 C CA . CYS A 1 654 ? -20.621 -11.638 21.947 1.00 98.00 654 CYS A CA 1
ATOM 5288 C C . CYS A 1 654 ? -19.479 -10.943 22.716 1.00 98.00 654 CYS A C 1
ATOM 5290 O O . CYS A 1 654 ? -19.734 -10.059 23.536 1.00 98.00 654 CYS A O 1
ATOM 5292 N N . ILE A 1 655 ? -18.218 -11.259 22.393 1.00 97.69 655 ILE A N 1
ATOM 5293 C CA . ILE A 1 655 ? -17.018 -10.575 22.913 1.00 97.69 655 ILE A CA 1
ATOM 5294 C C . ILE A 1 655 ? -16.130 -10.079 21.761 1.00 97.69 655 ILE A C 1
ATOM 5296 O O . ILE A 1 655 ? -15.491 -10.859 21.053 1.00 97.69 655 ILE A O 1
ATOM 5300 N N . ALA A 1 656 ? -16.021 -8.757 21.622 1.00 96.94 656 ALA A N 1
ATOM 5301 C CA . ALA A 1 656 ? -15.091 -8.096 20.714 1.00 96.94 656 ALA A CA 1
ATOM 5302 C C . ALA A 1 656 ? -13.810 -7.670 21.454 1.00 96.94 656 ALA A C 1
ATOM 5304 O O . ALA A 1 656 ? -13.787 -6.696 22.214 1.00 96.94 656 ALA A O 1
ATOM 5305 N N . TRP A 1 657 ? -12.709 -8.372 21.195 1.00 96.00 657 TRP A N 1
ATOM 5306 C CA . TRP A 1 657 ? -11.389 -8.052 21.733 1.00 96.00 657 TRP A CA 1
ATOM 5307 C C . TRP A 1 657 ? -10.772 -6.880 20.948 1.00 96.00 657 TRP A C 1
ATOM 5309 O O . TRP A 1 657 ? -10.219 -7.059 19.866 1.00 96.00 657 TRP A O 1
ATOM 5319 N N . ALA A 1 658 ? -10.866 -5.659 21.480 1.00 95.00 658 ALA A N 1
ATOM 5320 C CA . ALA A 1 658 ? -10.242 -4.442 20.944 1.00 95.00 658 ALA A CA 1
ATOM 5321 C C . ALA A 1 658 ? -8.884 -4.161 21.627 1.00 95.00 658 ALA A C 1
ATOM 5323 O O . ALA A 1 658 ? -8.551 -3.027 21.989 1.00 95.00 658 ALA A O 1
ATOM 5324 N N . THR A 1 659 ? -8.112 -5.229 21.831 1.00 92.50 659 THR A N 1
ATOM 5325 C CA . THR A 1 659 ? -6.980 -5.322 22.766 1.00 92.50 659 THR A CA 1
ATOM 5326 C C . THR A 1 659 ? -5.616 -4.995 22.160 1.00 92.50 659 THR A C 1
ATOM 5328 O O . THR A 1 659 ? -4.645 -4.838 22.900 1.00 92.50 659 THR A O 1
ATOM 5331 N N . GLY A 1 660 ? -5.546 -4.778 20.845 1.00 89.12 660 GLY A N 1
ATOM 5332 C CA . GLY A 1 660 ? -4.379 -4.216 20.165 1.00 89.12 660 GLY A CA 1
ATOM 5333 C C . GLY A 1 660 ? -3.488 -5.264 19.504 1.00 89.12 660 GLY A C 1
ATOM 5334 O O . GLY A 1 660 ? -3.947 -6.327 19.096 1.00 89.12 660 GLY A O 1
ATOM 5335 N N . PHE A 1 661 ? -2.211 -4.930 19.335 1.00 87.88 661 PHE A N 1
ATOM 5336 C CA . PHE A 1 661 ? -1.273 -5.701 18.521 1.00 87.88 661 PHE A CA 1
ATOM 5337 C C . PHE A 1 661 ? 0.093 -5.801 19.195 1.00 87.88 661 PHE A C 1
ATOM 5339 O O . PHE A 1 661 ? 0.469 -4.916 19.964 1.00 87.88 661 PHE A O 1
ATOM 5346 N N . GLU A 1 662 ? 0.832 -6.855 18.863 1.00 83.31 662 GLU A N 1
ATOM 5347 C CA . GLU A 1 662 ? 2.216 -7.050 19.284 1.00 83.31 662 GLU A CA 1
ATOM 5348 C C . GLU A 1 662 ? 3.157 -6.207 18.410 1.00 83.31 662 GLU A C 1
ATOM 5350 O O . GLU A 1 662 ? 3.232 -6.399 17.192 1.00 83.31 662 GLU A O 1
ATOM 5355 N N . VAL A 1 663 ? 3.855 -5.258 19.039 1.00 81.25 663 VAL A N 1
ATOM 5356 C CA . VAL A 1 663 ? 4.679 -4.246 18.359 1.00 81.25 663 VAL A CA 1
ATOM 5357 C C . VAL A 1 663 ? 6.165 -4.407 18.664 1.00 81.25 663 VAL A C 1
ATOM 5359 O O . VAL A 1 663 ? 6.975 -4.253 17.749 1.00 81.25 663 VAL A O 1
ATOM 5362 N N . SER A 1 664 ? 6.534 -4.728 19.907 1.00 73.56 664 SER A N 1
ATOM 5363 C CA . SER A 1 664 ? 7.935 -4.857 20.318 1.00 73.56 664 SER A CA 1
ATOM 5364 C C . SER A 1 664 ? 8.582 -6.092 19.705 1.00 73.56 664 SER A C 1
ATOM 5366 O O . SER A 1 664 ? 9.705 -6.008 19.215 1.00 73.56 664 SER A O 1
ATOM 5368 N N . GLU A 1 665 ? 7.862 -7.218 19.660 1.00 68.00 665 GLU A N 1
ATOM 5369 C CA . GLU A 1 665 ? 8.403 -8.444 19.072 1.00 68.00 665 GLU A CA 1
ATOM 5370 C C . GLU A 1 665 ? 8.271 -8.502 17.551 1.00 68.00 665 GLU A C 1
ATOM 5372 O O . GLU A 1 665 ? 9.166 -9.027 16.906 1.00 68.00 665 GLU A O 1
ATOM 5377 N N . THR A 1 666 ? 7.166 -8.026 16.967 1.00 68.06 666 THR A N 1
ATOM 5378 C CA . THR A 1 666 ? 6.849 -8.284 15.541 1.00 68.06 666 THR A CA 1
ATOM 5379 C C . THR A 1 666 ? 6.526 -7.045 14.713 1.00 68.06 666 THR A C 1
ATOM 5381 O O . THR A 1 666 ? 6.351 -7.147 13.498 1.00 68.06 666 THR A O 1
ATOM 5384 N N . GLY A 1 667 ? 6.410 -5.878 15.350 1.00 71.94 667 GLY A N 1
ATOM 5385 C CA . GLY A 1 667 ? 5.986 -4.658 14.673 1.00 71.94 667 GLY A CA 1
ATOM 5386 C C . GLY A 1 667 ? 7.135 -3.832 14.097 1.00 71.94 667 GLY A C 1
ATOM 5387 O O . GLY A 1 667 ? 6.997 -3.259 13.019 1.00 71.94 667 GLY A O 1
ATOM 5388 N N . VAL A 1 668 ? 8.279 -3.794 14.781 1.00 84.38 668 VAL A N 1
ATOM 5389 C CA . VAL A 1 668 ? 9.451 -2.976 14.407 1.00 84.38 668 VAL A CA 1
ATOM 5390 C C . VAL A 1 668 ? 10.399 -3.666 13.407 1.00 84.38 668 VAL A C 1
ATOM 5392 O O . VAL A 1 668 ? 11.609 -3.454 13.432 1.00 84.38 668 VAL A O 1
ATOM 5395 N N . GLY A 1 669 ? 9.847 -4.496 12.516 1.00 84.75 669 GLY A N 1
ATOM 5396 C CA . GLY A 1 669 ? 10.578 -5.303 11.530 1.00 84.75 669 GLY A CA 1
ATOM 5397 C C . GLY A 1 669 ? 10.532 -6.813 11.807 1.00 84.75 669 GLY A C 1
ATOM 5398 O O . GLY A 1 669 ? 9.957 -7.268 12.792 1.00 84.75 669 GLY A O 1
ATOM 5399 N N . LEU A 1 670 ? 11.131 -7.596 10.907 1.00 87.75 670 LEU A N 1
ATOM 5400 C CA . LEU A 1 670 ? 11.391 -9.030 11.089 1.00 87.75 670 LEU A CA 1
ATOM 5401 C C . LEU A 1 670 ? 12.641 -9.225 11.958 1.00 87.75 670 LEU A C 1
ATOM 5403 O O . LEU A 1 670 ? 13.699 -8.714 11.604 1.00 87.75 670 LEU A O 1
ATOM 5407 N N . ASN A 1 671 ? 12.543 -9.978 13.051 1.00 87.62 671 ASN A N 1
ATOM 5408 C CA . ASN A 1 671 ? 13.669 -10.278 13.950 1.00 87.62 671 ASN A CA 1
ATOM 5409 C C . ASN A 1 671 ? 13.805 -11.776 14.269 1.00 87.62 671 ASN A C 1
ATOM 5411 O O . ASN A 1 671 ? 14.913 -12.302 14.312 1.00 87.62 671 ASN A O 1
ATOM 5415 N N . LYS A 1 672 ? 12.680 -12.471 14.451 1.00 88.69 672 LYS A N 1
ATOM 5416 C CA . LYS A 1 672 ? 12.599 -13.918 14.594 1.00 88.69 672 LYS A CA 1
ATOM 5417 C C . LYS A 1 672 ? 12.901 -14.572 13.247 1.00 88.69 672 LYS A C 1
ATOM 5419 O O . LYS A 1 672 ? 12.356 -14.153 12.228 1.00 88.69 672 LYS A O 1
ATOM 5424 N N . GLY A 1 673 ? 13.756 -15.586 13.254 1.00 90.00 673 GLY A N 1
ATOM 5425 C CA . GLY A 1 673 ? 14.241 -16.275 12.065 1.00 90.00 673 GLY A CA 1
ATOM 5426 C C . GLY A 1 673 ? 15.231 -15.468 11.220 1.00 90.00 673 GLY A C 1
ATOM 5427 O O . GLY A 1 673 ? 15.650 -15.969 10.184 1.00 90.00 673 GLY A O 1
ATOM 5428 N N . VAL A 1 674 ? 15.612 -14.245 11.612 1.00 94.81 674 VAL A N 1
ATOM 5429 C CA . VAL A 1 674 ? 16.580 -13.417 10.871 1.00 94.81 674 VAL A CA 1
ATOM 5430 C C . VAL A 1 674 ? 17.962 -13.595 11.487 1.00 94.81 674 VAL A C 1
ATOM 5432 O O . VAL A 1 674 ? 18.160 -13.231 12.644 1.00 94.81 674 VAL A O 1
ATOM 5435 N N . TYR A 1 675 ? 18.906 -14.131 10.714 1.00 96.88 675 TYR A N 1
ATOM 5436 C CA . TYR A 1 675 ? 20.268 -14.430 11.154 1.00 96.88 675 TYR A CA 1
ATOM 5437 C C . TYR A 1 675 ? 21.299 -13.563 10.428 1.00 96.88 675 TYR A C 1
ATOM 5439 O O . TYR A 1 675 ? 21.278 -13.469 9.196 1.00 96.88 675 TYR A O 1
ATOM 5447 N N . GLY A 1 676 ? 22.173 -12.928 11.212 1.00 93.56 676 GLY A N 1
ATOM 5448 C CA . GLY A 1 676 ? 23.210 -12.004 10.749 1.00 93.56 676 GLY A CA 1
ATOM 5449 C C . GLY A 1 676 ? 24.528 -12.670 10.348 1.00 93.56 676 GLY A C 1
ATOM 5450 O O . GLY A 1 676 ? 24.622 -13.890 10.220 1.00 93.56 676 GLY A O 1
ATOM 5451 N N . GLU A 1 677 ? 25.565 -11.850 10.164 1.00 90.38 677 GLU A N 1
ATOM 5452 C CA . GLU A 1 677 ? 26.906 -12.305 9.755 1.00 90.38 677 GLU A CA 1
ATOM 5453 C C . GLU A 1 677 ? 27.684 -13.060 10.847 1.00 90.38 677 GLU A C 1
ATOM 5455 O O . GLU A 1 677 ? 28.627 -13.785 10.540 1.00 90.38 677 GLU A O 1
ATOM 5460 N N . ASP A 1 678 ? 27.252 -12.947 12.104 1.00 90.50 678 ASP A N 1
ATOM 5461 C CA . ASP A 1 678 ? 27.729 -13.724 13.254 1.00 90.50 678 ASP A CA 1
ATOM 5462 C C . ASP A 1 678 ? 26.931 -15.028 13.480 1.00 90.50 678 ASP A C 1
ATOM 5464 O O . ASP A 1 678 ? 27.203 -15.774 14.422 1.00 90.50 678 ASP A O 1
ATOM 5468 N N . GLY A 1 679 ? 25.934 -15.307 12.630 1.00 92.19 679 GLY A N 1
ATOM 5469 C CA . GLY A 1 679 ? 25.049 -16.468 12.731 1.00 92.19 679 GLY A CA 1
ATOM 5470 C C . GLY A 1 679 ? 23.994 -16.391 13.843 1.00 92.19 679 GLY A C 1
ATOM 5471 O O . GLY A 1 679 ? 23.246 -17.356 14.016 1.00 92.19 679 GLY A O 1
ATOM 5472 N N . ARG A 1 680 ? 23.898 -15.278 14.582 1.00 93.75 680 ARG A N 1
ATOM 5473 C CA . ARG A 1 680 ? 22.960 -15.097 15.704 1.00 93.75 680 ARG A CA 1
ATOM 5474 C C . ARG A 1 680 ? 21.589 -14.614 15.234 1.00 93.75 680 ARG A C 1
ATOM 5476 O O . ARG A 1 680 ? 21.487 -13.948 14.203 1.00 93.75 680 ARG A O 1
ATOM 5483 N N . GLU A 1 681 ? 20.522 -14.930 15.977 1.00 94.81 681 GLU A N 1
ATOM 5484 C CA . GLU A 1 681 ? 19.180 -14.413 15.664 1.00 94.81 681 GLU A CA 1
ATOM 5485 C C . GLU A 1 681 ? 19.071 -12.936 16.089 1.00 94.81 681 GLU A C 1
ATOM 5487 O O . GLU A 1 681 ? 19.369 -12.581 17.230 1.00 94.81 681 GLU A O 1
ATOM 5492 N N . LEU A 1 682 ? 18.574 -12.058 15.211 1.00 93.94 682 LEU A N 1
ATOM 5493 C CA . LEU A 1 682 ? 18.416 -10.622 15.495 1.00 93.94 682 LEU A CA 1
ATOM 5494 C C . LEU A 1 682 ? 17.562 -10.356 16.751 1.00 93.94 682 LEU A C 1
ATOM 5496 O O . LEU A 1 682 ? 17.801 -9.395 17.484 1.00 93.94 682 LEU A O 1
ATOM 5500 N N . ARG A 1 683 ? 16.586 -11.225 17.041 1.00 91.06 683 ARG A N 1
ATOM 5501 C CA . ARG A 1 683 ? 15.784 -11.163 18.273 1.00 91.06 683 ARG A CA 1
ATOM 5502 C C . ARG A 1 683 ? 16.615 -11.410 19.540 1.00 91.06 683 ARG A C 1
ATOM 5504 O O . ARG A 1 683 ? 16.317 -10.799 20.562 1.00 91.06 683 ARG A O 1
ATOM 5511 N N . GLU A 1 684 ? 17.641 -12.257 19.497 1.00 92.31 684 GLU A N 1
ATOM 5512 C CA . GLU A 1 684 ? 18.556 -12.489 20.627 1.00 92.31 684 GLU A CA 1
ATOM 5513 C C . GLU A 1 684 ? 19.459 -11.270 20.851 1.00 92.31 684 GLU A C 1
ATOM 5515 O O . GLU A 1 684 ? 19.553 -10.777 21.974 1.00 92.31 684 GLU A O 1
ATOM 5520 N N . VAL A 1 685 ? 20.020 -10.716 19.769 1.00 93.31 685 VAL A N 1
ATOM 5521 C CA . VAL A 1 685 ? 20.824 -9.478 19.792 1.00 93.31 685 VAL A CA 1
ATOM 5522 C C . VAL A 1 685 ? 20.026 -8.306 20.379 1.00 93.31 685 VAL A C 1
ATOM 5524 O O . VAL A 1 685 ? 20.535 -7.529 21.186 1.00 93.31 685 VAL A O 1
ATOM 5527 N N . TRP A 1 686 ? 18.743 -8.183 20.025 1.00 93.06 686 TRP A N 1
ATOM 5528 C CA . TRP A 1 686 ? 17.857 -7.181 20.622 1.00 93.06 686 TRP A CA 1
ATOM 5529 C C . TRP A 1 686 ? 17.563 -7.446 22.103 1.00 93.06 686 TRP A C 1
ATOM 5531 O O . TRP A 1 686 ? 17.550 -6.491 22.877 1.00 93.06 686 TRP A O 1
ATOM 5541 N N . LYS A 1 687 ? 17.374 -8.702 22.528 1.00 90.69 687 LYS A N 1
ATOM 5542 C CA . LYS A 1 687 ? 17.147 -9.042 23.946 1.00 90.69 687 LYS A CA 1
ATOM 5543 C C . LYS A 1 687 ? 18.344 -8.706 24.836 1.00 90.69 687 LYS A C 1
ATOM 5545 O O . LYS A 1 687 ? 18.147 -8.148 25.910 1.00 90.69 687 LYS A O 1
ATOM 5550 N N . GLU A 1 688 ? 19.569 -8.961 24.378 1.00 91.50 688 GLU A N 1
ATOM 5551 C CA . GLU A 1 688 ? 20.803 -8.582 25.095 1.00 91.50 688 GLU A CA 1
ATOM 5552 C C . GLU A 1 688 ? 20.971 -7.069 25.275 1.00 91.50 688 GLU A C 1
ATOM 5554 O O . GLU A 1 688 ? 21.681 -6.622 26.174 1.00 91.50 688 GLU A O 1
ATOM 5559 N N . ARG A 1 689 ? 20.311 -6.268 24.434 1.00 90.88 689 ARG A N 1
ATOM 5560 C CA . ARG A 1 689 ? 20.280 -4.801 24.520 1.00 90.88 689 ARG A CA 1
ATOM 5561 C C . ARG A 1 689 ? 18.958 -4.274 25.080 1.00 90.88 689 ARG A C 1
ATOM 5563 O O . ARG A 1 689 ? 18.580 -3.139 24.778 1.00 90.88 689 ARG A O 1
ATOM 5570 N N . GLU A 1 690 ? 18.257 -5.091 25.866 1.00 90.56 690 GLU A N 1
ATOM 5571 C CA . GLU A 1 690 ? 17.006 -4.750 26.557 1.00 90.56 690 GLU A CA 1
ATOM 5572 C C . GLU A 1 690 ? 15.860 -4.325 25.618 1.00 90.56 690 GLU A C 1
ATOM 5574 O O . GLU A 1 690 ? 14.967 -3.578 26.008 1.00 90.56 690 GLU A O 1
ATOM 5579 N N . GLY A 1 691 ? 15.873 -4.767 24.360 1.00 91.44 691 GLY A N 1
ATOM 5580 C CA . GLY A 1 691 ? 14.829 -4.502 23.370 1.00 91.44 691 GLY A CA 1
ATOM 5581 C C . GLY A 1 691 ? 15.359 -3.898 22.068 1.00 91.44 691 GLY A C 1
ATOM 5582 O O . GLY A 1 691 ? 16.515 -3.476 21.953 1.00 91.44 691 GLY A O 1
ATOM 5583 N N . ALA A 1 692 ? 14.486 -3.848 21.064 1.00 92.94 692 ALA A N 1
ATOM 5584 C CA . ALA A 1 692 ? 14.838 -3.499 19.690 1.00 92.94 692 ALA A CA 1
ATOM 5585 C C . ALA A 1 692 ? 15.520 -2.128 19.529 1.00 92.94 692 ALA A C 1
ATOM 5587 O O . ALA A 1 692 ? 15.170 -1.154 20.196 1.00 92.94 692 ALA A O 1
ATOM 5588 N N . TYR A 1 693 ? 16.486 -2.060 18.610 1.00 93.62 693 TYR A N 1
ATOM 5589 C CA . TYR A 1 693 ? 17.209 -0.841 18.243 1.00 93.62 693 TYR A CA 1
ATOM 5590 C C . TYR A 1 693 ? 17.692 -0.907 16.787 1.00 93.62 693 TYR A C 1
ATOM 5592 O O . TYR A 1 693 ? 17.869 -1.992 16.225 1.00 93.62 693 TYR A O 1
ATOM 5600 N N . GLY A 1 694 ? 17.880 0.257 16.163 1.00 93.88 694 GLY A N 1
ATOM 5601 C CA . GLY A 1 694 ? 18.301 0.362 14.768 1.00 93.88 694 GLY A CA 1
ATOM 5602 C C . GLY A 1 694 ? 18.698 1.782 14.364 1.00 93.88 694 GLY A C 1
ATOM 5603 O O . GLY A 1 694 ? 18.212 2.772 14.913 1.00 93.88 694 GLY A O 1
ATOM 5604 N N . TYR A 1 695 ? 19.579 1.887 13.374 1.00 95.69 695 TYR A N 1
ATOM 5605 C CA . TYR A 1 695 ? 20.120 3.148 12.882 1.00 95.69 695 TYR A CA 1
ATOM 5606 C C . TYR A 1 695 ? 19.120 3.839 11.944 1.00 95.69 695 TYR A C 1
ATOM 5608 O O . TYR A 1 695 ? 18.628 3.246 10.976 1.00 95.69 695 TYR A O 1
ATOM 5616 N N . LEU A 1 696 ? 18.786 5.098 12.263 1.00 92.56 696 LEU A N 1
ATOM 5617 C CA . LEU A 1 696 ? 17.747 5.914 11.605 1.00 92.56 696 LEU A CA 1
ATOM 5618 C C . LEU A 1 696 ? 16.362 5.236 11.499 1.00 92.56 696 LEU A C 1
ATOM 5620 O O . LEU A 1 696 ? 15.518 5.676 10.721 1.00 92.56 696 LEU A O 1
ATOM 5624 N N . GLY A 1 697 ? 16.121 4.178 12.279 1.00 91.00 697 GLY A N 1
ATOM 5625 C CA . GLY A 1 697 ? 14.917 3.351 12.206 1.00 91.00 697 GLY A CA 1
ATOM 5626 C C . GLY A 1 697 ? 14.723 2.596 10.889 1.00 91.00 697 GLY A C 1
ATOM 5627 O O . GLY A 1 697 ? 13.593 2.212 10.587 1.00 91.00 697 GLY A O 1
ATOM 5628 N N . VAL A 1 698 ? 15.798 2.386 10.114 1.00 94.31 698 VAL A N 1
ATOM 5629 C CA . VAL A 1 698 ? 15.763 1.595 8.869 1.00 94.31 698 VAL A CA 1
ATOM 5630 C C . VAL A 1 698 ? 16.776 0.454 8.820 1.00 94.31 698 VAL A C 1
ATOM 5632 O O . VAL A 1 698 ? 16.449 -0.581 8.254 1.00 94.31 698 VAL A O 1
ATOM 5635 N N . ALA A 1 699 ? 17.968 0.594 9.407 1.00 95.88 699 ALA A N 1
ATOM 5636 C CA . ALA A 1 699 ? 18.994 -0.455 9.414 1.00 95.88 699 ALA A CA 1
ATOM 5637 C C . ALA A 1 699 ? 19.131 -1.084 10.810 1.00 95.88 699 ALA A C 1
ATOM 5639 O O . ALA A 1 699 ? 18.982 -0.394 11.820 1.00 95.88 699 ALA A O 1
ATOM 5640 N N . VAL A 1 700 ? 19.426 -2.382 10.871 1.00 95.00 700 VAL A N 1
ATOM 5641 C CA . VAL A 1 700 ? 19.500 -3.174 12.115 1.00 95.00 700 VAL A CA 1
ATOM 5642 C C . VAL A 1 700 ? 20.949 -3.599 12.414 1.00 95.00 700 VAL A C 1
ATOM 5644 O O . VAL A 1 700 ? 21.774 -3.605 11.498 1.00 95.00 700 VAL A O 1
ATOM 5647 N N . PRO A 1 701 ? 21.310 -3.913 13.673 1.00 95.12 701 PRO A N 1
ATOM 5648 C CA . PRO A 1 701 ? 22.645 -4.419 14.010 1.00 95.12 701 PRO A CA 1
ATOM 5649 C C . PRO A 1 701 ? 22.926 -5.784 13.361 1.00 95.12 701 PRO A C 1
ATOM 5651 O O . PRO A 1 701 ? 22.040 -6.630 13.307 1.00 95.12 701 PRO A O 1
ATOM 5654 N N . GLY A 1 702 ? 24.165 -6.012 12.912 1.00 95.06 702 GLY A N 1
ATOM 5655 C CA . GLY A 1 702 ? 24.702 -7.345 12.579 1.00 95.06 702 GLY A CA 1
ATOM 5656 C C . GLY A 1 702 ? 24.118 -8.066 11.355 1.00 95.06 702 GLY A C 1
ATOM 5657 O O . GLY A 1 702 ? 24.609 -9.134 11.000 1.00 95.06 702 GLY A O 1
ATOM 5658 N N . VAL A 1 703 ? 23.104 -7.509 10.684 1.00 97.25 703 VAL A N 1
ATOM 5659 C CA . VAL A 1 703 ? 22.481 -8.108 9.492 1.00 97.25 703 VAL A CA 1
ATOM 5660 C C . VAL A 1 703 ? 22.763 -7.220 8.271 1.00 97.25 703 VAL A C 1
ATOM 5662 O O . VAL A 1 703 ? 22.093 -6.196 8.101 1.00 97.25 703 VAL A O 1
ATOM 5665 N N . PRO A 1 704 ? 23.753 -7.562 7.423 1.00 97.50 704 PRO A N 1
ATOM 5666 C CA . PRO A 1 704 ? 24.017 -6.828 6.187 1.00 97.50 704 PRO A CA 1
ATOM 5667 C C . PRO A 1 704 ? 22.814 -6.855 5.243 1.00 97.50 704 PRO A C 1
ATOM 5669 O O . PRO A 1 704 ? 22.024 -7.791 5.292 1.00 97.50 704 PRO A O 1
ATOM 5672 N N . ASN A 1 705 ? 22.669 -5.820 4.411 1.00 97.56 705 ASN A N 1
ATOM 5673 C CA . ASN A 1 705 ? 21.618 -5.667 3.387 1.00 97.56 705 ASN A CA 1
ATOM 5674 C C . ASN A 1 705 ? 20.152 -5.834 3.849 1.00 97.56 705 ASN A C 1
ATOM 5676 O O . ASN A 1 705 ? 19.234 -5.825 3.024 1.00 97.56 705 ASN A O 1
ATOM 5680 N N . TYR A 1 706 ? 19.905 -5.894 5.156 1.00 97.31 706 TYR A N 1
ATOM 5681 C CA . TYR A 1 706 ? 18.570 -5.880 5.728 1.00 97.31 706 TYR A CA 1
ATOM 5682 C C . TYR A 1 706 ? 18.108 -4.445 6.011 1.00 97.31 706 TYR A C 1
ATOM 5684 O O . TYR A 1 706 ? 18.803 -3.671 6.676 1.00 97.31 706 TYR A O 1
ATOM 5692 N N . PHE A 1 707 ? 16.874 -4.121 5.613 1.00 96.81 707 PHE A N 1
ATOM 5693 C CA . PHE A 1 707 ? 16.226 -2.853 5.952 1.00 96.81 707 PHE A CA 1
ATOM 5694 C C . PHE A 1 707 ? 14.787 -3.047 6.447 1.00 96.81 707 PHE A C 1
ATOM 5696 O O . PHE A 1 707 ? 14.026 -3.812 5.867 1.00 96.81 707 PHE A O 1
ATOM 5703 N N . ALA A 1 708 ? 14.362 -2.310 7.473 1.00 93.94 708 ALA A N 1
ATOM 5704 C CA . ALA A 1 708 ? 12.980 -2.293 7.955 1.00 93.94 708 ALA A CA 1
ATOM 5705 C C . ALA A 1 708 ? 12.296 -0.960 7.623 1.00 93.94 708 ALA A C 1
ATOM 5707 O O . ALA A 1 708 ? 12.753 0.107 8.026 1.00 93.94 708 ALA A O 1
ATOM 5708 N N . VAL A 1 709 ? 11.154 -1.000 6.930 1.00 93.06 709 VAL A N 1
ATOM 5709 C CA . VAL A 1 709 ? 10.440 0.227 6.523 1.00 93.06 709 VAL A CA 1
ATOM 5710 C C . VAL A 1 709 ? 9.873 0.984 7.731 1.00 93.06 709 VAL A C 1
ATOM 5712 O O . VAL A 1 709 ? 9.855 2.214 7.751 1.00 93.06 709 VAL A O 1
ATOM 5715 N N . LEU A 1 710 ? 9.430 0.254 8.755 1.00 89.81 710 LEU A N 1
ATOM 5716 C CA . LEU A 1 710 ? 8.994 0.785 10.049 1.00 89.81 710 LEU A CA 1
ATOM 5717 C C . LEU A 1 710 ? 9.809 0.114 11.163 1.00 89.81 710 LEU A C 1
ATOM 5719 O O . LEU A 1 710 ? 9.248 -0.568 12.014 1.00 89.81 710 LEU A O 1
ATOM 5723 N N . GLY A 1 711 ? 11.136 0.258 11.099 1.00 91.62 711 GLY A N 1
ATOM 5724 C CA . GLY A 1 711 ? 12.067 -0.323 12.066 1.00 91.62 711 GLY A CA 1
ATOM 5725 C C . GLY A 1 711 ? 11.998 0.294 13.472 1.00 91.62 711 GLY A C 1
ATOM 5726 O O . GLY A 1 711 ? 11.148 1.153 13.749 1.00 91.62 711 GLY A O 1
ATOM 5727 N N . PRO A 1 712 ? 12.910 -0.110 14.375 1.00 92.19 712 PRO A N 1
ATOM 5728 C CA . PRO A 1 712 ? 12.937 0.389 15.745 1.00 92.19 712 PRO A CA 1
ATOM 5729 C C . PRO A 1 712 ? 13.108 1.909 15.775 1.00 92.19 712 PRO A C 1
ATOM 5731 O O . PRO A 1 712 ? 13.899 2.475 15.026 1.00 92.19 712 PRO A O 1
ATOM 5734 N N . ASN A 1 713 ? 12.326 2.584 16.611 1.00 91.62 713 ASN A N 1
ATOM 5735 C CA . ASN A 1 713 ? 12.305 4.040 16.761 1.00 91.62 713 ASN A CA 1
ATOM 5736 C C . ASN A 1 713 ? 12.038 4.841 15.466 1.00 91.62 713 ASN A C 1
ATOM 5738 O O . ASN A 1 713 ? 12.326 6.036 15.410 1.00 91.62 713 ASN A O 1
ATOM 5742 N N . ALA A 1 714 ? 11.432 4.235 14.439 1.00 89.25 714 ALA A N 1
ATOM 5743 C CA . ALA A 1 714 ? 11.047 4.927 13.206 1.00 89.25 714 ALA A CA 1
ATOM 5744 C C . ALA A 1 714 ? 9.819 5.850 13.362 1.00 89.25 714 ALA A C 1
ATOM 5746 O O . ALA A 1 714 ? 9.653 6.824 12.619 1.00 89.25 714 ALA A O 1
ATOM 5747 N N . ILE A 1 715 ? 8.902 5.534 14.285 1.00 83.38 715 ILE A N 1
ATOM 5748 C CA . ILE A 1 715 ? 7.543 6.097 14.278 1.00 83.38 715 ILE A CA 1
ATOM 5749 C C . ILE A 1 715 ? 7.524 7.492 14.925 1.00 83.38 715 ILE A C 1
ATOM 5751 O O . ILE A 1 715 ? 7.578 7.631 16.145 1.00 83.38 715 ILE A O 1
ATOM 5755 N N . SER A 1 716 ? 7.387 8.551 14.123 1.00 72.81 716 SER A N 1
ATOM 5756 C CA . SER A 1 716 ? 7.347 9.936 14.620 1.00 72.81 716 SER A CA 1
ATOM 5757 C C . SER A 1 716 ? 5.916 10.488 14.733 1.00 72.81 716 SER A C 1
ATOM 5759 O O . SER A 1 716 ? 5.312 10.455 15.808 1.00 72.81 716 SER A O 1
ATOM 5761 N N . GLN A 1 717 ? 5.391 10.995 13.613 1.00 66.94 717 GLN A N 1
ATOM 5762 C CA . GLN A 1 717 ? 4.227 11.889 13.513 1.00 66.94 717 GLN A CA 1
ATOM 5763 C C . GLN A 1 717 ? 2.985 11.216 12.927 1.00 66.94 717 GLN A C 1
ATOM 5765 O O . GLN A 1 717 ? 1.915 11.139 13.526 1.00 66.94 717 GLN A O 1
ATOM 5770 N N . SER A 1 718 ? 3.148 10.772 11.685 1.00 73.81 718 SER A N 1
ATOM 5771 C CA . SER A 1 718 ? 2.128 10.258 10.787 1.00 73.81 718 SER A CA 1
ATOM 5772 C C . SER A 1 718 ? 2.743 9.053 10.117 1.00 73.81 718 SER A C 1
ATOM 5774 O O . SER A 1 718 ? 3.830 9.150 9.550 1.00 73.81 718 SER A O 1
ATOM 5776 N N . TRP A 1 719 ? 2.026 7.939 10.141 1.00 77.00 719 TRP A N 1
ATOM 5777 C CA . TRP A 1 719 ? 2.492 6.699 9.539 1.00 77.00 719 TRP A CA 1
ATOM 5778 C C . TRP A 1 719 ? 2.685 6.863 8.030 1.00 77.00 719 TRP A C 1
ATOM 5780 O O . TRP A 1 719 ? 3.697 6.418 7.514 1.00 77.00 719 TRP A O 1
ATOM 5790 N N . GLY A 1 720 ? 1.804 7.601 7.341 1.00 78.12 720 GLY A N 1
ATOM 5791 C CA . GLY A 1 720 ? 1.969 7.915 5.916 1.00 78.12 720 GLY A CA 1
ATOM 5792 C C . GLY A 1 720 ? 3.164 8.828 5.608 1.00 78.12 720 GLY A C 1
ATOM 5793 O O . GLY A 1 720 ? 3.734 8.742 4.521 1.00 78.12 720 GLY A O 1
ATOM 5794 N N . TRP A 1 721 ? 3.590 9.673 6.558 1.00 80.12 721 TRP A N 1
ATOM 5795 C CA . TRP A 1 721 ? 4.799 10.488 6.391 1.00 80.12 721 TRP A CA 1
ATOM 5796 C C . TRP A 1 721 ? 6.074 9.696 6.703 1.00 80.12 721 TRP A C 1
ATOM 5798 O O . TRP A 1 721 ? 6.969 9.671 5.863 1.00 80.12 721 TRP A O 1
ATOM 5808 N N . THR A 1 722 ? 6.137 9.007 7.852 1.00 86.12 722 THR A N 1
ATOM 5809 C CA . THR A 1 722 ? 7.254 8.111 8.205 1.00 86.12 722 THR A CA 1
ATOM 5810 C C . THR A 1 722 ? 7.472 7.080 7.104 1.00 86.12 722 THR A C 1
ATOM 5812 O O . THR A 1 722 ? 8.599 6.881 6.670 1.00 86.12 722 THR A O 1
ATOM 5815 N N . LEU A 1 723 ? 6.391 6.499 6.576 1.00 88.94 723 LEU A N 1
ATOM 5816 C CA . LEU A 1 723 ? 6.451 5.555 5.469 1.00 88.94 723 LEU A CA 1
ATOM 5817 C C . LEU A 1 723 ? 7.097 6.162 4.219 1.00 88.94 723 LEU A C 1
ATOM 5819 O O . LEU A 1 723 ? 8.038 5.591 3.672 1.00 88.94 723 LEU A O 1
ATOM 5823 N N . GLY A 1 724 ? 6.617 7.326 3.772 1.00 88.19 724 GLY A N 1
ATOM 5824 C CA . GLY A 1 724 ? 7.178 8.005 2.602 1.00 88.19 724 GLY A CA 1
ATOM 5825 C C . GLY A 1 724 ? 8.640 8.422 2.791 1.00 88.19 724 GLY A C 1
ATOM 5826 O O . GLY A 1 724 ? 9.395 8.426 1.828 1.00 88.19 724 GLY A O 1
ATOM 5827 N N . HIS A 1 725 ? 9.049 8.740 4.020 1.00 89.31 725 HIS A N 1
ATOM 5828 C CA . HIS A 1 725 ? 10.427 9.095 4.339 1.00 89.31 725 HIS A CA 1
ATOM 5829 C C . HIS A 1 725 ? 11.362 7.875 4.378 1.00 89.31 725 HIS A C 1
ATOM 5831 O O . HIS A 1 725 ? 12.418 7.883 3.749 1.00 89.31 725 HIS A O 1
ATOM 5837 N N . ASN A 1 726 ? 10.973 6.818 5.090 1.00 92.19 726 ASN A N 1
ATOM 5838 C CA . ASN A 1 726 ? 11.810 5.636 5.274 1.00 92.19 726 ASN A CA 1
ATOM 5839 C C . ASN A 1 726 ? 11.968 4.853 3.970 1.00 92.19 726 ASN A C 1
ATOM 5841 O O . ASN A 1 726 ? 13.077 4.443 3.643 1.00 92.19 726 ASN A O 1
ATOM 5845 N N . THR A 1 727 ? 10.895 4.710 3.185 1.00 94.06 727 THR A N 1
ATOM 5846 C CA . THR A 1 727 ? 10.981 4.040 1.876 1.00 94.06 727 THR A CA 1
ATOM 5847 C C . THR A 1 727 ? 11.892 4.787 0.900 1.00 94.06 727 THR A C 1
ATOM 5849 O O . THR A 1 727 ? 12.621 4.154 0.139 1.00 94.06 727 THR A O 1
ATOM 5852 N N . GLU A 1 728 ? 11.886 6.124 0.940 1.00 94.00 728 GLU A N 1
ATOM 5853 C CA . GLU A 1 728 ? 12.787 6.985 0.164 1.00 94.00 728 GLU A CA 1
ATOM 5854 C C . GLU A 1 728 ? 14.246 6.819 0.618 1.00 94.00 728 GLU A C 1
ATOM 5856 O O . GLU A 1 728 ? 15.138 6.669 -0.214 1.00 94.00 728 GLU A O 1
ATOM 5861 N N . LEU A 1 729 ? 14.507 6.793 1.931 1.00 95.00 729 LEU A N 1
ATOM 5862 C CA . LEU A 1 729 ? 15.847 6.539 2.468 1.00 95.00 729 LEU A CA 1
ATOM 5863 C C . LEU A 1 729 ? 16.371 5.157 2.046 1.00 95.00 729 LEU A C 1
A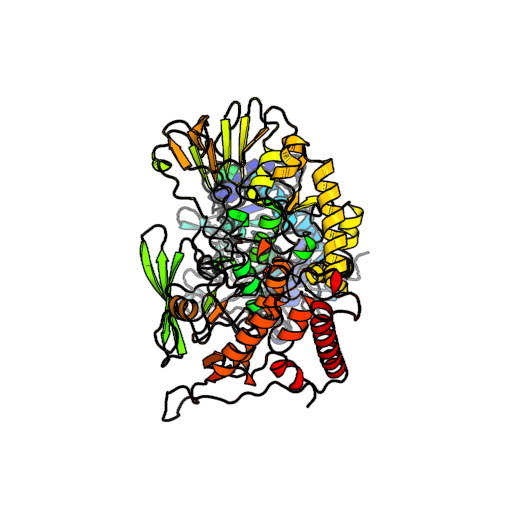TOM 5865 O O . LEU A 1 729 ? 17.485 5.068 1.537 1.00 95.00 729 LEU A O 1
ATOM 5869 N N . ILE A 1 730 ? 15.559 4.108 2.195 1.00 96.81 730 ILE A N 1
ATOM 5870 C CA . ILE A 1 730 ? 15.906 2.733 1.809 1.00 96.81 730 ILE A CA 1
ATOM 5871 C C . ILE A 1 730 ? 16.166 2.643 0.299 1.00 96.81 730 ILE A C 1
ATOM 5873 O O . ILE A 1 730 ? 17.203 2.128 -0.109 1.00 96.81 730 ILE A O 1
ATOM 5877 N N . ALA A 1 731 ? 15.301 3.216 -0.544 1.00 96.88 731 ALA A N 1
ATOM 5878 C CA . ALA A 1 731 ? 15.505 3.202 -1.994 1.00 96.88 731 ALA A CA 1
ATOM 5879 C C . ALA A 1 731 ? 16.771 3.964 -2.421 1.00 96.88 731 ALA A C 1
ATOM 5881 O O . ALA A 1 731 ? 17.485 3.509 -3.311 1.00 96.88 731 ALA A O 1
ATOM 5882 N N . ARG A 1 732 ? 17.105 5.081 -1.759 1.00 96.12 732 ARG A N 1
ATOM 5883 C CA . ARG A 1 732 ? 18.361 5.816 -1.992 1.00 96.12 732 ARG A CA 1
ATOM 5884 C C . ARG A 1 732 ? 19.597 5.038 -1.540 1.00 96.12 732 ARG A C 1
ATOM 5886 O O . ARG A 1 732 ? 20.631 5.132 -2.196 1.00 96.12 732 ARG A O 1
ATOM 5893 N N . ILE A 1 733 ? 19.502 4.282 -0.445 1.00 97.12 733 ILE A N 1
ATOM 5894 C CA . ILE A 1 733 ? 20.572 3.390 0.020 1.00 97.12 733 ILE A CA 1
ATOM 5895 C C . ILE A 1 733 ? 20.794 2.270 -1.000 1.00 97.12 733 ILE A C 1
ATOM 5897 O O . ILE A 1 733 ? 21.912 2.109 -1.477 1.00 97.12 733 ILE A O 1
ATOM 5901 N N . ILE A 1 734 ? 19.733 1.574 -1.414 1.00 97.69 734 ILE A N 1
ATOM 5902 C CA . ILE A 1 734 ? 19.792 0.491 -2.410 1.00 97.69 734 ILE A CA 1
ATOM 5903 C C . ILE A 1 734 ? 20.307 1.013 -3.760 1.00 97.69 734 ILE A C 1
ATOM 5905 O O . ILE A 1 734 ? 21.181 0.404 -4.376 1.00 97.69 734 ILE A O 1
ATOM 5909 N N . ARG A 1 735 ? 19.860 2.201 -4.185 1.00 96.38 735 ARG A N 1
ATOM 5910 C CA . ARG A 1 735 ? 20.399 2.879 -5.369 1.00 96.38 735 ARG A CA 1
ATOM 5911 C C . ARG A 1 735 ? 21.899 3.159 -5.242 1.00 96.38 735 ARG A C 1
ATOM 5913 O O . ARG A 1 735 ? 22.634 2.956 -6.200 1.00 96.38 735 ARG A O 1
ATOM 5920 N N . GLY A 1 736 ? 22.358 3.567 -4.061 1.00 95.31 736 GLY A N 1
ATOM 5921 C CA . GLY A 1 736 ? 23.775 3.776 -3.773 1.00 95.31 736 GLY A CA 1
ATOM 5922 C C . GLY A 1 736 ? 24.608 2.492 -3.693 1.00 95.31 736 GLY A C 1
ATOM 5923 O O . GLY A 1 736 ? 25.782 2.540 -4.052 1.00 95.31 736 GLY A O 1
ATOM 5924 N N . ILE A 1 737 ? 24.026 1.361 -3.275 1.00 95.62 737 ILE A N 1
ATOM 5925 C CA . ILE A 1 737 ? 24.643 0.023 -3.362 1.00 95.62 737 ILE A CA 1
ATOM 5926 C C . ILE A 1 737 ? 24.882 -0.327 -4.836 1.00 95.62 737 ILE A C 1
ATOM 5928 O O . ILE A 1 737 ? 26.010 -0.645 -5.216 1.00 95.62 737 ILE A O 1
ATOM 5932 N N . TYR A 1 738 ? 23.854 -0.164 -5.675 1.00 95.38 738 TYR A N 1
ATOM 5933 C CA . TYR A 1 738 ? 23.924 -0.403 -7.118 1.00 95.38 738 TYR A CA 1
ATOM 5934 C C . TYR A 1 738 ? 24.940 0.515 -7.826 1.00 95.38 738 TYR A C 1
ATOM 5936 O O . TYR A 1 738 ? 25.880 0.030 -8.457 1.00 95.38 738 TYR A O 1
ATOM 5944 N N . ASP A 1 739 ? 24.808 1.841 -7.686 1.00 94.31 739 ASP A N 1
ATOM 5945 C CA . ASP A 1 739 ? 25.659 2.819 -8.385 1.00 94.31 739 ASP A CA 1
ATOM 5946 C C . ASP A 1 739 ? 27.143 2.691 -7.995 1.00 94.31 739 ASP A C 1
ATOM 5948 O O . ASP A 1 739 ? 28.028 2.899 -8.827 1.00 94.31 739 ASP A O 1
ATOM 5952 N N . GLN A 1 740 ? 27.433 2.321 -6.742 1.00 92.81 740 GLN A N 1
ATOM 5953 C CA . GLN A 1 740 ? 28.799 2.110 -6.252 1.00 92.81 740 GLN A CA 1
ATOM 5954 C C . GLN A 1 740 ? 29.280 0.659 -6.399 1.00 92.81 740 GLN A C 1
ATOM 5956 O O . GLN A 1 740 ? 30.399 0.367 -5.975 1.00 92.81 740 GLN A O 1
ATOM 5961 N N . ARG A 1 741 ? 28.493 -0.246 -7.000 1.00 93.12 741 ARG A N 1
ATOM 5962 C CA . ARG A 1 741 ? 28.821 -1.677 -7.158 1.00 93.12 741 ARG A CA 1
ATOM 5963 C C . ARG A 1 741 ? 29.291 -2.302 -5.839 1.00 93.12 741 ARG A C 1
ATOM 5965 O O . ARG A 1 741 ? 30.426 -2.773 -5.735 1.00 93.12 741 ARG A O 1
ATOM 5972 N N . LEU A 1 742 ? 28.460 -2.203 -4.809 1.00 95.50 742 LEU A N 1
ATOM 5973 C CA . LEU A 1 742 ? 28.692 -2.826 -3.505 1.00 95.50 742 LEU A CA 1
ATOM 5974 C C . LEU A 1 742 ? 27.970 -4.176 -3.464 1.00 95.50 742 LEU A C 1
ATOM 5976 O O . LEU A 1 742 ? 26.873 -4.294 -4.000 1.00 95.50 742 LEU A O 1
ATOM 5980 N N . SER A 1 743 ? 28.576 -5.176 -2.825 1.00 95.25 743 SER A N 1
ATOM 5981 C CA . SER A 1 743 ? 27.932 -6.465 -2.546 1.00 95.25 743 SER A CA 1
ATOM 5982 C C . SER A 1 743 ? 27.075 -6.383 -1.286 1.00 95.25 743 SER A C 1
ATOM 5984 O O . SER A 1 743 ? 25.946 -6.860 -1.265 1.00 95.25 743 SER A O 1
ATOM 5986 N N . SER A 1 744 ? 27.575 -5.726 -0.234 1.00 96.81 744 SER A N 1
ATOM 5987 C CA . SER A 1 744 ? 26.783 -5.476 0.967 1.00 96.81 744 SER A CA 1
ATOM 5988 C C . SER A 1 744 ? 27.147 -4.197 1.699 1.00 96.81 744 SER A C 1
ATOM 5990 O O . SER A 1 744 ? 28.246 -3.657 1.539 1.00 96.81 744 SER A O 1
ATOM 5992 N N . ILE A 1 745 ? 26.217 -3.732 2.532 1.00 97.81 745 ILE A N 1
ATOM 5993 C CA . ILE A 1 745 ? 26.493 -2.782 3.607 1.00 97.81 745 ILE A CA 1
ATOM 5994 C C . ILE A 1 745 ? 25.901 -3.273 4.931 1.00 97.81 745 ILE A C 1
ATOM 5996 O O . ILE A 1 745 ? 24.818 -3.857 4.965 1.00 97.81 745 ILE A O 1
ATOM 6000 N N . VAL A 1 746 ? 26.582 -2.965 6.032 1.00 97.44 746 VAL A N 1
ATOM 6001 C CA . VAL A 1 746 ? 26.068 -3.084 7.405 1.00 97.44 746 VAL A CA 1
ATOM 6002 C C . VAL A 1 746 ? 26.533 -1.870 8.210 1.00 97.44 746 VAL A C 1
ATOM 6004 O O . VAL A 1 746 ? 27.579 -1.296 7.911 1.00 97.44 746 VAL A O 1
ATOM 6007 N N . VAL A 1 747 ? 25.757 -1.412 9.193 1.00 97.38 747 VAL A N 1
ATOM 6008 C CA . VAL A 1 747 ? 26.172 -0.280 10.043 1.00 97.38 747 VAL A CA 1
ATOM 6009 C C . VAL A 1 747 ? 27.320 -0.727 10.946 1.00 97.38 747 VAL A C 1
ATOM 6011 O O . VAL A 1 747 ? 27.256 -1.810 11.528 1.00 97.38 747 VAL A O 1
ATOM 6014 N N . LYS A 1 748 ? 28.355 0.107 11.080 1.00 97.19 748 LYS A N 1
ATOM 6015 C CA . LYS A 1 748 ? 29.488 -0.152 11.979 1.00 97.19 748 LYS A CA 1
ATOM 6016 C C . LYS A 1 748 ? 29.011 -0.353 13.430 1.00 97.19 748 LYS A C 1
ATOM 6018 O O . LYS A 1 748 ? 28.217 0.475 13.890 1.00 97.19 748 LYS A O 1
ATOM 6023 N N . PRO A 1 749 ? 29.472 -1.385 14.166 1.00 95.56 749 PRO A N 1
ATOM 6024 C CA . PRO A 1 749 ? 29.034 -1.641 15.542 1.00 95.56 749 PRO A CA 1
ATOM 6025 C C . PRO A 1 749 ? 29.165 -0.420 16.460 1.00 95.56 749 PRO A C 1
ATOM 6027 O O . PRO A 1 749 ? 28.210 -0.052 17.138 1.00 95.56 749 PRO A O 1
ATOM 6030 N N . GLU A 1 750 ? 30.299 0.278 16.398 1.00 96.81 750 GLU A N 1
ATOM 6031 C CA . GLU A 1 750 ? 30.581 1.476 17.189 1.00 96.81 750 GLU A CA 1
ATOM 6032 C C . GLU A 1 750 ? 29.663 2.662 16.842 1.00 96.81 750 GLU A C 1
ATOM 6034 O O . GLU A 1 750 ? 29.302 3.449 17.718 1.00 96.81 750 GLU A O 1
ATOM 6039 N N . VAL A 1 751 ? 29.216 2.768 15.585 1.00 97.12 751 VAL A N 1
ATOM 6040 C CA . VAL A 1 751 ? 28.258 3.798 15.152 1.00 97.12 751 VAL A CA 1
ATOM 6041 C C . VAL A 1 751 ? 26.837 3.440 15.584 1.00 97.12 751 VAL A C 1
ATOM 6043 O O . VAL A 1 751 ? 26.084 4.319 16.003 1.00 97.12 751 VAL A O 1
ATOM 6046 N N . MET A 1 752 ? 26.466 2.160 15.511 1.00 95.94 752 MET A N 1
ATOM 6047 C CA . MET A 1 752 ? 25.167 1.672 15.973 1.00 95.94 752 MET A CA 1
ATOM 6048 C C . MET A 1 752 ? 25.010 1.855 17.490 1.00 95.94 752 MET A C 1
ATOM 6050 O O . MET A 1 752 ? 23.980 2.368 17.932 1.00 95.94 752 MET A O 1
ATOM 6054 N N . ASP A 1 753 ? 26.026 1.491 18.275 1.00 94.81 753 ASP A N 1
ATOM 6055 C CA . ASP A 1 753 ? 26.013 1.637 19.733 1.00 94.81 753 ASP A CA 1
ATOM 6056 C C . ASP A 1 753 ? 25.939 3.117 20.145 1.00 94.81 753 ASP A C 1
ATOM 6058 O O . ASP A 1 753 ? 25.029 3.493 20.888 1.00 94.81 753 ASP A O 1
ATOM 6062 N N . ALA A 1 754 ? 26.795 3.982 19.585 1.00 96.00 754 ALA A N 1
ATOM 6063 C CA . ALA A 1 754 ? 26.764 5.423 19.858 1.00 96.00 754 ALA A CA 1
ATOM 6064 C C . ALA A 1 754 ? 25.442 6.088 19.419 1.00 96.00 754 ALA A C 1
ATOM 6066 O O . ALA A 1 754 ? 24.948 7.012 20.070 1.00 96.00 754 ALA A O 1
ATOM 6067 N N . TYR A 1 755 ? 24.831 5.618 18.324 1.00 94.44 755 TYR A N 1
ATOM 6068 C CA . TYR A 1 755 ? 23.511 6.082 17.895 1.00 94.44 755 TYR A CA 1
ATOM 6069 C C . TYR A 1 755 ? 22.402 5.645 18.863 1.00 94.44 755 TYR A C 1
ATOM 6071 O O . TYR A 1 755 ? 21.520 6.449 19.171 1.00 94.44 755 TYR A O 1
ATOM 6079 N N . ASN A 1 756 ? 22.443 4.402 19.352 1.00 93.81 756 ASN A N 1
ATOM 6080 C CA . ASN A 1 756 ? 21.482 3.873 20.320 1.00 93.81 756 ASN A CA 1
ATOM 6081 C C . ASN A 1 756 ? 21.595 4.575 21.686 1.00 93.81 756 ASN A C 1
ATOM 6083 O O . ASN A 1 756 ? 20.568 4.940 22.255 1.00 93.81 756 ASN A O 1
ATOM 6087 N N . GLU A 1 757 ? 22.810 4.841 22.173 1.00 93.94 757 GLU A N 1
ATOM 6088 C CA . GLU A 1 757 ? 23.050 5.640 23.386 1.00 93.94 757 GLU A CA 1
ATOM 6089 C C . GLU A 1 757 ? 22.461 7.053 23.238 1.00 93.94 757 GLU A C 1
ATOM 6091 O O . GLU A 1 757 ? 21.590 7.456 24.012 1.00 93.94 757 GLU A O 1
ATOM 6096 N N . TYR A 1 758 ? 22.839 7.766 22.169 1.00 92.50 758 TYR A N 1
ATOM 6097 C CA . TYR A 1 758 ? 22.307 9.095 21.855 1.00 92.50 758 TYR A CA 1
ATOM 6098 C C . TYR A 1 758 ? 20.770 9.118 21.779 1.00 92.50 758 TYR A C 1
ATOM 6100 O O . TYR A 1 758 ? 20.120 10.071 22.221 1.00 92.50 758 TYR A O 1
ATOM 6108 N N . LEU A 1 759 ? 20.176 8.082 21.187 1.00 92.12 759 LEU A N 1
ATOM 6109 C CA . LEU A 1 759 ? 18.732 7.930 21.061 1.00 92.12 759 LEU A CA 1
ATOM 6110 C C . LEU A 1 759 ? 18.060 7.692 22.421 1.00 92.12 759 LEU A C 1
ATOM 6112 O O . LEU A 1 759 ? 17.019 8.301 22.674 1.00 92.12 759 LEU A O 1
ATOM 6116 N N . GLY A 1 760 ? 18.674 6.893 23.298 1.00 91.75 760 GLY A N 1
ATOM 6117 C CA . GLY A 1 760 ? 18.261 6.701 24.689 1.00 91.75 760 GLY A CA 1
ATOM 6118 C C . GLY A 1 760 ? 18.170 8.029 25.441 1.00 91.75 760 GLY A C 1
ATOM 6119 O O . GLY A 1 760 ? 17.073 8.433 25.832 1.00 91.75 760 GLY A O 1
ATOM 6120 N N . THR A 1 761 ? 19.270 8.787 25.502 1.00 91.44 761 THR A N 1
ATOM 6121 C CA . THR A 1 761 ? 19.306 10.119 26.142 1.00 91.44 761 THR A CA 1
ATOM 6122 C C . THR A 1 761 ? 18.270 11.082 25.545 1.00 91.44 761 THR A C 1
ATOM 6124 O O . THR A 1 761 ? 17.636 11.873 26.246 1.00 91.44 761 THR A O 1
ATOM 6127 N N . ARG A 1 762 ? 18.033 11.028 24.226 1.00 90.62 762 ARG A N 1
ATOM 6128 C CA . ARG A 1 762 ? 16.994 11.852 23.579 1.00 90.62 762 ARG A CA 1
ATOM 6129 C C . ARG A 1 762 ? 15.572 11.435 23.952 1.00 90.62 762 ARG A C 1
ATOM 6131 O O . ARG A 1 762 ? 14.697 12.299 23.937 1.00 90.62 762 ARG A O 1
ATOM 6138 N N . LEU A 1 763 ? 15.328 10.158 24.242 1.00 91.94 763 LEU A N 1
ATOM 6139 C CA . LEU A 1 763 ? 14.023 9.624 24.639 1.00 91.94 763 LEU A CA 1
ATOM 6140 C C . LEU A 1 763 ? 13.716 9.869 26.123 1.00 91.94 763 LEU A C 1
ATOM 6142 O O . LEU A 1 763 ? 12.557 10.142 26.442 1.00 91.94 763 LEU A O 1
ATOM 6146 N N . GLU A 1 764 ? 14.727 9.860 26.997 1.00 91.06 764 GLU A N 1
ATOM 6147 C CA . GLU A 1 764 ? 14.628 10.254 28.415 1.00 91.06 764 GLU A CA 1
ATOM 6148 C C . GLU A 1 764 ? 14.063 11.671 28.580 1.00 91.06 764 GLU A C 1
ATOM 6150 O O . GLU A 1 764 ? 13.146 11.899 29.369 1.00 91.06 764 GLU A O 1
ATOM 6155 N N . HIS A 1 765 ? 14.511 12.612 27.744 1.00 90.81 765 HIS A N 1
ATOM 6156 C CA . HIS A 1 765 ? 13.975 13.976 27.670 1.00 90.81 765 HIS A CA 1
ATOM 6157 C C . HIS A 1 765 ? 12.619 14.078 26.943 1.00 90.81 765 HIS A C 1
ATOM 6159 O O . HIS A 1 765 ? 12.303 15.089 26.305 1.00 90.81 765 HIS A O 1
ATOM 6165 N N . THR A 1 766 ? 11.781 13.042 27.039 1.00 91.75 766 THR A N 1
ATOM 6166 C CA . THR A 1 766 ? 10.410 13.066 26.528 1.00 91.75 766 THR A CA 1
ATOM 6167 C C . THR A 1 766 ? 9.399 12.493 27.514 1.00 91.75 766 THR A C 1
ATOM 6169 O O . THR A 1 766 ? 9.675 11.589 28.295 1.00 91.75 766 THR A O 1
ATOM 6172 N N . SER A 1 767 ? 8.151 12.943 27.393 1.00 91.69 767 SER A N 1
ATOM 6173 C CA . SER A 1 767 ? 6.997 12.373 28.093 1.00 91.69 767 SER A CA 1
ATOM 6174 C C . SER A 1 767 ? 6.830 10.862 27.883 1.00 91.69 767 SER A C 1
ATOM 6176 O O . SER A 1 767 ? 6.205 10.239 28.729 1.00 91.69 767 SER A O 1
ATOM 6178 N N . LEU A 1 768 ? 7.409 10.248 26.838 1.00 90.88 768 LEU A N 1
ATOM 6179 C CA . LEU A 1 768 ? 7.402 8.789 26.629 1.00 90.88 768 LEU A CA 1
ATOM 6180 C C . LEU A 1 768 ? 8.142 8.041 27.758 1.00 90.88 768 LEU A C 1
ATOM 6182 O O . LEU A 1 768 ? 7.747 6.934 28.135 1.00 90.88 768 LEU A O 1
ATOM 6186 N N . ALA A 1 769 ? 9.182 8.659 28.326 1.00 91.19 769 ALA A N 1
ATOM 6187 C CA . ALA A 1 769 ? 9.961 8.133 29.446 1.00 91.19 769 ALA A CA 1
ATOM 6188 C C . ALA A 1 769 ? 9.312 8.390 30.823 1.00 91.19 769 ALA A C 1
ATOM 6190 O O . ALA A 1 769 ? 9.818 7.918 31.835 1.00 91.19 769 ALA A O 1
ATOM 6191 N N . SER A 1 770 ? 8.165 9.083 30.881 1.00 89.12 770 SER A N 1
ATOM 6192 C CA . SER A 1 770 ? 7.444 9.360 32.132 1.00 89.12 770 SER A CA 1
ATOM 6193 C C . SER A 1 770 ? 7.155 8.073 32.929 1.00 89.12 770 SER A C 1
ATOM 6195 O O . SER A 1 770 ? 6.503 7.164 32.395 1.00 89.12 770 SER A O 1
ATOM 6197 N N . PRO A 1 771 ? 7.543 7.997 34.220 1.00 85.56 771 PRO A N 1
ATOM 6198 C CA . PRO A 1 771 ? 7.239 6.841 35.065 1.00 85.56 771 PRO A CA 1
ATOM 6199 C C . PRO A 1 771 ? 5.737 6.721 35.366 1.00 85.56 771 PRO A C 1
ATOM 6201 O O . PRO A 1 771 ? 5.220 5.617 35.505 1.00 85.56 771 PRO A O 1
ATOM 6204 N N . GLN A 1 772 ? 4.994 7.837 35.373 1.00 85.88 772 GLN A N 1
ATOM 6205 C CA . GLN A 1 772 ? 3.538 7.850 35.593 1.00 85.88 772 GLN A CA 1
ATOM 6206 C C . GLN A 1 772 ? 2.745 7.150 34.472 1.00 85.88 772 GLN A C 1
ATOM 6208 O O . GLN A 1 772 ? 1.552 6.894 34.613 1.00 85.88 772 GLN A O 1
ATOM 6213 N N . CYS A 1 773 ? 3.379 6.862 33.337 1.00 80.69 773 CYS A N 1
ATOM 6214 C CA . CYS A 1 773 ? 2.716 6.345 32.148 1.00 80.69 773 CYS A CA 1
ATOM 6215 C C . CYS A 1 773 ? 2.259 4.881 32.266 1.00 80.69 773 CYS A C 1
ATOM 6217 O O . CYS A 1 773 ? 1.273 4.486 31.634 1.00 80.69 773 CYS A O 1
ATOM 6219 N N . GLY A 1 774 ? 2.959 4.062 33.058 1.00 80.12 774 GLY A N 1
ATOM 6220 C CA . GLY A 1 774 ? 2.765 2.609 33.076 1.00 80.12 774 GLY A CA 1
ATOM 6221 C C . GLY A 1 774 ? 2.924 1.978 31.683 1.00 80.12 774 GLY A C 1
ATOM 6222 O O . GLY A 1 774 ? 3.687 2.463 30.846 1.00 80.12 774 GLY A O 1
ATOM 6223 N N . THR A 1 775 ? 2.163 0.914 31.406 1.00 79.44 775 THR A N 1
ATOM 6224 C CA . THR A 1 775 ? 2.283 0.135 30.159 1.00 79.44 775 THR A CA 1
ATOM 6225 C C . THR A 1 775 ? 1.819 0.906 28.916 1.00 79.44 775 THR A C 1
ATOM 6227 O O . THR A 1 775 ? 0.729 1.497 28.918 1.00 79.44 775 THR A O 1
ATOM 6230 N N . SER A 1 776 ? 2.589 0.821 27.830 1.00 85.00 776 SER A N 1
ATOM 6231 C CA . SER A 1 776 ? 2.279 1.365 26.501 1.00 85.00 776 SER A CA 1
ATOM 6232 C C . SER A 1 776 ? 2.923 0.485 25.428 1.00 85.00 776 SER A C 1
ATOM 6234 O O . SER A 1 776 ? 4.066 0.086 25.603 1.00 85.00 776 SER A O 1
ATOM 6236 N N . TRP A 1 777 ? 2.249 0.254 24.297 1.00 85.44 777 TRP A N 1
ATOM 6237 C CA . TRP A 1 777 ? 2.784 -0.527 23.165 1.00 85.44 777 TRP A CA 1
ATOM 6238 C C . TRP A 1 777 ? 4.006 0.116 22.480 1.00 85.44 777 TRP A C 1
ATOM 6240 O O . TRP A 1 777 ? 4.639 -0.492 21.626 1.00 85.44 777 TRP A O 1
ATOM 6250 N N . TYR A 1 778 ? 4.347 1.357 22.842 1.00 88.50 778 TYR A N 1
ATOM 6251 C CA . TYR A 1 778 ? 5.602 1.999 22.440 1.00 88.50 778 TYR A CA 1
ATOM 6252 C C . TYR A 1 778 ? 6.851 1.389 23.088 1.00 88.50 778 TYR A C 1
ATOM 6254 O O . TYR A 1 778 ? 7.961 1.666 22.625 1.00 88.50 778 TYR A O 1
ATOM 6262 N N . LYS A 1 779 ? 6.669 0.655 24.189 1.00 88.81 779 LYS A N 1
ATOM 6263 C CA . LYS A 1 779 ? 7.731 0.112 25.027 1.00 88.81 779 LYS A CA 1
ATOM 6264 C C . LYS A 1 779 ? 7.798 -1.401 24.883 1.00 88.81 779 LYS A C 1
ATOM 6266 O O . LYS A 1 779 ? 6.771 -2.043 24.677 1.00 88.81 779 LYS A O 1
ATOM 6271 N N . ASP A 1 780 ? 8.999 -1.933 25.038 1.00 88.69 780 ASP A N 1
ATOM 6272 C CA . ASP A 1 780 ? 9.211 -3.343 25.323 1.00 88.69 780 ASP A CA 1
ATOM 6273 C C . ASP A 1 780 ? 8.472 -3.724 26.628 1.00 88.69 780 ASP A C 1
ATOM 6275 O O . ASP A 1 780 ? 8.534 -2.953 27.598 1.00 88.69 780 ASP A O 1
ATOM 6279 N N . PRO A 1 781 ? 7.713 -4.835 26.660 1.00 83.88 781 PRO A N 1
ATOM 6280 C CA . PRO A 1 781 ? 6.891 -5.208 27.807 1.00 83.88 781 PRO A CA 1
ATOM 6281 C C . PRO A 1 781 ? 7.712 -5.654 29.019 1.00 83.88 781 PRO A C 1
ATOM 6283 O O . PRO A 1 781 ? 7.244 -5.465 30.143 1.00 83.88 781 PRO A O 1
ATOM 6286 N N . ASP A 1 782 ? 8.909 -6.203 28.800 1.00 86.12 782 ASP A N 1
ATOM 6287 C CA . ASP A 1 782 ? 9.747 -6.780 29.850 1.00 86.12 782 ASP A CA 1
ATOM 6288 C C . ASP A 1 782 ? 10.691 -5.717 30.432 1.00 86.12 782 ASP A C 1
ATOM 6290 O O . ASP A 1 782 ? 10.841 -5.611 31.650 1.00 86.12 782 ASP A O 1
ATOM 6294 N N . THR A 1 783 ? 11.287 -4.876 29.578 1.00 89.00 783 THR A N 1
ATOM 6295 C CA . THR A 1 783 ? 12.330 -3.912 29.993 1.00 89.00 783 THR A CA 1
ATOM 6296 C C . THR A 1 783 ? 11.848 -2.465 30.119 1.00 89.00 783 THR A C 1
ATOM 6298 O O . THR A 1 783 ? 12.546 -1.620 30.675 1.00 89.00 783 THR A O 1
ATOM 6301 N N . ASN A 1 784 ? 10.658 -2.138 29.601 1.00 88.69 784 ASN A N 1
ATOM 6302 C CA . ASN A 1 784 ? 10.163 -0.768 29.396 1.00 88.69 784 ASN A CA 1
ATOM 6303 C C . ASN A 1 784 ? 10.994 0.117 28.435 1.00 88.69 784 ASN A C 1
ATOM 6305 O O . ASN A 1 784 ? 10.655 1.300 28.275 1.00 88.69 784 ASN A O 1
ATOM 6309 N N . LYS A 1 785 ? 12.014 -0.417 27.744 1.00 91.31 785 LYS A N 1
ATOM 6310 C CA . LYS A 1 785 ? 12.776 0.316 26.717 1.00 91.31 785 LYS A CA 1
ATOM 6311 C C . LYS A 1 785 ? 11.833 0.837 25.632 1.00 91.31 785 LYS A C 1
ATOM 6313 O O . LYS A 1 785 ? 10.942 0.128 25.170 1.00 91.31 785 LYS A O 1
ATOM 6318 N N . ILE A 1 786 ? 12.000 2.088 25.206 1.00 92.12 786 ILE A N 1
ATOM 6319 C CA . ILE A 1 786 ? 11.138 2.694 24.181 1.00 92.12 786 ILE A CA 1
ATOM 6320 C C . ILE A 1 786 ? 11.638 2.261 22.798 1.00 92.12 786 ILE A C 1
ATOM 6322 O O . ILE A 1 786 ? 12.626 2.798 22.305 1.00 92.12 786 ILE A O 1
ATOM 6326 N N . VAL A 1 787 ? 10.950 1.301 22.174 1.00 91.56 787 VAL A N 1
ATOM 6327 C CA . VAL A 1 787 ? 11.411 0.608 20.953 1.00 91.56 787 VAL A CA 1
ATOM 6328 C C . VAL A 1 787 ? 10.717 1.052 19.664 1.00 91.56 787 VAL A C 1
ATOM 6330 O O . VAL A 1 787 ? 11.276 0.887 18.586 1.00 91.56 787 VAL A O 1
ATOM 6333 N N . ALA A 1 788 ? 9.504 1.612 19.729 1.00 90.31 788 ALA A N 1
ATOM 6334 C CA . ALA A 1 788 ? 8.722 1.927 18.524 1.00 90.31 788 ALA A CA 1
ATOM 6335 C C . ALA A 1 788 ? 8.785 3.407 18.071 1.00 90.31 788 ALA A C 1
ATOM 6337 O O . ALA A 1 788 ? 9.005 3.654 16.879 1.00 90.31 788 ALA A O 1
ATOM 6338 N N . PRO A 1 789 ? 8.591 4.419 18.945 1.00 90.38 789 PRO A N 1
ATOM 6339 C CA . PRO A 1 789 ? 8.578 5.811 18.514 1.00 90.38 789 PRO A CA 1
ATOM 6340 C C . PRO A 1 789 ? 9.966 6.465 18.473 1.00 90.38 789 PRO A C 1
ATOM 6342 O O . PRO A 1 789 ? 10.851 6.160 19.273 1.00 90.38 789 PRO A O 1
ATOM 6345 N N . ALA A 1 790 ? 10.106 7.447 17.584 1.00 89.62 790 ALA A N 1
ATOM 6346 C CA . ALA A 1 790 ? 11.180 8.433 17.623 1.00 89.62 790 ALA A CA 1
ATOM 6347 C C . ALA A 1 790 ? 10.883 9.526 18.675 1.00 89.62 790 ALA A C 1
ATOM 6349 O O . ALA A 1 790 ? 9.711 9.897 18.856 1.00 89.62 790 ALA A O 1
ATOM 6350 N N . PRO A 1 791 ? 11.908 10.139 19.300 1.00 87.88 791 PRO A N 1
ATOM 6351 C CA . PRO A 1 791 ? 11.707 11.329 20.128 1.00 87.88 791 PRO A CA 1
ATOM 6352 C C . PRO A 1 791 ? 11.335 12.560 19.283 1.00 87.88 791 PRO A C 1
ATOM 6354 O O . PRO A 1 791 ? 10.686 13.476 19.781 1.00 87.88 791 PRO A O 1
ATOM 6357 N N . TRP A 1 792 ? 11.720 12.586 18.003 1.00 85.94 792 TRP A N 1
ATOM 6358 C CA . TRP A 1 792 ? 11.679 13.772 17.151 1.00 85.94 792 TRP A CA 1
ATOM 6359 C C . TRP A 1 792 ? 10.517 13.825 16.150 1.00 85.94 792 TRP A C 1
ATOM 6361 O O . TRP A 1 792 ? 9.866 12.827 15.832 1.00 85.94 792 TRP A O 1
ATOM 6371 N N . GLY A 1 793 ? 10.299 15.024 15.604 1.00 86.25 793 GLY A N 1
ATOM 6372 C CA . GLY A 1 793 ? 9.372 15.277 14.503 1.00 86.25 793 GLY A CA 1
ATOM 6373 C C . GLY A 1 793 ? 9.916 14.925 13.117 1.00 86.25 793 GLY A C 1
ATOM 6374 O O . GLY A 1 793 ? 11.074 14.553 12.926 1.00 86.25 793 GLY A O 1
ATOM 6375 N N . ALA A 1 794 ? 9.050 15.083 12.126 1.00 83.69 794 ALA A N 1
ATOM 6376 C CA . ALA A 1 794 ? 9.328 14.863 10.721 1.00 83.69 794 ALA A CA 1
ATOM 6377 C C . ALA A 1 794 ? 10.401 15.816 10.165 1.00 83.69 794 ALA A C 1
ATOM 6379 O O . ALA A 1 794 ? 11.252 15.375 9.392 1.00 83.69 794 ALA A O 1
ATOM 6380 N N . THR A 1 795 ? 10.434 17.085 10.600 1.00 88.75 795 THR A N 1
ATOM 6381 C CA . THR A 1 795 ? 11.475 18.027 10.143 1.00 88.75 795 THR A CA 1
ATOM 6382 C C . THR A 1 795 ? 12.859 17.582 10.610 1.00 88.75 795 THR A C 1
ATOM 6384 O O . THR A 1 795 ? 13.805 17.596 9.825 1.00 88.75 795 THR A O 1
ATOM 6387 N N . GLU A 1 796 ? 12.991 17.124 11.858 1.00 90.00 796 GLU A N 1
ATOM 6388 C CA . GLU A 1 796 ? 14.272 16.622 12.365 1.00 90.00 796 GLU A CA 1
ATOM 6389 C C . GLU A 1 796 ? 14.674 15.316 11.662 1.00 90.00 796 GLU A C 1
ATOM 6391 O O . GLU A 1 796 ? 15.825 15.197 11.241 1.00 90.00 796 GLU A O 1
ATOM 6396 N N . LEU A 1 797 ? 13.747 14.368 11.447 1.00 87.62 797 LEU A N 1
ATOM 6397 C CA . LEU A 1 797 ? 14.063 13.146 10.695 1.00 87.62 797 LEU A CA 1
ATOM 6398 C C . LEU A 1 797 ? 14.539 13.471 9.270 1.00 87.62 797 LEU A C 1
ATOM 6400 O O . LEU A 1 797 ? 15.557 12.932 8.835 1.00 87.62 797 LEU A O 1
ATOM 6404 N N . TRP A 1 798 ? 13.890 14.423 8.584 1.00 88.31 798 TRP A N 1
ATOM 6405 C CA . TRP A 1 798 ? 14.384 14.929 7.303 1.00 88.31 798 TRP A CA 1
ATOM 6406 C C . TRP A 1 798 ? 15.824 15.442 7.418 1.00 88.31 798 TRP A C 1
ATOM 6408 O O . TRP A 1 798 ? 16.657 15.009 6.630 1.00 88.31 798 TRP A O 1
ATOM 6418 N N . THR A 1 799 ? 16.164 16.283 8.408 1.00 90.50 799 THR A N 1
ATOM 6419 C CA . THR A 1 799 ? 17.553 16.776 8.564 1.00 90.50 799 THR A CA 1
ATOM 6420 C C . THR A 1 799 ? 18.579 15.651 8.735 1.00 90.50 799 THR A C 1
ATOM 6422 O O . THR A 1 799 ? 19.666 15.747 8.164 1.00 90.50 799 THR A O 1
ATOM 6425 N N . ARG A 1 800 ? 18.220 14.575 9.452 1.00 88.69 800 ARG A N 1
ATOM 6426 C CA . ARG A 1 800 ? 19.086 13.420 9.743 1.00 88.69 800 ARG A CA 1
ATOM 6427 C C . ARG A 1 800 ? 19.351 12.548 8.514 1.00 88.69 800 ARG A C 1
ATOM 6429 O O . ARG A 1 800 ? 20.497 12.214 8.249 1.00 88.69 800 ARG A O 1
ATOM 6436 N N . ALA A 1 801 ? 18.310 12.223 7.751 1.00 88.19 801 ALA A N 1
ATOM 6437 C CA . ALA A 1 801 ? 18.359 11.283 6.624 1.00 88.19 801 ALA A CA 1
ATOM 6438 C C . ALA A 1 801 ? 18.463 11.950 5.234 1.00 88.19 801 ALA A C 1
ATOM 6440 O O . ALA A 1 801 ? 18.503 11.284 4.192 1.00 88.19 801 ALA A O 1
ATOM 6441 N N . ARG A 1 802 ? 18.534 13.288 5.178 1.00 87.62 802 ARG A N 1
ATOM 6442 C CA . ARG A 1 802 ? 18.724 14.051 3.930 1.00 87.62 802 ARG A CA 1
ATOM 6443 C C . ARG A 1 802 ? 19.967 13.611 3.152 1.00 87.62 802 ARG A C 1
ATOM 6445 O O . ARG A 1 802 ? 19.951 13.647 1.925 1.00 87.62 802 ARG A O 1
ATOM 6452 N N . LYS A 1 803 ? 21.020 13.160 3.835 1.00 88.75 803 LYS A N 1
ATOM 6453 C CA . LYS A 1 803 ? 22.206 12.531 3.238 1.00 88.75 803 LYS A CA 1
ATOM 6454 C C . LYS A 1 803 ? 22.423 11.158 3.862 1.00 88.75 803 LYS A C 1
ATOM 6456 O O . LYS A 1 803 ? 22.270 11.016 5.069 1.00 88.75 803 LYS A O 1
ATOM 6461 N N . ILE A 1 804 ? 22.816 10.192 3.039 1.00 92.31 804 ILE A N 1
ATOM 6462 C CA . ILE A 1 804 ? 23.400 8.938 3.519 1.00 92.31 804 ILE A CA 1
ATOM 6463 C C . ILE A 1 804 ? 24.821 9.270 3.972 1.00 92.31 804 ILE A C 1
ATOM 6465 O O . ILE A 1 804 ? 25.531 9.965 3.243 1.00 92.31 804 ILE A O 1
ATOM 6469 N N . ARG A 1 805 ? 25.199 8.808 5.165 1.00 93.44 805 ARG A N 1
ATOM 6470 C CA . ARG A 1 805 ? 26.567 8.869 5.682 1.00 93.44 805 ARG A CA 1
ATOM 6471 C C . ARG A 1 805 ? 27.265 7.561 5.351 1.00 93.44 805 ARG A C 1
ATOM 6473 O O . ARG A 1 805 ? 27.130 6.606 6.101 1.00 93.44 805 ARG A O 1
ATOM 6480 N N . TRP A 1 806 ? 27.939 7.476 4.210 1.00 95.19 806 TRP A N 1
ATOM 6481 C CA . TRP A 1 806 ? 28.569 6.216 3.793 1.00 95.19 806 TRP A CA 1
ATOM 6482 C C . TRP A 1 806 ? 29.696 5.776 4.735 1.00 95.19 806 TRP A C 1
ATOM 6484 O O . TRP A 1 806 ? 29.886 4.583 4.938 1.00 95.19 806 TRP A O 1
ATOM 6494 N N . GLU A 1 807 ? 30.359 6.733 5.385 1.00 95.44 807 GLU A N 1
ATOM 6495 C CA . GLU A 1 807 ? 31.359 6.503 6.429 1.00 95.44 807 GLU A CA 1
ATOM 6496 C C . GLU A 1 807 ? 30.822 5.774 7.681 1.00 95.44 807 GLU A C 1
ATOM 6498 O O . GLU A 1 807 ? 31.614 5.166 8.405 1.00 95.44 807 GLU A O 1
ATOM 6503 N N . ASP A 1 808 ? 29.502 5.779 7.914 1.00 96.12 808 ASP A N 1
ATOM 6504 C CA . ASP A 1 808 ? 28.842 5.102 9.044 1.00 96.12 808 ASP A CA 1
ATOM 6505 C C . ASP A 1 808 ? 28.645 3.584 8.789 1.00 96.12 808 ASP A C 1
ATOM 6507 O O . ASP A 1 808 ? 28.297 2.830 9.704 1.00 96.12 808 ASP A O 1
ATOM 6511 N N . PHE A 1 809 ? 28.883 3.113 7.557 1.00 96.94 809 PHE A N 1
ATOM 6512 C CA . PHE A 1 809 ? 28.704 1.718 7.142 1.00 96.94 809 PHE A CA 1
ATOM 6513 C C . PHE A 1 809 ? 30.045 1.006 6.907 1.00 96.94 809 PHE A C 1
ATOM 6515 O O . PHE A 1 809 ? 31.020 1.593 6.437 1.00 96.94 809 PHE A O 1
ATOM 6522 N N . LEU A 1 810 ? 30.074 -0.297 7.182 1.00 96.62 810 LEU A N 1
ATOM 6523 C CA . LEU A 1 810 ? 31.008 -1.233 6.567 1.00 96.62 810 LEU A CA 1
ATOM 6524 C C . LEU A 1 810 ? 30.428 -1.609 5.203 1.00 96.62 810 LEU A C 1
ATOM 6526 O O . LEU A 1 810 ? 29.417 -2.308 5.133 1.00 96.62 810 LEU A O 1
ATOM 6530 N N . ALA A 1 811 ? 31.045 -1.121 4.130 1.00 97.06 811 ALA A N 1
ATOM 6531 C CA . ALA A 1 811 ? 30.678 -1.463 2.763 1.00 97.06 811 ALA A CA 1
ATOM 6532 C C . ALA A 1 811 ? 31.619 -2.534 2.207 1.00 97.06 811 ALA A C 1
ATOM 6534 O O . ALA A 1 811 ? 32.827 -2.490 2.444 1.00 97.06 811 ALA A O 1
ATOM 6535 N N . ARG A 1 812 ? 31.071 -3.489 1.456 1.00 95.94 812 ARG A N 1
ATOM 6536 C CA . ARG A 1 812 ? 31.810 -4.598 0.844 1.00 95.94 812 ARG A CA 1
ATOM 6537 C C . ARG A 1 812 ? 31.600 -4.620 -0.664 1.00 95.94 812 ARG A C 1
ATOM 6539 O O . ARG A 1 812 ? 30.587 -4.125 -1.160 1.00 95.94 812 ARG A O 1
ATOM 6546 N N . ARG A 1 813 ? 32.556 -5.182 -1.399 1.00 94.50 813 ARG A N 1
ATOM 6547 C CA . ARG A 1 813 ? 32.494 -5.350 -2.855 1.00 94.50 813 ARG A CA 1
ATOM 6548 C C . ARG A 1 813 ? 33.158 -6.666 -3.265 1.00 94.50 813 ARG A C 1
ATOM 6550 O O . ARG A 1 813 ? 34.186 -7.032 -2.701 1.00 94.50 813 ARG A O 1
ATOM 6557 N N . PHE A 1 814 ? 32.612 -7.323 -4.288 1.00 90.50 814 PHE A N 1
ATOM 6558 C CA . PHE A 1 814 ? 33.299 -8.414 -4.981 1.00 90.50 814 PHE A CA 1
ATOM 6559 C C . PHE A 1 814 ? 34.442 -7.893 -5.870 1.00 90.50 814 PHE A C 1
ATOM 6561 O O . PHE A 1 814 ? 34.257 -6.901 -6.585 1.00 90.50 814 PHE A O 1
ATOM 6568 N N . PRO A 1 815 ? 35.611 -8.551 -5.867 1.00 83.81 815 PRO A N 1
ATOM 6569 C CA . PRO A 1 815 ? 36.687 -8.293 -6.816 1.00 83.81 815 PRO A CA 1
ATOM 6570 C C . PRO A 1 815 ? 36.217 -8.273 -8.281 1.00 83.81 815 PRO A C 1
ATOM 6572 O O . PRO A 1 815 ? 35.176 -8.819 -8.644 1.00 83.81 815 PRO A O 1
ATOM 6575 N N . SER A 1 816 ? 36.976 -7.598 -9.151 1.00 77.00 816 SER A N 1
ATOM 6576 C CA . SER A 1 816 ? 36.625 -7.549 -10.579 1.00 77.00 816 SER A CA 1
ATOM 6577 C C . SER A 1 816 ? 36.713 -8.951 -11.204 1.00 77.00 816 SER A C 1
ATOM 6579 O O . SER A 1 816 ? 37.645 -9.686 -10.855 1.00 77.00 816 SER A O 1
ATOM 6581 N N . PRO A 1 817 ? 35.810 -9.317 -12.139 1.00 68.06 817 PRO A N 1
ATOM 6582 C CA . PRO A 1 817 ? 35.840 -10.623 -12.796 1.00 68.06 817 PRO A CA 1
ATOM 6583 C C . PRO A 1 817 ? 37.219 -10.931 -13.396 1.00 68.06 817 PRO A C 1
ATOM 6585 O O . PRO A 1 817 ? 37.739 -10.139 -14.183 1.00 68.06 817 PRO A O 1
ATOM 6588 N N . GLY A 1 818 ? 37.805 -12.072 -13.016 1.00 60.06 818 GLY A N 1
ATOM 6589 C CA . GLY A 1 818 ? 39.147 -12.497 -13.445 1.00 60.06 818 GLY A CA 1
ATOM 6590 C C . GLY A 1 818 ? 40.289 -12.210 -12.458 1.00 60.06 818 GLY A C 1
ATOM 6591 O O . GLY A 1 818 ? 41.453 -12.377 -12.815 1.00 60.06 818 GLY A O 1
ATOM 6592 N N . SER A 1 819 ? 39.988 -11.786 -11.230 1.00 65.31 819 SER A N 1
ATOM 6593 C CA . SER A 1 819 ? 40.962 -11.776 -10.127 1.00 65.31 819 SER A CA 1
ATOM 6594 C C . SER A 1 819 ? 41.139 -13.176 -9.517 1.00 65.31 819 SER A C 1
ATOM 6596 O O . SER A 1 819 ? 40.305 -14.052 -9.707 1.00 65.31 819 SER A O 1
ATOM 6598 N N . ALA A 1 820 ? 42.253 -13.402 -8.813 1.00 61.28 820 ALA A N 1
ATOM 6599 C CA . ALA A 1 820 ? 42.580 -14.695 -8.195 1.00 61.28 820 ALA A CA 1
ATOM 6600 C C . ALA A 1 820 ? 41.970 -14.897 -6.789 1.00 61.28 820 ALA A C 1
ATOM 6602 O O . ALA A 1 820 ? 42.239 -15.911 -6.148 1.00 61.28 820 ALA A O 1
ATOM 6603 N N . ASP A 1 821 ? 41.204 -13.922 -6.298 1.00 68.12 821 ASP A N 1
ATOM 6604 C CA . ASP A 1 821 ? 40.473 -13.985 -5.034 1.00 68.12 821 ASP A CA 1
ATOM 6605 C C . ASP A 1 821 ? 39.005 -13.660 -5.325 1.00 68.12 821 ASP A C 1
ATOM 6607 O O . ASP A 1 821 ? 38.710 -12.608 -5.890 1.00 68.12 821 ASP A O 1
ATOM 6611 N N . ASP A 1 822 ? 38.104 -14.565 -4.951 1.00 76.31 822 ASP A N 1
ATOM 6612 C CA . ASP A 1 822 ? 36.655 -14.421 -5.135 1.00 76.31 822 ASP A CA 1
ATOM 6613 C C . ASP A 1 822 ? 35.967 -13.821 -3.892 1.00 76.31 822 ASP A C 1
ATOM 6615 O O . ASP A 1 822 ? 34.749 -13.632 -3.870 1.00 76.31 822 ASP A O 1
ATOM 6619 N N . LYS A 1 823 ? 36.719 -13.527 -2.820 1.00 84.75 823 LYS A N 1
ATOM 6620 C CA . LYS A 1 823 ? 36.140 -13.077 -1.549 1.00 84.75 823 LYS A CA 1
ATOM 6621 C C . LYS A 1 823 ? 35.770 -11.590 -1.564 1.00 84.75 823 LYS A C 1
ATOM 6623 O O . LYS A 1 823 ? 36.546 -10.758 -2.036 1.00 84.75 823 LYS A O 1
ATOM 6628 N N . PRO A 1 824 ? 34.622 -11.212 -0.974 1.00 90.00 824 PRO A N 1
ATOM 6629 C CA . PRO A 1 824 ? 34.240 -9.814 -0.837 1.00 90.00 824 PRO A CA 1
ATOM 6630 C C . PRO A 1 824 ? 35.181 -9.086 0.133 1.00 90.00 824 PRO A C 1
ATOM 6632 O O . PRO A 1 824 ? 35.423 -9.547 1.250 1.00 90.00 824 PRO A O 1
ATOM 6635 N N . TYR A 1 825 ? 35.672 -7.915 -0.269 1.00 91.75 825 TYR A N 1
ATOM 6636 C CA . TYR A 1 825 ? 36.583 -7.089 0.529 1.00 91.75 825 TYR A CA 1
ATOM 6637 C C . TYR A 1 825 ? 35.911 -5.786 0.980 1.00 91.75 825 TYR A C 1
ATOM 6639 O O . TYR A 1 825 ? 34.963 -5.308 0.352 1.00 91.75 825 TYR A O 1
ATOM 6647 N N . ILE A 1 826 ? 36.387 -5.214 2.091 1.00 94.81 826 ILE A N 1
ATOM 6648 C CA . ILE A 1 826 ? 35.860 -3.958 2.645 1.00 94.81 826 ILE A CA 1
ATOM 6649 C C . ILE A 1 826 ? 36.353 -2.774 1.804 1.00 94.81 826 ILE A C 1
ATOM 6651 O O . ILE A 1 826 ? 37.532 -2.691 1.459 1.00 94.81 826 ILE A O 1
ATOM 6655 N N . VAL A 1 827 ? 35.451 -1.840 1.507 1.00 94.38 827 VAL A N 1
ATOM 6656 C CA . VAL A 1 827 ? 35.737 -0.595 0.788 1.00 94.38 827 VAL A CA 1
ATOM 6657 C C . VAL A 1 827 ? 35.407 0.588 1.691 1.00 94.38 827 VAL A C 1
ATOM 6659 O O . VAL A 1 827 ? 34.279 0.716 2.164 1.00 94.38 827 VAL A O 1
ATOM 6662 N N . GLU A 1 828 ? 36.368 1.486 1.904 1.00 91.88 828 GLU A N 1
ATOM 6663 C CA . GLU A 1 828 ? 36.083 2.764 2.554 1.00 91.88 828 GLU A CA 1
ATOM 6664 C C . GLU A 1 828 ? 35.321 3.686 1.599 1.00 91.88 828 GLU A C 1
ATOM 6666 O O . GLU A 1 828 ? 35.767 3.979 0.487 1.00 91.88 828 GLU A O 1
ATOM 6671 N N . LEU A 1 829 ? 34.162 4.161 2.049 1.00 92.38 829 LEU A N 1
ATOM 6672 C CA . LEU A 1 829 ? 33.328 5.109 1.324 1.00 92.38 829 LEU A CA 1
ATOM 6673 C C . LEU A 1 829 ? 33.239 6.414 2.110 1.00 92.38 829 LEU A C 1
ATOM 6675 O O . LEU A 1 829 ? 33.155 6.416 3.337 1.00 92.38 829 LEU A O 1
ATOM 6679 N N . THR A 1 830 ? 33.216 7.534 1.392 1.00 89.19 830 THR A N 1
ATOM 6680 C CA . THR A 1 830 ? 33.031 8.861 1.987 1.00 89.19 830 THR A CA 1
ATOM 6681 C C . THR A 1 830 ? 31.834 9.552 1.359 1.00 89.19 830 THR A C 1
ATOM 6683 O O . THR A 1 830 ? 31.616 9.495 0.146 1.00 89.19 830 THR A O 1
ATOM 6686 N N . SER A 1 831 ? 31.030 10.217 2.183 1.00 87.88 831 SER A N 1
ATOM 6687 C CA . SER A 1 831 ? 29.865 10.948 1.695 1.00 87.88 831 SER A CA 1
ATOM 6688 C C . SER A 1 831 ? 30.247 12.101 0.774 1.00 87.88 831 SER A C 1
ATOM 6690 O O . SER A 1 831 ? 31.048 12.970 1.128 1.00 87.88 831 SER A O 1
ATOM 6692 N N . ALA A 1 832 ? 29.607 12.151 -0.397 1.00 82.62 832 ALA A N 1
ATOM 6693 C CA . ALA A 1 832 ? 29.830 13.199 -1.383 1.00 82.62 832 ALA A CA 1
ATOM 6694 C C . ALA A 1 832 ? 29.657 14.601 -0.767 1.00 82.62 832 ALA A C 1
ATOM 6696 O O . ALA A 1 832 ? 28.603 14.956 -0.219 1.00 82.62 832 ALA A O 1
ATOM 6697 N N . ARG A 1 833 ? 30.708 15.423 -0.873 1.00 83.38 833 ARG A N 1
ATOM 6698 C CA . ARG A 1 833 ? 30.679 16.816 -0.414 1.00 83.38 833 ARG A CA 1
ATOM 6699 C C . ARG A 1 833 ? 29.734 17.627 -1.294 1.00 83.38 833 ARG A C 1
ATOM 6701 O O . ARG A 1 833 ? 29.780 17.558 -2.521 1.00 83.38 833 ARG A O 1
ATOM 6708 N N . THR A 1 834 ? 28.887 18.434 -0.665 1.00 87.81 834 THR A N 1
ATOM 6709 C CA . THR A 1 834 ? 28.036 19.369 -1.402 1.00 87.81 834 THR A CA 1
ATOM 6710 C C . THR A 1 834 ? 28.865 20.557 -1.858 1.00 87.81 834 THR A C 1
ATOM 6712 O O . THR A 1 834 ? 29.549 21.173 -1.048 1.00 87.81 834 THR A O 1
ATOM 6715 N N . TRP A 1 835 ? 28.788 20.875 -3.147 1.00 88.75 835 TRP A N 1
ATOM 6716 C CA . TRP A 1 835 ? 29.563 21.948 -3.776 1.00 88.75 835 TRP A CA 1
ATOM 6717 C C . TRP A 1 835 ? 28.679 23.050 -4.383 1.00 88.75 835 TRP A C 1
ATOM 6719 O O . TRP A 1 835 ? 29.108 24.192 -4.507 1.00 88.75 835 TRP A O 1
ATOM 6729 N N . THR A 1 836 ? 27.421 22.746 -4.720 1.00 93.31 836 THR A N 1
ATOM 6730 C CA . THR A 1 836 ? 26.466 23.738 -5.240 1.00 93.31 836 THR A CA 1
ATOM 6731 C C . THR A 1 836 ? 26.083 24.760 -4.155 1.00 93.31 836 THR A C 1
ATOM 6733 O O . THR A 1 836 ? 25.750 24.320 -3.047 1.00 93.31 836 THR A O 1
ATOM 6736 N N . PRO A 1 837 ? 25.991 26.073 -4.448 1.00 93.50 837 PRO A N 1
ATOM 6737 C CA . PRO A 1 837 ? 25.595 27.089 -3.464 1.00 93.50 837 PRO A CA 1
ATOM 6738 C C . PRO A 1 837 ? 24.247 26.806 -2.785 1.00 93.50 837 PRO A C 1
ATOM 6740 O O . PRO A 1 837 ? 24.135 26.900 -1.565 1.00 93.50 837 PRO A O 1
ATOM 6743 N N . TRP A 1 838 ? 23.240 26.373 -3.556 1.00 91.81 838 TRP A N 1
ATOM 6744 C CA . TRP A 1 838 ? 21.932 25.988 -3.015 1.00 91.81 838 TRP A CA 1
ATOM 6745 C C . TRP A 1 838 ? 22.034 24.808 -2.043 1.00 91.81 838 TRP A C 1
ATOM 6747 O O . TRP A 1 838 ? 21.514 24.864 -0.932 1.00 91.81 838 TRP A O 1
ATOM 6757 N N . GLY A 1 839 ? 22.761 23.756 -2.424 1.00 91.38 839 GLY A N 1
ATOM 6758 C CA . GLY A 1 839 ? 22.998 22.616 -1.547 1.00 91.38 839 GL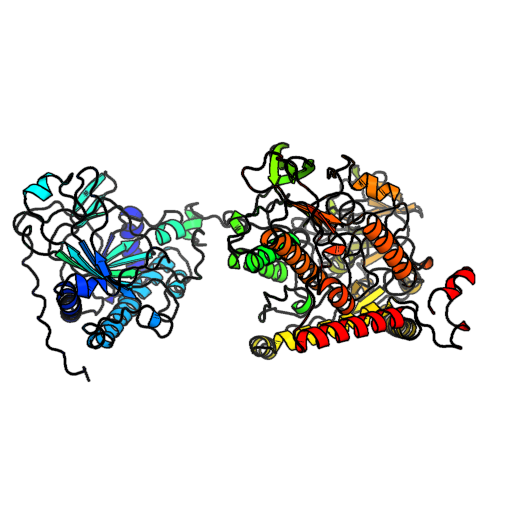Y A CA 1
ATOM 6759 C C . GLY A 1 839 ? 23.749 22.992 -0.264 1.00 91.38 839 GLY A C 1
ATOM 6760 O O . GLY A 1 839 ? 23.390 22.495 0.797 1.00 91.38 839 GLY A O 1
ATOM 6761 N N . LEU A 1 840 ? 24.744 23.886 -0.328 1.00 92.88 840 LEU A N 1
ATOM 6762 C CA . LEU A 1 840 ? 25.469 24.376 0.853 1.00 92.88 840 LEU A CA 1
ATOM 6763 C C . LEU A 1 840 ? 24.553 25.169 1.799 1.00 92.88 840 LEU A C 1
ATOM 6765 O O . LEU A 1 840 ? 24.609 24.982 3.015 1.00 92.88 840 LEU A O 1
ATOM 6769 N N . PHE A 1 841 ? 23.661 25.998 1.250 1.00 94.94 841 PHE A N 1
ATOM 6770 C CA . PHE A 1 841 ? 22.623 26.675 2.028 1.00 94.94 841 PHE A CA 1
ATOM 6771 C C . PHE A 1 841 ? 21.658 25.677 2.692 1.00 94.94 841 PHE A C 1
ATOM 6773 O O . PHE A 1 841 ? 21.370 25.802 3.881 1.00 94.94 841 PHE A O 1
ATOM 6780 N N . VAL A 1 842 ? 21.208 24.648 1.966 1.00 92.94 842 VAL A N 1
ATOM 6781 C CA . VAL A 1 842 ? 20.335 23.588 2.504 1.00 92.94 842 VAL A CA 1
ATOM 6782 C C . VAL A 1 842 ? 21.048 22.746 3.573 1.00 92.94 842 VAL A C 1
ATOM 6784 O O . VAL A 1 842 ? 20.431 22.398 4.579 1.00 92.94 842 VAL A O 1
ATOM 6787 N N . ASP A 1 843 ? 22.340 22.449 3.404 1.00 91.38 843 ASP A N 1
ATOM 6788 C CA . ASP A 1 843 ? 23.191 21.789 4.405 1.00 91.38 843 ASP A CA 1
ATOM 6789 C C . ASP A 1 843 ? 23.263 22.610 5.704 1.00 91.38 843 ASP A C 1
ATOM 6791 O O . ASP A 1 843 ? 22.994 22.086 6.790 1.00 91.38 843 ASP A O 1
ATOM 6795 N N . TRP A 1 844 ? 23.573 23.906 5.589 1.00 94.25 844 TRP A N 1
ATOM 6796 C CA . TRP A 1 844 ? 23.624 24.846 6.711 1.00 94.25 844 TRP A CA 1
ATOM 6797 C C . TRP A 1 844 ? 22.267 24.976 7.414 1.00 94.25 844 TRP A C 1
ATOM 6799 O O . TRP A 1 844 ? 22.198 24.897 8.644 1.00 94.25 844 TRP A O 1
ATOM 6809 N N . LEU A 1 845 ? 21.185 25.120 6.643 1.00 94.56 845 LEU A N 1
ATOM 6810 C CA . LEU A 1 845 ? 19.827 25.260 7.161 1.00 94.56 845 LEU A CA 1
ATOM 6811 C C . LEU A 1 845 ? 19.397 23.997 7.912 1.00 94.56 845 LEU A C 1
ATOM 6813 O O . LEU A 1 845 ? 18.899 24.098 9.030 1.00 94.56 845 LEU A O 1
ATOM 6817 N N . ALA A 1 846 ? 19.648 22.810 7.350 1.00 93.38 846 ALA A N 1
ATOM 6818 C CA . ALA A 1 846 ? 19.356 21.541 8.009 1.00 93.38 846 ALA A CA 1
ATOM 6819 C C . ALA A 1 846 ? 20.119 21.401 9.339 1.00 93.38 846 ALA A C 1
ATOM 6821 O O . ALA A 1 846 ? 19.514 21.074 10.358 1.00 93.38 846 ALA A O 1
ATOM 6822 N N . ALA A 1 847 ? 21.416 21.726 9.368 1.00 91.75 847 ALA A N 1
ATOM 6823 C CA . ALA A 1 847 ? 22.217 21.674 10.592 1.00 91.75 847 ALA A CA 1
ATOM 6824 C C . ALA A 1 847 ? 21.751 22.686 11.660 1.00 91.75 847 ALA A C 1
ATOM 6826 O O . ALA A 1 847 ? 21.763 22.382 12.856 1.00 91.75 847 ALA A O 1
ATOM 6827 N N . ARG A 1 848 ? 21.319 23.888 11.248 1.00 94.69 848 ARG A N 1
ATOM 6828 C CA . ARG A 1 848 ? 20.747 24.907 12.146 1.00 94.69 848 ARG A CA 1
ATOM 6829 C C . ARG A 1 848 ? 19.389 24.476 12.701 1.00 94.69 848 ARG A C 1
ATOM 6831 O O . ARG A 1 848 ? 19.201 24.548 13.914 1.00 94.69 848 ARG A O 1
ATOM 6838 N N . LEU A 1 849 ? 18.491 23.982 11.847 1.00 93.12 849 LEU A N 1
ATOM 6839 C CA . LEU A 1 849 ? 17.176 23.467 12.240 1.00 93.12 849 LEU A CA 1
ATOM 6840 C C . LEU A 1 849 ? 17.300 22.283 13.199 1.00 93.12 849 LEU A C 1
ATOM 6842 O O . LEU A 1 849 ? 16.655 22.292 14.242 1.00 93.12 849 LEU A O 1
ATOM 6846 N N . GLN A 1 850 ? 18.168 21.310 12.906 1.00 91.94 850 GLN A N 1
ATOM 6847 C CA . GLN A 1 850 ? 18.388 20.159 13.783 1.00 91.94 850 GLN A CA 1
ATOM 6848 C C . GLN A 1 850 ? 18.865 20.601 15.173 1.00 91.94 850 GLN A C 1
ATOM 6850 O O . GLN A 1 850 ? 18.283 20.195 16.175 1.00 91.94 850 GLN A O 1
ATOM 6855 N N . LYS A 1 851 ? 19.879 21.478 15.256 1.00 91.38 851 LYS A N 1
ATOM 6856 C CA . LYS A 1 851 ? 20.375 21.997 16.545 1.00 91.38 851 LYS A CA 1
ATOM 6857 C C . LYS A 1 851 ? 19.303 22.776 17.315 1.00 91.38 851 LYS A C 1
ATOM 6859 O O . LYS A 1 851 ? 19.236 22.652 18.534 1.00 91.38 851 LYS A O 1
ATOM 6864 N N . TRP A 1 852 ? 18.470 23.552 16.622 1.00 91.88 852 TRP A N 1
ATOM 6865 C CA . TRP A 1 852 ? 17.378 24.310 17.235 1.00 91.88 852 TRP A CA 1
ATOM 6866 C C . TRP A 1 852 ? 16.262 23.400 17.773 1.00 91.88 852 TRP A C 1
ATOM 6868 O O . TRP A 1 852 ? 15.894 23.532 18.936 1.00 91.88 852 TRP A O 1
ATOM 6878 N N . LEU A 1 853 ? 15.793 22.424 16.985 1.00 90.50 853 LEU A N 1
ATOM 6879 C CA . LEU A 1 853 ? 14.786 21.439 17.409 1.00 90.50 853 LEU A CA 1
ATOM 6880 C C . LEU A 1 853 ? 15.283 20.573 18.577 1.00 90.50 853 LEU A C 1
ATOM 6882 O O . LEU A 1 853 ? 14.546 20.333 19.533 1.00 90.50 853 LEU A O 1
ATOM 6886 N N . VAL A 1 854 ? 16.555 20.154 18.534 1.00 89.19 854 VAL A N 1
ATOM 6887 C CA . VAL A 1 854 ? 17.192 19.384 19.612 1.00 89.19 854 VAL A CA 1
ATOM 6888 C C . VAL A 1 854 ? 17.181 20.159 20.926 1.00 89.19 854 VAL A C 1
ATOM 6890 O O . VAL A 1 854 ? 16.756 19.595 21.934 1.00 89.19 854 VAL A O 1
ATOM 6893 N N . ARG A 1 855 ? 17.589 21.436 20.902 1.00 89.38 855 ARG A N 1
ATOM 6894 C CA . ARG A 1 855 ? 17.575 22.326 22.072 1.00 89.38 855 ARG A CA 1
ATOM 6895 C C . ARG A 1 855 ? 16.169 22.577 22.593 1.00 89.38 855 ARG A C 1
ATOM 6897 O O . ARG A 1 855 ? 15.915 22.332 23.763 1.00 89.38 855 ARG A O 1
ATOM 6904 N N . LEU A 1 856 ? 15.244 22.972 21.722 1.00 88.00 856 LEU A N 1
ATOM 6905 C CA . LEU A 1 856 ? 13.872 23.333 22.085 1.00 88.00 856 LEU A CA 1
ATOM 6906 C C . LEU A 1 856 ? 13.119 22.206 22.821 1.00 88.00 856 LEU A C 1
ATOM 6908 O O . LEU A 1 856 ? 12.241 22.493 23.628 1.00 88.00 856 LEU A O 1
ATOM 6912 N N . MET A 1 857 ? 13.481 20.939 22.593 1.00 85.19 857 MET A N 1
ATOM 6913 C CA . MET A 1 857 ? 12.933 19.791 23.328 1.00 85.19 857 MET A CA 1
ATOM 6914 C C . MET A 1 857 ? 13.485 19.578 24.748 1.00 85.19 857 MET A C 1
ATOM 6916 O O . MET A 1 857 ? 12.865 18.836 25.508 1.00 85.19 857 MET A O 1
ATOM 6920 N N . VAL A 1 858 ? 14.639 20.151 25.101 1.00 85.69 858 VAL A N 1
ATOM 6921 C CA . VAL A 1 858 ? 15.396 19.817 26.330 1.00 85.69 858 VAL A CA 1
ATOM 6922 C C . VAL A 1 858 ? 15.693 21.050 27.191 1.00 85.69 858 VAL A C 1
ATOM 6924 O O . VAL A 1 858 ? 15.744 20.944 28.409 1.00 85.69 858 VAL A O 1
ATOM 6927 N N . GLU A 1 859 ? 15.873 22.216 26.572 1.00 84.06 859 GLU A N 1
ATOM 6928 C CA . GLU A 1 859 ? 16.301 23.461 27.213 1.00 84.06 859 GLU A CA 1
ATOM 6929 C C . GLU A 1 859 ? 15.234 24.000 28.182 1.00 84.06 859 GLU A C 1
ATOM 6931 O O . GLU A 1 859 ? 14.059 24.151 27.828 1.00 84.06 859 GLU A O 1
ATOM 6936 N N . VAL A 1 860 ? 15.654 24.271 29.421 1.00 74.31 860 VAL A N 1
ATOM 6937 C CA . VAL A 1 860 ? 14.817 24.816 30.496 1.00 74.31 860 VAL A CA 1
ATOM 6938 C C . VAL A 1 860 ? 15.255 26.252 30.777 1.00 74.31 860 VAL A C 1
ATOM 6940 O O . VAL A 1 860 ? 16.435 26.518 30.991 1.00 74.31 860 VAL A O 1
ATOM 6943 N N . GLU A 1 861 ? 14.304 27.182 30.749 1.00 69.06 861 GLU A N 1
ATOM 6944 C CA . GLU A 1 861 ? 14.543 28.593 31.069 1.00 69.06 861 GLU A CA 1
ATOM 6945 C C . GLU A 1 861 ? 14.835 28.783 32.574 1.00 69.06 861 GLU A C 1
ATOM 6947 O O . GLU A 1 861 ? 14.088 28.244 33.402 1.00 69.06 861 GLU A O 1
ATOM 6952 N N . PRO A 1 862 ? 15.864 29.570 32.951 1.00 50.34 862 PRO A N 1
ATOM 6953 C CA . PRO A 1 862 ? 16.189 29.837 34.352 1.00 50.34 862 PRO A CA 1
ATOM 6954 C C . PRO A 1 862 ? 14.998 30.397 35.140 1.00 50.34 862 PRO A C 1
ATOM 6956 O O . PRO A 1 862 ? 14.308 31.306 34.678 1.00 50.34 862 PRO A O 1
ATOM 6959 N N . GLY A 1 863 ? 14.772 29.874 36.348 1.00 50.12 863 GLY A N 1
ATOM 6960 C CA . GLY A 1 863 ? 13.694 30.324 37.240 1.00 50.12 863 GLY A CA 1
ATOM 6961 C C . GLY A 1 863 ? 12.327 29.657 37.027 1.00 50.12 863 GLY A C 1
ATOM 6962 O O . GLY A 1 863 ? 11.396 29.962 37.766 1.00 50.12 863 GLY A O 1
ATOM 6963 N N . ARG A 1 864 ? 12.183 28.719 36.077 1.00 52.19 864 ARG A N 1
ATOM 6964 C CA . ARG A 1 864 ? 10.977 27.867 35.924 1.00 52.19 864 ARG A CA 1
ATOM 6965 C C . ARG A 1 864 ? 11.122 26.454 36.519 1.00 52.19 864 ARG A C 1
ATOM 6967 O O . ARG A 1 864 ? 10.273 25.593 36.301 1.00 52.19 864 ARG A O 1
ATOM 6974 N N . GLU A 1 865 ? 12.178 26.223 37.294 1.00 50.44 865 GLU A N 1
ATOM 6975 C CA . GLU A 1 865 ? 12.556 24.914 37.850 1.00 50.44 865 GLU A CA 1
ATOM 6976 C C . GLU A 1 865 ? 11.552 24.359 38.882 1.00 50.44 865 GLU A C 1
ATOM 6978 O O . GLU A 1 865 ? 11.441 23.146 39.039 1.00 50.44 865 GLU A O 1
ATOM 6983 N N . GLU A 1 866 ? 10.773 25.216 39.549 1.00 38.56 866 GLU A N 1
ATOM 6984 C CA . GLU A 1 866 ? 9.869 24.811 40.641 1.00 38.56 866 GLU A CA 1
ATOM 6985 C C . GLU A 1 866 ? 8.560 24.140 40.174 1.00 38.56 866 GLU A C 1
ATOM 6987 O O . GLU A 1 866 ? 7.891 23.479 40.967 1.00 38.56 866 GLU A O 1
ATOM 6992 N N . GLY A 1 867 ? 8.190 24.272 38.892 1.00 42.72 867 GLY A N 1
ATOM 6993 C CA . GLY A 1 867 ? 6.944 23.714 38.338 1.00 42.72 867 GLY A CA 1
ATOM 6994 C C . GLY A 1 867 ? 7.066 22.310 37.730 1.00 42.72 867 GLY A C 1
ATOM 6995 O O . GLY A 1 867 ? 6.054 21.660 37.461 1.00 42.72 867 GLY A O 1
ATOM 6996 N N . LEU A 1 868 ? 8.288 21.823 37.497 1.00 39.25 868 LEU A N 1
ATOM 6997 C CA . LEU A 1 868 ? 8.545 20.510 36.902 1.00 39.25 868 LEU A CA 1
ATOM 6998 C C . LEU A 1 868 ? 8.940 19.524 38.005 1.00 39.25 868 LEU A C 1
ATOM 7000 O O . LEU A 1 868 ? 10.027 19.612 38.571 1.00 39.25 868 LEU A O 1
ATOM 7004 N N . GLY A 1 869 ? 8.049 18.574 38.309 1.00 40.41 869 GLY A N 1
ATOM 7005 C CA . GLY A 1 869 ? 8.276 17.558 39.341 1.00 40.41 869 GLY A CA 1
ATOM 7006 C C . GLY A 1 869 ? 9.632 16.868 39.171 1.00 40.41 869 GLY A C 1
ATOM 7007 O O . GLY A 1 869 ? 9.880 16.251 38.135 1.00 40.41 869 GLY A O 1
ATOM 7008 N N . ARG A 1 870 ? 10.496 17.010 40.187 1.00 31.17 870 ARG A N 1
ATOM 7009 C CA . ARG A 1 870 ? 11.924 16.653 40.154 1.00 31.17 870 ARG A CA 1
ATOM 7010 C C . ARG A 1 870 ? 12.181 15.279 39.525 1.00 31.17 870 ARG A C 1
ATOM 7012 O O . ARG A 1 870 ? 11.845 14.253 40.115 1.00 31.17 870 ARG A O 1
ATOM 7019 N N . LEU A 1 871 ? 12.888 15.269 38.396 1.00 32.97 871 LEU A N 1
ATOM 7020 C CA . LEU A 1 871 ? 13.781 14.155 38.077 1.00 32.97 871 LEU A CA 1
ATOM 7021 C C . LEU A 1 871 ? 14.945 14.187 39.090 1.00 32.97 871 LEU A C 1
ATOM 7023 O O . LEU A 1 871 ? 15.372 15.282 39.471 1.00 32.97 871 LEU A O 1
ATOM 7027 N N . PRO A 1 872 ? 15.439 13.034 39.574 1.00 30.48 872 PRO A N 1
ATOM 7028 C CA . PRO A 1 872 ? 16.566 13.015 40.501 1.00 30.48 872 PRO A CA 1
ATOM 7029 C C . PRO A 1 872 ? 17.818 13.597 39.816 1.00 30.48 872 PRO A C 1
ATOM 7031 O O . PRO A 1 872 ? 18.057 13.294 38.645 1.00 30.48 872 PRO A O 1
ATOM 7034 N N . PRO A 1 873 ? 18.616 14.437 40.502 1.00 33.94 873 PRO A N 1
ATOM 7035 C CA . PRO A 1 873 ? 19.779 15.072 39.893 1.00 33.94 873 PRO A CA 1
ATOM 7036 C C . PRO A 1 873 ? 20.878 14.039 39.608 1.00 33.94 873 PRO A C 1
ATOM 7038 O O . PRO A 1 873 ? 21.512 13.523 40.528 1.00 33.94 873 PRO A O 1
ATOM 7041 N N . GLY A 1 874 ? 21.100 13.759 38.323 1.00 35.97 874 GLY A N 1
ATOM 7042 C CA . GLY A 1 874 ? 22.247 12.998 37.838 1.00 35.97 874 GLY A CA 1
ATOM 7043 C C . GLY A 1 874 ? 23.526 13.841 37.854 1.00 35.97 874 GLY A C 1
ATOM 7044 O O . GLY A 1 874 ? 23.529 14.972 37.378 1.00 35.97 874 GLY A O 1
ATOM 7045 N N . ASP A 1 875 ? 24.575 13.258 38.430 1.00 34.94 875 ASP A N 1
ATOM 7046 C CA . ASP A 1 875 ? 25.973 13.701 38.555 1.00 34.94 875 ASP A CA 1
ATOM 7047 C C . ASP A 1 875 ? 26.426 14.980 37.782 1.00 34.94 875 ASP A C 1
ATOM 7049 O O . ASP A 1 875 ? 26.477 14.987 36.545 1.00 34.94 875 ASP A O 1
ATOM 7053 N N . PRO A 1 876 ? 26.889 16.039 38.489 1.00 34.25 876 PRO A N 1
ATOM 7054 C CA . PRO A 1 876 ? 27.516 17.223 37.888 1.00 34.25 876 PRO A CA 1
ATOM 7055 C C . PRO A 1 876 ? 28.741 16.964 36.990 1.00 34.25 876 PRO A C 1
ATOM 7057 O O . PRO A 1 876 ? 29.137 17.867 36.246 1.00 34.25 876 PRO A O 1
ATOM 7060 N N . ALA A 1 877 ? 29.359 15.777 37.031 1.00 31.92 877 ALA A N 1
ATOM 7061 C CA . ALA A 1 877 ? 30.527 15.436 36.216 1.00 31.92 877 ALA A CA 1
ATOM 7062 C C . ALA A 1 877 ? 30.266 15.519 34.696 1.00 31.92 877 ALA A C 1
ATOM 7064 O O . ALA A 1 877 ? 31.155 15.924 33.942 1.00 31.92 877 ALA A O 1
ATOM 7065 N N . ALA A 1 878 ? 29.047 15.215 34.234 1.00 30.91 878 ALA A N 1
ATOM 7066 C CA . ALA A 1 878 ? 28.710 15.204 32.805 1.00 30.91 878 ALA A CA 1
ATOM 7067 C C . ALA A 1 878 ? 28.600 16.612 32.176 1.00 30.91 878 ALA A C 1
ATOM 7069 O O . ALA A 1 878 ? 28.805 16.786 30.972 1.00 30.91 878 ALA A O 1
ATOM 7070 N N . ALA A 1 879 ? 28.332 17.651 32.975 1.00 31.25 879 ALA A N 1
ATOM 7071 C CA . ALA A 1 879 ? 28.063 19.004 32.474 1.00 31.25 879 ALA A CA 1
ATOM 7072 C C . ALA A 1 879 ? 29.294 19.724 31.878 1.00 31.25 879 ALA A C 1
ATOM 7074 O O . ALA A 1 879 ? 29.157 20.784 31.263 1.00 31.25 879 ALA A O 1
ATOM 7075 N N . LYS A 1 880 ? 30.506 19.174 32.046 1.00 30.75 880 LYS A N 1
ATOM 7076 C CA . LYS A 1 880 ? 31.765 19.832 31.650 1.00 30.75 880 LYS A CA 1
ATOM 7077 C C . LYS A 1 880 ? 32.251 19.515 30.229 1.00 30.75 880 LYS A C 1
ATOM 7079 O O . LYS A 1 880 ? 33.165 20.185 29.760 1.00 30.75 880 LYS A O 1
ATOM 7084 N N . ALA A 1 881 ? 31.641 18.554 29.530 1.00 30.84 881 ALA A N 1
ATOM 7085 C CA . ALA A 1 881 ? 32.114 18.069 28.225 1.00 30.84 881 ALA A CA 1
ATOM 7086 C C . ALA A 1 881 ? 31.529 18.796 26.989 1.00 30.84 881 ALA A C 1
ATOM 7088 O O . ALA A 1 881 ? 31.902 18.482 25.865 1.00 30.84 881 ALA A O 1
ATOM 7089 N N . VAL A 1 882 ? 30.628 19.777 27.161 1.00 34.28 882 VAL A N 1
ATOM 7090 C CA . VAL A 1 882 ? 29.935 20.476 26.043 1.00 34.28 882 VAL A CA 1
ATOM 7091 C C . VAL A 1 882 ? 30.472 21.908 25.808 1.00 34.28 882 VAL A C 1
ATOM 7093 O O . VAL A 1 882 ? 29.858 22.730 25.126 1.00 34.28 882 VAL A O 1
ATOM 7096 N N . LYS A 1 883 ? 31.655 22.221 26.356 1.00 32.31 883 LYS A N 1
ATOM 7097 C CA . LYS A 1 883 ? 32.456 23.416 26.022 1.00 32.31 883 LYS A CA 1
ATOM 7098 C C . LYS A 1 883 ? 33.943 23.063 25.861 1.00 32.31 883 LYS A C 1
ATOM 7100 O O . LYS A 1 883 ? 34.784 23.519 26.633 1.00 32.31 883 LYS A O 1
ATOM 7105 N N . ALA A 1 884 ? 34.229 22.277 24.828 1.00 28.62 884 ALA A N 1
ATOM 7106 C CA . ALA A 1 884 ? 35.520 22.166 24.153 1.00 28.62 884 ALA A CA 1
ATOM 7107 C C . ALA A 1 884 ? 35.243 22.026 22.646 1.00 28.62 884 ALA A C 1
ATOM 7109 O O . ALA A 1 884 ? 34.275 21.300 22.318 1.00 28.62 884 ALA A O 1
#

Organism: NCBI:txid86838

Foldseek 3Di:
DPDDDPDFDFDDADDFDPDDFFADDAFEAELVCPPVCLVVNLVSCQCRFQAPQKHKYFPLPDDVVLVSVVLRLLVSLVPDDPVLQVPFDAPVVVPGPAGKDAFDDQQPPLNDTQQKIKGKAAAPAPQCVVRGDPRVSCVSCVVSQNVVLVSCLVRPVLSVQLSVCVNLVHHSCPRVVQQPRNFAWRWIKMKMKGAFDDPVSLVSHDVQFSWAWDFDAAAKKKKAFWRFWFKWWQHPVRDTHTHDGDPRIIMMGGGDQNCQLALNSGPRTTMTGHQTDPVCSNPMGIIIMTGHHGGPLDDTRFHHPGPNSCVVVSDPPVPPQLLFAAEPLQLLLVVLQCVLQNVNDDAAAEHQAGHHHLLLVLQPFAQAWDPAQVLLLAFPVQGDLPQWKRIDHSVSVRVSSSVSCSVSVCRVRYDYQKAWAAWAADQFQCWIWTWIARNVPRDIDTDIGLFAEFSPAQFRADDDDPFAAPVLAQFAEDESSNDDPVDDQALFEEEEEEDPQSSLSRLVRCLPRHNHFYEYEYAAAAQEAAPDMDTQDPVSSVQCPPPPSSVVVSVVSQVVLQVQLLLQFQADVSVVSQVVVLVVRLVVLCVQADPVCNVPHNAPAGPPLADHYYHPCSRNSCVDPRYHYDHFDFRHAHHAATAGPVRDTDGGNYYYYNPTGQRQQPRQGDQRNYAAPVRDGNVVVQVVVVGFFADLSFAGARHKNYTYLQHWQQAEGHPSLSSNLSSNLNSVVVSVCSVVQFSIKHFDPVLRVVRVVVQQVLSCRGSNVTPSSPDYSLADPPRRHRTGHGSHGSLLSCLVSVWDAQQRIFTWHADDPPDPDRRIDTDHDGTDDDDDPVVVVVNVVSVVVNVVSSCNSHHYDPPPVVVDDDDDDDDPPVVPPPPD

Radius of gyration: 35.16 Å; chains: 1; bounding box: 76×58×105 Å

Secondary structure (DSSP, 8-state):
-----------PPPPPP-S---B---EEEEGGGTTTTHHHHHHHHHHIIIIISEEEEE--S--HHHHHHHHHHHHHHHTS-HHHHTTSB--GGGT---EEEE---B-TTS-PBP-EEEEEEE--STTTGGGS---TTTGGGHHHHHHHHHHHIIIIIHHHHHHHHHHTT--THHHHGGG-TTS-B--EEEEEEEPPPPHHHHTTSGGGEEEEEEPPSSSEEEEE---S--EEEE-TTS-EEEPPP-TT-EEEEE-HHHHHTTTTSSPPPPEEEEPPPTTTTTS-EEEEEEEE--BTTS--SS----HHHHHTTSS-TT-S-------HHHHHHHHHHHHHHGGG----EE-SSSSS-THHHH--STT-B-SS-HHHHS-SSS--TT--BTT-BHHHHHHHHHHHHHHTT-GGGEE-SEEEEEEEEETTTTEEEEEEEETTT--EEEEEES-EEE---SS-SB-----TTGGG--SEEEEGGG--TT---TT-EEEEE--SHHHHHHGGGTTTSTT-EEEEE-SS---EEE----BPPHHHHHHTTSTTHHHHHHHHHHHHHHHHHHTTB-SHHHHHHHHHHHHHHHHHHHHHS-GGGHHHHS-SS-TTSSPPEEESSHHHHTTSTTEEEE-SPEEEE-SSEEEETTS-EEE-SEEEE---B--TTTTSS--TTEE-TTS-BHHHHHHHTTS---BTTTB-TT-TTEEETT-TT-B-S-HHHHHHHHHHHHHHHHHHHHHTT-SEEEE-HHHHHHHHHHHHHHHHTBGGG-GGG---TTB-TTT--B-SB-SS-HHHHHHHHSS--GGGEEEEEPPPTT-S--S-EEE---PPPP-SHHHHHHHHHHHHHHHHHHHHTT---TT-GGGS-------GGGGGTT--